Protein 2LB2 (pdb70)

Secondary structure (DSSP, 8-state):
---BTEEEEEETTTEEEEEETTTTEEESSPPGGG-/--PPPSS----

Nearest PDB structures (foldseek):
  2lb2-assembly1_A  TM=9.445E-01  e=1.454E-05  Homo sapiens
  2n4t-assembly1_A  TM=7.042E-01  e=1.356E-02  Homo sapiens
  2mwf-assembly1_A  TM=7.299E-01  e=1.552E-02  Homo sapiens
  2n4v-assembly1_A  TM=7.079E-01  e=1.778E-02  Homo sapiens
  2rly-assembly1_W  TM=6.063E-01  e=3.269E-02  Mus musculus

InterPro domains:
  IPR000008 C2 domain [PF00168] (21-119)
  IPR000008 C2 domain [PR00360] (37-49)
  IPR000008 C2 domain [PR00360] (68-81)
  IPR000008 C2 domain [PS50004] (4-126)
  IPR000008 C2 domain [SM00239] (21-124)
  IPR000569 HECT domain [PF00632] (670-972)
  IPR000569 HECT domain [PS50237] (640-974)
  IPR000569 HECT domain [SM00119] (638-974)
  IPR000569 HECT domain [cd00078] (618-972)
  IPR001202 WW domain [PF00397] (195-224)
  IPR001202 WW domain [PF00397] (387-416)
  IPR001202 WW domain [PF00397] (499-528)
  IPR001202 WW domain [PF00397] (550-579)
  IPR001202 WW domain [PS01159] (199-224)
  IPR001202 WW domain [PS01159] (391-416)
  IPR001202 WW domain [PS01159] (503-528)
  IPR001202 WW domain [PS01159] (554-579)
  IPR001202 WW domain [PS50020] (193-226)
  IPR001202 WW domain [PS50020] (385-418)
  IPR001202 WW domain [PS50020] (497-530)

Sequence (46 aa):
GLPSGWEERKDAKGRTYYVNHNNRTTTWTRPIMQLEPPPGYLSEDGGLPSGWEERKDAKGRTYYVNHNNRTTTWTRPIMQLEPPPGYLSEDGGLPSGWEERKDAKGRTYYVNHNNRTTTWTRPIMQLEPPPGYLSEDGGLPSGWEERKDAKGRTYYVNHNNRTTTWTRPIMQLEPPPGYLSEDGGLPSGWEERKDAKGRTYYVNHNNRTTTWTRPIMQLEPPPGYLSEDGGLPSGWEERKDAKGRTYYVNHNNRTTTWTRPIMQLEPPPGYLSEDGGLPSGWEERKDAKGRTYYVNHNNRTTTWTRPIMQLEPPPGYLSEDGGLPSGWEERKDAKGRTYYVNHNNRTTTWTRPIMQLEPPPGYLSEDGGLPSGWEERKDAKGRTYYVNHNNRTTTWTRPIMQLEPPPGYLSEDGGLPSGWEERKDAKGRTYYVNHNNRTTTWTRPIMQLEPPPGYLSEDGGLPSGWEERKDAKGRTYYVNHNNRTTTWTRPIMQLEPPPGYLSEDGGLPSGWEERKDAKGRTYYVNHNNRTTTWTRPIMQLEPPPGYLSEDGGLPSGWEERKDAKGRTYYVNHNNRTTTWTRPIMQLEPPPGYLSEDGGLPSGWEERKDAKGRTYYVNHNNRTTTWTRPIMQLEPPPGYLSEDGGLPSGWEERKDAKGRTYYVNHNNRTTTWTRPIMQLEPPPGYLSEDGGLPSGWEERKDAKGRTYYVNHNNRTTTWTRPIMQLEPPPGYLSEDGGLPSGWEERKDAKGRTYYVNHNNRTTTWTRPIMQLEPPPGYLSEDGGLPSGWEERKDAKGRTYYVNHNNRTTTWTRPIMQLEPPPGYLSEDGGLPSGWEERKDAKGRTYYVNHNNRTTTWTRPIMQLEPPPGYLSEDGGLPSGWEERKDAKGRTYYVNHNNRTTTWTRPIMQLEPPPGYLSEDGGLPSGWEERKDAKGRTYYVNHNNRTTTWTRPIMQLEPPPGYLSEDGGLPSGWEERKDAKGRTYYVNHNNRTTTWTRPIMQLEPPPGYLSEDGGLPSGWEERKDAKGRTYYVNHNNRTTTWTRPIMQLEPPPGYLSEDGGLPSGWEERKDAKGRTYYVNHNNRTTTWTRPIMQLEPPPGYLSEDGGLPSGWEERKDAKGRTYYVNHNNRTTTWTRPIMQLEPPPGYLSEDG

Radius of gyration: 9.92 Å; Cα contacts (8 Å, |Δi|>4): 73; chains: 2; bounding box: 24×21×25 Å

Foldseek 3Di:
DDDPQWDWDDDPVRATWTAHPPVRDTDSDDDPVVD/DDDDDPPDDDD

GO terms:
  GO:0005515 protein binding (F, IPI)
  GO:0061630 ubiquitin protein ligase activity (F, IDA)
  GO:0016324 apical plasma membrane (C, IDA)
  GO:1903783 negative regulation of sodium ion import across plasma membrane (P, IDA)
  GO:0006511 ubiquitin-dependent protein catabolic process (P, IDA)
  GO:0016567 protein ubiquitination (P, IDA)
  GO:0061630 ubiquitin protein ligase activity (F, EXP)
  GO:0005737 cytoplasm (C, EXP)
  GO:0016567 protein ubiquitination (P, IMP)
  GO:0031647 regulation of protein stability (P, IMP)
  GO:0004842 ubiquitin-protein transferase activity (F, TAS)
  GO:0034220 monoatomic ion transmembrane transport (P, TAS)
  GO:0005654 nucleoplasm (C, TAS)
  GO:0005829 cytosol (C, TAS)
  GO:0003254 regulation of membrane depolarization (P, IDA)
  GO:0005886 plasma membrane (C, IDA)
  GO:0042391 regulation of membrane potential (P, IDA)
  GO:0043161 proteasome-mediated ubiquitin-dependent protein catabolic process (P, IDA)
  GO:1903765 negative regulation of potassium ion export across plasma membrane (P, IDA)
  GO:2000009 negative regulation of protein localization to cell surface (P, IDA)

Structure (mmCIF, N/CA/C/O backbone):
data_2LB2
#
_entry.id   2LB2
#
loop_
_entity.id
_entity.type
_entity.pdbx_description
1 polymer 'E3 ubiquitin-protein ligase NEDD4-like'
2 polymer 'Mothers against decapentaplegic homolog 3'
#
loop_
_atom_site.group_PDB
_atom_site.id
_atom_site.type_symbol
_atom_site.label_atom_id
_atom_site.label_alt_id
_atom_site.label_comp_id
_atom_site.label_asym_id
_atom_site.label_entity_id
_atom_site.label_seq_id
_atom_site.pdbx_PDB_ins_code
_atom_site.Cartn_x
_atom_site.Cartn_y
_atom_site.Cartn_z
_atom_site.occupancy
_atom_site.B_iso_or_equiv
_atom_site.auth_seq_id
_atom_site.auth_comp_id
_atom_site.auth_asym_id
_atom_site.auth_atom_id
_atom_site.pdbx_PDB_model_num
ATOM 1 N N . GLY A 1 1 ? 11.024 -3.610 -3.079 1.00 15.00 366 GLY A N 1
ATOM 2 C CA . GLY A 1 1 ? 11.184 -3.042 -1.761 1.00 15.00 366 GLY A CA 1
ATOM 3 C C . GLY A 1 1 ? 9.861 -2.884 -1.046 1.00 15.00 366 GLY A C 1
ATOM 4 O O . GLY A 1 1 ? 9.099 -1.960 -1.327 1.00 15.00 366 GLY A O 1
ATOM 8 N N . LEU A 1 2 ? 9.578 -3.794 -0.134 1.00 15.00 367 LEU A N 1
ATOM 9 C CA . LEU A 1 2 ? 8.354 -3.732 0.640 1.00 15.00 367 LEU A CA 1
ATOM 10 C C . LEU A 1 2 ? 8.695 -3.680 2.124 1.00 15.00 367 LEU A C 1
ATOM 11 O O . LEU A 1 2 ? 9.536 -4.445 2.600 1.00 15.00 367 LEU A O 1
ATOM 27 N N . PRO A 1 3 ? 8.052 -2.783 2.876 1.00 15.00 368 PRO A N 1
ATOM 28 C CA . PRO A 1 3 ? 8.267 -2.664 4.296 1.00 15.00 368 PRO A CA 1
ATOM 29 C C . PRO A 1 3 ? 7.321 -3.572 5.071 1.00 15.00 368 PRO A C 1
ATOM 30 O O . PRO A 1 3 ? 6.101 -3.546 4.881 1.00 15.00 368 PRO A O 1
ATOM 41 N N . SER A 1 4 ? 7.890 -4.369 5.932 1.00 15.00 369 SER A N 1
ATOM 42 C CA . SER A 1 4 ? 7.127 -5.312 6.724 1.00 15.00 369 SER A CA 1
ATOM 43 C C . SER A 1 4 ? 6.278 -4.564 7.755 1.00 15.00 369 SER A C 1
ATOM 44 O O . SER A 1 4 ? 6.815 -3.885 8.632 1.00 15.00 369 SER A O 1
ATOM 52 N N . GLY A 1 5 ? 4.958 -4.659 7.634 1.00 15.00 370 GLY A N 1
ATOM 53 C CA . GLY A 1 5 ? 4.088 -3.914 8.507 1.00 15.00 370 GLY A CA 1
ATOM 54 C C . GLY A 1 5 ? 2.935 -3.352 7.725 1.00 15.00 370 GLY A C 1
ATOM 55 O O . GLY A 1 5 ? 1.942 -2.892 8.288 1.00 15.00 370 GLY A O 1
ATOM 59 N N . TRP A 1 6 ? 3.116 -3.294 6.412 1.00 15.00 371 TRP A N 1
ATOM 60 C CA . TRP A 1 6 ? 2.037 -3.043 5.505 1.00 15.00 371 TRP A CA 1
ATOM 61 C C . TRP A 1 6 ? 1.815 -4.260 4.623 1.00 15.00 371 TRP A C 1
ATOM 62 O O . TRP A 1 6 ? 2.748 -5.020 4.362 1.00 15.00 371 TRP A O 1
ATOM 83 N N . GLU A 1 7 ? 0.598 -4.426 4.138 1.00 15.00 372 GLU A N 1
ATOM 84 C CA . GLU A 1 7 ? 0.350 -5.411 3.097 1.00 15.00 372 GLU A CA 1
ATOM 85 C C . GLU A 1 7 ? 0.262 -4.672 1.771 1.00 15.00 372 GLU A C 1
ATOM 86 O O . GLU A 1 7 ? -0.120 -3.499 1.748 1.00 15.00 372 GLU A O 1
ATOM 98 N N . GLU A 1 8 ? 0.636 -5.316 0.678 1.00 15.00 373 GLU A N 1
ATOM 99 C CA . GLU A 1 8 ? 0.558 -4.655 -0.610 1.00 15.00 373 GLU A CA 1
ATOM 100 C C . GLU A 1 8 ? -0.206 -5.471 -1.616 1.00 15.00 373 GLU A C 1
ATOM 101 O O . GLU A 1 8 ? -0.202 -6.708 -1.594 1.00 15.00 373 GLU A O 1
ATOM 113 N N . ARG A 1 9 ? -0.817 -4.756 -2.518 1.00 15.00 374 ARG A N 1
ATOM 114 C CA . ARG A 1 9 ? -1.610 -5.356 -3.571 1.00 15.00 374 ARG A CA 1
ATOM 115 C C . ARG A 1 9 ? -1.407 -4.599 -4.869 1.00 15.00 374 ARG A C 1
ATOM 116 O O . ARG A 1 9 ? -1.766 -3.425 -4.984 1.00 15.00 374 ARG A O 1
ATOM 137 N N . LYS A 1 10 ? -0.803 -5.265 -5.834 1.00 15.00 375 LYS A N 1
ATOM 138 C CA . LYS A 1 10 ? -0.582 -4.681 -7.135 1.00 15.00 375 LYS A CA 1
ATOM 139 C C . LYS A 1 10 ? -1.733 -5.085 -8.048 1.00 15.00 375 LYS A C 1
ATOM 140 O O . LYS A 1 10 ? -1.775 -6.213 -8.543 1.00 15.00 375 LYS A O 1
ATOM 159 N N . ASP A 1 11 ? -2.704 -4.194 -8.210 1.00 15.00 376 ASP A N 1
ATOM 160 C CA . ASP A 1 11 ? -3.918 -4.534 -8.936 1.00 15.00 376 ASP A CA 1
ATOM 161 C C . ASP A 1 11 ? -3.772 -4.166 -10.409 1.00 15.00 376 ASP A C 1
ATOM 162 O O . ASP A 1 11 ? -3.238 -3.101 -10.739 1.00 15.00 376 ASP A O 1
ATOM 171 N N . ALA A 1 12 ? -4.292 -5.020 -11.289 1.00 15.00 377 ALA A N 1
ATOM 172 C CA . ALA A 1 12 ? -4.131 -4.849 -12.727 1.00 15.00 377 ALA A CA 1
ATOM 173 C C . ALA A 1 12 ? -4.970 -3.696 -13.274 1.00 15.00 377 ALA A C 1
ATOM 174 O O . ALA A 1 12 ? -5.023 -3.486 -14.486 1.00 15.00 377 ALA A O 1
ATOM 181 N N . LYS A 1 13 ? -5.616 -2.940 -12.391 1.00 15.00 378 LYS A N 1
ATOM 182 C CA . LYS A 1 13 ? -6.345 -1.751 -12.809 1.00 15.00 378 LYS A CA 1
ATOM 183 C C . LYS A 1 13 ? -5.369 -0.599 -13.060 1.00 15.00 378 LYS A C 1
ATOM 184 O O . LYS A 1 13 ? -5.775 0.524 -13.355 1.00 15.00 378 LYS A O 1
ATOM 203 N N . GLY A 1 14 ? -4.075 -0.913 -12.981 1.00 15.00 379 GLY A N 1
ATOM 204 C CA . GLY A 1 14 ? -3.036 0.046 -13.307 1.00 15.00 379 GLY A CA 1
ATOM 205 C C . GLY A 1 14 ? -2.579 0.865 -12.117 1.00 15.00 379 GLY A C 1
ATOM 206 O O . GLY A 1 14 ? -2.092 1.983 -12.281 1.00 15.00 379 GLY A O 1
ATOM 210 N N . ARG A 1 15 ? -2.709 0.302 -10.921 1.00 15.00 380 ARG A N 1
ATOM 211 C CA . ARG A 1 15 ? -2.314 0.995 -9.696 1.00 15.00 380 ARG A CA 1
ATOM 212 C C . ARG A 1 15 ? -2.012 0.005 -8.564 1.00 15.00 380 ARG A C 1
ATOM 213 O O . ARG A 1 15 ? -2.856 -0.819 -8.204 1.00 15.00 380 ARG A O 1
ATOM 234 N N . THR A 1 16 ? -0.802 0.085 -8.016 1.00 15.00 381 THR A N 1
ATOM 235 C CA . THR A 1 16 ? -0.425 -0.712 -6.857 1.00 15.00 381 THR A CA 1
ATOM 236 C C . THR A 1 16 ? -0.450 0.165 -5.607 1.00 15.00 381 THR A C 1
ATOM 237 O O . THR A 1 16 ? -0.116 1.346 -5.673 1.00 15.00 381 THR A O 1
ATOM 248 N N . TYR A 1 17 ? -0.853 -0.400 -4.475 1.00 15.00 382 TYR A N 1
ATOM 249 C CA . TYR A 1 17 ? -1.008 0.395 -3.264 1.00 15.00 382 TYR A CA 1
ATOM 250 C C . TYR A 1 17 ? -0.597 -0.392 -2.023 1.00 15.00 382 TYR A C 1
ATOM 251 O O . TYR A 1 17 ? -0.706 -1.620 -1.990 1.00 15.00 382 TYR A O 1
ATOM 269 N N . TYR A 1 18 ? -0.111 0.325 -1.015 1.00 15.00 383 TYR A N 1
ATOM 270 C CA . TYR A 1 18 ? 0.348 -0.293 0.224 1.00 15.00 383 TYR A CA 1
ATOM 271 C C . TYR A 1 18 ? -0.524 0.168 1.402 1.00 15.00 383 TYR A C 1
ATOM 272 O O . TYR A 1 18 ? -0.811 1.362 1.532 1.00 15.00 383 TYR A O 1
ATOM 290 N N . VAL A 1 19 ? -0.933 -0.766 2.264 1.00 15.00 384 VAL A N 1
ATOM 291 C CA . VAL A 1 19 ? -1.757 -0.426 3.431 1.00 15.00 384 VAL A CA 1
ATOM 292 C C . VAL A 1 19 ? -0.972 -0.515 4.736 1.00 15.00 384 VAL A C 1
ATOM 293 O O . VAL A 1 19 ? -0.562 -1.598 5.139 1.00 15.00 384 VAL A O 1
ATOM 306 N N . ASN A 1 20 ? -0.801 0.609 5.425 1.00 15.00 385 ASN A N 1
ATOM 307 C CA . ASN A 1 20 ? -0.017 0.631 6.656 1.00 15.00 385 ASN A CA 1
ATOM 308 C C . ASN A 1 20 ? -0.900 0.399 7.885 1.00 15.00 385 ASN A C 1
ATOM 309 O O . ASN A 1 20 ? -1.831 1.160 8.111 1.00 15.00 385 ASN A O 1
ATOM 320 N N . HIS A 1 21 ? -0.589 -0.611 8.707 1.00 15.00 386 HIS A N 1
ATOM 321 C CA . HIS A 1 21 ? -1.419 -0.924 9.879 1.00 15.00 386 HIS A CA 1
ATOM 322 C C . HIS A 1 21 ? -1.014 -0.038 11.033 1.00 15.00 386 HIS A C 1
ATOM 323 O O . HIS A 1 21 ? -1.709 0.090 12.038 1.00 15.00 386 HIS A O 1
ATOM 338 N N . ASN A 1 22 ? 0.137 0.560 10.854 1.00 15.00 387 ASN A N 1
ATOM 339 C CA . ASN A 1 22 ? 0.793 1.340 11.868 1.00 15.00 387 ASN A CA 1
ATOM 340 C C . ASN A 1 22 ? 0.197 2.750 11.920 1.00 15.00 387 ASN A C 1
ATOM 341 O O . ASN A 1 22 ? 0.175 3.394 12.967 1.00 15.00 387 ASN A O 1
ATOM 352 N N . ASN A 1 23 ? -0.290 3.221 10.783 1.00 15.00 388 ASN A N 1
ATOM 353 C CA . ASN A 1 23 ? -0.901 4.544 10.703 1.00 15.00 388 ASN A CA 1
ATOM 354 C C . ASN A 1 23 ? -2.353 4.455 10.249 1.00 15.00 388 ASN A C 1
ATOM 355 O O . ASN A 1 23 ? -3.094 5.433 10.344 1.00 15.00 388 ASN A O 1
ATOM 366 N N . ARG A 1 24 ? -2.737 3.290 9.718 1.00 15.00 389 ARG A N 1
ATOM 367 C CA . ARG A 1 24 ? -4.072 3.081 9.152 1.00 15.00 389 ARG A CA 1
ATOM 368 C C . ARG A 1 24 ? -4.234 3.877 7.871 1.00 15.00 389 ARG A C 1
ATOM 369 O O . ARG A 1 24 ? -4.928 4.891 7.836 1.00 15.00 389 ARG A O 1
ATOM 390 N N . THR A 1 25 ? -3.538 3.448 6.830 1.00 15.00 390 THR A N 1
ATOM 391 C CA . THR A 1 25 ? -3.481 4.223 5.606 1.00 15.00 390 THR A CA 1
ATOM 392 C C . THR A 1 25 ? -3.507 3.339 4.344 1.00 15.00 390 THR A C 1
ATOM 393 O O . THR A 1 25 ? -2.979 2.227 4.358 1.00 15.00 390 THR A O 1
ATOM 404 N N . THR A 1 26 ? -4.124 3.844 3.263 1.00 15.00 391 THR A N 1
ATOM 405 C CA . THR A 1 26 ? -4.103 3.200 1.963 1.00 15.00 391 THR A CA 1
ATOM 406 C C . THR A 1 26 ? -3.550 4.205 0.945 1.00 15.00 391 THR A C 1
ATOM 407 O O . THR A 1 26 ? -4.146 5.264 0.737 1.00 15.00 391 THR A O 1
ATOM 418 N N . THR A 1 27 ? -2.400 3.916 0.339 1.00 15.00 392 THR A N 1
ATOM 419 C CA . THR A 1 27 ? -1.667 4.961 -0.354 1.00 15.00 392 THR A CA 1
ATOM 420 C C . THR A 1 27 ? -0.845 4.452 -1.540 1.00 15.00 392 THR A C 1
ATOM 421 O O . THR A 1 27 ? -0.407 3.296 -1.561 1.00 15.00 392 THR A O 1
ATOM 432 N N . TRP A 1 28 ? -0.671 5.324 -2.539 1.00 15.00 393 TRP A N 1
ATOM 433 C CA . TRP A 1 28 ? 0.211 5.046 -3.671 1.00 15.00 393 TRP A CA 1
ATOM 434 C C . TRP A 1 28 ? 1.674 5.216 -3.265 1.00 15.00 393 TRP A C 1
ATOM 435 O O . TRP A 1 28 ? 2.579 4.714 -3.931 1.00 15.00 393 TRP A O 1
ATOM 456 N N . THR A 1 29 ? 1.896 5.962 -2.189 1.00 15.00 394 THR A N 1
ATOM 457 C CA . THR A 1 29 ? 3.232 6.422 -1.834 1.00 15.00 394 THR A CA 1
ATOM 458 C C . THR A 1 29 ? 4.131 5.290 -1.358 1.00 15.00 394 THR A C 1
ATOM 459 O O . THR A 1 29 ? 3.694 4.392 -0.632 1.00 15.00 394 THR A O 1
ATOM 470 N N . ARG A 1 30 ? 5.390 5.350 -1.769 1.00 15.00 395 ARG A N 1
ATOM 471 C CA . ARG A 1 30 ? 6.395 4.406 -1.316 1.00 15.00 395 ARG A CA 1
ATOM 472 C C . ARG A 1 30 ? 6.712 4.651 0.151 1.00 15.00 395 ARG A C 1
ATOM 473 O O . ARG A 1 30 ? 7.030 5.770 0.554 1.00 15.00 395 ARG A O 1
ATOM 494 N N . PRO A 1 31 ? 6.631 3.599 0.964 1.00 15.00 396 PRO A N 1
ATOM 495 C CA . PRO A 1 31 ? 6.781 3.698 2.413 1.00 15.00 396 PRO A CA 1
ATOM 496 C C . PRO A 1 31 ? 8.207 4.027 2.841 1.00 15.00 396 PRO A C 1
ATOM 497 O O . PRO A 1 31 ? 9.157 3.319 2.505 1.00 15.00 396 PRO A O 1
ATOM 508 N N . ILE A 1 32 ? 8.336 5.110 3.595 1.00 15.00 397 ILE A N 1
ATOM 509 C CA . ILE A 1 32 ? 9.624 5.561 4.113 1.00 15.00 397 ILE A CA 1
ATOM 510 C C . ILE A 1 32 ? 10.023 4.716 5.327 1.00 15.00 397 ILE A C 1
ATOM 511 O O . ILE A 1 32 ? 11.163 4.749 5.788 1.00 15.00 397 ILE A O 1
ATOM 527 N N . MET A 1 33 ? 9.076 3.902 5.801 1.00 15.00 398 MET A N 1
ATOM 528 C CA . MET A 1 33 ? 9.240 3.118 7.040 1.00 15.00 398 MET A CA 1
ATOM 529 C C . MET A 1 33 ? 10.199 2.000 6.915 1.00 15.00 398 MET A C 1
ATOM 530 O O . MET A 1 33 ? 10.606 1.282 7.826 1.00 15.00 398 MET A O 1
ATOM 544 N N . GLN A 1 34 ? 10.479 1.952 5.746 1.00 15.00 399 GLN A N 1
ATOM 545 C CA . GLN A 1 34 ? 11.232 0.899 5.077 1.00 15.00 399 GLN A CA 1
ATOM 546 C C . GLN A 1 34 ? 12.730 1.026 5.375 1.00 15.00 399 GLN A C 1
ATOM 547 O O . GLN A 1 34 ? 13.488 0.063 5.240 1.00 15.00 399 GLN A O 1
ATOM 561 N N . LEU A 1 35 ? 13.151 2.214 5.783 1.00 15.00 400 LEU A N 1
ATOM 562 C CA . LEU A 1 35 ? 14.554 2.467 6.071 1.00 15.00 400 LEU A CA 1
ATOM 563 C C . LEU A 1 35 ? 14.734 2.819 7.542 1.00 15.00 400 LEU A C 1
ATOM 564 O O . LEU A 1 35 ? 15.339 2.012 8.277 1.00 15.00 400 LEU A O 1
ATOM 581 N N . GLU B 2 1 ? -5.631 8.430 -12.926 1.00 15.00 178 GLU B N 1
ATOM 582 C CA . GLU B 2 1 ? -5.520 7.430 -11.842 1.00 15.00 178 GLU B CA 1
ATOM 583 C C . GLU B 2 1 ? -6.808 7.380 -11.035 1.00 15.00 178 GLU B C 1
ATOM 584 O O . GLU B 2 1 ? -7.214 8.390 -10.458 1.00 15.00 178 GLU B O 1
ATOM 615 N N . PRO B 2 3 ? -8.159 6.182 -7.638 1.00 15.00 180 PRO B N 1
ATOM 616 C CA . PRO B 2 3 ? -7.594 5.839 -6.335 1.00 15.00 180 PRO B CA 1
ATOM 617 C C . PRO B 2 3 ? -7.679 4.477 -5.703 1.00 15.00 180 PRO B C 1
ATOM 618 O O . PRO B 2 3 ? -8.339 3.533 -6.145 1.00 15.00 180 PRO B O 1
ATOM 629 N N . PRO B 2 4 ? -6.917 4.453 -4.591 1.00 15.00 181 PRO B N 1
ATOM 630 C CA . PRO B 2 4 ? -6.684 3.295 -3.730 1.00 15.00 181 PRO B CA 1
ATOM 631 C C . PRO B 2 4 ? -7.953 2.623 -3.215 1.00 15.00 181 PRO B C 1
ATOM 632 O O . PRO B 2 4 ? -8.947 3.279 -2.902 1.00 15.00 181 PRO B O 1
ATOM 643 N N . PRO B 2 5 ? -7.893 1.293 -3.095 1.00 15.00 182 PRO B N 1
ATOM 644 C CA . PRO B 2 5 ? -8.888 0.490 -2.378 1.00 15.00 182 PRO B CA 1
ATOM 645 C C . PRO B 2 5 ? -8.783 0.753 -0.877 1.00 15.00 182 PRO B C 1
ATOM 646 O O . PRO B 2 5 ? -7.709 1.113 -0.400 1.00 15.00 182 PRO B O 1
ATOM 657 N N . GLY B 2 6 ? -9.895 0.627 -0.151 1.00 15.00 183 GLY B N 1
ATOM 658 C CA . GLY B 2 6 ? -9.905 0.905 1.287 1.00 15.00 183 GLY B CA 1
ATOM 659 C C . GLY B 2 6 ? -8.772 0.225 2.053 1.00 15.00 183 GLY B C 1
ATOM 660 O O . GLY B 2 6 ? -8.112 -0.676 1.539 1.00 15.00 183 GLY B O 1
ATOM 664 N N . TYR B 2 7 ? -8.578 0.615 3.306 1.00 15.00 184 TYR B N 1
ATOM 665 C CA . TYR B 2 7 ? -7.381 0.223 4.040 1.00 15.00 184 TYR B CA 1
ATOM 666 C C . TYR B 2 7 ? -7.555 -1.108 4.796 1.00 15.00 184 TYR B C 1
ATOM 667 O O . TYR B 2 7 ? -8.581 -1.348 5.431 1.00 15.00 184 TYR B O 1
ATOM 685 N N . LEU B 2 8 ? -6.494 -1.935 4.742 1.00 15.00 185 LEU B N 1
ATOM 686 C CA . LEU B 2 8 ? -6.476 -3.293 5.280 1.00 15.00 185 LEU B CA 1
ATOM 687 C C . LEU B 2 8 ? -7.649 -4.136 4.865 1.00 15.00 185 LEU B C 1
ATOM 688 O O . LEU B 2 8 ? -8.552 -4.442 5.644 1.00 15.00 185 LEU B O 1
ATOM 704 N N . SER B 2 9 ? -7.624 -4.462 3.604 1.00 15.00 186 SER B N 1
ATOM 705 C CA . SER B 2 9 ? -8.403 -5.529 3.064 1.00 15.00 186 SER B CA 1
ATOM 706 C C . SER B 2 9 ? -7.579 -6.128 1.940 1.00 15.00 186 SER B C 1
ATOM 707 O O . SER B 2 9 ? -7.527 -5.588 0.838 1.00 15.00 186 SER B O 1
ATOM 715 N N . GLU B 2 10 ? -6.911 -7.228 2.241 1.00 15.00 187 GLU B N 1
ATOM 716 C CA . GLU B 2 10 ? -5.888 -7.754 1.358 1.00 15.00 187 GLU B CA 1
ATOM 717 C C . GLU B 2 10 ? -6.123 -9.235 1.115 1.00 15.00 187 GLU B C 1
ATOM 718 O O . GLU B 2 10 ? -5.943 -10.057 2.017 1.00 15.00 187 GLU B O 1
ATOM 730 N N . ASP B 2 11 ? -6.573 -9.569 -0.084 1.00 15.00 188 ASP B N 1
ATOM 731 C CA . ASP B 2 11 ? -6.838 -10.955 -0.435 1.00 15.00 188 ASP B CA 1
ATOM 732 C C . ASP B 2 11 ? -5.559 -11.638 -0.889 1.00 15.00 188 ASP B C 1
ATOM 733 O O . ASP B 2 11 ? -5.036 -11.351 -1.967 1.00 15.00 188 ASP B O 1
ATOM 742 N N . GLY B 2 12 ? -5.052 -12.527 -0.055 1.00 15.00 189 GLY B N 1
ATOM 743 C CA . GLY B 2 12 ? -3.837 -13.239 -0.376 1.00 15.00 189 GLY B CA 1
ATOM 744 C C . GLY B 2 12 ? -4.062 -14.731 -0.390 1.00 15.00 189 GLY B C 1
ATOM 745 O O . GLY B 2 12 ? -3.357 -15.440 -1.130 1.00 15.00 189 GLY B O 1
ATOM 750 N N . GLY A 1 1 ? 10.321 -2.302 -3.017 1.00 15.00 366 GLY A N 2
ATOM 751 C CA . GLY A 1 1 ? 10.683 -2.378 -1.616 1.00 15.00 366 GLY A CA 2
ATOM 752 C C . GLY A 1 1 ? 9.467 -2.443 -0.714 1.00 15.00 366 GLY A C 2
ATOM 753 O O . GLY A 1 1 ? 8.847 -1.419 -0.427 1.00 15.00 366 GLY A O 2
ATOM 757 N N . LEU A 1 2 ? 9.119 -3.643 -0.276 1.00 15.00 367 LEU A N 2
ATOM 758 C CA . LEU A 1 2 ? 7.963 -3.834 0.587 1.00 15.00 367 LEU A CA 2
ATOM 759 C C . LEU A 1 2 ? 8.421 -4.015 2.034 1.00 15.00 367 LEU A C 2
ATOM 760 O O . LEU A 1 2 ? 9.225 -4.902 2.321 1.00 15.00 367 LEU A O 2
ATOM 776 N N . PRO A 1 3 ? 7.922 -3.189 2.965 1.00 15.00 368 PRO A N 2
ATOM 777 C CA . PRO A 1 3 ? 8.307 -3.266 4.354 1.00 15.00 368 PRO A CA 2
ATOM 778 C C . PRO A 1 3 ? 7.420 -4.213 5.145 1.00 15.00 368 PRO A C 2
ATOM 779 O O . PRO A 1 3 ? 6.206 -4.295 4.936 1.00 15.00 368 PRO A O 2
ATOM 790 N N . SER A 1 4 ? 8.042 -4.895 6.067 1.00 15.00 369 SER A N 2
ATOM 791 C CA . SER A 1 4 ? 7.365 -5.860 6.910 1.00 15.00 369 SER A CA 2
ATOM 792 C C . SER A 1 4 ? 6.427 -5.139 7.883 1.00 15.00 369 SER A C 2
ATOM 793 O O . SER A 1 4 ? 6.887 -4.435 8.784 1.00 15.00 369 SER A O 2
ATOM 801 N N . GLY A 1 5 ? 5.119 -5.271 7.680 1.00 15.00 370 GLY A N 2
ATOM 802 C CA . GLY A 1 5 ? 4.176 -4.620 8.561 1.00 15.00 370 GLY A CA 2
ATOM 803 C C . GLY A 1 5 ? 2.964 -4.114 7.814 1.00 15.00 370 GLY A C 2
ATOM 804 O O . GLY A 1 5 ? 1.928 -3.826 8.412 1.00 15.00 370 GLY A O 2
ATOM 808 N N . TRP A 1 6 ? 3.114 -3.929 6.513 1.00 15.00 371 TRP A N 2
ATOM 809 C CA . TRP A 1 6 ? 2.001 -3.611 5.656 1.00 15.00 371 TRP A CA 2
ATOM 810 C C . TRP A 1 6 ? 1.619 -4.824 4.816 1.00 15.00 371 TRP A C 2
ATOM 811 O O . TRP A 1 6 ? 2.458 -5.681 4.540 1.00 15.00 371 TRP A O 2
ATOM 832 N N . GLU A 1 7 ? 0.366 -4.882 4.388 1.00 15.00 372 GLU A N 2
ATOM 833 C CA . GLU A 1 7 ? -0.027 -5.855 3.386 1.00 15.00 372 GLU A CA 2
ATOM 834 C C . GLU A 1 7 ? -0.044 -5.133 2.049 1.00 15.00 372 GLU A C 2
ATOM 835 O O . GLU A 1 7 ? -0.243 -3.920 2.019 1.00 15.00 372 GLU A O 2
ATOM 847 N N . GLU A 1 8 ? 0.219 -5.827 0.959 1.00 15.00 373 GLU A N 2
ATOM 848 C CA . GLU A 1 8 ? 0.183 -5.173 -0.336 1.00 15.00 373 GLU A CA 2
ATOM 849 C C . GLU A 1 8 ? -0.688 -5.912 -1.329 1.00 15.00 373 GLU A C 2
ATOM 850 O O . GLU A 1 8 ? -0.793 -7.141 -1.307 1.00 15.00 373 GLU A O 2
ATOM 862 N N . ARG A 1 9 ? -1.255 -5.143 -2.236 1.00 15.00 374 ARG A N 2
ATOM 863 C CA . ARG A 1 9 ? -2.088 -5.683 -3.297 1.00 15.00 374 ARG A CA 2
ATOM 864 C C . ARG A 1 9 ? -1.758 -4.997 -4.611 1.00 15.00 374 ARG A C 2
ATOM 865 O O . ARG A 1 9 ? -1.952 -3.788 -4.765 1.00 15.00 374 ARG A O 2
ATOM 886 N N . LYS A 1 10 ? -1.229 -5.765 -5.547 1.00 15.00 375 LYS A N 2
ATOM 887 C CA . LYS A 1 10 ? -0.902 -5.242 -6.857 1.00 15.00 375 LYS A CA 2
ATOM 888 C C . LYS A 1 10 ? -2.077 -5.472 -7.802 1.00 15.00 375 LYS A C 2
ATOM 889 O O . LYS A 1 10 ? -2.338 -6.607 -8.203 1.00 15.00 375 LYS A O 2
ATOM 908 N N . ASP A 1 11 ? -2.810 -4.411 -8.123 1.00 15.00 376 ASP A N 2
ATOM 909 C CA . ASP A 1 11 ? -4.011 -4.551 -8.930 1.00 15.00 376 ASP A CA 2
ATOM 910 C C . ASP A 1 11 ? -3.693 -4.308 -10.405 1.00 15.00 376 ASP A C 2
ATOM 911 O O . ASP A 1 11 ? -2.972 -3.359 -10.743 1.00 15.00 376 ASP A O 2
ATOM 920 N N . ALA A 1 12 ? -4.283 -5.128 -11.281 1.00 15.00 377 ALA A N 2
ATOM 921 C CA . ALA A 1 12 ? -3.961 -5.121 -12.705 1.00 15.00 377 ALA A CA 2
ATOM 922 C C . ALA A 1 12 ? -4.457 -3.861 -13.407 1.00 15.00 377 ALA A C 2
ATOM 923 O O . ALA A 1 12 ? -4.246 -3.686 -14.607 1.00 15.00 377 ALA A O 2
ATOM 930 N N . LYS A 1 13 ? -5.113 -2.981 -12.662 1.00 15.00 378 LYS A N 2
ATOM 931 C CA . LYS A 1 13 ? -5.566 -1.709 -13.210 1.00 15.00 378 LYS A CA 2
ATOM 932 C C . LYS A 1 13 ? -4.399 -0.733 -13.365 1.00 15.00 378 LYS A C 2
ATOM 933 O O . LYS A 1 13 ? -4.579 0.414 -13.781 1.00 15.00 378 LYS A O 2
ATOM 952 N N . GLY A 1 14 ? -3.199 -1.200 -13.039 1.00 15.00 379 GLY A N 2
ATOM 953 C CA . GLY A 1 14 ? -2.015 -0.381 -13.191 1.00 15.00 379 GLY A CA 2
ATOM 954 C C . GLY A 1 14 ? -1.735 0.439 -11.957 1.00 15.00 379 GLY A C 2
ATOM 955 O O . GLY A 1 14 ? -1.041 1.454 -12.016 1.00 15.00 379 GLY A O 2
ATOM 959 N N . ARG A 1 15 ? -2.271 -0.006 -10.831 1.00 15.00 380 ARG A N 2
ATOM 960 C CA . ARG A 1 15 ? -2.125 0.719 -9.580 1.00 15.00 380 ARG A CA 2
ATOM 961 C C . ARG A 1 15 ? -1.873 -0.258 -8.426 1.00 15.00 380 ARG A C 2
ATOM 962 O O . ARG A 1 15 ? -2.751 -1.037 -8.056 1.00 15.00 380 ARG A O 2
ATOM 983 N N . THR A 1 16 ? -0.655 -0.237 -7.891 1.00 15.00 381 THR A N 2
ATOM 984 C CA . THR A 1 16 ? -0.273 -1.115 -6.794 1.00 15.00 381 THR A CA 2
ATOM 985 C C . THR A 1 16 ? -0.049 -0.279 -5.534 1.00 15.00 381 THR A C 2
ATOM 986 O O . THR A 1 16 ? 0.583 0.776 -5.592 1.00 15.00 381 THR A O 2
ATOM 997 N N . TYR A 1 17 ? -0.576 -0.731 -4.401 1.00 15.00 382 TYR A N 2
ATOM 998 C CA . TYR A 1 17 ? -0.563 0.092 -3.198 1.00 15.00 382 TYR A CA 2
ATOM 999 C C . TYR A 1 17 ? -0.202 -0.717 -1.959 1.00 15.00 382 TYR A C 2
ATOM 1000 O O . TYR A 1 17 ? -0.469 -1.919 -1.884 1.00 15.00 382 TYR A O 2
ATOM 1018 N N . TYR A 1 18 ? 0.417 -0.039 -1.002 1.00 15.00 383 TYR A N 2
ATOM 1019 C CA . TYR A 1 18 ? 0.803 -0.652 0.258 1.00 15.00 383 TYR A CA 2
ATOM 1020 C C . TYR A 1 18 ? -0.097 -0.131 1.390 1.00 15.00 383 TYR A C 2
ATOM 1021 O O . TYR A 1 18 ? -0.355 1.073 1.475 1.00 15.00 383 TYR A O 2
ATOM 1039 N N . VAL A 1 19 ? -0.555 -1.026 2.267 1.00 15.00 384 VAL A N 2
ATOM 1040 C CA . VAL A 1 19 ? -1.467 -0.647 3.352 1.00 15.00 384 VAL A CA 2
ATOM 1041 C C . VAL A 1 19 ? -0.796 -0.770 4.710 1.00 15.00 384 VAL A C 2
ATOM 1042 O O . VAL A 1 19 ? -0.513 -1.876 5.164 1.00 15.00 384 VAL A O 2
ATOM 1055 N N . ASN A 1 20 ? -0.576 0.344 5.386 1.00 15.00 385 ASN A N 2
ATOM 1056 C CA . ASN A 1 20 ? 0.102 0.305 6.672 1.00 15.00 385 ASN A CA 2
ATOM 1057 C C . ASN A 1 20 ? -0.892 0.161 7.827 1.00 15.00 385 ASN A C 2
ATOM 1058 O O . ASN A 1 20 ? -1.777 0.994 7.966 1.00 15.00 385 ASN A O 2
ATOM 1069 N N . HIS A 1 21 ? -0.715 -0.848 8.692 1.00 15.00 386 HIS A N 2
ATOM 1070 C CA . HIS A 1 21 ? -1.652 -1.071 9.802 1.00 15.00 386 HIS A CA 2
ATOM 1071 C C . HIS A 1 21 ? -1.258 -0.215 10.976 1.00 15.00 386 HIS A C 2
ATOM 1072 O O . HIS A 1 21 ? -2.009 -0.016 11.927 1.00 15.00 386 HIS A O 2
ATOM 1087 N N . ASN A 1 22 ? -0.050 0.275 10.879 1.00 15.00 387 ASN A N 2
ATOM 1088 C CA . ASN A 1 22 ? 0.614 0.931 11.968 1.00 15.00 387 ASN A CA 2
ATOM 1089 C C . ASN A 1 22 ? 0.232 2.409 12.018 1.00 15.00 387 ASN A C 2
ATOM 1090 O O . ASN A 1 22 ? 0.333 3.055 13.057 1.00 15.00 387 ASN A O 2
ATOM 1101 N N . ASN A 1 23 ? -0.185 2.941 10.874 1.00 15.00 388 ASN A N 2
ATOM 1102 C CA . ASN A 1 23 ? -0.680 4.311 10.793 1.00 15.00 388 ASN A CA 2
ATOM 1103 C C . ASN A 1 23 ? -2.122 4.325 10.292 1.00 15.00 388 ASN A C 2
ATOM 1104 O O . ASN A 1 23 ? -2.815 5.337 10.390 1.00 15.00 388 ASN A O 2
ATOM 1115 N N . ARG A 1 24 ? -2.556 3.188 9.737 1.00 15.00 389 ARG A N 2
ATOM 1116 C CA . ARG A 1 24 ? -3.874 3.066 9.110 1.00 15.00 389 ARG A CA 2
ATOM 1117 C C . ARG A 1 24 ? -3.913 3.868 7.813 1.00 15.00 389 ARG A C 2
ATOM 1118 O O . ARG A 1 24 ? -4.519 4.937 7.744 1.00 15.00 389 ARG A O 2
ATOM 1139 N N . THR A 1 25 ? -3.195 3.383 6.805 1.00 15.00 390 THR A N 2
ATOM 1140 C CA . THR A 1 25 ? -2.993 4.153 5.588 1.00 15.00 390 THR A CA 2
ATOM 1141 C C . THR A 1 25 ? -3.055 3.282 4.316 1.00 15.00 390 THR A C 2
ATOM 1142 O O . THR A 1 25 ? -2.681 2.108 4.350 1.00 15.00 390 THR A O 2
ATOM 1153 N N . THR A 1 26 ? -3.527 3.873 3.204 1.00 15.00 391 THR A N 2
ATOM 1154 C CA . THR A 1 26 ? -3.565 3.217 1.906 1.00 15.00 391 THR A CA 2
ATOM 1155 C C . THR A 1 26 ? -3.007 4.186 0.842 1.00 15.00 391 THR A C 2
ATOM 1156 O O . THR A 1 26 ? -3.597 5.241 0.597 1.00 15.00 391 THR A O 2
ATOM 1167 N N . THR A 1 27 ? -1.861 3.871 0.235 1.00 15.00 392 THR A N 2
ATOM 1168 C CA . THR A 1 27 ? -1.175 4.858 -0.586 1.00 15.00 392 THR A CA 2
ATOM 1169 C C . THR A 1 27 ? -0.367 4.223 -1.726 1.00 15.00 392 THR A C 2
ATOM 1170 O O . THR A 1 27 ? 0.078 3.076 -1.617 1.00 15.00 392 THR A O 2
ATOM 1181 N N . TRP A 1 28 ? -0.226 4.962 -2.839 1.00 15.00 393 TRP A N 2
ATOM 1182 C CA . TRP A 1 28 ? 0.654 4.545 -3.934 1.00 15.00 393 TRP A CA 2
ATOM 1183 C C . TRP A 1 28 ? 2.109 4.809 -3.563 1.00 15.00 393 TRP A C 2
ATOM 1184 O O . TRP A 1 28 ? 3.032 4.236 -4.150 1.00 15.00 393 TRP A O 2
ATOM 1205 N N . THR A 1 29 ? 2.298 5.718 -2.616 1.00 15.00 394 THR A N 2
ATOM 1206 C CA . THR A 1 29 ? 3.622 6.187 -2.241 1.00 15.00 394 THR A CA 2
ATOM 1207 C C . THR A 1 29 ? 4.398 5.092 -1.514 1.00 15.00 394 THR A C 2
ATOM 1208 O O . THR A 1 29 ? 3.809 4.247 -0.838 1.00 15.00 394 THR A O 2
ATOM 1219 N N . ARG A 1 30 ? 5.716 5.107 -1.660 1.00 15.00 395 ARG A N 2
ATOM 1220 C CA . ARG A 1 30 ? 6.552 4.136 -0.981 1.00 15.00 395 ARG A CA 2
ATOM 1221 C C . ARG A 1 30 ? 6.569 4.399 0.515 1.00 15.00 395 ARG A C 2
ATOM 1222 O O . ARG A 1 30 ? 6.460 5.543 0.965 1.00 15.00 395 ARG A O 2
ATOM 1243 N N . PRO A 1 31 ? 6.732 3.334 1.302 1.00 15.00 396 PRO A N 2
ATOM 1244 C CA . PRO A 1 31 ? 6.688 3.405 2.761 1.00 15.00 396 PRO A CA 2
ATOM 1245 C C . PRO A 1 31 ? 7.888 4.134 3.351 1.00 15.00 396 PRO A C 2
ATOM 1246 O O . PRO A 1 31 ? 9.041 3.774 3.110 1.00 15.00 396 PRO A O 2
ATOM 1257 N N . ILE A 1 32 ? 7.596 5.166 4.131 1.00 15.00 397 ILE A N 2
ATOM 1258 C CA . ILE A 1 32 ? 8.618 5.929 4.843 1.00 15.00 397 ILE A CA 2
ATOM 1259 C C . ILE A 1 32 ? 9.208 5.078 5.968 1.00 15.00 397 ILE A C 2
ATOM 1260 O O . ILE A 1 32 ? 10.226 5.415 6.565 1.00 15.00 397 ILE A O 2
ATOM 1276 N N . MET A 1 33 ? 8.568 3.935 6.220 1.00 15.00 398 MET A N 2
ATOM 1277 C CA . MET A 1 33 ? 8.994 3.010 7.278 1.00 15.00 398 MET A CA 2
ATOM 1278 C C . MET A 1 33 ? 10.184 2.219 6.908 1.00 15.00 398 MET A C 2
ATOM 1279 O O . MET A 1 33 ? 10.826 1.479 7.649 1.00 15.00 398 MET A O 2
ATOM 1293 N N . GLN A 1 34 ? 10.376 2.467 5.744 1.00 15.00 399 GLN A N 2
ATOM 1294 C CA . GLN A 1 34 ? 11.309 1.786 4.860 1.00 15.00 399 GLN A CA 2
ATOM 1295 C C . GLN A 1 34 ? 12.338 2.780 4.322 1.00 15.00 399 GLN A C 2
ATOM 1296 O O . GLN A 1 34 ? 13.541 2.554 4.439 1.00 15.00 399 GLN A O 2
ATOM 1310 N N . LEU A 1 35 ? 11.843 3.877 3.746 1.00 15.00 400 LEU A N 2
ATOM 1311 C CA . LEU A 1 35 ? 12.683 4.973 3.249 1.00 15.00 400 LEU A CA 2
ATOM 1312 C C . LEU A 1 35 ? 13.543 4.509 2.072 1.00 15.00 400 LEU A C 2
ATOM 1313 O O . LEU A 1 35 ? 13.070 4.606 0.920 1.00 15.00 400 LEU A O 2
ATOM 1330 N N . GLU B 2 1 ? -5.607 8.394 -12.849 1.00 15.00 178 GLU B N 2
ATOM 1331 C CA . GLU B 2 1 ? -5.490 7.332 -11.828 1.00 15.00 178 GLU B CA 2
ATOM 1332 C C . GLU B 2 1 ? -6.670 7.402 -10.875 1.00 15.00 178 GLU B C 2
ATOM 1333 O O . GLU B 2 1 ? -6.894 8.440 -10.257 1.00 15.00 178 GLU B O 2
ATOM 1364 N N . PRO B 2 3 ? -7.660 6.417 -7.349 1.00 15.00 180 PRO B N 2
ATOM 1365 C CA . PRO B 2 3 ? -6.989 6.027 -6.119 1.00 15.00 180 PRO B CA 2
ATOM 1366 C C . PRO B 2 3 ? -7.174 4.697 -5.463 1.00 15.00 180 PRO B C 2
ATOM 1367 O O . PRO B 2 3 ? -8.034 3.871 -5.779 1.00 15.00 180 PRO B O 2
ATOM 1378 N N . PRO B 2 4 ? -6.280 4.565 -4.467 1.00 15.00 181 PRO B N 2
ATOM 1379 C CA . PRO B 2 4 ? -6.079 3.378 -3.643 1.00 15.00 181 PRO B CA 2
ATOM 1380 C C . PRO B 2 4 ? -7.358 2.838 -3.018 1.00 15.00 181 PRO B C 2
ATOM 1381 O O . PRO B 2 4 ? -8.224 3.594 -2.572 1.00 15.00 181 PRO B O 2
ATOM 1392 N N . PRO B 2 5 ? -7.458 1.509 -2.960 1.00 15.00 182 PRO B N 2
ATOM 1393 C CA . PRO B 2 5 ? -8.524 0.811 -2.242 1.00 15.00 182 PRO B CA 2
ATOM 1394 C C . PRO B 2 5 ? -8.347 0.994 -0.738 1.00 15.00 182 PRO B C 2
ATOM 1395 O O . PRO B 2 5 ? -7.225 1.164 -0.276 1.00 15.00 182 PRO B O 2
ATOM 1406 N N . GLY B 2 6 ? -9.455 0.982 0.003 1.00 15.00 183 GLY B N 2
ATOM 1407 C CA . GLY B 2 6 ? -9.430 1.275 1.436 1.00 15.00 183 GLY B CA 2
ATOM 1408 C C . GLY B 2 6 ? -8.368 0.508 2.221 1.00 15.00 183 GLY B C 2
ATOM 1409 O O . GLY B 2 6 ? -7.772 -0.447 1.727 1.00 15.00 183 GLY B O 2
ATOM 1413 N N . TYR B 2 7 ? -8.190 0.885 3.479 1.00 15.00 184 TYR B N 2
ATOM 1414 C CA . TYR B 2 7 ? -7.088 0.374 4.283 1.00 15.00 184 TYR B CA 2
ATOM 1415 C C . TYR B 2 7 ? -7.456 -0.916 5.037 1.00 15.00 184 TYR B C 2
ATOM 1416 O O . TYR B 2 7 ? -8.539 -1.032 5.608 1.00 15.00 184 TYR B O 2
ATOM 1434 N N . LEU B 2 8 ? -6.495 -1.862 5.050 1.00 15.00 185 LEU B N 2
ATOM 1435 C CA . LEU B 2 8 ? -6.671 -3.200 5.599 1.00 15.00 185 LEU B CA 2
ATOM 1436 C C . LEU B 2 8 ? -7.941 -3.877 5.170 1.00 15.00 185 LEU B C 2
ATOM 1437 O O . LEU B 2 8 ? -8.901 -4.029 5.926 1.00 15.00 185 LEU B O 2
ATOM 1453 N N . SER B 2 9 ? -7.924 -4.206 3.911 1.00 15.00 186 SER B N 2
ATOM 1454 C CA . SER B 2 9 ? -8.804 -5.169 3.337 1.00 15.00 186 SER B CA 2
ATOM 1455 C C . SER B 2 9 ? -8.013 -5.793 2.209 1.00 15.00 186 SER B C 2
ATOM 1456 O O . SER B 2 9 ? -7.882 -5.211 1.140 1.00 15.00 186 SER B O 2
ATOM 1464 N N . GLU B 2 10 ? -7.451 -6.959 2.473 1.00 15.00 187 GLU B N 2
ATOM 1465 C CA . GLU B 2 10 ? -6.433 -7.507 1.594 1.00 15.00 187 GLU B CA 2
ATOM 1466 C C . GLU B 2 10 ? -6.749 -8.948 1.230 1.00 15.00 187 GLU B C 2
ATOM 1467 O O . GLU B 2 10 ? -6.625 -9.855 2.057 1.00 15.00 187 GLU B O 2
ATOM 1479 N N . ASP B 2 11 ? -7.193 -9.144 -0.002 1.00 15.00 188 ASP B N 2
ATOM 1480 C CA . ASP B 2 11 ? -7.505 -10.472 -0.496 1.00 15.00 188 ASP B CA 2
ATOM 1481 C C . ASP B 2 11 ? -6.251 -11.125 -1.063 1.00 15.00 188 ASP B C 2
ATOM 1482 O O . ASP B 2 11 ? -5.535 -10.535 -1.876 1.00 15.00 188 ASP B O 2
ATOM 1491 N N . GLY B 2 12 ? -5.988 -12.337 -0.613 1.00 15.00 189 GLY B N 2
ATOM 1492 C CA . GLY B 2 12 ? -4.827 -13.064 -1.063 1.00 15.00 189 GLY B CA 2
ATOM 1493 C C . GLY B 2 12 ? -4.824 -14.469 -0.516 1.00 15.00 189 GLY B C 2
ATOM 1494 O O . GLY B 2 12 ? -5.926 -15.008 -0.277 1.00 15.00 189 GLY B O 2
ATOM 1499 N N . GLY A 1 1 ? 11.434 -3.344 -2.632 1.00 15.00 366 GLY A N 3
ATOM 1500 C CA . GLY A 1 1 ? 11.488 -3.827 -1.269 1.00 15.00 366 GLY A CA 3
ATOM 1501 C C . GLY A 1 1 ? 10.256 -3.434 -0.482 1.00 15.00 366 GLY A C 3
ATOM 1502 O O . GLY A 1 1 ? 9.715 -2.341 -0.669 1.00 15.00 366 GLY A O 3
ATOM 1506 N N . LEU A 1 2 ? 9.811 -4.322 0.391 1.00 15.00 367 LEU A N 3
ATOM 1507 C CA . LEU A 1 2 ? 8.614 -4.084 1.179 1.00 15.00 367 LEU A CA 3
ATOM 1508 C C . LEU A 1 2 ? 8.961 -4.062 2.665 1.00 15.00 367 LEU A C 3
ATOM 1509 O O . LEU A 1 2 ? 9.756 -4.879 3.128 1.00 15.00 367 LEU A O 3
ATOM 1525 N N . PRO A 1 3 ? 8.368 -3.138 3.439 1.00 15.00 368 PRO A N 3
ATOM 1526 C CA . PRO A 1 3 ? 8.511 -3.137 4.876 1.00 15.00 368 PRO A CA 3
ATOM 1527 C C . PRO A 1 3 ? 7.428 -3.985 5.529 1.00 15.00 368 PRO A C 3
ATOM 1528 O O . PRO A 1 3 ? 6.234 -3.845 5.240 1.00 15.00 368 PRO A O 3
ATOM 1539 N N . SER A 1 4 ? 7.854 -4.851 6.411 1.00 15.00 369 SER A N 3
ATOM 1540 C CA . SER A 1 4 ? 6.957 -5.776 7.075 1.00 15.00 369 SER A CA 3
ATOM 1541 C C . SER A 1 4 ? 6.053 -5.017 8.046 1.00 15.00 369 SER A C 3
ATOM 1542 O O . SER A 1 4 ? 6.537 -4.378 8.979 1.00 15.00 369 SER A O 3
ATOM 1550 N N . GLY A 1 5 ? 4.744 -5.070 7.820 1.00 15.00 370 GLY A N 3
ATOM 1551 C CA . GLY A 1 5 ? 3.829 -4.304 8.633 1.00 15.00 370 GLY A CA 3
ATOM 1552 C C . GLY A 1 5 ? 2.719 -3.738 7.791 1.00 15.00 370 GLY A C 3
ATOM 1553 O O . GLY A 1 5 ? 1.705 -3.274 8.304 1.00 15.00 370 GLY A O 3
ATOM 1557 N N . TRP A 1 6 ? 2.957 -3.682 6.490 1.00 15.00 371 TRP A N 3
ATOM 1558 C CA . TRP A 1 6 ? 1.922 -3.412 5.534 1.00 15.00 371 TRP A CA 3
ATOM 1559 C C . TRP A 1 6 ? 1.637 -4.665 4.729 1.00 15.00 371 TRP A C 3
ATOM 1560 O O . TRP A 1 6 ? 2.498 -5.540 4.624 1.00 15.00 371 TRP A O 3
ATOM 1581 N N . GLU A 1 7 ? 0.459 -4.745 4.134 1.00 15.00 372 GLU A N 3
ATOM 1582 C CA . GLU A 1 7 ? 0.201 -5.809 3.189 1.00 15.00 372 GLU A CA 3
ATOM 1583 C C . GLU A 1 7 ? 0.319 -5.237 1.783 1.00 15.00 372 GLU A C 3
ATOM 1584 O O . GLU A 1 7 ? -0.285 -4.208 1.481 1.00 15.00 372 GLU A O 3
ATOM 1596 N N . GLU A 1 8 ? 1.112 -5.871 0.929 1.00 15.00 373 GLU A N 3
ATOM 1597 C CA . GLU A 1 8 ? 1.360 -5.316 -0.393 1.00 15.00 373 GLU A CA 3
ATOM 1598 C C . GLU A 1 8 ? 0.351 -5.806 -1.402 1.00 15.00 373 GLU A C 3
ATOM 1599 O O . GLU A 1 8 ? -0.103 -6.950 -1.347 1.00 15.00 373 GLU A O 3
ATOM 1611 N N . ARG A 1 9 ? 0.050 -4.946 -2.353 1.00 15.00 374 ARG A N 3
ATOM 1612 C CA . ARG A 1 9 ? -0.926 -5.260 -3.385 1.00 15.00 374 ARG A CA 3
ATOM 1613 C C . ARG A 1 9 ? -0.609 -4.541 -4.684 1.00 15.00 374 ARG A C 3
ATOM 1614 O O . ARG A 1 9 ? -0.602 -3.310 -4.742 1.00 15.00 374 ARG A O 3
ATOM 1635 N N . LYS A 1 10 ? -0.339 -5.307 -5.719 1.00 15.00 375 LYS A N 3
ATOM 1636 C CA . LYS A 1 10 ? -0.275 -4.760 -7.058 1.00 15.00 375 LYS A CA 3
ATOM 1637 C C . LYS A 1 10 ? -1.582 -5.098 -7.766 1.00 15.00 375 LYS A C 3
ATOM 1638 O O . LYS A 1 10 ? -1.772 -6.225 -8.226 1.00 15.00 375 LYS A O 3
ATOM 1657 N N . ASP A 1 11 ? -2.501 -4.143 -7.809 1.00 15.00 376 ASP A N 3
ATOM 1658 C CA . ASP A 1 11 ? -3.858 -4.428 -8.245 1.00 15.00 376 ASP A CA 3
ATOM 1659 C C . ASP A 1 11 ? -3.988 -4.242 -9.753 1.00 15.00 376 ASP A C 3
ATOM 1660 O O . ASP A 1 11 ? -3.407 -3.312 -10.326 1.00 15.00 376 ASP A O 3
ATOM 1669 N N . ALA A 1 12 ? -4.797 -5.099 -10.381 1.00 15.00 377 ALA A N 3
ATOM 1670 C CA . ALA A 1 12 ? -4.929 -5.139 -11.835 1.00 15.00 377 ALA A CA 3
ATOM 1671 C C . ALA A 1 12 ? -5.673 -3.919 -12.377 1.00 15.00 377 ALA A C 3
ATOM 1672 O O . ALA A 1 12 ? -5.935 -3.820 -13.578 1.00 15.00 377 ALA A O 3
ATOM 1679 N N . LYS A 1 13 ? -6.017 -3.001 -11.486 1.00 15.00 378 LYS A N 3
ATOM 1680 C CA . LYS A 1 13 ? -6.588 -1.721 -11.879 1.00 15.00 378 LYS A CA 3
ATOM 1681 C C . LYS A 1 13 ? -5.509 -0.830 -12.498 1.00 15.00 378 LYS A C 3
ATOM 1682 O O . LYS A 1 13 ? -5.794 0.244 -13.022 1.00 15.00 378 LYS A O 3
ATOM 1701 N N . GLY A 1 14 ? -4.265 -1.301 -12.448 1.00 15.00 379 GLY A N 3
ATOM 1702 C CA . GLY A 1 14 ? -3.151 -0.535 -12.973 1.00 15.00 379 GLY A CA 3
ATOM 1703 C C . GLY A 1 14 ? -2.543 0.362 -11.919 1.00 15.00 379 GLY A C 3
ATOM 1704 O O . GLY A 1 14 ? -1.854 1.336 -12.226 1.00 15.00 379 GLY A O 3
ATOM 1708 N N . ARG A 1 15 ? -2.787 0.014 -10.666 1.00 15.00 380 ARG A N 3
ATOM 1709 C CA . ARG A 1 15 ? -2.328 0.809 -9.540 1.00 15.00 380 ARG A CA 3
ATOM 1710 C C . ARG A 1 15 ? -1.944 -0.089 -8.364 1.00 15.00 380 ARG A C 3
ATOM 1711 O O . ARG A 1 15 ? -2.789 -0.791 -7.805 1.00 15.00 380 ARG A O 3
ATOM 1732 N N . THR A 1 16 ? -0.663 -0.090 -8.014 1.00 15.00 381 THR A N 3
ATOM 1733 C CA . THR A 1 16 ? -0.183 -0.852 -6.870 1.00 15.00 381 THR A CA 3
ATOM 1734 C C . THR A 1 16 ? -0.169 0.037 -5.630 1.00 15.00 381 THR A C 3
ATOM 1735 O O . THR A 1 16 ? 0.157 1.223 -5.715 1.00 15.00 381 THR A O 3
ATOM 1746 N N . TYR A 1 17 ? -0.536 -0.523 -4.484 1.00 15.00 382 TYR A N 3
ATOM 1747 C CA . TYR A 1 17 ? -0.634 0.265 -3.270 1.00 15.00 382 TYR A CA 3
ATOM 1748 C C . TYR A 1 17 ? -0.208 -0.543 -2.056 1.00 15.00 382 TYR A C 3
ATOM 1749 O O . TYR A 1 17 ? -0.344 -1.771 -2.024 1.00 15.00 382 TYR A O 3
ATOM 1767 N N . TYR A 1 18 ? 0.324 0.155 -1.070 1.00 15.00 383 TYR A N 3
ATOM 1768 C CA . TYR A 1 18 ? 0.769 -0.467 0.162 1.00 15.00 383 TYR A CA 3
ATOM 1769 C C . TYR A 1 18 ? -0.111 0.005 1.321 1.00 15.00 383 TYR A C 3
ATOM 1770 O O . TYR A 1 18 ? -0.349 1.205 1.472 1.00 15.00 383 TYR A O 3
ATOM 1788 N N . VAL A 1 19 ? -0.589 -0.924 2.142 1.00 15.00 384 VAL A N 3
ATOM 1789 C CA . VAL A 1 19 ? -1.497 -0.577 3.231 1.00 15.00 384 VAL A CA 3
ATOM 1790 C C . VAL A 1 19 ? -0.804 -0.666 4.577 1.00 15.00 384 VAL A C 3
ATOM 1791 O O . VAL A 1 19 ? -0.496 -1.756 5.040 1.00 15.00 384 VAL A O 3
ATOM 1804 N N . ASN A 1 20 ? -0.591 0.462 5.228 1.00 15.00 385 ASN A N 3
ATOM 1805 C CA . ASN A 1 20 ? 0.134 0.460 6.485 1.00 15.00 385 ASN A CA 3
ATOM 1806 C C . ASN A 1 20 ? -0.814 0.304 7.673 1.00 15.00 385 ASN A C 3
ATOM 1807 O O . ASN A 1 20 ? -1.723 1.106 7.829 1.00 15.00 385 ASN A O 3
ATOM 1818 N N . HIS A 1 21 ? -0.591 -0.695 8.535 1.00 15.00 386 HIS A N 3
ATOM 1819 C CA . HIS A 1 21 ? -1.464 -0.892 9.695 1.00 15.00 386 HIS A CA 3
ATOM 1820 C C . HIS A 1 21 ? -0.964 -0.042 10.842 1.00 15.00 386 HIS A C 3
ATOM 1821 O O . HIS A 1 21 ? -1.657 0.189 11.827 1.00 15.00 386 HIS A O 3
ATOM 1836 N N . ASN A 1 22 ? 0.255 0.421 10.667 1.00 15.00 387 ASN A N 3
ATOM 1837 C CA . ASN A 1 22 ? 1.003 1.098 11.695 1.00 15.00 387 ASN A CA 3
ATOM 1838 C C . ASN A 1 22 ? 0.530 2.543 11.859 1.00 15.00 387 ASN A C 3
ATOM 1839 O O . ASN A 1 22 ? 0.501 3.075 12.968 1.00 15.00 387 ASN A O 3
ATOM 1850 N N . ASN A 1 23 ? 0.169 3.175 10.748 1.00 15.00 388 ASN A N 3
ATOM 1851 C CA . ASN A 1 23 ? -0.396 4.521 10.782 1.00 15.00 388 ASN A CA 3
ATOM 1852 C C . ASN A 1 23 ? -1.837 4.507 10.277 1.00 15.00 388 ASN A C 3
ATOM 1853 O O . ASN A 1 23 ? -2.566 5.485 10.448 1.00 15.00 388 ASN A O 3
ATOM 1864 N N . ARG A 1 24 ? -2.215 3.395 9.623 1.00 15.00 389 ARG A N 3
ATOM 1865 C CA . ARG A 1 24 ? -3.561 3.198 9.072 1.00 15.00 389 ARG A CA 3
ATOM 1866 C C . ARG A 1 24 ? -3.735 3.939 7.749 1.00 15.00 389 ARG A C 3
ATOM 1867 O O . ARG A 1 24 ? -4.411 4.965 7.685 1.00 15.00 389 ARG A O 3
ATOM 1888 N N . THR A 1 25 ? -3.071 3.459 6.703 1.00 15.00 390 THR A N 3
ATOM 1889 C CA . THR A 1 25 ? -3.061 4.177 5.438 1.00 15.00 390 THR A CA 3
ATOM 1890 C C . THR A 1 25 ? -3.143 3.250 4.206 1.00 15.00 390 THR A C 3
ATOM 1891 O O . THR A 1 25 ? -2.668 2.116 4.248 1.00 15.00 390 THR A O 3
ATOM 1902 N N . THR A 1 26 ? -3.756 3.753 3.120 1.00 15.00 391 THR A N 3
ATOM 1903 C CA . THR A 1 26 ? -3.760 3.102 1.824 1.00 15.00 391 THR A CA 3
ATOM 1904 C C . THR A 1 26 ? -3.199 4.091 0.792 1.00 15.00 391 THR A C 3
ATOM 1905 O O . THR A 1 26 ? -3.792 5.148 0.571 1.00 15.00 391 THR A O 3
ATOM 1916 N N . THR A 1 27 ? -2.047 3.800 0.191 1.00 15.00 392 THR A N 3
ATOM 1917 C CA . THR A 1 27 ? -1.372 4.820 -0.594 1.00 15.00 392 THR A CA 3
ATOM 1918 C C . THR A 1 27 ? -0.547 4.251 -1.750 1.00 15.00 392 THR A C 3
ATOM 1919 O O . THR A 1 27 ? -0.059 3.118 -1.685 1.00 15.00 392 THR A O 3
ATOM 1930 N N . TRP A 1 28 ? -0.425 5.044 -2.820 1.00 15.00 393 TRP A N 3
ATOM 1931 C CA . TRP A 1 28 ? 0.458 4.711 -3.936 1.00 15.00 393 TRP A CA 3
ATOM 1932 C C . TRP A 1 28 ? 1.918 4.907 -3.534 1.00 15.00 393 TRP A C 3
ATOM 1933 O O . TRP A 1 28 ? 2.824 4.306 -4.116 1.00 15.00 393 TRP A O 3
ATOM 1954 N N . THR A 1 29 ? 2.138 5.789 -2.564 1.00 15.00 394 THR A N 3
ATOM 1955 C CA . THR A 1 29 ? 3.480 6.237 -2.227 1.00 15.00 394 THR A CA 3
ATOM 1956 C C . THR A 1 29 ? 4.292 5.135 -1.564 1.00 15.00 394 THR A C 3
ATOM 1957 O O . THR A 1 29 ? 3.748 4.262 -0.885 1.00 15.00 394 THR A O 3
ATOM 1968 N N . ARG A 1 30 ? 5.599 5.184 -1.771 1.00 15.00 395 ARG A N 3
ATOM 1969 C CA . ARG A 1 30 ? 6.495 4.196 -1.203 1.00 15.00 395 ARG A CA 3
ATOM 1970 C C . ARG A 1 30 ? 6.587 4.364 0.305 1.00 15.00 395 ARG A C 3
ATOM 1971 O O . ARG A 1 30 ? 6.535 5.482 0.823 1.00 15.00 395 ARG A O 3
ATOM 1992 N N . PRO A 1 31 ? 6.749 3.252 1.023 1.00 15.00 396 PRO A N 3
ATOM 1993 C CA . PRO A 1 31 ? 6.744 3.238 2.484 1.00 15.00 396 PRO A CA 3
ATOM 1994 C C . PRO A 1 31 ? 7.969 3.909 3.097 1.00 15.00 396 PRO A C 3
ATOM 1995 O O . PRO A 1 31 ? 9.101 3.465 2.916 1.00 15.00 396 PRO A O 3
ATOM 2006 N N . ILE A 1 32 ? 7.714 4.989 3.825 1.00 15.00 397 ILE A N 3
ATOM 2007 C CA . ILE A 1 32 ? 8.755 5.743 4.516 1.00 15.00 397 ILE A CA 3
ATOM 2008 C C . ILE A 1 32 ? 9.249 4.975 5.748 1.00 15.00 397 ILE A C 3
ATOM 2009 O O . ILE A 1 32 ? 10.262 5.314 6.353 1.00 15.00 397 ILE A O 3
ATOM 2025 N N . MET A 1 33 ? 8.536 3.902 6.089 1.00 15.00 398 MET A N 3
ATOM 2026 C CA . MET A 1 33 ? 8.801 3.136 7.316 1.00 15.00 398 MET A CA 3
ATOM 2027 C C . MET A 1 33 ? 10.018 2.304 7.254 1.00 15.00 398 MET A C 3
ATOM 2028 O O . MET A 1 33 ? 10.519 1.681 8.189 1.00 15.00 398 MET A O 3
ATOM 2042 N N . GLN A 1 34 ? 10.399 2.371 6.115 1.00 15.00 399 GLN A N 3
ATOM 2043 C CA . GLN A 1 34 ? 11.441 1.550 5.510 1.00 15.00 399 GLN A CA 3
ATOM 2044 C C . GLN A 1 34 ? 12.694 2.384 5.237 1.00 15.00 399 GLN A C 3
ATOM 2045 O O . GLN A 1 34 ? 13.758 1.845 4.938 1.00 15.00 399 GLN A O 3
ATOM 2059 N N . LEU A 1 35 ? 12.568 3.698 5.354 1.00 15.00 400 LEU A N 3
ATOM 2060 C CA . LEU A 1 35 ? 13.667 4.597 5.027 1.00 15.00 400 LEU A CA 3
ATOM 2061 C C . LEU A 1 35 ? 14.293 5.162 6.293 1.00 15.00 400 LEU A C 3
ATOM 2062 O O . LEU A 1 35 ? 15.457 4.819 6.583 1.00 15.00 400 LEU A O 3
ATOM 2079 N N . GLU B 2 1 ? -6.094 8.299 -13.044 1.00 15.00 178 GLU B N 3
ATOM 2080 C CA . GLU B 2 1 ? -5.962 7.147 -12.127 1.00 15.00 178 GLU B CA 3
ATOM 2081 C C . GLU B 2 1 ? -7.176 7.066 -11.220 1.00 15.00 178 GLU B C 3
ATOM 2082 O O . GLU B 2 1 ? -7.537 8.060 -10.594 1.00 15.00 178 GLU B O 3
ATOM 2113 N N . PRO B 2 3 ? -8.279 6.030 -7.760 1.00 15.00 180 PRO B N 3
ATOM 2114 C CA . PRO B 2 3 ? -7.653 5.783 -6.468 1.00 15.00 180 PRO B CA 3
ATOM 2115 C C . PRO B 2 3 ? -7.680 4.461 -5.762 1.00 15.00 180 PRO B C 3
ATOM 2116 O O . PRO B 2 3 ? -8.362 3.493 -6.109 1.00 15.00 180 PRO B O 3
ATOM 2127 N N . PRO B 2 4 ? -6.863 4.512 -4.690 1.00 15.00 181 PRO B N 3
ATOM 2128 C CA . PRO B 2 4 ? -6.571 3.411 -3.782 1.00 15.00 181 PRO B CA 3
ATOM 2129 C C . PRO B 2 4 ? -7.806 2.696 -3.250 1.00 15.00 181 PRO B C 3
ATOM 2130 O O . PRO B 2 4 ? -8.819 3.320 -2.920 1.00 15.00 181 PRO B O 3
ATOM 2141 N N . PRO B 2 5 ? -7.706 1.368 -3.143 1.00 15.00 182 PRO B N 3
ATOM 2142 C CA . PRO B 2 5 ? -8.666 0.544 -2.412 1.00 15.00 182 PRO B CA 3
ATOM 2143 C C . PRO B 2 5 ? -8.521 0.815 -0.917 1.00 15.00 182 PRO B C 3
ATOM 2144 O O . PRO B 2 5 ? -7.438 1.187 -0.475 1.00 15.00 182 PRO B O 3
ATOM 2155 N N . GLY B 2 6 ? -9.608 0.674 -0.161 1.00 15.00 183 GLY B N 3
ATOM 2156 C CA . GLY B 2 6 ? -9.604 1.020 1.260 1.00 15.00 183 GLY B CA 3
ATOM 2157 C C . GLY B 2 6 ? -8.445 0.413 2.048 1.00 15.00 183 GLY B C 3
ATOM 2158 O O . GLY B 2 6 ? -7.729 -0.458 1.557 1.00 15.00 183 GLY B O 3
ATOM 2162 N N . TYR B 2 7 ? -8.307 0.820 3.302 1.00 15.00 184 TYR B N 3
ATOM 2163 C CA . TYR B 2 7 ? -7.157 0.426 4.104 1.00 15.00 184 TYR B CA 3
ATOM 2164 C C . TYR B 2 7 ? -7.405 -0.895 4.864 1.00 15.00 184 TYR B C 3
ATOM 2165 O O . TYR B 2 7 ? -8.367 -1.013 5.625 1.00 15.00 184 TYR B O 3
ATOM 2183 N N . LEU B 2 8 ? -6.512 -1.883 4.633 1.00 15.00 185 LEU B N 3
ATOM 2184 C CA . LEU B 2 8 ? -6.587 -3.205 5.236 1.00 15.00 185 LEU B CA 3
ATOM 2185 C C . LEU B 2 8 ? -7.773 -4.010 4.779 1.00 15.00 185 LEU B C 3
ATOM 2186 O O . LEU B 2 8 ? -8.756 -4.210 5.496 1.00 15.00 185 LEU B O 3
ATOM 2202 N N . SER B 2 9 ? -7.680 -4.398 3.531 1.00 15.00 186 SER B N 3
ATOM 2203 C CA . SER B 2 9 ? -8.508 -5.424 2.976 1.00 15.00 186 SER B CA 3
ATOM 2204 C C . SER B 2 9 ? -7.695 -6.119 1.899 1.00 15.00 186 SER B C 3
ATOM 2205 O O . SER B 2 9 ? -7.570 -5.632 0.774 1.00 15.00 186 SER B O 3
ATOM 2213 N N . GLU B 2 10 ? -7.133 -7.257 2.264 1.00 15.00 187 GLU B N 3
ATOM 2214 C CA . GLU B 2 10 ? -6.217 -7.972 1.400 1.00 15.00 187 GLU B CA 3
ATOM 2215 C C . GLU B 2 10 ? -6.708 -9.387 1.154 1.00 15.00 187 GLU B C 3
ATOM 2216 O O . GLU B 2 10 ? -6.645 -10.251 2.032 1.00 15.00 187 GLU B O 3
ATOM 2228 N N . ASP B 2 11 ? -7.239 -9.591 -0.040 1.00 15.00 188 ASP B N 3
ATOM 2229 C CA . ASP B 2 11 ? -7.786 -10.878 -0.443 1.00 15.00 188 ASP B CA 3
ATOM 2230 C C . ASP B 2 11 ? -6.996 -11.442 -1.619 1.00 15.00 188 ASP B C 3
ATOM 2231 O O . ASP B 2 11 ? -7.059 -12.634 -1.920 1.00 15.00 188 ASP B O 3
ATOM 2240 N N . GLY B 2 12 ? -6.247 -10.574 -2.279 1.00 15.00 189 GLY B N 3
ATOM 2241 C CA . GLY B 2 12 ? -5.460 -10.984 -3.417 1.00 15.00 189 GLY B CA 3
ATOM 2242 C C . GLY B 2 12 ? -5.231 -9.836 -4.372 1.00 15.00 189 GLY B C 3
ATOM 2243 O O . GLY B 2 12 ? -5.112 -10.088 -5.589 1.00 15.00 189 GLY B O 3
ATOM 2248 N N . GLY A 1 1 ? 11.945 -3.756 -2.545 1.00 15.00 366 GLY A N 4
ATOM 2249 C CA . GLY A 1 1 ? 11.854 -3.899 -1.108 1.00 15.00 366 GLY A CA 4
ATOM 2250 C C . GLY A 1 1 ? 10.457 -3.612 -0.605 1.00 15.00 366 GLY A C 4
ATOM 2251 O O . GLY A 1 1 ? 9.735 -2.821 -1.204 1.00 15.00 366 GLY A O 4
ATOM 2255 N N . LEU A 1 2 ? 10.062 -4.276 0.466 1.00 15.00 367 LEU A N 4
ATOM 2256 C CA . LEU A 1 2 ? 8.779 -4.011 1.101 1.00 15.00 367 LEU A CA 4
ATOM 2257 C C . LEU A 1 2 ? 9.006 -3.822 2.595 1.00 15.00 367 LEU A C 4
ATOM 2258 O O . LEU A 1 2 ? 9.758 -4.584 3.203 1.00 15.00 367 LEU A O 4
ATOM 2274 N N . PRO A 1 3 ? 8.359 -2.834 3.225 1.00 15.00 368 PRO A N 4
ATOM 2275 C CA . PRO A 1 3 ? 8.493 -2.629 4.649 1.00 15.00 368 PRO A CA 4
ATOM 2276 C C . PRO A 1 3 ? 7.459 -3.439 5.422 1.00 15.00 368 PRO A C 4
ATOM 2277 O O . PRO A 1 3 ? 6.257 -3.390 5.142 1.00 15.00 368 PRO A O 4
ATOM 2288 N N . SER A 1 4 ? 7.945 -4.180 6.388 1.00 15.00 369 SER A N 4
ATOM 2289 C CA . SER A 1 4 ? 7.124 -5.099 7.151 1.00 15.00 369 SER A CA 4
ATOM 2290 C C . SER A 1 4 ? 6.153 -4.332 8.049 1.00 15.00 369 SER A C 4
ATOM 2291 O O . SER A 1 4 ? 6.580 -3.571 8.916 1.00 15.00 369 SER A O 4
ATOM 2299 N N . GLY A 1 5 ? 4.854 -4.509 7.831 1.00 15.00 370 GLY A N 4
ATOM 2300 C CA . GLY A 1 5 ? 3.875 -3.794 8.611 1.00 15.00 370 GLY A CA 4
ATOM 2301 C C . GLY A 1 5 ? 2.754 -3.299 7.737 1.00 15.00 370 GLY A C 4
ATOM 2302 O O . GLY A 1 5 ? 1.717 -2.849 8.223 1.00 15.00 370 GLY A O 4
ATOM 2306 N N . TRP A 1 6 ? 3.009 -3.282 6.438 1.00 15.00 371 TRP A N 4
ATOM 2307 C CA . TRP A 1 6 ? 1.985 -3.067 5.458 1.00 15.00 371 TRP A CA 4
ATOM 2308 C C . TRP A 1 6 ? 1.784 -4.322 4.625 1.00 15.00 371 TRP A C 4
ATOM 2309 O O . TRP A 1 6 ? 2.735 -5.068 4.397 1.00 15.00 371 TRP A O 4
ATOM 2330 N N . GLU A 1 7 ? 0.571 -4.548 4.141 1.00 15.00 372 GLU A N 4
ATOM 2331 C CA . GLU A 1 7 ? 0.368 -5.605 3.171 1.00 15.00 372 GLU A CA 4
ATOM 2332 C C . GLU A 1 7 ? 0.397 -4.970 1.792 1.00 15.00 372 GLU A C 4
ATOM 2333 O O . GLU A 1 7 ? -0.158 -3.886 1.605 1.00 15.00 372 GLU A O 4
ATOM 2345 N N . GLU A 1 8 ? 1.044 -5.604 0.831 1.00 15.00 373 GLU A N 4
ATOM 2346 C CA . GLU A 1 8 ? 1.087 -5.029 -0.497 1.00 15.00 373 GLU A CA 4
ATOM 2347 C C . GLU A 1 8 ? 0.094 -5.700 -1.416 1.00 15.00 373 GLU A C 4
ATOM 2348 O O . GLU A 1 8 ? -0.204 -6.890 -1.290 1.00 15.00 373 GLU A O 4
ATOM 2360 N N . ARG A 1 9 ? -0.378 -4.925 -2.363 1.00 15.00 374 ARG A N 4
ATOM 2361 C CA . ARG A 1 9 ? -1.350 -5.396 -3.335 1.00 15.00 374 ARG A CA 4
ATOM 2362 C C . ARG A 1 9 ? -1.141 -4.703 -4.669 1.00 15.00 374 ARG A C 4
ATOM 2363 O O . ARG A 1 9 ? -1.358 -3.494 -4.802 1.00 15.00 374 ARG A O 4
ATOM 2384 N N . LYS A 1 10 ? -0.687 -5.468 -5.645 1.00 15.00 375 LYS A N 4
ATOM 2385 C CA . LYS A 1 10 ? -0.560 -4.974 -6.995 1.00 15.00 375 LYS A CA 4
ATOM 2386 C C . LYS A 1 10 ? -1.861 -5.240 -7.737 1.00 15.00 375 LYS A C 4
ATOM 2387 O O . LYS A 1 10 ? -2.161 -6.384 -8.075 1.00 15.00 375 LYS A O 4
ATOM 2406 N N . ASP A 1 11 ? -2.662 -4.200 -7.941 1.00 15.00 376 ASP A N 4
ATOM 2407 C CA . ASP A 1 11 ? -3.977 -4.387 -8.531 1.00 15.00 376 ASP A CA 4
ATOM 2408 C C . ASP A 1 11 ? -3.902 -4.235 -10.049 1.00 15.00 376 ASP A C 4
ATOM 2409 O O . ASP A 1 11 ? -3.267 -3.302 -10.554 1.00 15.00 376 ASP A O 4
ATOM 2418 N N . ALA A 1 12 ? -4.585 -5.120 -10.774 1.00 15.00 377 ALA A N 4
ATOM 2419 C CA . ALA A 1 12 ? -4.513 -5.136 -12.226 1.00 15.00 377 ALA A CA 4
ATOM 2420 C C . ALA A 1 12 ? -5.314 -3.995 -12.846 1.00 15.00 377 ALA A C 4
ATOM 2421 O O . ALA A 1 12 ? -5.343 -3.849 -14.068 1.00 15.00 377 ALA A O 4
ATOM 2428 N N . LYS A 1 13 ? -5.963 -3.181 -12.014 1.00 15.00 378 LYS A N 4
ATOM 2429 C CA . LYS A 1 13 ? -6.680 -2.011 -12.514 1.00 15.00 378 LYS A CA 4
ATOM 2430 C C . LYS A 1 13 ? -5.695 -0.882 -12.830 1.00 15.00 378 LYS A C 4
ATOM 2431 O O . LYS A 1 13 ? -6.088 0.233 -13.173 1.00 15.00 378 LYS A O 4
ATOM 2450 N N . GLY A 1 14 ? -4.406 -1.207 -12.751 1.00 15.00 379 GLY A N 4
ATOM 2451 C CA . GLY A 1 14 ? -3.366 -0.287 -13.169 1.00 15.00 379 GLY A CA 4
ATOM 2452 C C . GLY A 1 14 ? -2.882 0.609 -12.052 1.00 15.00 379 GLY A C 4
ATOM 2453 O O . GLY A 1 14 ? -2.433 1.726 -12.303 1.00 15.00 379 GLY A O 4
ATOM 2457 N N . ARG A 1 15 ? -2.944 0.115 -10.823 1.00 15.00 380 ARG A N 4
ATOM 2458 C CA . ARG A 1 15 ? -2.529 0.897 -9.666 1.00 15.00 380 ARG A CA 4
ATOM 2459 C C . ARG A 1 15 ? -2.062 -0.002 -8.514 1.00 15.00 380 ARG A C 4
ATOM 2460 O O . ARG A 1 15 ? -2.812 -0.854 -8.032 1.00 15.00 380 ARG A O 4
ATOM 2481 N N . THR A 1 16 ? -0.813 0.185 -8.084 1.00 15.00 381 THR A N 4
ATOM 2482 C CA . THR A 1 16 ? -0.233 -0.598 -6.997 1.00 15.00 381 THR A CA 4
ATOM 2483 C C . THR A 1 16 ? -0.225 0.220 -5.703 1.00 15.00 381 THR A C 4
ATOM 2484 O O . THR A 1 16 ? 0.220 1.370 -5.707 1.00 15.00 381 THR A O 4
ATOM 2495 N N . TYR A 1 17 ? -0.704 -0.351 -4.598 1.00 15.00 382 TYR A N 4
ATOM 2496 C CA . TYR A 1 17 ? -0.810 0.415 -3.360 1.00 15.00 382 TYR A CA 4
ATOM 2497 C C . TYR A 1 17 ? -0.348 -0.399 -2.154 1.00 15.00 382 TYR A C 4
ATOM 2498 O O . TYR A 1 17 ? -0.451 -1.629 -2.143 1.00 15.00 382 TYR A O 4
ATOM 2516 N N . TYR A 1 18 ? 0.173 0.297 -1.150 1.00 15.00 383 TYR A N 4
ATOM 2517 C CA . TYR A 1 18 ? 0.635 -0.340 0.076 1.00 15.00 383 TYR A CA 4
ATOM 2518 C C . TYR A 1 18 ? -0.201 0.155 1.267 1.00 15.00 383 TYR A C 4
ATOM 2519 O O . TYR A 1 18 ? -0.428 1.358 1.412 1.00 15.00 383 TYR A O 4
ATOM 2537 N N . VAL A 1 19 ? -0.650 -0.770 2.116 1.00 15.00 384 VAL A N 4
ATOM 2538 C CA . VAL A 1 19 ? -1.569 -0.436 3.210 1.00 15.00 384 VAL A CA 4
ATOM 2539 C C . VAL A 1 19 ? -0.889 -0.525 4.559 1.00 15.00 384 VAL A C 4
ATOM 2540 O O . VAL A 1 19 ? -0.486 -1.605 4.974 1.00 15.00 384 VAL A O 4
ATOM 2553 N N . ASN A 1 20 ? -0.810 0.576 5.277 1.00 15.00 385 ASN A N 4
ATOM 2554 C CA . AS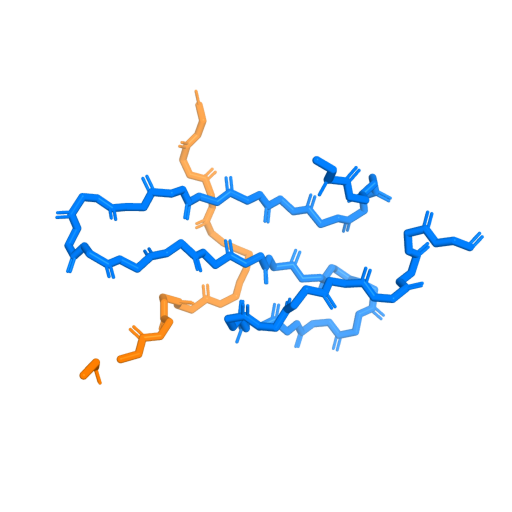N A 1 20 ? -0.126 0.566 6.556 1.00 15.00 385 ASN A CA 4
ATOM 2555 C C . ASN A 1 20 ? -1.091 0.303 7.713 1.00 15.00 385 ASN A C 4
ATOM 2556 O O . ASN A 1 20 ? -2.068 1.029 7.867 1.00 15.00 385 ASN A O 4
ATOM 2567 N N . HIS A 1 21 ? -0.797 -0.692 8.563 1.00 15.00 386 HIS A N 4
ATOM 2568 C CA . HIS A 1 21 ? -1.679 -1.008 9.691 1.00 15.00 386 HIS A CA 4
ATOM 2569 C C . HIS A 1 21 ? -1.300 -0.158 10.878 1.00 15.00 386 HIS A C 4
ATOM 2570 O O . HIS A 1 21 ? -2.042 -0.033 11.839 1.00 15.00 386 HIS A O 4
ATOM 2585 N N . ASN A 1 22 ? -0.128 0.421 10.768 1.00 15.00 387 ASN A N 4
ATOM 2586 C CA . ASN A 1 22 ? 0.526 1.102 11.855 1.00 15.00 387 ASN A CA 4
ATOM 2587 C C . ASN A 1 22 ? -0.000 2.531 12.001 1.00 15.00 387 ASN A C 4
ATOM 2588 O O . ASN A 1 22 ? 0.019 3.112 13.084 1.00 15.00 387 ASN A O 4
ATOM 2599 N N . ASN A 1 23 ? -0.445 3.093 10.886 1.00 15.00 388 ASN A N 4
ATOM 2600 C CA . ASN A 1 23 ? -1.022 4.433 10.860 1.00 15.00 388 ASN A CA 4
ATOM 2601 C C . ASN A 1 23 ? -2.459 4.400 10.352 1.00 15.00 388 ASN A C 4
ATOM 2602 O O . ASN A 1 23 ? -3.190 5.383 10.473 1.00 15.00 388 ASN A O 4
ATOM 2613 N N . ARG A 1 24 ? -2.841 3.267 9.748 1.00 15.00 389 ARG A N 4
ATOM 2614 C CA . ARG A 1 24 ? -4.171 3.093 9.154 1.00 15.00 389 ARG A CA 4
ATOM 2615 C C . ARG A 1 24 ? -4.278 3.900 7.867 1.00 15.00 389 ARG A C 4
ATOM 2616 O O . ARG A 1 24 ? -4.946 4.932 7.819 1.00 15.00 389 ARG A O 4
ATOM 2637 N N . THR A 1 25 ? -3.566 3.458 6.838 1.00 15.00 390 THR A N 4
ATOM 2638 C CA . THR A 1 25 ? -3.439 4.251 5.624 1.00 15.00 390 THR A CA 4
ATOM 2639 C C . THR A 1 25 ? -3.387 3.385 4.349 1.00 15.00 390 THR A C 4
ATOM 2640 O O . THR A 1 25 ? -2.902 2.254 4.388 1.00 15.00 390 THR A O 4
ATOM 2651 N N . THR A 1 26 ? -3.893 3.930 3.231 1.00 15.00 391 THR A N 4
ATOM 2652 C CA . THR A 1 26 ? -3.805 3.299 1.925 1.00 15.00 391 THR A CA 4
ATOM 2653 C C . THR A 1 26 ? -3.211 4.313 0.932 1.00 15.00 391 THR A C 4
ATOM 2654 O O . THR A 1 26 ? -3.733 5.421 0.798 1.00 15.00 391 THR A O 4
ATOM 2665 N N . THR A 1 27 ? -2.112 3.970 0.261 1.00 15.00 392 THR A N 4
ATOM 2666 C CA . THR A 1 27 ? -1.382 4.980 -0.494 1.00 15.00 392 THR A CA 4
ATOM 2667 C C . THR A 1 27 ? -0.658 4.412 -1.720 1.00 15.00 392 THR A C 4
ATOM 2668 O O . THR A 1 27 ? -0.270 3.239 -1.742 1.00 15.00 392 THR A O 4
ATOM 2679 N N . TRP A 1 28 ? -0.510 5.253 -2.751 1.00 15.00 393 TRP A N 4
ATOM 2680 C CA . TRP A 1 28 ? 0.293 4.906 -3.924 1.00 15.00 393 TRP A CA 4
ATOM 2681 C C . TRP A 1 28 ? 1.783 5.051 -3.614 1.00 15.00 393 TRP A C 4
ATOM 2682 O O . TRP A 1 28 ? 2.628 4.440 -4.271 1.00 15.00 393 TRP A O 4
ATOM 2703 N N . THR A 1 29 ? 2.093 5.896 -2.636 1.00 15.00 394 THR A N 4
ATOM 2704 C CA . THR A 1 29 ? 3.467 6.324 -2.398 1.00 15.00 394 THR A CA 4
ATOM 2705 C C . THR A 1 29 ? 4.288 5.271 -1.661 1.00 15.00 394 THR A C 4
ATOM 2706 O O . THR A 1 29 ? 3.753 4.473 -0.888 1.00 15.00 394 THR A O 4
ATOM 2717 N N . ARG A 1 30 ? 5.590 5.267 -1.927 1.00 15.00 395 ARG A N 4
ATOM 2718 C CA . ARG A 1 30 ? 6.508 4.339 -1.283 1.00 15.00 395 ARG A CA 4
ATOM 2719 C C . ARG A 1 30 ? 6.685 4.682 0.193 1.00 15.00 395 ARG A C 4
ATOM 2720 O O . ARG A 1 30 ? 6.971 5.826 0.550 1.00 15.00 395 ARG A O 4
ATOM 2741 N N . PRO A 1 31 ? 6.547 3.673 1.064 1.00 15.00 396 PRO A N 4
ATOM 2742 C CA . PRO A 1 31 ? 6.602 3.855 2.515 1.00 15.00 396 PRO A CA 4
ATOM 2743 C C . PRO A 1 31 ? 7.999 4.204 3.009 1.00 15.00 396 PRO A C 4
ATOM 2744 O O . PRO A 1 31 ? 8.982 3.568 2.637 1.00 15.00 396 PRO A O 4
ATOM 2755 N N . ILE A 1 32 ? 8.066 5.213 3.867 1.00 15.00 397 ILE A N 4
ATOM 2756 C CA . ILE A 1 32 ? 9.318 5.630 4.488 1.00 15.00 397 ILE A CA 4
ATOM 2757 C C . ILE A 1 32 ? 9.764 4.606 5.543 1.00 15.00 397 ILE A C 4
ATOM 2758 O O . ILE A 1 32 ? 10.891 4.640 6.032 1.00 15.00 397 ILE A O 4
ATOM 2774 N N . MET A 1 33 ? 8.874 3.658 5.853 1.00 15.00 398 MET A N 4
ATOM 2775 C CA . MET A 1 33 ? 9.105 2.669 6.920 1.00 15.00 398 MET A CA 4
ATOM 2776 C C . MET A 1 33 ? 10.108 1.645 6.577 1.00 15.00 398 MET A C 4
ATOM 2777 O O . MET A 1 33 ? 10.581 0.805 7.340 1.00 15.00 398 MET A O 4
ATOM 2791 N N . GLN A 1 34 ? 10.361 1.821 5.413 1.00 15.00 399 GLN A N 4
ATOM 2792 C CA . GLN A 1 34 ? 11.167 0.952 4.570 1.00 15.00 399 GLN A CA 4
ATOM 2793 C C . GLN A 1 34 ? 12.649 1.235 4.809 1.00 15.00 399 GLN A C 4
ATOM 2794 O O . GLN A 1 34 ? 13.519 0.478 4.380 1.00 15.00 399 GLN A O 4
ATOM 2808 N N . LEU A 1 35 ? 12.920 2.345 5.487 1.00 15.00 400 LEU A N 4
ATOM 2809 C CA . LEU A 1 35 ? 14.279 2.716 5.849 1.00 15.00 400 LEU A CA 4
ATOM 2810 C C . LEU A 1 35 ? 14.604 2.180 7.238 1.00 15.00 400 LEU A C 4
ATOM 2811 O O . LEU A 1 35 ? 15.156 1.064 7.329 1.00 15.00 400 LEU A O 4
ATOM 2828 N N . GLU B 2 1 ? -6.405 8.199 -13.145 1.00 15.00 178 GLU B N 4
ATOM 2829 C CA . GLU B 2 1 ? -6.268 7.152 -12.106 1.00 15.00 178 GLU B CA 4
ATOM 2830 C C . GLU B 2 1 ? -7.527 7.084 -11.255 1.00 15.00 178 GLU B C 4
ATOM 2831 O O . GLU B 2 1 ? -7.985 8.110 -10.753 1.00 15.00 178 GLU B O 4
ATOM 2862 N N . PRO B 2 3 ? -8.507 6.011 -7.691 1.00 15.00 180 PRO B N 4
ATOM 2863 C CA . PRO B 2 3 ? -7.809 5.765 -6.431 1.00 15.00 180 PRO B CA 4
ATOM 2864 C C . PRO B 2 3 ? -7.767 4.432 -5.732 1.00 15.00 180 PRO B C 4
ATOM 2865 O O . PRO B 2 3 ? -8.380 3.425 -6.099 1.00 15.00 180 PRO B O 4
ATOM 2876 N N . PRO B 2 4 ? -6.931 4.507 -4.675 1.00 15.00 181 PRO B N 4
ATOM 2877 C CA . PRO B 2 4 ? -6.597 3.414 -3.761 1.00 15.00 181 PRO B CA 4
ATOM 2878 C C . PRO B 2 4 ? -7.808 2.740 -3.127 1.00 15.00 181 PRO B C 4
ATOM 2879 O O . PRO B 2 4 ? -8.782 3.397 -2.751 1.00 15.00 181 PRO B O 4
ATOM 2890 N N . PRO B 2 5 ? -7.734 1.411 -2.990 1.00 15.00 182 PRO B N 4
ATOM 2891 C CA . PRO B 2 5 ? -8.679 0.626 -2.194 1.00 15.00 182 PRO B CA 4
ATOM 2892 C C . PRO B 2 5 ? -8.481 0.919 -0.712 1.00 15.00 182 PRO B C 4
ATOM 2893 O O . PRO B 2 5 ? -7.375 1.257 -0.302 1.00 15.00 182 PRO B O 4
ATOM 2904 N N . GLY B 2 6 ? -9.547 0.815 0.074 1.00 15.00 183 GLY B N 4
ATOM 2905 C CA . GLY B 2 6 ? -9.486 1.152 1.493 1.00 15.00 183 GLY B CA 4
ATOM 2906 C C . GLY B 2 6 ? -8.383 0.439 2.271 1.00 15.00 183 GLY B C 4
ATOM 2907 O O . GLY B 2 6 ? -7.665 -0.408 1.741 1.00 15.00 183 GLY B O 4
ATOM 2911 N N . TYR B 2 7 ? -8.298 0.742 3.558 1.00 15.00 184 TYR B N 4
ATOM 2912 C CA . TYR B 2 7 ? -7.202 0.270 4.393 1.00 15.00 184 TYR B CA 4
ATOM 2913 C C . TYR B 2 7 ? -7.493 -1.097 5.057 1.00 15.00 184 TYR B C 4
ATOM 2914 O O . TYR B 2 7 ? -8.530 -1.281 5.695 1.00 15.00 184 TYR B O 4
ATOM 2932 N N . LEU B 2 8 ? -6.547 -2.045 4.893 1.00 15.00 185 LEU B N 4
ATOM 2933 C CA . LEU B 2 8 ? -6.625 -3.384 5.466 1.00 15.00 185 LEU B CA 4
ATOM 2934 C C . LEU B 2 8 ? -7.836 -4.170 5.059 1.00 15.00 185 LEU B C 4
ATOM 2935 O O . LEU B 2 8 ? -8.784 -4.370 5.820 1.00 15.00 185 LEU B O 4
ATOM 2951 N N . SER B 2 9 ? -7.803 -4.532 3.812 1.00 15.00 186 SER B N 4
ATOM 2952 C CA . SER B 2 9 ? -8.564 -5.624 3.301 1.00 15.00 186 SER B CA 4
ATOM 2953 C C . SER B 2 9 ? -7.761 -6.182 2.144 1.00 15.00 186 SER B C 4
ATOM 2954 O O . SER B 2 9 ? -7.778 -5.639 1.042 1.00 15.00 186 SER B O 4
ATOM 2962 N N . GLU B 2 10 ? -7.036 -7.256 2.403 1.00 15.00 187 GLU B N 4
ATOM 2963 C CA . GLU B 2 10 ? -6.036 -7.719 1.460 1.00 15.00 187 GLU B CA 4
ATOM 2964 C C . GLU B 2 10 ? -6.248 -9.200 1.188 1.00 15.00 187 GLU B C 4
ATOM 2965 O O . GLU B 2 10 ? -5.886 -10.052 2.001 1.00 15.00 187 GLU B O 4
ATOM 2977 N N . ASP B 2 11 ? -6.885 -9.494 0.066 1.00 15.00 188 ASP B N 4
ATOM 2978 C CA . ASP B 2 11 ? -7.243 -10.865 -0.276 1.00 15.00 188 ASP B CA 4
ATOM 2979 C C . ASP B 2 11 ? -6.312 -11.419 -1.350 1.00 15.00 188 ASP B C 4
ATOM 2980 O O . ASP B 2 11 ? -6.191 -12.632 -1.523 1.00 15.00 188 ASP B O 4
ATOM 2989 N N . GLY B 2 12 ? -5.661 -10.524 -2.076 1.00 15.00 189 GLY B N 4
ATOM 2990 C CA . GLY B 2 12 ? -4.745 -10.938 -3.117 1.00 15.00 189 GLY B CA 4
ATOM 2991 C C . GLY B 2 12 ? -4.825 -10.035 -4.325 1.00 15.00 189 GLY B C 4
ATOM 2992 O O . GLY B 2 12 ? -5.131 -8.838 -4.150 1.00 15.00 189 GLY B O 4
ATOM 2997 N N . GLY A 1 1 ? 10.864 -1.344 -2.803 1.00 15.00 366 GLY A N 5
ATOM 2998 C CA . GLY A 1 1 ? 11.071 -2.307 -1.743 1.00 15.00 366 GLY A CA 5
ATOM 2999 C C . GLY A 1 1 ? 9.849 -2.429 -0.858 1.00 15.00 366 GLY A C 5
ATOM 3000 O O . GLY A 1 1 ? 9.182 -1.432 -0.577 1.00 15.00 366 GLY A O 5
ATOM 3004 N N . LEU A 1 2 ? 9.544 -3.645 -0.427 1.00 15.00 367 LEU A N 5
ATOM 3005 C CA . LEU A 1 2 ? 8.382 -3.876 0.417 1.00 15.00 367 LEU A CA 5
ATOM 3006 C C . LEU A 1 2 ? 8.798 -3.867 1.884 1.00 15.00 367 LEU A C 5
ATOM 3007 O O . LEU A 1 2 ? 9.680 -4.628 2.282 1.00 15.00 367 LEU A O 5
ATOM 3023 N N . PRO A 1 3 ? 8.174 -3.018 2.713 1.00 15.00 368 PRO A N 5
ATOM 3024 C CA . PRO A 1 3 ? 8.512 -2.908 4.112 1.00 15.00 368 PRO A CA 5
ATOM 3025 C C . PRO A 1 3 ? 7.703 -3.867 4.968 1.00 15.00 368 PRO A C 5
ATOM 3026 O O . PRO A 1 3 ? 6.519 -4.119 4.720 1.00 15.00 368 PRO A O 5
ATOM 3037 N N . SER A 1 4 ? 8.348 -4.365 5.986 1.00 15.00 369 SER A N 5
ATOM 3038 C CA . SER A 1 4 ? 7.727 -5.280 6.921 1.00 15.00 369 SER A CA 5
ATOM 3039 C C . SER A 1 4 ? 6.691 -4.544 7.769 1.00 15.00 369 SER A C 5
ATOM 3040 O O . SER A 1 4 ? 7.049 -3.713 8.606 1.00 15.00 369 SER A O 5
ATOM 3048 N N . GLY A 1 5 ? 5.414 -4.802 7.526 1.00 15.00 370 GLY A N 5
ATOM 3049 C CA . GLY A 1 5 ? 4.389 -4.205 8.353 1.00 15.00 370 GLY A CA 5
ATOM 3050 C C . GLY A 1 5 ? 3.143 -3.849 7.578 1.00 15.00 370 GLY A C 5
ATOM 3051 O O . GLY A 1 5 ? 2.087 -3.638 8.161 1.00 15.00 370 GLY A O 5
ATOM 3055 N N . TRP A 1 6 ? 3.270 -3.703 6.272 1.00 15.00 371 TRP A N 5
ATOM 3056 C CA . TRP A 1 6 ? 2.132 -3.462 5.427 1.00 15.00 371 TRP A CA 5
ATOM 3057 C C . TRP A 1 6 ? 1.770 -4.714 4.645 1.00 15.00 371 TRP A C 5
ATOM 3058 O O . TRP A 1 6 ? 2.627 -5.563 4.400 1.00 15.00 371 TRP A O 5
ATOM 3079 N N . GLU A 1 7 ? 0.516 -4.817 4.221 1.00 15.00 372 GLU A N 5
ATOM 3080 C CA . GLU A 1 7 ? 0.150 -5.866 3.290 1.00 15.00 372 GLU A CA 5
ATOM 3081 C C . GLU A 1 7 ? 0.219 -5.294 1.883 1.00 15.00 372 GLU A C 5
ATOM 3082 O O . GLU A 1 7 ? -0.231 -4.170 1.655 1.00 15.00 372 GLU A O 5
ATOM 3094 N N . GLU A 1 8 ? 0.792 -6.030 0.947 1.00 15.00 373 GLU A N 5
ATOM 3095 C CA . GLU A 1 8 ? 0.876 -5.538 -0.414 1.00 15.00 373 GLU A CA 5
ATOM 3096 C C . GLU A 1 8 ? -0.262 -6.065 -1.267 1.00 15.00 373 GLU A C 5
ATOM 3097 O O . GLU A 1 8 ? -0.742 -7.182 -1.070 1.00 15.00 373 GLU A O 5
ATOM 3109 N N . ARG A 1 9 ? -0.681 -5.249 -2.213 1.00 15.00 374 ARG A N 5
ATOM 3110 C CA . ARG A 1 9 ? -1.697 -5.636 -3.180 1.00 15.00 374 ARG A CA 5
ATOM 3111 C C . ARG A 1 9 ? -1.483 -4.907 -4.496 1.00 15.00 374 ARG A C 5
ATOM 3112 O O . ARG A 1 9 ? -1.383 -3.677 -4.535 1.00 15.00 374 ARG A O 5
ATOM 3133 N N . LYS A 1 10 ? -1.411 -5.666 -5.570 1.00 15.00 375 LYS A N 5
ATOM 3134 C CA . LYS A 1 10 ? -1.284 -5.097 -6.895 1.00 15.00 375 LYS A CA 5
ATOM 3135 C C . LYS A 1 10 ? -2.543 -5.397 -7.702 1.00 15.00 375 LYS A C 5
ATOM 3136 O O . LYS A 1 10 ? -2.859 -6.562 -7.944 1.00 15.00 375 LYS A O 5
ATOM 3155 N N . ASP A 1 11 ? -3.272 -4.363 -8.106 1.00 15.00 376 ASP A N 5
ATOM 3156 C CA . ASP A 1 11 ? -4.519 -4.565 -8.825 1.00 15.00 376 ASP A CA 5
ATOM 3157 C C . ASP A 1 11 ? -4.299 -4.405 -10.324 1.00 15.00 376 ASP A C 5
ATOM 3158 O O . ASP A 1 11 ? -3.471 -3.585 -10.754 1.00 15.00 376 ASP A O 5
ATOM 3167 N N . ALA A 1 12 ? -5.073 -5.158 -11.111 1.00 15.00 377 ALA A N 5
ATOM 3168 C CA . ALA A 1 12 ? -4.956 -5.162 -12.571 1.00 15.00 377 ALA A CA 5
ATOM 3169 C C . ALA A 1 12 ? -5.278 -3.796 -13.176 1.00 15.00 377 ALA A C 5
ATOM 3170 O O . ALA A 1 12 ? -5.167 -3.602 -14.387 1.00 15.00 377 ALA A O 5
ATOM 3177 N N . LYS A 1 13 ? -5.682 -2.858 -12.331 1.00 15.00 378 LYS A N 5
ATOM 3178 C CA . LYS A 1 13 ? -5.888 -1.475 -12.744 1.00 15.00 378 LYS A CA 5
ATOM 3179 C C . LYS A 1 13 ? -4.577 -0.827 -13.199 1.00 15.00 378 LYS A C 5
ATOM 3180 O O . LYS A 1 13 ? -4.582 0.258 -13.776 1.00 15.00 378 LYS A O 5
ATOM 3199 N N . GLY A 1 14 ? -3.459 -1.492 -12.938 1.00 15.00 379 GLY A N 5
ATOM 3200 C CA . GLY A 1 14 ? -2.167 -0.913 -13.245 1.00 15.00 379 GLY A CA 5
ATOM 3201 C C . GLY A 1 14 ? -1.691 -0.041 -12.107 1.00 15.00 379 GLY A C 5
ATOM 3202 O O . GLY A 1 14 ? -0.930 0.910 -12.302 1.00 15.00 379 GLY A O 5
ATOM 3206 N N . ARG A 1 15 ? -2.152 -0.383 -10.913 1.00 15.00 380 ARG A N 5
ATOM 3207 C CA . ARG A 1 15 ? -1.853 0.382 -9.713 1.00 15.00 380 ARG A CA 5
ATOM 3208 C C . ARG A 1 15 ? -1.667 -0.563 -8.528 1.00 15.00 380 ARG A C 5
ATOM 3209 O O . ARG A 1 15 ? -2.554 -1.359 -8.216 1.00 15.00 380 ARG A O 5
ATOM 3230 N N . THR A 1 16 ? -0.514 -0.489 -7.883 1.00 15.00 381 THR A N 5
ATOM 3231 C CA . THR A 1 16 ? -0.246 -1.310 -6.711 1.00 15.00 381 THR A CA 5
ATOM 3232 C C . THR A 1 16 ? -0.133 -0.422 -5.475 1.00 15.00 381 THR A C 5
ATOM 3233 O O . THR A 1 16 ? 0.510 0.630 -5.513 1.00 15.00 381 THR A O 5
ATOM 3244 N N . TYR A 1 17 ? -0.782 -0.824 -4.389 1.00 15.00 382 TYR A N 5
ATOM 3245 C CA . TYR A 1 17 ? -0.821 0.000 -3.195 1.00 15.00 382 TYR A CA 5
ATOM 3246 C C . TYR A 1 17 ? -0.396 -0.802 -1.976 1.00 15.00 382 TYR A C 5
ATOM 3247 O O . TYR A 1 17 ? -0.588 -2.019 -1.918 1.00 15.00 382 TYR A O 5
ATOM 3265 N N . TYR A 1 18 ? 0.190 -0.116 -1.012 1.00 15.00 383 TYR A N 5
ATOM 3266 C CA . TYR A 1 18 ? 0.644 -0.755 0.205 1.00 15.00 383 TYR A CA 5
ATOM 3267 C C . TYR A 1 18 ? -0.143 -0.196 1.394 1.00 15.00 383 TYR A C 5
ATOM 3268 O O . TYR A 1 18 ? -0.338 1.019 1.499 1.00 15.00 383 TYR A O 5
ATOM 3286 N N . VAL A 1 19 ? -0.584 -1.074 2.287 1.00 15.00 384 VAL A N 5
ATOM 3287 C CA . VAL A 1 19 ? -1.453 -0.679 3.393 1.00 15.00 384 VAL A CA 5
ATOM 3288 C C . VAL A 1 19 ? -0.733 -0.771 4.720 1.00 15.00 384 VAL A C 5
ATOM 3289 O O . VAL A 1 19 ? -0.370 -1.860 5.149 1.00 15.00 384 VAL A O 5
ATOM 3302 N N . ASN A 1 20 ? -0.560 0.345 5.401 1.00 15.00 385 ASN A N 5
ATOM 3303 C CA . ASN A 1 20 ? 0.197 0.333 6.636 1.00 15.00 385 ASN A CA 5
ATOM 3304 C C . ASN A 1 20 ? -0.714 0.191 7.856 1.00 15.00 385 ASN A C 5
ATOM 3305 O O . ASN A 1 20 ? -1.588 1.026 8.062 1.00 15.00 385 ASN A O 5
ATOM 3316 N N . HIS A 1 21 ? -0.487 -0.826 8.695 1.00 15.00 386 HIS A N 5
ATOM 3317 C CA . HIS A 1 21 ? -1.331 -1.049 9.875 1.00 15.00 386 HIS A CA 5
ATOM 3318 C C . HIS A 1 21 ? -0.820 -0.201 11.016 1.00 15.00 386 HIS A C 5
ATOM 3319 O O . HIS A 1 21 ? -1.486 0.003 12.023 1.00 15.00 386 HIS A O 5
ATOM 3334 N N . ASN A 1 22 ? 0.385 0.281 10.820 1.00 15.00 387 ASN A N 5
ATOM 3335 C CA . ASN A 1 22 ? 1.143 0.952 11.844 1.00 15.00 387 ASN A CA 5
ATOM 3336 C C . ASN A 1 22 ? 0.790 2.439 11.907 1.00 15.00 387 ASN A C 5
ATOM 3337 O O . ASN A 1 22 ? 0.932 3.080 12.947 1.00 15.00 387 ASN A O 5
ATOM 3348 N N . ASN A 1 23 ? 0.344 2.985 10.778 1.00 15.00 388 ASN A N 5
ATOM 3349 C CA . ASN A 1 23 ? -0.070 4.386 10.710 1.00 15.00 388 ASN A CA 5
ATOM 3350 C C . ASN A 1 23 ? -1.534 4.504 10.287 1.00 15.00 388 ASN A C 5
ATOM 3351 O O . ASN A 1 23 ? -2.137 5.569 10.415 1.00 15.00 388 ASN A O 5
ATOM 3362 N N . ARG A 1 24 ? -2.091 3.401 9.763 1.00 15.00 389 ARG A N 5
ATOM 3363 C CA . ARG A 1 24 ? -3.469 3.374 9.257 1.00 15.00 389 ARG A CA 5
ATOM 3364 C C . ARG A 1 24 ? -3.566 4.099 7.919 1.00 15.00 389 ARG A C 5
ATOM 3365 O O . ARG A 1 24 ? -4.087 5.208 7.843 1.00 15.00 389 ARG A O 5
ATOM 3386 N N . THR A 1 25 ? -2.999 3.507 6.866 1.00 15.00 390 THR A N 5
ATOM 3387 C CA . THR A 1 25 ? -2.918 4.203 5.587 1.00 15.00 390 THR A CA 5
ATOM 3388 C C . THR A 1 25 ? -3.036 3.261 4.364 1.00 15.00 390 THR A C 5
ATOM 3389 O O . THR A 1 25 ? -2.595 2.112 4.419 1.00 15.00 390 THR A O 5
ATOM 3400 N N . THR A 1 26 ? -3.638 3.768 3.266 1.00 15.00 391 THR A N 5
ATOM 3401 C CA . THR A 1 26 ? -3.707 3.073 1.987 1.00 15.00 391 THR A CA 5
ATOM 3402 C C . THR A 1 26 ? -3.205 4.020 0.883 1.00 15.00 391 THR A C 5
ATOM 3403 O O . THR A 1 26 ? -3.835 5.045 0.618 1.00 15.00 391 THR A O 5
ATOM 3414 N N . THR A 1 27 ? -2.062 3.729 0.264 1.00 15.00 392 THR A N 5
ATOM 3415 C CA . THR A 1 27 ? -1.463 4.709 -0.635 1.00 15.00 392 THR A CA 5
ATOM 3416 C C . THR A 1 27 ? -0.649 4.081 -1.772 1.00 15.00 392 THR A C 5
ATOM 3417 O O . THR A 1 27 ? -0.114 2.978 -1.633 1.00 15.00 392 THR A O 5
ATOM 3428 N N . TRP A 1 28 ? -0.599 4.784 -2.915 1.00 15.00 393 TRP A N 5
ATOM 3429 C CA . TRP A 1 28 ? 0.326 4.434 -3.997 1.00 15.00 393 TRP A CA 5
ATOM 3430 C C . TRP A 1 28 ? 1.747 4.823 -3.606 1.00 15.00 393 TRP A C 5
ATOM 3431 O O . TRP A 1 28 ? 2.722 4.327 -4.175 1.00 15.00 393 TRP A O 5
ATOM 3452 N N . THR A 1 29 ? 1.850 5.741 -2.653 1.00 15.00 394 THR A N 5
ATOM 3453 C CA . THR A 1 29 ? 3.122 6.350 -2.309 1.00 15.00 394 THR A CA 5
ATOM 3454 C C . THR A 1 29 ? 4.032 5.341 -1.618 1.00 15.00 394 THR A C 5
ATOM 3455 O O . THR A 1 29 ? 3.570 4.482 -0.866 1.00 15.00 394 THR A O 5
ATOM 3466 N N . ARG A 1 30 ? 5.325 5.439 -1.891 1.00 15.00 395 ARG A N 5
ATOM 3467 C CA . ARG A 1 30 ? 6.278 4.463 -1.393 1.00 15.00 395 ARG A CA 5
ATOM 3468 C C . ARG A 1 30 ? 6.457 4.581 0.113 1.00 15.00 395 ARG A C 5
ATOM 3469 O O . ARG A 1 30 ? 6.556 5.682 0.663 1.00 15.00 395 ARG A O 5
ATOM 3490 N N . PRO A 1 31 ? 6.529 3.426 0.784 1.00 15.00 396 PRO A N 5
ATOM 3491 C CA . PRO A 1 31 ? 6.563 3.339 2.247 1.00 15.00 396 PRO A CA 5
ATOM 3492 C C . PRO A 1 31 ? 7.862 3.856 2.854 1.00 15.00 396 PRO A C 5
ATOM 3493 O O . PRO A 1 31 ? 8.953 3.398 2.520 1.00 15.00 396 PRO A O 5
ATOM 3504 N N . ILE A 1 32 ? 7.718 4.812 3.759 1.00 15.00 397 ILE A N 5
ATOM 3505 C CA . ILE A 1 32 ? 8.848 5.395 4.471 1.00 15.00 397 ILE A CA 5
ATOM 3506 C C . ILE A 1 32 ? 9.229 4.516 5.670 1.00 15.00 397 ILE A C 5
ATOM 3507 O O . ILE A 1 32 ? 10.279 4.693 6.283 1.00 15.00 397 ILE A O 5
ATOM 3523 N N . MET A 1 33 ? 8.373 3.533 5.967 1.00 15.00 398 MET A N 5
ATOM 3524 C CA . MET A 1 33 ? 8.492 2.708 7.184 1.00 15.00 398 MET A CA 5
ATOM 3525 C C . MET A 1 33 ? 9.644 1.788 7.191 1.00 15.00 398 MET A C 5
ATOM 3526 O O . MET A 1 33 ? 10.022 1.106 8.140 1.00 15.00 398 MET A O 5
ATOM 3540 N N . GLN A 1 34 ? 10.121 1.850 6.091 1.00 15.00 399 GLN A N 5
ATOM 3541 C CA . GLN A 1 34 ? 11.187 1.001 5.577 1.00 15.00 399 GLN A CA 5
ATOM 3542 C C . GLN A 1 34 ? 12.549 1.571 5.980 1.00 15.00 399 GLN A C 5
ATOM 3543 O O . GLN A 1 34 ? 13.585 0.918 5.834 1.00 15.00 399 GLN A O 5
ATOM 3557 N N . LEU A 1 35 ? 12.540 2.797 6.483 1.00 15.00 400 LEU A N 5
ATOM 3558 C CA . LEU A 1 35 ? 13.758 3.450 6.929 1.00 15.00 400 LEU A CA 5
ATOM 3559 C C . LEU A 1 35 ? 13.894 3.322 8.440 1.00 15.00 400 LEU A C 5
ATOM 3560 O O . LEU A 1 35 ? 14.728 2.513 8.89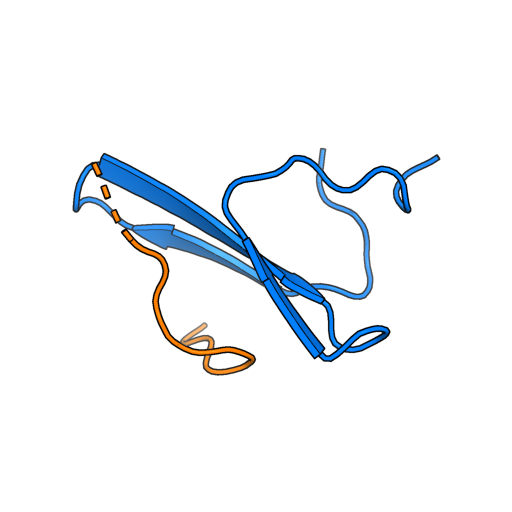9 1.00 15.00 400 LEU A O 5
ATOM 3577 N N . GLU B 2 1 ? -5.348 7.742 -13.258 1.00 15.00 178 GLU B N 5
ATOM 3578 C CA . GLU B 2 1 ? -5.268 6.717 -12.189 1.00 15.00 178 GLU B CA 5
ATOM 3579 C C . GLU B 2 1 ? -6.495 6.795 -11.290 1.00 15.00 178 GLU B C 5
ATOM 3580 O O . GLU B 2 1 ? -6.746 7.839 -10.685 1.00 15.00 178 GLU B O 5
ATOM 3611 N N . PRO B 2 3 ? -7.781 5.831 -7.818 1.00 15.00 180 PRO B N 5
ATOM 3612 C CA . PRO B 2 3 ? -7.217 5.450 -6.530 1.00 15.00 180 PRO B CA 5
ATOM 3613 C C . PRO B 2 3 ? -7.452 4.124 -5.863 1.00 15.00 180 PRO B C 5
ATOM 3614 O O . PRO B 2 3 ? -8.292 3.296 -6.220 1.00 15.00 180 PRO B O 5
ATOM 3625 N N . PRO B 2 4 ? -6.622 4.011 -4.804 1.00 15.00 181 PRO B N 5
ATOM 3626 C CA . PRO B 2 4 ? -6.454 2.838 -3.946 1.00 15.00 181 PRO B CA 5
ATOM 3627 C C . PRO B 2 4 ? -7.736 2.309 -3.319 1.00 15.00 181 PRO B C 5
ATOM 3628 O O . PRO B 2 4 ? -8.664 3.059 -3.005 1.00 15.00 181 PRO B O 5
ATOM 3639 N N . PRO B 2 5 ? -7.751 0.993 -3.090 1.00 15.00 182 PRO B N 5
ATOM 3640 C CA . PRO B 2 5 ? -8.739 0.326 -2.239 1.00 15.00 182 PRO B CA 5
ATOM 3641 C C . PRO B 2 5 ? -8.500 0.706 -0.777 1.00 15.00 182 PRO B C 5
ATOM 3642 O O . PRO B 2 5 ? -7.367 1.005 -0.410 1.00 15.00 182 PRO B O 5
ATOM 3653 N N . GLY B 2 6 ? -9.562 0.724 0.029 1.00 15.00 183 GLY B N 5
ATOM 3654 C CA . GLY B 2 6 ? -9.473 1.193 1.416 1.00 15.00 183 GLY B CA 5
ATOM 3655 C C . GLY B 2 6 ? -8.362 0.540 2.243 1.00 15.00 183 GLY B C 5
ATOM 3656 O O . GLY B 2 6 ? -7.681 -0.376 1.789 1.00 15.00 183 GLY B O 5
ATOM 3660 N N . TYR B 2 7 ? -8.222 0.977 3.492 1.00 15.00 184 TYR B N 5
ATOM 3661 C CA . TYR B 2 7 ? -7.099 0.560 4.324 1.00 15.00 184 TYR B CA 5
ATOM 3662 C C . TYR B 2 7 ? -7.400 -0.727 5.130 1.00 15.00 184 TYR B C 5
ATOM 3663 O O . TYR B 2 7 ? -8.360 -0.777 5.901 1.00 15.00 184 TYR B O 5
ATOM 3681 N N . LEU B 2 8 ? -6.557 -1.761 4.926 1.00 15.00 185 LEU B N 5
ATOM 3682 C CA . LEU B 2 8 ? -6.649 -3.042 5.614 1.00 15.00 185 LEU B CA 5
ATOM 3683 C C . LEU B 2 8 ? -7.906 -3.809 5.326 1.00 15.00 185 LEU B C 5
ATOM 3684 O O . LEU B 2 8 ? -8.811 -3.943 6.152 1.00 15.00 185 LEU B O 5
ATOM 3700 N N . SER B 2 9 ? -7.957 -4.237 4.100 1.00 15.00 186 SER B N 5
ATOM 3701 C CA . SER B 2 9 ? -8.762 -5.337 3.689 1.00 15.00 186 SER B CA 5
ATOM 3702 C C . SER B 2 9 ? -8.029 -5.956 2.514 1.00 15.00 186 SER B C 5
ATOM 3703 O O . SER B 2 9 ? -8.100 -5.454 1.394 1.00 15.00 186 SER B O 5
ATOM 3711 N N . GLU B 2 10 ? -7.299 -7.025 2.774 1.00 15.00 187 GLU B N 5
ATOM 3712 C CA . GLU B 2 10 ? -6.359 -7.531 1.791 1.00 15.00 187 GLU B CA 5
ATOM 3713 C C . GLU B 2 10 ? -6.635 -8.999 1.529 1.00 15.00 187 GLU B C 5
ATOM 3714 O O . GLU B 2 10 ? -6.266 -9.865 2.321 1.00 15.00 187 GLU B O 5
ATOM 3726 N N . ASP B 2 11 ? -7.330 -9.267 0.434 1.00 15.00 188 ASP B N 5
ATOM 3727 C CA . ASP B 2 11 ? -7.700 -10.629 0.076 1.00 15.00 188 ASP B CA 5
ATOM 3728 C C . ASP B 2 11 ? -7.087 -11.009 -1.269 1.00 15.00 188 ASP B C 5
ATOM 3729 O O . ASP B 2 11 ? -7.085 -12.175 -1.662 1.00 15.00 188 ASP B O 5
ATOM 3738 N N . GLY B 2 12 ? -6.581 -10.008 -1.971 1.00 15.00 189 GLY B N 5
ATOM 3739 C CA . GLY B 2 12 ? -5.966 -10.234 -3.261 1.00 15.00 189 GLY B CA 5
ATOM 3740 C C . GLY B 2 12 ? -6.467 -9.248 -4.294 1.00 15.00 189 GLY B C 5
ATOM 3741 O O . GLY B 2 12 ? -6.479 -9.589 -5.494 1.00 15.00 189 GLY B O 5
ATOM 3746 N N . GLY A 1 1 ? 10.576 -3.941 -2.984 1.00 15.00 366 GLY A N 6
ATOM 3747 C CA . GLY A 1 1 ? 10.981 -3.969 -1.594 1.00 15.00 366 GLY A CA 6
ATOM 3748 C C . GLY A 1 1 ? 9.873 -3.508 -0.674 1.00 15.00 366 GLY A C 6
ATOM 3749 O O . GLY A 1 1 ? 9.408 -2.372 -0.771 1.00 15.00 366 GLY A O 6
ATOM 3753 N N . LEU A 1 2 ? 9.446 -4.396 0.210 1.00 15.00 367 LEU A N 6
ATOM 3754 C CA . LEU A 1 2 ? 8.340 -4.112 1.107 1.00 15.00 367 LEU A CA 6
ATOM 3755 C C . LEU A 1 2 ? 8.847 -3.904 2.531 1.00 15.00 367 LEU A C 6
ATOM 3756 O O . LEU A 1 2 ? 9.740 -4.624 2.981 1.00 15.00 367 LEU A O 6
ATOM 3772 N N . PRO A 1 3 ? 8.281 -2.934 3.269 1.00 15.00 368 PRO A N 6
ATOM 3773 C CA . PRO A 1 3 ? 8.589 -2.754 4.673 1.00 15.00 368 PRO A CA 6
ATOM 3774 C C . PRO A 1 3 ? 7.659 -3.577 5.547 1.00 15.00 368 PRO A C 6
ATOM 3775 O O . PRO A 1 3 ? 6.470 -3.737 5.260 1.00 15.00 368 PRO A O 6
ATOM 3786 N N . SER A 1 4 ? 8.214 -4.066 6.621 1.00 15.00 369 SER A N 6
ATOM 3787 C CA . SER A 1 4 ? 7.511 -4.966 7.520 1.00 15.00 369 SER A CA 6
ATOM 3788 C C . SER A 1 4 ? 6.403 -4.227 8.278 1.00 15.00 369 SER A C 6
ATOM 3789 O O . SER A 1 4 ? 6.685 -3.329 9.077 1.00 15.00 369 SER A O 6
ATOM 3797 N N . GLY A 1 5 ? 5.146 -4.568 8.003 1.00 15.00 370 GLY A N 6
ATOM 3798 C CA . GLY A 1 5 ? 4.054 -3.980 8.745 1.00 15.00 370 GLY A CA 6
ATOM 3799 C C . GLY A 1 5 ? 2.892 -3.611 7.855 1.00 15.00 370 GLY A C 6
ATOM 3800 O O . GLY A 1 5 ? 1.796 -3.336 8.338 1.00 15.00 370 GLY A O 6
ATOM 3804 N N . TRP A 1 6 ? 3.144 -3.523 6.559 1.00 15.00 371 TRP A N 6
ATOM 3805 C CA . TRP A 1 6 ? 2.101 -3.308 5.595 1.00 15.00 371 TRP A CA 6
ATOM 3806 C C . TRP A 1 6 ? 1.848 -4.570 4.793 1.00 15.00 371 TRP A C 6
ATOM 3807 O O . TRP A 1 6 ? 2.687 -5.472 4.763 1.00 15.00 371 TRP A O 6
ATOM 3828 N N . GLU A 1 7 ? 0.709 -4.628 4.118 1.00 15.00 372 GLU A N 6
ATOM 3829 C CA . GLU A 1 7 ? 0.509 -5.661 3.124 1.00 15.00 372 GLU A CA 6
ATOM 3830 C C . GLU A 1 7 ? 0.587 -5.012 1.748 1.00 15.00 372 GLU A C 6
ATOM 3831 O O . GLU A 1 7 ? 0.260 -3.831 1.603 1.00 15.00 372 GLU A O 6
ATOM 3843 N N . GLU A 1 8 ? 1.045 -5.755 0.751 1.00 15.00 373 GLU A N 6
ATOM 3844 C CA . GLU A 1 8 ? 1.209 -5.191 -0.580 1.00 15.00 373 GLU A CA 6
ATOM 3845 C C . GLU A 1 8 ? 0.232 -5.782 -1.576 1.00 15.00 373 GLU A C 6
ATOM 3846 O O . GLU A 1 8 ? -0.132 -6.959 -1.498 1.00 15.00 373 GLU A O 6
ATOM 3858 N N . ARG A 1 9 ? -0.130 -4.968 -2.555 1.00 15.00 374 ARG A N 6
ATOM 3859 C CA . ARG A 1 9 ? -1.017 -5.398 -3.622 1.00 15.00 374 ARG A CA 6
ATOM 3860 C C . ARG A 1 9 ? -0.699 -4.690 -4.930 1.00 15.00 374 ARG A C 6
ATOM 3861 O O . ARG A 1 9 ? -0.714 -3.459 -5.013 1.00 15.00 374 ARG A O 6
ATOM 3882 N N . LYS A 1 10 ? -0.399 -5.476 -5.946 1.00 15.00 375 LYS A N 6
ATOM 3883 C CA . LYS A 1 10 ? -0.319 -4.983 -7.302 1.00 15.00 375 LYS A CA 6
ATOM 3884 C C . LYS A 1 10 ? -1.619 -5.377 -8.003 1.00 15.00 375 LYS A C 6
ATOM 3885 O O . LYS A 1 10 ? -1.805 -6.534 -8.379 1.00 15.00 375 LYS A O 6
ATOM 3904 N N . ASP A 1 11 ? -2.551 -4.435 -8.102 1.00 15.00 376 ASP A N 6
ATOM 3905 C CA . ASP A 1 11 ? -3.906 -4.761 -8.523 1.00 15.00 376 ASP A CA 6
ATOM 3906 C C . ASP A 1 11 ? -4.104 -4.468 -10.008 1.00 15.00 376 ASP A C 6
ATOM 3907 O O . ASP A 1 11 ? -3.555 -3.493 -10.542 1.00 15.00 376 ASP A O 6
ATOM 3916 N N . ALA A 1 12 ? -4.943 -5.284 -10.648 1.00 15.00 377 ALA A N 6
ATOM 3917 C CA . ALA A 1 12 ? -5.157 -5.225 -12.090 1.00 15.00 377 ALA A CA 6
ATOM 3918 C C . ALA A 1 12 ? -5.931 -3.976 -12.507 1.00 15.00 377 ALA A C 6
ATOM 3919 O O . ALA A 1 12 ? -6.200 -3.772 -13.690 1.00 15.00 377 ALA A O 6
ATOM 3926 N N . LYS A 1 13 ? -6.290 -3.144 -11.535 1.00 15.00 378 LYS A N 6
ATOM 3927 C CA . LYS A 1 13 ? -6.903 -1.854 -11.825 1.00 15.00 378 LYS A CA 6
ATOM 3928 C C . LYS A 1 13 ? -5.867 -0.888 -12.405 1.00 15.00 378 LYS A C 6
ATOM 3929 O O . LYS A 1 13 ? -6.195 0.229 -12.797 1.00 15.00 378 LYS A O 6
ATOM 3948 N N . GLY A 1 14 ? -4.616 -1.340 -12.466 1.00 15.00 379 GLY A N 6
ATOM 3949 C CA . GLY A 1 14 ? -3.555 -0.537 -13.043 1.00 15.00 379 GLY A CA 6
ATOM 3950 C C . GLY A 1 14 ? -2.875 0.336 -12.015 1.00 15.00 379 GLY A C 6
ATOM 3951 O O . GLY A 1 14 ? -2.327 1.389 -12.345 1.00 15.00 379 GLY A O 6
ATOM 3955 N N . ARG A 1 15 ? -2.900 -0.113 -10.766 1.00 15.00 380 ARG A N 6
ATOM 3956 C CA . ARG A 1 15 ? -2.349 0.652 -9.656 1.00 15.00 380 ARG A CA 6
ATOM 3957 C C . ARG A 1 15 ? -1.939 -0.267 -8.503 1.00 15.00 380 ARG A C 6
ATOM 3958 O O . ARG A 1 15 ? -2.751 -1.045 -8.000 1.00 15.00 380 ARG A O 6
ATOM 3979 N N . THR A 1 16 ? -0.674 -0.184 -8.101 1.00 15.00 381 THR A N 6
ATOM 3980 C CA . THR A 1 16 ? -0.176 -0.943 -6.964 1.00 15.00 381 THR A CA 6
ATOM 3981 C C . THR A 1 16 ? -0.122 -0.044 -5.728 1.00 15.00 381 THR A C 6
ATOM 3982 O O . THR A 1 16 ? 0.241 1.129 -5.825 1.00 15.00 381 THR A O 6
ATOM 3993 N N . TYR A 1 17 ? -0.500 -0.582 -4.575 1.00 15.00 382 TYR A N 6
ATOM 3994 C CA . TYR A 1 17 ? -0.612 0.224 -3.368 1.00 15.00 382 TYR A CA 6
ATOM 3995 C C . TYR A 1 17 ? -0.203 -0.576 -2.139 1.00 15.00 382 TYR A C 6
ATOM 3996 O O . TYR A 1 17 ? -0.334 -1.802 -2.112 1.00 15.00 382 TYR A O 6
ATOM 4014 N N . TYR A 1 18 ? 0.316 0.119 -1.141 1.00 15.00 383 TYR A N 6
ATOM 4015 C CA . TYR A 1 18 ? 0.709 -0.516 0.104 1.00 15.00 383 TYR A CA 6
ATOM 4016 C C . TYR A 1 18 ? -0.185 -0.039 1.252 1.00 15.00 383 TYR A C 6
ATOM 4017 O O . TYR A 1 18 ? -0.501 1.151 1.349 1.00 15.00 383 TYR A O 6
ATOM 4035 N N . VAL A 1 19 ? -0.571 -0.964 2.129 1.00 15.00 384 VAL A N 6
ATOM 4036 C CA . VAL A 1 19 ? -1.501 -0.667 3.217 1.00 15.00 384 VAL A CA 6
ATOM 4037 C C . VAL A 1 19 ? -0.800 -0.697 4.561 1.00 15.00 384 VAL A C 6
ATOM 4038 O O . VAL A 1 19 ? -0.393 -1.758 5.019 1.00 15.00 384 VAL A O 6
ATOM 4051 N N . ASN A 1 20 ? -0.697 0.441 5.220 1.00 15.00 385 ASN A N 6
ATOM 4052 C CA . ASN A 1 20 ? -0.015 0.502 6.500 1.00 15.00 385 ASN A CA 6
ATOM 4053 C C . ASN A 1 20 ? -0.990 0.302 7.657 1.00 15.00 385 ASN A C 6
ATOM 4054 O O . ASN A 1 20 ? -1.947 1.052 7.770 1.00 15.00 385 ASN A O 6
ATOM 4065 N N . HIS A 1 21 ? -0.739 -0.672 8.538 1.00 15.00 386 HIS A N 6
ATOM 4066 C CA . HIS A 1 21 ? -1.626 -0.916 9.688 1.00 15.00 386 HIS A CA 6
ATOM 4067 C C . HIS A 1 21 ? -1.193 -0.049 10.844 1.00 15.00 386 HIS A C 6
ATOM 4068 O O . HIS A 1 21 ? -1.907 0.132 11.825 1.00 15.00 386 HIS A O 6
ATOM 4083 N N . ASN A 1 22 ? 0.003 0.467 10.700 1.00 15.00 387 ASN A N 6
ATOM 4084 C CA . ASN A 1 22 ? 0.689 1.162 11.752 1.00 15.00 387 ASN A CA 6
ATOM 4085 C C . ASN A 1 22 ? 0.129 2.575 11.922 1.00 15.00 387 ASN A C 6
ATOM 4086 O O . ASN A 1 22 ? -0.143 3.013 13.040 1.00 15.00 387 ASN A O 6
ATOM 4097 N N . ASN A 1 23 ? -0.043 3.283 10.810 1.00 15.00 388 ASN A N 6
ATOM 4098 C CA . ASN A 1 23 ? -0.671 4.601 10.835 1.00 15.00 388 ASN A CA 6
ATOM 4099 C C . ASN A 1 23 ? -2.088 4.530 10.258 1.00 15.00 388 ASN A C 6
ATOM 4100 O O . ASN A 1 23 ? -2.871 5.469 10.414 1.00 15.00 388 ASN A O 6
ATOM 4111 N N . ARG A 1 24 ? -2.386 3.412 9.571 1.00 15.00 389 ARG A N 6
ATOM 4112 C CA . ARG A 1 24 ? -3.715 3.143 8.995 1.00 15.00 389 ARG A CA 6
ATOM 4113 C C . ARG A 1 24 ? -3.906 3.877 7.669 1.00 15.00 389 ARG A C 6
ATOM 4114 O O . ARG A 1 24 ? -4.636 4.865 7.593 1.00 15.00 389 ARG A O 6
ATOM 4135 N N . THR A 1 25 ? -3.198 3.432 6.635 1.00 15.00 390 THR A N 6
ATOM 4136 C CA . THR A 1 25 ? -3.174 4.162 5.373 1.00 15.00 390 THR A CA 6
ATOM 4137 C C . THR A 1 25 ? -3.165 3.244 4.133 1.00 15.00 390 THR A C 6
ATOM 4138 O O . THR A 1 25 ? -2.674 2.120 4.194 1.00 15.00 390 THR A O 6
ATOM 4149 N N . THR A 1 26 ? -3.742 3.731 3.023 1.00 15.00 391 THR A N 6
ATOM 4150 C CA . THR A 1 26 ? -3.696 3.052 1.740 1.00 15.00 391 THR A CA 6
ATOM 4151 C C . THR A 1 26 ? -3.203 4.045 0.671 1.00 15.00 391 THR A C 6
ATOM 4152 O O . THR A 1 26 ? -3.892 5.024 0.373 1.00 15.00 391 THR A O 6
ATOM 4163 N N . THR A 1 27 ? -2.005 3.840 0.114 1.00 15.00 392 THR A N 6
ATOM 4164 C CA . THR A 1 27 ? -1.406 4.874 -0.719 1.00 15.00 392 THR A CA 6
ATOM 4165 C C . THR A 1 27 ? -0.496 4.307 -1.812 1.00 15.00 392 THR A C 6
ATOM 4166 O O . THR A 1 27 ? 0.078 3.226 -1.660 1.00 15.00 392 THR A O 6
ATOM 4177 N N . TRP A 1 28 ? -0.410 5.034 -2.935 1.00 15.00 393 TRP A N 6
ATOM 4178 C CA . TRP A 1 28 ? 0.546 4.706 -3.996 1.00 15.00 393 TRP A CA 6
ATOM 4179 C C . TRP A 1 28 ? 1.968 5.023 -3.533 1.00 15.00 393 TRP A C 6
ATOM 4180 O O . TRP A 1 28 ? 2.947 4.553 -4.116 1.00 15.00 393 TRP A O 6
ATOM 4201 N N . THR A 1 29 ? 2.062 5.857 -2.504 1.00 15.00 394 THR A N 6
ATOM 4202 C CA . THR A 1 29 ? 3.329 6.428 -2.066 1.00 15.00 394 THR A CA 6
ATOM 4203 C C . THR A 1 29 ? 4.244 5.384 -1.425 1.00 15.00 394 THR A C 6
ATOM 4204 O O . THR A 1 29 ? 3.780 4.422 -0.811 1.00 15.00 394 THR A O 6
ATOM 4215 N N . ARG A 1 30 ? 5.549 5.586 -1.582 1.00 15.00 395 ARG A N 6
ATOM 4216 C CA . ARG A 1 30 ? 6.543 4.712 -0.979 1.00 15.00 395 ARG A CA 6
ATOM 4217 C C . ARG A 1 30 ? 6.578 4.889 0.530 1.00 15.00 395 ARG A C 6
ATOM 4218 O O . ARG A 1 30 ? 6.563 6.012 1.035 1.00 15.00 395 ARG A O 6
ATOM 4239 N N . PRO A 1 31 ? 6.648 3.772 1.261 1.00 15.00 396 PRO A N 6
ATOM 4240 C CA . PRO A 1 31 ? 6.643 3.776 2.723 1.00 15.00 396 PRO A CA 6
ATOM 4241 C C . PRO A 1 31 ? 7.928 4.347 3.310 1.00 15.00 396 PRO A C 6
ATOM 4242 O O . PRO A 1 31 ? 9.028 3.947 2.936 1.00 15.00 396 PRO A O 6
ATOM 4253 N N . ILE A 1 32 ? 7.777 5.275 4.243 1.00 15.00 397 ILE A N 6
ATOM 4254 C CA . ILE A 1 32 ? 8.917 5.857 4.940 1.00 15.00 397 ILE A CA 6
ATOM 4255 C C . ILE A 1 32 ? 9.415 4.895 6.024 1.00 15.00 397 ILE A C 6
ATOM 4256 O O . ILE A 1 32 ? 10.501 5.056 6.576 1.00 15.00 397 ILE A O 6
ATOM 4272 N N . MET A 1 33 ? 8.630 3.845 6.274 1.00 15.00 398 MET A N 6
ATOM 4273 C CA . MET A 1 33 ? 8.915 2.890 7.356 1.00 15.00 398 MET A CA 6
ATOM 4274 C C . MET A 1 33 ? 10.015 1.957 7.041 1.00 15.00 398 MET A C 6
ATOM 4275 O O . MET A 1 33 ? 10.555 1.178 7.822 1.00 15.00 398 MET A O 6
ATOM 4289 N N . GLN A 1 34 ? 10.278 2.155 5.882 1.00 15.00 399 GLN A N 6
ATOM 4290 C CA . GLN A 1 34 ? 11.158 1.344 5.049 1.00 15.00 399 GLN A CA 6
ATOM 4291 C C . GLN A 1 34 ? 12.607 1.808 5.208 1.00 15.00 399 GLN A C 6
ATOM 4292 O O . GLN A 1 34 ? 13.539 1.152 4.744 1.00 15.00 399 GLN A O 6
ATOM 4306 N N . LEU A 1 35 ? 12.785 2.942 5.873 1.00 15.00 400 LEU A N 6
ATOM 4307 C CA . LEU A 1 35 ? 14.108 3.487 6.123 1.00 15.00 400 LEU A CA 6
ATOM 4308 C C . LEU A 1 35 ? 14.317 3.620 7.629 1.00 15.00 400 LEU A C 6
ATOM 4309 O O . LEU A 1 35 ? 15.166 2.894 8.181 1.00 15.00 400 LEU A O 6
ATOM 4326 N N . GLU B 2 1 ? -6.130 7.952 -13.131 1.00 15.00 178 GLU B N 6
ATOM 4327 C CA . GLU B 2 1 ? -5.887 6.976 -12.042 1.00 15.00 178 GLU B CA 6
ATOM 4328 C C . GLU B 2 1 ? -7.119 6.869 -11.157 1.00 15.00 178 GLU B C 6
ATOM 4329 O O . GLU B 2 1 ? -7.569 7.877 -10.612 1.00 15.00 178 GLU B O 6
ATOM 4360 N N . PRO B 2 3 ? -8.148 5.817 -7.629 1.00 15.00 180 PRO B N 6
ATOM 4361 C CA . PRO B 2 3 ? -7.523 5.568 -6.340 1.00 15.00 180 PRO B CA 6
ATOM 4362 C C . PRO B 2 3 ? -7.556 4.245 -5.640 1.00 15.00 180 PRO B C 6
ATOM 4363 O O . PRO B 2 3 ? -8.262 3.290 -5.980 1.00 15.00 180 PRO B O 6
ATOM 4374 N N . PRO B 2 4 ? -6.734 4.282 -4.575 1.00 15.00 181 PRO B N 6
ATOM 4375 C CA . PRO B 2 4 ? -6.451 3.172 -3.670 1.00 15.00 181 PRO B CA 6
ATOM 4376 C C . PRO B 2 4 ? -7.696 2.490 -3.107 1.00 15.00 181 PRO B C 6
ATOM 4377 O O . PRO B 2 4 ? -8.679 3.143 -2.749 1.00 15.00 181 PRO B O 6
ATOM 4388 N N . PRO B 2 5 ? -7.644 1.156 -3.017 1.00 15.00 182 PRO B N 6
ATOM 4389 C CA . PRO B 2 5 ? -8.618 0.360 -2.270 1.00 15.00 182 PRO B CA 6
ATOM 4390 C C . PRO B 2 5 ? -8.439 0.599 -0.774 1.00 15.00 182 PRO B C 6
ATOM 4391 O O . PRO B 2 5 ? -7.333 0.899 -0.336 1.00 15.00 182 PRO B O 6
ATOM 4402 N N . GLY B 2 6 ? -9.522 0.483 -0.008 1.00 15.00 183 GLY B N 6
ATOM 4403 C CA . GLY B 2 6 ? -9.504 0.826 1.413 1.00 15.00 183 GLY B CA 6
ATOM 4404 C C . GLY B 2 6 ? -8.372 0.181 2.214 1.00 15.00 183 GLY B C 6
ATOM 4405 O O . GLY B 2 6 ? -7.661 -0.696 1.731 1.00 15.00 183 GLY B O 6
ATOM 4409 N N . TYR B 2 7 ? -8.263 0.571 3.476 1.00 15.00 184 TYR B N 6
ATOM 4410 C CA . TYR B 2 7 ? -7.143 0.169 4.319 1.00 15.00 184 TYR B CA 6
ATOM 4411 C C . TYR B 2 7 ? -7.401 -1.149 5.074 1.00 15.00 184 TYR B C 6
ATOM 4412 O O . TYR B 2 7 ? -8.474 -1.362 5.637 1.00 15.00 184 TYR B O 6
ATOM 4430 N N . LEU B 2 8 ? -6.356 -2.002 5.103 1.00 15.00 185 LEU B N 6
ATOM 4431 C CA . LEU B 2 8 ? -6.433 -3.371 5.606 1.00 15.00 185 LEU B CA 6
ATOM 4432 C C . LEU B 2 8 ? -7.588 -4.149 5.029 1.00 15.00 185 LEU B C 6
ATOM 4433 O O . LEU B 2 8 ? -8.512 -4.577 5.723 1.00 15.00 185 LEU B O 6
ATOM 4449 N N . SER B 2 9 ? -7.520 -4.277 3.728 1.00 15.00 186 SER B N 6
ATOM 4450 C CA . SER B 2 9 ? -8.287 -5.237 2.994 1.00 15.00 186 SER B CA 6
ATOM 4451 C C . SER B 2 9 ? -7.391 -5.755 1.889 1.00 15.00 186 SER B C 6
ATOM 4452 O O . SER B 2 9 ? -7.197 -5.088 0.878 1.00 15.00 186 SER B O 6
ATOM 4460 N N . GLU B 2 10 ? -6.803 -6.921 2.100 1.00 15.00 187 GLU B N 6
ATOM 4461 C CA . GLU B 2 10 ? -5.822 -7.434 1.165 1.00 15.00 187 GLU B CA 6
ATOM 4462 C C . GLU B 2 10 ? -6.261 -8.781 0.624 1.00 15.00 187 GLU B C 6
ATOM 4463 O O . GLU B 2 10 ? -6.133 -9.813 1.283 1.00 15.00 187 GLU B O 6
ATOM 4475 N N . ASP B 2 11 ? -6.818 -8.738 -0.578 1.00 15.00 188 ASP B N 6
ATOM 4476 C CA . ASP B 2 11 ? -7.336 -9.927 -1.247 1.00 15.00 188 ASP B CA 6
ATOM 4477 C C . ASP B 2 11 ? -6.388 -10.378 -2.345 1.00 15.00 188 ASP B C 6
ATOM 4478 O O . ASP B 2 11 ? -6.622 -11.389 -3.008 1.00 15.00 188 ASP B O 6
ATOM 4487 N N . GLY B 2 12 ? -5.315 -9.627 -2.522 1.00 15.00 189 GLY B N 6
ATOM 4488 C CA . GLY B 2 12 ? -4.333 -9.956 -3.530 1.00 15.00 189 GLY B CA 6
ATOM 4489 C C . GLY B 2 12 ? -3.333 -10.962 -3.019 1.00 15.00 189 GLY B C 6
ATOM 4490 O O . GLY B 2 12 ? -2.781 -11.726 -3.832 1.00 15.00 189 GLY B O 6
ATOM 4495 N N . GLY A 1 1 ? 11.765 -2.873 -2.772 1.00 15.00 366 GLY A N 7
ATOM 4496 C CA . GLY A 1 1 ? 11.655 -3.331 -1.404 1.00 15.00 366 GLY A CA 7
ATOM 4497 C C . GLY A 1 1 ? 10.279 -3.105 -0.811 1.00 15.00 366 GLY A C 7
ATOM 4498 O O . GLY A 1 1 ? 9.662 -2.056 -1.016 1.00 15.00 366 GLY A O 7
ATOM 4502 N N . LEU A 1 2 ? 9.798 -4.099 -0.084 1.00 15.00 367 LEU A N 7
ATOM 4503 C CA . LEU A 1 2 ? 8.540 -3.998 0.636 1.00 15.00 367 LEU A CA 7
ATOM 4504 C C . LEU A 1 2 ? 8.838 -3.974 2.131 1.00 15.00 367 LEU A C 7
ATOM 4505 O O . LEU A 1 2 ? 9.616 -4.799 2.619 1.00 15.00 367 LEU A O 7
ATOM 4521 N N . PRO A 1 3 ? 8.227 -3.055 2.887 1.00 15.00 368 PRO A N 7
ATOM 4522 C CA . PRO A 1 3 ? 8.444 -2.958 4.315 1.00 15.00 368 PRO A CA 7
ATOM 4523 C C . PRO A 1 3 ? 7.461 -3.833 5.087 1.00 15.00 368 PRO A C 7
ATOM 4524 O O . PRO A 1 3 ? 6.248 -3.799 4.861 1.00 15.00 368 PRO A O 7
ATOM 4535 N N . SER A 1 4 ? 8.002 -4.612 5.989 1.00 15.00 369 SER A N 7
ATOM 4536 C CA . SER A 1 4 ? 7.226 -5.563 6.764 1.00 15.00 369 SER A CA 7
ATOM 4537 C C . SER A 1 4 ? 6.313 -4.831 7.750 1.00 15.00 369 SER A C 7
ATOM 4538 O O . SER A 1 4 ? 6.793 -4.173 8.678 1.00 15.00 369 SER A O 7
ATOM 4546 N N . GLY A 1 5 ? 5.004 -4.910 7.538 1.00 15.00 370 GLY A N 7
ATOM 4547 C CA . GLY A 1 5 ? 4.084 -4.261 8.445 1.00 15.00 370 GLY A CA 7
ATOM 4548 C C . GLY A 1 5 ? 2.861 -3.748 7.733 1.00 15.00 370 GLY A C 7
ATOM 4549 O O . GLY A 1 5 ? 1.843 -3.470 8.356 1.00 15.00 370 GLY A O 7
ATOM 4553 N N . TRP A 1 6 ? 2.988 -3.538 6.436 1.00 15.00 371 TRP A N 7
ATOM 4554 C CA . TRP A 1 6 ? 1.854 -3.262 5.594 1.00 15.00 371 TRP A CA 7
ATOM 4555 C C . TRP A 1 6 ? 1.546 -4.484 4.749 1.00 15.00 371 TRP A C 7
ATOM 4556 O O . TRP A 1 6 ? 2.425 -5.315 4.524 1.00 15.00 371 TRP A O 7
ATOM 4577 N N . GLU A 1 7 ? 0.322 -4.588 4.260 1.00 15.00 372 GLU A N 7
ATOM 4578 C CA . GLU A 1 7 ? 0.027 -5.595 3.263 1.00 15.00 372 GLU A CA 7
ATOM 4579 C C . GLU A 1 7 ? 0.097 -4.926 1.898 1.00 15.00 372 GLU A C 7
ATOM 4580 O O . GLU A 1 7 ? -0.256 -3.753 1.770 1.00 15.00 372 GLU A O 7
ATOM 4592 N N . GLU A 1 8 ? 0.569 -5.629 0.888 1.00 15.00 373 GLU A N 7
ATOM 4593 C CA . GLU A 1 8 ? 0.607 -5.048 -0.442 1.00 15.00 373 GLU A CA 7
ATOM 4594 C C . GLU A 1 8 ? -0.367 -5.725 -1.381 1.00 15.00 373 GLU A C 7
ATOM 4595 O O . GLU A 1 8 ? -0.643 -6.922 -1.264 1.00 15.00 373 GLU A O 7
ATOM 4607 N N . ARG A 1 9 ? -0.846 -4.951 -2.332 1.00 15.00 374 ARG A N 7
ATOM 4608 C CA . ARG A 1 9 ? -1.746 -5.450 -3.361 1.00 15.00 374 ARG A CA 7
ATOM 4609 C C . ARG A 1 9 ? -1.480 -4.733 -4.677 1.00 15.00 374 ARG A C 7
ATOM 4610 O O . ARG A 1 9 ? -1.759 -3.540 -4.821 1.00 15.00 374 ARG A O 7
ATOM 4631 N N . LYS A 1 10 ? -0.892 -5.455 -5.612 1.00 15.00 375 LYS A N 7
ATOM 4632 C CA . LYS A 1 10 ? -0.610 -4.934 -6.933 1.00 15.00 375 LYS A CA 7
ATOM 4633 C C . LYS A 1 10 ? -1.740 -5.317 -7.885 1.00 15.00 375 LYS A C 7
ATOM 4634 O O . LYS A 1 10 ? -1.839 -6.470 -8.308 1.00 15.00 375 LYS A O 7
ATOM 4653 N N . ASP A 1 11 ? -2.619 -4.365 -8.184 1.00 15.00 376 ASP A N 7
ATOM 4654 C CA . ASP A 1 11 ? -3.810 -4.665 -8.960 1.00 15.00 376 ASP A CA 7
ATOM 4655 C C . ASP A 1 11 ? -3.640 -4.230 -10.413 1.00 15.00 376 ASP A C 7
ATOM 4656 O O . ASP A 1 11 ? -3.026 -3.187 -10.697 1.00 15.00 376 ASP A O 7
ATOM 4665 N N . ALA A 1 12 ? -4.240 -5.003 -11.320 1.00 15.00 377 ALA A N 7
ATOM 4666 C CA . ALA A 1 12 ? -4.092 -4.798 -12.758 1.00 15.00 377 ALA A CA 7
ATOM 4667 C C . ALA A 1 12 ? -4.808 -3.537 -13.236 1.00 15.00 377 ALA A C 7
ATOM 4668 O O . ALA A 1 12 ? -4.880 -3.271 -14.436 1.00 15.00 377 ALA A O 7
ATOM 4675 N N . LYS A 1 13 ? -5.341 -2.765 -12.297 1.00 15.00 378 LYS A N 7
ATOM 4676 C CA . LYS A 1 13 ? -5.910 -1.461 -12.608 1.00 15.00 378 LYS A CA 7
ATOM 4677 C C . LYS A 1 13 ? -4.804 -0.486 -13.002 1.00 15.00 378 LYS A C 7
ATOM 4678 O O . LYS A 1 13 ? -5.069 0.634 -13.425 1.00 15.00 378 LYS A O 7
ATOM 4697 N N . GLY A 1 14 ? -3.561 -0.931 -12.864 1.00 15.00 379 GLY A N 7
ATOM 4698 C CA . GLY A 1 14 ? -2.428 -0.091 -13.187 1.00 15.00 379 GLY A CA 7
ATOM 4699 C C . GLY A 1 14 ? -1.995 0.727 -11.997 1.00 15.00 379 GLY A C 7
ATOM 4700 O O . GLY A 1 14 ? -1.411 1.802 -12.144 1.00 15.00 379 GLY A O 7
ATOM 4704 N N . ARG A 1 15 ? -2.282 0.208 -10.812 1.00 15.00 380 ARG A N 7
ATOM 4705 C CA . ARG A 1 15 ? -1.999 0.922 -9.577 1.00 15.00 380 ARG A CA 7
ATOM 4706 C C . ARG A 1 15 ? -1.678 -0.050 -8.437 1.00 15.00 380 ARG A C 7
ATOM 4707 O O . ARG A 1 15 ? -2.461 -0.952 -8.135 1.00 15.00 380 ARG A O 7
ATOM 4728 N N . THR A 1 16 ? -0.514 0.135 -7.821 1.00 15.00 381 THR A N 7
ATOM 4729 C CA . THR A 1 16 ? -0.096 -0.669 -6.684 1.00 15.00 381 THR A CA 7
ATOM 4730 C C . THR A 1 16 ? -0.140 0.178 -5.421 1.00 15.00 381 THR A C 7
ATOM 4731 O O . THR A 1 16 ? 0.340 1.312 -5.417 1.00 15.00 381 THR A O 7
ATOM 4742 N N . TYR A 1 17 ? -0.730 -0.350 -4.359 1.00 15.00 382 TYR A N 7
ATOM 4743 C CA . TYR A 1 17 ? -0.861 0.410 -3.132 1.00 15.00 382 TYR A CA 7
ATOM 4744 C C . TYR A 1 17 ? -0.414 -0.414 -1.935 1.00 15.00 382 TYR A C 7
ATOM 4745 O O . TYR A 1 17 ? -0.522 -1.645 -1.932 1.00 15.00 382 TYR A O 7
ATOM 4763 N N . TYR A 1 18 ? 0.090 0.272 -0.928 1.00 15.00 383 TYR A N 7
ATOM 4764 C CA . TYR A 1 18 ? 0.549 -0.376 0.284 1.00 15.00 383 TYR A CA 7
ATOM 4765 C C . TYR A 1 18 ? -0.321 0.086 1.462 1.00 15.00 383 TYR A C 7
ATOM 4766 O O . TYR A 1 18 ? -0.554 1.288 1.631 1.00 15.00 383 TYR A O 7
ATOM 4784 N N . VAL A 1 19 ? -0.801 -0.857 2.267 1.00 15.00 384 VAL A N 7
ATOM 4785 C CA . VAL A 1 19 ? -1.731 -0.540 3.349 1.00 15.00 384 VAL A CA 7
ATOM 4786 C C . VAL A 1 19 ? -1.040 -0.584 4.695 1.00 15.00 384 VAL A C 7
ATOM 4787 O O . VAL A 1 19 ? -0.721 -1.659 5.190 1.00 15.00 384 VAL A O 7
ATOM 4800 N N . ASN A 1 20 ? -0.840 0.560 5.312 1.00 15.00 385 ASN A N 7
ATOM 4801 C CA . ASN A 1 20 ? -0.086 0.602 6.549 1.00 15.00 385 ASN A CA 7
ATOM 4802 C C . ASN A 1 20 ? -0.992 0.439 7.773 1.00 15.00 385 ASN A C 7
ATOM 4803 O O . ASN A 1 20 ? -1.937 1.201 7.936 1.00 15.00 385 ASN A O 7
ATOM 4814 N N . HIS A 1 21 ? -0.683 -0.513 8.663 1.00 15.00 386 HIS A N 7
ATOM 4815 C CA . HIS A 1 21 ? -1.511 -0.733 9.854 1.00 15.00 386 HIS A CA 7
ATOM 4816 C C . HIS A 1 21 ? -1.039 0.169 10.973 1.00 15.00 386 HIS A C 7
ATOM 4817 O O . HIS A 1 21 ? -1.732 0.390 11.962 1.00 15.00 386 HIS A O 7
ATOM 4832 N N . ASN A 1 22 ? 0.147 0.694 10.770 1.00 15.00 387 ASN A N 7
ATOM 4833 C CA . ASN A 1 22 ? 0.878 1.421 11.778 1.00 15.00 387 ASN A CA 7
ATOM 4834 C C . ASN A 1 22 ? 0.425 2.882 11.803 1.00 15.00 387 ASN A C 7
ATOM 4835 O O . ASN A 1 22 ? 0.531 3.570 12.814 1.00 15.00 387 ASN A O 7
ATOM 4846 N N . ASN A 1 23 ? -0.096 3.341 10.676 1.00 15.00 388 ASN A N 7
ATOM 4847 C CA . ASN A 1 23 ? -0.647 4.689 10.576 1.00 15.00 388 ASN A CA 7
ATOM 4848 C C . ASN A 1 23 ? -2.124 4.643 10.197 1.00 15.00 388 ASN A C 7
ATOM 4849 O O . ASN A 1 23 ? -2.819 5.649 10.296 1.00 15.00 388 ASN A O 7
ATOM 4860 N N . ARG A 1 24 ? -2.580 3.470 9.732 1.00 15.00 389 ARG A N 7
ATOM 4861 C CA . ARG A 1 24 ? -3.953 3.293 9.238 1.00 15.00 389 ARG A CA 7
ATOM 4862 C C . ARG A 1 24 ? -4.133 4.009 7.907 1.00 15.00 389 ARG A C 7
ATOM 4863 O O . ARG A 1 24 ? -4.786 5.048 7.831 1.00 15.00 389 ARG A O 7
ATOM 4884 N N . THR A 1 25 ? -3.510 3.481 6.862 1.00 15.00 390 THR A N 7
ATOM 4885 C CA . THR A 1 25 ? -3.453 4.200 5.602 1.00 15.00 390 THR A CA 7
ATOM 4886 C C . THR A 1 25 ? -3.504 3.272 4.370 1.00 15.00 390 THR A C 7
ATOM 4887 O O . THR A 1 25 ? -3.010 2.145 4.421 1.00 15.00 390 THR A O 7
ATOM 4898 N N . THR A 1 26 ? -4.110 3.760 3.276 1.00 15.00 391 THR A N 7
ATOM 4899 C CA . THR A 1 26 ? -4.090 3.097 1.987 1.00 15.00 391 THR A CA 7
ATOM 4900 C C . THR A 1 26 ? -3.561 4.098 0.953 1.00 15.00 391 THR A C 7
ATOM 4901 O O . THR A 1 26 ? -4.183 5.139 0.729 1.00 15.00 391 THR A O 7
ATOM 4912 N N . THR A 1 27 ? -2.403 3.835 0.355 1.00 15.00 392 THR A N 7
ATOM 4913 C CA . THR A 1 27 ? -1.741 4.872 -0.416 1.00 15.00 392 THR A CA 7
ATOM 4914 C C . THR A 1 27 ? -0.906 4.321 -1.571 1.00 15.00 392 THR A C 7
ATOM 4915 O O . THR A 1 27 ? -0.406 3.194 -1.512 1.00 15.00 392 THR A O 7
ATOM 4926 N N . TRP A 1 28 ? -0.791 5.123 -2.634 1.00 15.00 393 TRP A N 7
ATOM 4927 C CA . TRP A 1 28 ? 0.087 4.804 -3.754 1.00 15.00 393 TRP A CA 7
ATOM 4928 C C . TRP A 1 28 ? 1.544 5.042 -3.378 1.00 15.00 393 TRP A C 7
ATOM 4929 O O . TRP A 1 28 ? 2.452 4.497 -4.004 1.00 15.00 393 TRP A O 7
ATOM 4950 N N . THR A 1 29 ? 1.758 5.904 -2.390 1.00 15.00 394 THR A N 7
ATOM 4951 C CA . THR A 1 29 ? 3.091 6.391 -2.090 1.00 15.00 394 THR A CA 7
ATOM 4952 C C . THR A 1 29 ? 3.954 5.293 -1.478 1.00 15.00 394 THR A C 7
ATOM 4953 O O . THR A 1 29 ? 3.468 4.437 -0.733 1.00 15.00 394 THR A O 7
ATOM 4964 N N . ARG A 1 30 ? 5.235 5.309 -1.820 1.00 15.00 395 ARG A N 7
ATOM 4965 C CA . ARG A 1 30 ? 6.162 4.315 -1.316 1.00 15.00 395 ARG A CA 7
ATOM 4966 C C . ARG A 1 30 ? 6.444 4.524 0.161 1.00 15.00 395 ARG A C 7
ATOM 4967 O O . ARG A 1 30 ? 6.637 5.650 0.622 1.00 15.00 395 ARG A O 7
ATOM 4988 N N . PRO A 1 31 ? 6.503 3.424 0.912 1.00 15.00 396 PRO A N 7
ATOM 4989 C CA . PRO A 1 31 ? 6.743 3.453 2.352 1.00 15.00 396 PRO A CA 7
ATOM 4990 C C . PRO A 1 31 ? 8.164 3.874 2.705 1.00 15.00 396 PRO A C 7
ATOM 4991 O O . PRO A 1 31 ? 9.136 3.222 2.325 1.00 15.00 396 PRO A O 7
ATOM 5002 N N . ILE A 1 32 ? 8.267 4.978 3.428 1.00 15.00 397 ILE A N 7
ATOM 5003 C CA . ILE A 1 32 ? 9.549 5.472 3.913 1.00 15.00 397 ILE A CA 7
ATOM 5004 C C . ILE A 1 32 ? 9.975 4.671 5.148 1.00 15.00 397 ILE A C 7
ATOM 5005 O O . ILE A 1 32 ? 11.115 4.743 5.599 1.00 15.00 397 ILE A O 7
ATOM 5021 N N . MET A 1 33 ? 9.045 3.854 5.657 1.00 15.00 398 MET A N 7
ATOM 5022 C CA . MET A 1 33 ? 9.245 3.102 6.910 1.00 15.00 398 MET A CA 7
ATOM 5023 C C . MET A 1 33 ? 10.236 2.012 6.803 1.00 15.00 398 MET A C 7
ATOM 5024 O O . MET A 1 33 ? 10.678 1.341 7.730 1.00 15.00 398 MET A O 7
ATOM 5038 N N . GLN A 1 34 ? 10.509 1.942 5.635 1.00 15.00 399 GLN A N 7
ATOM 5039 C CA . GLN A 1 34 ? 11.305 0.903 4.990 1.00 15.00 399 GLN A CA 7
ATOM 5040 C C . GLN A 1 34 ? 12.796 1.136 5.238 1.00 15.00 399 GLN A C 7
ATOM 5041 O O . GLN A 1 34 ? 13.609 0.220 5.123 1.00 15.00 399 GLN A O 7
ATOM 5055 N N . LEU A 1 35 ? 13.146 2.371 5.566 1.00 15.00 400 LEU A N 7
ATOM 5056 C CA . LEU A 1 35 ? 14.538 2.747 5.740 1.00 15.00 400 LEU A CA 7
ATOM 5057 C C . LEU A 1 35 ? 14.925 2.716 7.214 1.00 15.00 400 LEU A C 7
ATOM 5058 O O . LEU A 1 35 ? 14.696 3.721 7.911 1.00 15.00 400 LEU A O 7
ATOM 5075 N N . GLU B 2 1 ? -5.918 7.827 -13.070 1.00 15.00 178 GLU B N 7
ATOM 5076 C CA . GLU B 2 1 ? -5.750 6.981 -11.869 1.00 15.00 178 GLU B CA 7
ATOM 5077 C C . GLU B 2 1 ? -7.078 6.814 -11.142 1.00 15.00 178 GLU B C 7
ATOM 5078 O O . GLU B 2 1 ? -7.665 7.808 -10.717 1.00 15.00 178 GLU B O 7
ATOM 5109 N N . PRO B 2 3 ? -8.253 5.747 -7.665 1.00 15.00 180 PRO B N 7
ATOM 5110 C CA . PRO B 2 3 ? -7.680 5.524 -6.351 1.00 15.00 180 PRO B CA 7
ATOM 5111 C C . PRO B 2 3 ? -7.706 4.206 -5.650 1.00 15.00 180 PRO B C 7
ATOM 5112 O O . PRO B 2 3 ? -8.394 3.243 -5.996 1.00 15.00 180 PRO B O 7
ATOM 5123 N N . PRO B 2 4 ? -6.904 4.262 -4.573 1.00 15.00 181 PRO B N 7
ATOM 5124 C CA . PRO B 2 4 ? -6.619 3.158 -3.671 1.00 15.00 181 PRO B CA 7
ATOM 5125 C C . PRO B 2 4 ? -7.867 2.460 -3.149 1.00 15.00 181 PRO B C 7
ATOM 5126 O O . PRO B 2 4 ? -8.870 3.099 -2.819 1.00 15.00 181 PRO B O 7
ATOM 5137 N N . PRO B 2 5 ? -7.800 1.130 -3.069 1.00 15.00 182 PRO B N 7
ATOM 5138 C CA . PRO B 2 5 ? -8.796 0.317 -2.375 1.00 15.00 182 PRO B CA 7
ATOM 5139 C C . PRO B 2 5 ? -8.685 0.543 -0.869 1.00 15.00 182 PRO B C 7
ATOM 5140 O O . PRO B 2 5 ? -7.600 0.848 -0.379 1.00 15.00 182 PRO B O 7
ATOM 5151 N N . GLY B 2 6 ? -9.803 0.411 -0.151 1.00 15.00 183 GLY B N 7
ATOM 5152 C CA . GLY B 2 6 ? -9.843 0.726 1.279 1.00 15.00 183 GLY B CA 7
ATOM 5153 C C . GLY B 2 6 ? -8.716 0.099 2.096 1.00 15.00 183 GLY B C 7
ATOM 5154 O O . GLY B 2 6 ? -8.056 -0.841 1.654 1.00 15.00 183 GLY B O 7
ATOM 5158 N N . TYR B 2 7 ? -8.550 0.574 3.328 1.00 15.00 184 TYR B N 7
ATOM 5159 C CA . TYR B 2 7 ? -7.399 0.207 4.147 1.00 15.00 184 TYR B CA 7
ATOM 5160 C C . TYR B 2 7 ? -7.653 -1.058 4.999 1.00 15.00 184 TYR B C 7
ATOM 5161 O O . TYR B 2 7 ? -8.665 -1.159 5.695 1.00 15.00 184 TYR B O 7
ATOM 5179 N N . LEU B 2 8 ? -6.698 -2.008 4.934 1.00 15.00 185 LEU B N 7
ATOM 5180 C CA . LEU B 2 8 ? -6.751 -3.280 5.645 1.00 15.00 185 LEU B CA 7
ATOM 5181 C C . LEU B 2 8 ? -7.994 -4.082 5.373 1.00 15.00 185 LEU B C 7
ATOM 5182 O O . LEU B 2 8 ? -8.873 -4.254 6.220 1.00 15.00 185 LEU B O 7
ATOM 5198 N N . SER B 2 9 ? -8.071 -4.487 4.138 1.00 15.00 186 SER B N 7
ATOM 5199 C CA . SER B 2 9 ? -8.845 -5.616 3.733 1.00 15.00 186 SER B CA 7
ATOM 5200 C C . SER B 2 9 ? -8.132 -6.177 2.527 1.00 15.00 186 SER B C 7
ATOM 5201 O O . SER B 2 9 ? -8.284 -5.673 1.417 1.00 15.00 186 SER B O 7
ATOM 5209 N N . GLU B 2 10 ? -7.348 -7.214 2.741 1.00 15.00 187 GLU B N 7
ATOM 5210 C CA . GLU B 2 10 ? -6.419 -7.649 1.719 1.00 15.00 187 GLU B CA 7
ATOM 5211 C C . GLU B 2 10 ? -6.637 -9.121 1.426 1.00 15.00 187 GLU B C 7
ATOM 5212 O O . GLU B 2 10 ? -6.214 -9.992 2.186 1.00 15.00 187 GLU B O 7
ATOM 5224 N N . ASP B 2 11 ? -7.350 -9.380 0.344 1.00 15.00 188 ASP B N 7
ATOM 5225 C CA . ASP B 2 11 ? -7.721 -10.738 -0.026 1.00 15.00 188 ASP B CA 7
ATOM 5226 C C . ASP B 2 11 ? -6.613 -11.393 -0.828 1.00 15.00 188 ASP B C 7
ATOM 5227 O O . ASP B 2 11 ? -6.561 -12.616 -0.961 1.00 15.00 188 ASP B O 7
ATOM 5236 N N . GLY B 2 12 ? -5.738 -10.568 -1.37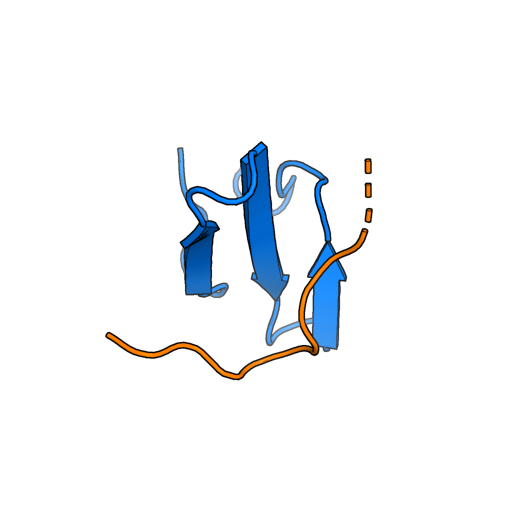0 1.00 15.00 189 GLY B N 7
ATOM 5237 C CA . GLY B 2 12 ? -4.670 -11.055 -2.210 1.00 15.00 189 GLY B CA 7
ATOM 5238 C C . GLY B 2 12 ? -4.720 -10.407 -3.573 1.00 15.00 189 GLY B C 7
ATOM 5239 O O . GLY B 2 12 ? -5.197 -9.259 -3.662 1.00 15.00 189 GLY B O 7
ATOM 5244 N N . GLY A 1 1 ? 11.773 -4.233 -2.353 1.00 15.00 366 GLY A N 8
ATOM 5245 C CA . GLY A 1 1 ? 11.595 -4.655 -0.981 1.00 15.00 366 GLY A CA 8
ATOM 5246 C C . GLY A 1 1 ? 10.332 -4.097 -0.357 1.00 15.00 366 GLY A C 8
ATOM 5247 O O . GLY A 1 1 ? 10.083 -2.891 -0.412 1.00 15.00 366 GLY A O 8
ATOM 5251 N N . LEU A 1 2 ? 9.532 -4.979 0.216 1.00 15.00 367 LEU A N 8
ATOM 5252 C CA . LEU A 1 2 ? 8.320 -4.588 0.921 1.00 15.00 367 LEU A CA 8
ATOM 5253 C C . LEU A 1 2 ? 8.629 -4.448 2.409 1.00 15.00 367 LEU A C 8
ATOM 5254 O O . LEU A 1 2 ? 9.327 -5.289 2.977 1.00 15.00 367 LEU A O 8
ATOM 5270 N N . PRO A 1 3 ? 8.110 -3.406 3.077 1.00 15.00 368 PRO A N 8
ATOM 5271 C CA . PRO A 1 3 ? 8.350 -3.217 4.492 1.00 15.00 368 PRO A CA 8
ATOM 5272 C C . PRO A 1 3 ? 7.303 -3.923 5.347 1.00 15.00 368 PRO A C 8
ATOM 5273 O O . PRO A 1 3 ? 6.102 -3.902 5.059 1.00 15.00 368 PRO A O 8
ATOM 5284 N N . SER A 1 4 ? 7.781 -4.519 6.412 1.00 15.00 369 SER A N 8
ATOM 5285 C CA . SER A 1 4 ? 6.959 -5.313 7.306 1.00 15.00 369 SER A CA 8
ATOM 5286 C C . SER A 1 4 ? 5.988 -4.431 8.091 1.00 15.00 369 SER A C 8
ATOM 5287 O O . SER A 1 4 ? 6.418 -3.540 8.827 1.00 15.00 369 SER A O 8
ATOM 5295 N N . GLY A 1 5 ? 4.689 -4.664 7.938 1.00 15.00 370 GLY A N 8
ATOM 5296 C CA . GLY A 1 5 ? 3.720 -3.891 8.672 1.00 15.00 370 GLY A CA 8
ATOM 5297 C C . GLY A 1 5 ? 2.652 -3.367 7.754 1.00 15.00 370 GLY A C 8
ATOM 5298 O O . GLY A 1 5 ? 1.657 -2.790 8.197 1.00 15.00 370 GLY A O 8
ATOM 5302 N N . TRP A 1 6 ? 2.913 -3.467 6.459 1.00 15.00 371 TRP A N 8
ATOM 5303 C CA . TRP A 1 6 ? 1.925 -3.209 5.464 1.00 15.00 371 TRP A CA 8
ATOM 5304 C C . TRP A 1 6 ? 1.688 -4.451 4.623 1.00 15.00 371 TRP A C 8
ATOM 5305 O O . TRP A 1 6 ? 2.617 -5.216 4.368 1.00 15.00 371 TRP A O 8
ATOM 5326 N N . GLU A 1 7 ? 0.462 -4.640 4.174 1.00 15.00 372 GLU A N 8
ATOM 5327 C CA . GLU A 1 7 ? 0.186 -5.672 3.196 1.00 15.00 372 GLU A CA 8
ATOM 5328 C C . GLU A 1 7 ? 0.163 -5.004 1.831 1.00 15.00 372 GLU A C 8
ATOM 5329 O O . GLU A 1 7 ? -0.142 -3.814 1.742 1.00 15.00 372 GLU A O 8
ATOM 5341 N N . GLU A 1 8 ? 0.526 -5.720 0.779 1.00 15.00 373 GLU A N 8
ATOM 5342 C CA . GLU A 1 8 ? 0.553 -5.106 -0.536 1.00 15.00 373 GLU A CA 8
ATOM 5343 C C . GLU A 1 8 ? -0.399 -5.777 -1.499 1.00 15.00 373 GLU A C 8
ATOM 5344 O O . GLU A 1 8 ? -0.653 -6.982 -1.419 1.00 15.00 373 GLU A O 8
ATOM 5356 N N . ARG A 1 9 ? -0.887 -4.983 -2.428 1.00 15.00 374 ARG A N 8
ATOM 5357 C CA . ARG A 1 9 ? -1.781 -5.469 -3.465 1.00 15.00 374 ARG A CA 8
ATOM 5358 C C . ARG A 1 9 ? -1.554 -4.702 -4.756 1.00 15.00 374 ARG A C 8
ATOM 5359 O O . ARG A 1 9 ? -1.800 -3.496 -4.834 1.00 15.00 374 ARG A O 8
ATOM 5380 N N . LYS A 1 10 ? -1.042 -5.396 -5.757 1.00 15.00 375 LYS A N 8
ATOM 5381 C CA . LYS A 1 10 ? -0.857 -4.818 -7.069 1.00 15.00 375 LYS A CA 8
ATOM 5382 C C . LYS A 1 10 ? -2.116 -5.044 -7.910 1.00 15.00 375 LYS A C 8
ATOM 5383 O O . LYS A 1 10 ? -2.436 -6.181 -8.256 1.00 15.00 375 LYS A O 8
ATOM 5402 N N . ASP A 1 11 ? -2.852 -3.974 -8.198 1.00 15.00 376 ASP A N 8
ATOM 5403 C CA . ASP A 1 11 ? -4.061 -4.082 -8.998 1.00 15.00 376 ASP A CA 8
ATOM 5404 C C . ASP A 1 11 ? -3.708 -3.869 -10.471 1.00 15.00 376 ASP A C 8
ATOM 5405 O O . ASP A 1 11 ? -2.960 -2.937 -10.802 1.00 15.00 376 ASP A O 8
ATOM 5414 N N . ALA A 1 12 ? -4.272 -4.702 -11.351 1.00 15.00 377 ALA A N 8
ATOM 5415 C CA . ALA A 1 12 ? -3.908 -4.718 -12.770 1.00 15.00 377 ALA A CA 8
ATOM 5416 C C . ALA A 1 12 ? -4.237 -3.402 -13.467 1.00 15.00 377 ALA A C 8
ATOM 5417 O O . ALA A 1 12 ? -3.825 -3.175 -14.607 1.00 15.00 377 ALA A O 8
ATOM 5424 N N . LYS A 1 13 ? -4.967 -2.533 -12.777 1.00 15.00 378 LYS A N 8
ATOM 5425 C CA . LYS A 1 13 ? -5.299 -1.218 -13.305 1.00 15.00 378 LYS A CA 8
ATOM 5426 C C . LYS A 1 13 ? -4.058 -0.326 -13.410 1.00 15.00 378 LYS A C 8
ATOM 5427 O O . LYS A 1 13 ? -4.132 0.804 -13.888 1.00 15.00 378 LYS A O 8
ATOM 5446 N N . GLY A 1 14 ? -2.919 -0.844 -12.965 1.00 15.00 379 GLY A N 8
ATOM 5447 C CA . GLY A 1 14 ? -1.686 -0.088 -13.031 1.00 15.00 379 GLY A CA 8
ATOM 5448 C C . GLY A 1 14 ? -1.469 0.731 -11.781 1.00 15.00 379 GLY A C 8
ATOM 5449 O O . GLY A 1 14 ? -0.680 1.676 -11.768 1.00 15.00 379 GLY A O 8
ATOM 5453 N N . ARG A 1 15 ? -2.168 0.357 -10.723 1.00 15.00 380 ARG A N 8
ATOM 5454 C CA . ARG A 1 15 ? -2.073 1.059 -9.455 1.00 15.00 380 ARG A CA 8
ATOM 5455 C C . ARG A 1 15 ? -1.878 0.075 -8.312 1.00 15.00 380 ARG A C 8
ATOM 5456 O O . ARG A 1 15 ? -2.816 -0.600 -7.888 1.00 15.00 380 ARG A O 8
ATOM 5477 N N . THR A 1 16 ? -0.638 -0.047 -7.864 1.00 15.00 381 THR A N 8
ATOM 5478 C CA . THR A 1 16 ? -0.312 -0.867 -6.715 1.00 15.00 381 THR A CA 8
ATOM 5479 C C . THR A 1 16 ? -0.179 0.028 -5.492 1.00 15.00 381 THR A C 8
ATOM 5480 O O . THR A 1 16 ? 0.311 1.154 -5.596 1.00 15.00 381 THR A O 8
ATOM 5491 N N . TYR A 1 17 ? -0.638 -0.443 -4.347 1.00 15.00 382 TYR A N 8
ATOM 5492 C CA . TYR A 1 17 ? -0.642 0.385 -3.157 1.00 15.00 382 TYR A CA 8
ATOM 5493 C C . TYR A 1 17 ? -0.209 -0.404 -1.936 1.00 15.00 382 TYR A C 8
ATOM 5494 O O . TYR A 1 17 ? -0.419 -1.617 -1.854 1.00 15.00 382 TYR A O 8
ATOM 5512 N N . TYR A 1 18 ? 0.401 0.296 -0.998 1.00 15.00 383 TYR A N 8
ATOM 5513 C CA . TYR A 1 18 ? 0.857 -0.313 0.232 1.00 15.00 383 TYR A CA 8
ATOM 5514 C C . TYR A 1 18 ? -0.051 0.135 1.386 1.00 15.00 383 TYR A C 8
ATOM 5515 O O . TYR A 1 18 ? -0.313 1.332 1.540 1.00 15.00 383 TYR A O 8
ATOM 5533 N N . VAL A 1 19 ? -0.533 -0.816 2.185 1.00 15.00 384 VAL A N 8
ATOM 5534 C CA . VAL A 1 19 ? -1.495 -0.516 3.247 1.00 15.00 384 VAL A CA 8
ATOM 5535 C C . VAL A 1 19 ? -0.846 -0.613 4.608 1.00 15.00 384 VAL A C 8
ATOM 5536 O O . VAL A 1 19 ? -0.522 -1.703 5.059 1.00 15.00 384 VAL A O 8
ATOM 5549 N N . ASN A 1 20 ? -0.695 0.502 5.290 1.00 15.00 385 ASN A N 8
ATOM 5550 C CA . ASN A 1 20 ? -0.005 0.487 6.564 1.00 15.00 385 ASN A CA 8
ATOM 5551 C C . ASN A 1 20 ? -0.973 0.240 7.722 1.00 15.00 385 ASN A C 8
ATOM 5552 O O . ASN A 1 20 ? -1.931 0.985 7.877 1.00 15.00 385 ASN A O 8
ATOM 5563 N N . HIS A 1 21 ? -0.706 -0.768 8.569 1.00 15.00 386 HIS A N 8
ATOM 5564 C CA . HIS A 1 21 ? -1.605 -1.076 9.689 1.00 15.00 386 HIS A CA 8
ATOM 5565 C C . HIS A 1 21 ? -1.260 -0.199 10.863 1.00 15.00 386 HIS A C 8
ATOM 5566 O O . HIS A 1 21 ? -2.021 -0.053 11.815 1.00 15.00 386 HIS A O 8
ATOM 5581 N N . ASN A 1 22 ? -0.096 0.387 10.754 1.00 15.00 387 ASN A N 8
ATOM 5582 C CA . ASN A 1 22 ? 0.535 1.092 11.831 1.00 15.00 387 ASN A CA 8
ATOM 5583 C C . ASN A 1 22 ? 0.047 2.540 11.892 1.00 15.00 387 ASN A C 8
ATOM 5584 O O . ASN A 1 22 ? -0.140 3.104 12.968 1.00 15.00 387 ASN A O 8
ATOM 5595 N N . ASN A 1 23 ? -0.151 3.135 10.725 1.00 15.00 388 ASN A N 8
ATOM 5596 C CA . ASN A 1 23 ? -0.727 4.471 10.627 1.00 15.00 388 ASN A CA 8
ATOM 5597 C C . ASN A 1 23 ? -2.183 4.392 10.189 1.00 15.00 388 ASN A C 8
ATOM 5598 O O . ASN A 1 23 ? -2.913 5.380 10.270 1.00 15.00 388 ASN A O 8
ATOM 5609 N N . ARG A 1 24 ? -2.580 3.216 9.687 1.00 15.00 389 ARG A N 8
ATOM 5610 C CA . ARG A 1 24 ? -3.921 3.006 9.137 1.00 15.00 389 ARG A CA 8
ATOM 5611 C C . ARG A 1 24 ? -4.082 3.780 7.841 1.00 15.00 389 ARG A C 8
ATOM 5612 O O . ARG A 1 24 ? -4.756 4.810 7.800 1.00 15.00 389 ARG A O 8
ATOM 5633 N N . THR A 1 25 ? -3.398 3.332 6.800 1.00 15.00 390 THR A N 8
ATOM 5634 C CA . THR A 1 25 ? -3.332 4.108 5.580 1.00 15.00 390 THR A CA 8
ATOM 5635 C C . THR A 1 25 ? -3.328 3.231 4.312 1.00 15.00 390 THR A C 8
ATOM 5636 O O . THR A 1 25 ? -2.836 2.104 4.339 1.00 15.00 390 THR A O 8
ATOM 5647 N N . THR A 1 26 ? -3.893 3.762 3.217 1.00 15.00 391 THR A N 8
ATOM 5648 C CA . THR A 1 26 ? -3.854 3.130 1.914 1.00 15.00 391 THR A CA 8
ATOM 5649 C C . THR A 1 26 ? -3.336 4.155 0.895 1.00 15.00 391 THR A C 8
ATOM 5650 O O . THR A 1 26 ? -3.980 5.183 0.674 1.00 15.00 391 THR A O 8
ATOM 5661 N N . THR A 1 27 ? -2.164 3.929 0.304 1.00 15.00 392 THR A N 8
ATOM 5662 C CA . THR A 1 27 ? -1.544 4.988 -0.476 1.00 15.00 392 THR A CA 8
ATOM 5663 C C . THR A 1 27 ? -0.676 4.470 -1.627 1.00 15.00 392 THR A C 8
ATOM 5664 O O . THR A 1 27 ? -0.124 3.369 -1.558 1.00 15.00 392 THR A O 8
ATOM 5675 N N . TRP A 1 28 ? -0.593 5.271 -2.699 1.00 15.00 393 TRP A N 8
ATOM 5676 C CA . TRP A 1 28 ? 0.351 5.015 -3.790 1.00 15.00 393 TRP A CA 8
ATOM 5677 C C . TRP A 1 28 ? 1.762 5.401 -3.347 1.00 15.00 393 TRP A C 8
ATOM 5678 O O . TRP A 1 28 ? 2.745 5.114 -4.032 1.00 15.00 393 TRP A O 8
ATOM 5699 N N . THR A 1 29 ? 1.844 6.102 -2.221 1.00 15.00 394 THR A N 8
ATOM 5700 C CA . THR A 1 29 ? 3.101 6.654 -1.746 1.00 15.00 394 THR A CA 8
ATOM 5701 C C . THR A 1 29 ? 4.033 5.560 -1.226 1.00 15.00 394 THR A C 8
ATOM 5702 O O . THR A 1 29 ? 3.586 4.534 -0.711 1.00 15.00 394 THR A O 8
ATOM 5713 N N . ARG A 1 30 ? 5.329 5.791 -1.377 1.00 15.00 395 ARG A N 8
ATOM 5714 C CA . ARG A 1 30 ? 6.342 4.870 -0.888 1.00 15.00 395 ARG A CA 8
ATOM 5715 C C . ARG A 1 30 ? 6.385 4.877 0.637 1.00 15.00 395 ARG A C 8
ATOM 5716 O O . ARG A 1 30 ? 6.372 5.941 1.259 1.00 15.00 395 ARG A O 8
ATOM 5737 N N . PRO A 1 31 ? 6.474 3.690 1.249 1.00 15.00 396 PRO A N 8
ATOM 5738 C CA . PRO A 1 31 ? 6.462 3.542 2.706 1.00 15.00 396 PRO A CA 8
ATOM 5739 C C . PRO A 1 31 ? 7.733 4.079 3.355 1.00 15.00 396 PRO A C 8
ATOM 5740 O O . PRO A 1 31 ? 8.845 3.718 2.967 1.00 15.00 396 PRO A O 8
ATOM 5751 N N . ILE A 1 32 ? 7.552 4.927 4.358 1.00 15.00 397 ILE A N 8
ATOM 5752 C CA . ILE A 1 32 ? 8.661 5.536 5.089 1.00 15.00 397 ILE A CA 8
ATOM 5753 C C . ILE A 1 32 ? 9.455 4.478 5.865 1.00 15.00 397 ILE A C 8
ATOM 5754 O O . ILE A 1 32 ? 10.576 4.718 6.302 1.00 15.00 397 ILE A O 8
ATOM 5770 N N . MET A 1 33 ? 8.892 3.274 5.981 1.00 15.00 398 MET A N 8
ATOM 5771 C CA . MET A 1 33 ? 9.517 2.213 6.779 1.00 15.00 398 MET A CA 8
ATOM 5772 C C . MET A 1 33 ? 10.617 1.522 6.079 1.00 15.00 398 MET A C 8
ATOM 5773 O O . MET A 1 33 ? 11.389 0.701 6.572 1.00 15.00 398 MET A O 8
ATOM 5787 N N . GLN A 1 34 ? 10.590 1.938 4.950 1.00 15.00 399 GLN A N 8
ATOM 5788 C CA . GLN A 1 34 ? 11.413 1.459 3.843 1.00 15.00 399 GLN A CA 8
ATOM 5789 C C . GLN A 1 34 ? 12.265 2.589 3.280 1.00 15.00 399 GLN A C 8
ATOM 5790 O O . GLN A 1 34 ? 13.484 2.470 3.211 1.00 15.00 399 GLN A O 8
ATOM 5804 N N . LEU A 1 35 ? 11.578 3.666 2.872 1.00 15.00 400 LEU A N 8
ATOM 5805 C CA . LEU A 1 35 ? 12.176 4.854 2.242 1.00 15.00 400 LEU A CA 8
ATOM 5806 C C . LEU A 1 35 ? 12.738 4.523 0.855 1.00 15.00 400 LEU A C 8
ATOM 5807 O O . LEU A 1 35 ? 12.233 5.095 -0.137 1.00 15.00 400 LEU A O 8
ATOM 5824 N N . GLU B 2 1 ? -6.263 7.737 -13.028 1.00 15.00 178 GLU B N 8
ATOM 5825 C CA . GLU B 2 1 ? -6.141 6.966 -11.773 1.00 15.00 178 GLU B CA 8
ATOM 5826 C C . GLU B 2 1 ? -7.415 7.082 -10.950 1.00 15.00 178 GLU B C 8
ATOM 5827 O O . GLU B 2 1 ? -7.813 8.190 -10.575 1.00 15.00 178 GLU B O 8
ATOM 5858 N N . PRO B 2 3 ? -8.189 6.257 -7.301 1.00 15.00 180 PRO B N 8
ATOM 5859 C CA . PRO B 2 3 ? -7.453 5.970 -6.080 1.00 15.00 180 PRO B CA 8
ATOM 5860 C C . PRO B 2 3 ? -7.557 4.667 -5.347 1.00 15.00 180 PRO B C 8
ATOM 5861 O O . PRO B 2 3 ? -8.345 3.762 -5.635 1.00 15.00 180 PRO B O 8
ATOM 5872 N N . PRO B 2 4 ? -6.651 4.639 -4.355 1.00 15.00 181 PRO B N 8
ATOM 5873 C CA . PRO B 2 4 ? -6.356 3.502 -3.496 1.00 15.00 181 PRO B CA 8
ATOM 5874 C C . PRO B 2 4 ? -7.590 2.841 -2.889 1.00 15.00 181 PRO B C 8
ATOM 5875 O O . PRO B 2 4 ? -8.494 3.510 -2.378 1.00 15.00 181 PRO B O 8
ATOM 5886 N N . PRO B 2 5 ? -7.613 1.503 -2.938 1.00 15.00 182 PRO B N 8
ATOM 5887 C CA . PRO B 2 5 ? -8.624 0.687 -2.262 1.00 15.00 182 PRO B CA 8
ATOM 5888 C C . PRO B 2 5 ? -8.425 0.749 -0.749 1.00 15.00 182 PRO B C 8
ATOM 5889 O O . PRO B 2 5 ? -7.304 0.925 -0.292 1.00 15.00 182 PRO B O 8
ATOM 5900 N N . GLY B 2 6 ? -9.512 0.613 0.008 1.00 15.00 183 GLY B N 8
ATOM 5901 C CA . GLY B 2 6 ? -9.494 0.849 1.454 1.00 15.00 183 GLY B CA 8
ATOM 5902 C C . GLY B 2 6 ? -8.369 0.155 2.222 1.00 15.00 183 GLY B C 8
ATOM 5903 O O . GLY B 2 6 ? -7.679 -0.724 1.708 1.00 15.00 183 GLY B O 8
ATOM 5907 N N . TYR B 2 7 ? -8.254 0.506 3.496 1.00 15.00 184 TYR B N 8
ATOM 5908 C CA . TYR B 2 7 ? -7.128 0.092 4.325 1.00 15.00 184 TYR B CA 8
ATOM 5909 C C . TYR B 2 7 ? -7.369 -1.255 5.046 1.00 15.00 184 TYR B C 8
ATOM 5910 O O . TYR B 2 7 ? -8.377 -1.429 5.733 1.00 15.00 184 TYR B O 8
ATOM 5928 N N . LEU B 2 8 ? -6.411 -2.198 4.874 1.00 15.00 185 LEU B N 8
ATOM 5929 C CA . LEU B 2 8 ? -6.457 -3.533 5.471 1.00 15.00 185 LEU B CA 8
ATOM 5930 C C . LEU B 2 8 ? -7.640 -4.339 5.027 1.00 15.00 185 LEU B C 8
ATOM 5931 O O . LEU B 2 8 ? -8.155 -5.186 5.755 1.00 15.00 185 LEU B O 8
ATOM 5947 N N . SER B 2 9 ? -8.027 -4.101 3.809 1.00 15.00 186 SER B N 8
ATOM 5948 C CA . SER B 2 9 ? -8.778 -5.068 3.079 1.00 15.00 186 SER B CA 8
ATOM 5949 C C . SER B 2 9 ? -7.822 -5.654 2.059 1.00 15.00 186 SER B C 8
ATOM 5950 O O . SER B 2 9 ? -7.543 -5.037 1.037 1.00 15.00 186 SER B O 8
ATOM 5958 N N . GLU B 2 10 ? -7.280 -6.817 2.368 1.00 15.00 187 GLU B N 8
ATOM 5959 C CA . GLU B 2 10 ? -6.233 -7.401 1.551 1.00 15.00 187 GLU B CA 8
ATOM 5960 C C . GLU B 2 10 ? -6.568 -8.844 1.223 1.00 15.00 187 GLU B C 8
ATOM 5961 O O . GLU B 2 10 ? -6.594 -9.704 2.107 1.00 15.00 187 GLU B O 8
ATOM 5973 N N . ASP B 2 11 ? -6.854 -9.092 -0.044 1.00 15.00 188 ASP B N 8
ATOM 5974 C CA . ASP B 2 11 ? -7.229 -10.421 -0.495 1.00 15.00 188 ASP B CA 8
ATOM 5975 C C . ASP B 2 11 ? -5.983 -11.250 -0.789 1.00 15.00 188 ASP B C 8
ATOM 5976 O O . ASP B 2 11 ? -5.112 -10.842 -1.559 1.00 15.00 188 ASP B O 8
ATOM 5985 N N . GLY B 2 12 ? -5.902 -12.408 -0.153 1.00 15.00 189 GLY B N 8
ATOM 5986 C CA . GLY B 2 12 ? -4.750 -13.270 -0.299 1.00 15.00 189 GLY B CA 8
ATOM 5987 C C . GLY B 2 12 ? -4.581 -14.160 0.910 1.00 15.00 189 GLY B C 8
ATOM 5988 O O . GLY B 2 12 ? -5.603 -14.508 1.534 1.00 15.00 189 GLY B O 8
ATOM 5993 N N . GLY A 1 1 ? 10.517 -2.973 -2.947 1.00 15.00 366 GLY A N 9
ATOM 5994 C CA . GLY A 1 1 ? 10.893 -2.587 -1.603 1.00 15.00 366 GLY A CA 9
ATOM 5995 C C . GLY A 1 1 ? 9.689 -2.543 -0.690 1.00 15.00 366 GLY A C 9
ATOM 5996 O O . GLY A 1 1 ? 8.898 -1.599 -0.744 1.00 15.00 366 GLY A O 9
ATOM 6000 N N . LEU A 1 2 ? 9.538 -3.565 0.138 1.00 15.00 367 LEU A N 9
ATOM 6001 C CA . LEU A 1 2 ? 8.367 -3.680 0.989 1.00 15.00 367 LEU A CA 9
ATOM 6002 C C . LEU A 1 2 ? 8.763 -3.570 2.458 1.00 15.00 367 LEU A C 9
ATOM 6003 O O . LEU A 1 2 ? 9.630 -4.309 2.927 1.00 15.00 367 LEU A O 9
ATOM 6019 N N . PRO A 1 3 ? 8.131 -2.660 3.214 1.00 15.00 368 PRO A N 9
ATOM 6020 C CA . PRO A 1 3 ? 8.421 -2.480 4.616 1.00 15.00 368 PRO A CA 9
ATOM 6021 C C . PRO A 1 3 ? 7.554 -3.372 5.487 1.00 15.00 368 PRO A C 9
ATOM 6022 O O . PRO A 1 3 ? 6.381 -3.623 5.195 1.00 15.00 368 PRO A O 9
ATOM 6033 N N . SER A 1 4 ? 8.138 -3.809 6.564 1.00 15.00 369 SER A N 9
ATOM 6034 C CA . SER A 1 4 ? 7.477 -4.699 7.502 1.00 15.00 369 SER A CA 9
ATOM 6035 C C . SER A 1 4 ? 6.363 -3.961 8.251 1.00 15.00 369 SER A C 9
ATOM 6036 O O . SER A 1 4 ? 6.638 -3.020 9.000 1.00 15.00 369 SER A O 9
ATOM 6044 N N . GLY A 1 5 ? 5.113 -4.359 8.033 1.00 15.00 370 GLY A N 9
ATOM 6045 C CA . GLY A 1 5 ? 4.017 -3.743 8.746 1.00 15.00 370 GLY A CA 9
ATOM 6046 C C . GLY A 1 5 ? 2.884 -3.339 7.829 1.00 15.00 370 GLY A C 9
ATOM 6047 O O . GLY A 1 5 ? 1.842 -2.874 8.291 1.00 15.00 370 GLY A O 9
ATOM 6051 N N . TRP A 1 6 ? 3.113 -3.416 6.524 1.00 15.00 371 TRP A N 9
ATOM 6052 C CA . TRP A 1 6 ? 2.079 -3.195 5.560 1.00 15.00 371 TRP A CA 9
ATOM 6053 C C . TRP A 1 6 ? 1.814 -4.462 4.754 1.00 15.00 371 TRP A C 9
ATOM 6054 O O . TRP A 1 6 ? 2.701 -5.302 4.608 1.00 15.00 371 TRP A O 9
ATOM 6075 N N . GLU A 1 7 ? 0.610 -4.590 4.205 1.00 15.00 372 GLU A N 9
ATOM 6076 C CA . GLU A 1 7 ? 0.350 -5.642 3.232 1.00 15.00 372 GLU A CA 9
ATOM 6077 C C . GLU A 1 7 ? 0.423 -5.028 1.841 1.00 15.00 372 GLU A C 9
ATOM 6078 O O . GLU A 1 7 ? 0.158 -3.833 1.682 1.00 15.00 372 GLU A O 9
ATOM 6090 N N . GLU A 1 8 ? 0.816 -5.807 0.847 1.00 15.00 373 GLU A N 9
ATOM 6091 C CA . GLU A 1 8 ? 0.952 -5.272 -0.498 1.00 15.00 373 GLU A CA 9
ATOM 6092 C C . GLU A 1 8 ? -0.081 -5.844 -1.454 1.00 15.00 373 GLU A C 9
ATOM 6093 O O . GLU A 1 8 ? -0.435 -7.026 -1.386 1.00 15.00 373 GLU A O 9
ATOM 6105 N N . ARG A 1 9 ? -0.492 -5.015 -2.396 1.00 15.00 374 ARG A N 9
ATOM 6106 C CA . ARG A 1 9 ? -1.435 -5.416 -3.426 1.00 15.00 374 ARG A CA 9
ATOM 6107 C C . ARG A 1 9 ? -1.200 -4.645 -4.707 1.00 15.00 374 ARG A C 9
ATOM 6108 O O . ARG A 1 9 ? -0.979 -3.431 -4.697 1.00 15.00 374 ARG A O 9
ATOM 6129 N N . LYS A 1 10 ? -1.261 -5.361 -5.809 1.00 15.00 375 LYS A N 9
ATOM 6130 C CA . LYS A 1 10 ? -1.174 -4.758 -7.117 1.00 15.00 375 LYS A CA 9
ATOM 6131 C C . LYS A 1 10 ? -2.440 -5.110 -7.898 1.00 15.00 375 LYS A C 9
ATOM 6132 O O . LYS A 1 10 ? -2.653 -6.276 -8.234 1.00 15.00 375 LYS A O 9
ATOM 6151 N N . ASP A 1 11 ? -3.281 -4.117 -8.172 1.00 15.00 376 ASP A N 9
ATOM 6152 C CA . ASP A 1 11 ? -4.518 -4.361 -8.897 1.00 15.00 376 ASP A CA 9
ATOM 6153 C C . ASP A 1 11 ? -4.266 -4.221 -10.390 1.00 15.00 376 ASP A C 9
ATOM 6154 O O . ASP A 1 11 ? -3.565 -3.299 -10.823 1.00 15.00 376 ASP A O 9
ATOM 6163 N N . ALA A 1 12 ? -4.873 -5.105 -11.181 1.00 15.00 377 ALA A N 9
ATOM 6164 C CA . ALA A 1 12 ? -4.620 -5.162 -12.615 1.00 15.00 377 ALA A CA 9
ATOM 6165 C C . ALA A 1 12 ? -5.172 -3.936 -13.330 1.00 15.00 377 ALA A C 9
ATOM 6166 O O . ALA A 1 12 ? -5.023 -3.789 -14.541 1.00 15.00 377 ALA A O 9
ATOM 6173 N N . LYS A 1 13 ? -5.802 -3.050 -12.569 1.00 15.00 378 LYS A N 9
ATOM 6174 C CA . LYS A 1 13 ? -6.292 -1.790 -13.103 1.00 15.00 378 LYS A CA 9
ATOM 6175 C C . LYS A 1 13 ? -5.140 -0.803 -13.307 1.00 15.00 378 LYS A C 9
ATOM 6176 O O . LYS A 1 13 ? -5.343 0.319 -13.767 1.00 15.00 378 LYS A O 9
ATOM 6195 N N . GLY A 1 14 ? -3.929 -1.238 -12.973 1.00 15.00 379 GLY A N 9
ATOM 6196 C CA . GLY A 1 14 ? -2.755 -0.419 -13.200 1.00 15.00 379 GLY A CA 9
ATOM 6197 C C . GLY A 1 14 ? -2.429 0.473 -12.024 1.00 15.00 379 GLY A C 9
ATOM 6198 O O . GLY A 1 14 ? -1.817 1.526 -12.184 1.00 15.00 379 GLY A O 9
ATOM 6202 N N . ARG A 1 15 ? -2.829 0.043 -10.840 1.00 15.00 380 ARG A N 9
ATOM 6203 C CA . ARG A 1 15 ? -2.573 0.799 -9.624 1.00 15.00 380 ARG A CA 9
ATOM 6204 C C . ARG A 1 15 ? -2.219 -0.147 -8.474 1.00 15.00 380 ARG A C 9
ATOM 6205 O O . ARG A 1 15 ? -3.056 -0.925 -8.019 1.00 15.00 380 ARG A O 9
ATOM 6226 N N . THR A 1 16 ? -0.960 -0.104 -8.040 1.00 15.00 381 THR A N 9
ATOM 6227 C CA . THR A 1 16 ? -0.501 -0.911 -6.915 1.00 15.00 381 THR A CA 9
ATOM 6228 C C . THR A 1 16 ? -0.339 -0.026 -5.687 1.00 15.00 381 THR A C 9
ATOM 6229 O O . THR A 1 16 ? 0.039 1.141 -5.807 1.00 15.00 381 THR A O 9
ATOM 6240 N N . TYR A 1 17 ? -0.624 -0.568 -4.512 1.00 15.00 382 TYR A N 9
ATOM 6241 C CA . TYR A 1 17 ? -0.685 0.251 -3.317 1.00 15.00 382 TYR A CA 9
ATOM 6242 C C . TYR A 1 17 ? -0.275 -0.533 -2.076 1.00 15.00 382 TYR A C 9
ATOM 6243 O O . TYR A 1 17 ? -0.444 -1.752 -2.011 1.00 15.00 382 TYR A O 9
ATOM 6261 N N . TYR A 1 18 ? 0.285 0.177 -1.108 1.00 15.00 383 TYR A N 9
ATOM 6262 C CA . TYR A 1 18 ? 0.724 -0.426 0.139 1.00 15.00 383 TYR A CA 9
ATOM 6263 C C . TYR A 1 18 ? -0.153 0.058 1.304 1.00 15.00 383 TYR A C 9
ATOM 6264 O O . TYR A 1 18 ? -0.467 1.247 1.397 1.00 15.00 383 TYR A O 9
ATOM 6282 N N . VAL A 1 19 ? -0.524 -0.858 2.200 1.00 15.00 384 VAL A N 9
ATOM 6283 C CA . VAL A 1 19 ? -1.436 -0.540 3.307 1.00 15.00 384 VAL A CA 9
ATOM 6284 C C . VAL A 1 19 ? -0.749 -0.636 4.663 1.00 15.00 384 VAL A C 9
ATOM 6285 O O . VAL A 1 19 ? -0.376 -1.722 5.088 1.00 15.00 384 VAL A O 9
ATOM 6298 N N . ASN A 1 20 ? -0.632 0.479 5.372 1.00 15.00 385 ASN A N 9
ATOM 6299 C CA . ASN A 1 20 ? 0.068 0.489 6.654 1.00 15.00 385 ASN A CA 9
ATOM 6300 C C . ASN A 1 20 ? -0.896 0.282 7.823 1.00 15.00 385 ASN A C 9
ATOM 6301 O O . ASN A 1 20 ? -1.833 1.056 7.973 1.00 15.00 385 ASN A O 9
ATOM 6312 N N . HIS A 1 21 ? -0.646 -0.716 8.682 1.00 15.00 386 HIS A N 9
ATOM 6313 C CA . HIS A 1 21 ? -1.547 -0.996 9.812 1.00 15.00 386 HIS A CA 9
ATOM 6314 C C . HIS A 1 21 ? -1.169 -0.129 10.987 1.00 15.00 386 HIS A C 9
ATOM 6315 O O . HIS A 1 21 ? -1.910 0.022 11.956 1.00 15.00 386 HIS A O 9
ATOM 6330 N N . ASN A 1 22 ? 0.011 0.426 10.871 1.00 15.00 387 ASN A N 9
ATOM 6331 C CA . ASN A 1 22 ? 0.653 1.146 11.933 1.00 15.00 387 ASN A CA 9
ATOM 6332 C C . ASN A 1 22 ? 0.194 2.606 11.945 1.00 15.00 387 ASN A C 9
ATOM 6333 O O . ASN A 1 22 ? 0.258 3.287 12.967 1.00 15.00 387 ASN A O 9
ATOM 6344 N N . ASN A 1 23 ? -0.251 3.079 10.787 1.00 15.00 388 ASN A N 9
ATOM 6345 C CA . ASN A 1 23 ? -0.770 4.436 10.647 1.00 15.00 388 ASN A CA 9
ATOM 6346 C C . ASN A 1 23 ? -2.220 4.395 10.169 1.00 15.00 388 ASN A C 9
ATOM 6347 O O . ASN A 1 23 ? -2.930 5.400 10.222 1.00 15.00 388 ASN A O 9
ATOM 6358 N N . ARG A 1 24 ? -2.640 3.219 9.682 1.00 15.00 389 ARG A N 9
ATOM 6359 C CA . ARG A 1 24 ? -3.982 3.024 9.120 1.00 15.00 389 ARG A CA 9
ATOM 6360 C C . ARG A 1 24 ? -4.106 3.786 7.806 1.00 15.00 389 ARG A C 9
ATOM 6361 O O . ARG A 1 24 ? -4.759 4.828 7.739 1.00 15.00 389 ARG A O 9
ATOM 6382 N N . THR A 1 25 ? -3.411 3.308 6.777 1.00 15.00 390 THR A N 9
ATOM 6383 C CA . THR A 1 25 ? -3.267 4.087 5.558 1.00 15.00 390 THR A CA 9
ATOM 6384 C C . THR A 1 25 ? -3.208 3.220 4.281 1.00 15.00 390 THR A C 9
ATOM 6385 O O . THR A 1 25 ? -2.743 2.082 4.325 1.00 15.00 390 THR A O 9
ATOM 6396 N N . THR A 1 26 ? -3.691 3.779 3.156 1.00 15.00 391 THR A N 9
ATOM 6397 C CA . THR A 1 26 ? -3.637 3.139 1.851 1.00 15.00 391 THR A CA 9
ATOM 6398 C C . THR A 1 26 ? -3.049 4.133 0.833 1.00 15.00 391 THR A C 9
ATOM 6399 O O . THR A 1 26 ? -3.564 5.245 0.694 1.00 15.00 391 THR A O 9
ATOM 6410 N N . THR A 1 27 ? -1.947 3.778 0.159 1.00 15.00 392 THR A N 9
ATOM 6411 C CA . THR A 1 27 ? -1.236 4.766 -0.647 1.00 15.00 392 THR A CA 9
ATOM 6412 C C . THR A 1 27 ? -0.506 4.168 -1.860 1.00 15.00 392 THR A C 9
ATOM 6413 O O . THR A 1 27 ? -0.090 3.008 -1.837 1.00 15.00 392 THR A O 9
ATOM 6424 N N . TRP A 1 28 ? -0.377 4.974 -2.930 1.00 15.00 393 TRP A N 9
ATOM 6425 C CA . TRP A 1 28 ? 0.432 4.597 -4.097 1.00 15.00 393 TRP A CA 9
ATOM 6426 C C . TRP A 1 28 ? 1.919 4.745 -3.782 1.00 15.00 393 TRP A C 9
ATOM 6427 O O . TRP A 1 28 ? 2.768 4.089 -4.389 1.00 15.00 393 TRP A O 9
ATOM 6448 N N . THR A 1 29 ? 2.219 5.643 -2.857 1.00 15.00 394 THR A N 9
ATOM 6449 C CA . THR A 1 29 ? 3.585 6.075 -2.603 1.00 15.00 394 THR A CA 9
ATOM 6450 C C . THR A 1 29 ? 4.376 5.027 -1.821 1.00 15.00 394 THR A C 9
ATOM 6451 O O . THR A 1 29 ? 3.817 4.288 -1.010 1.00 15.00 394 THR A O 9
ATOM 6462 N N . ARG A 1 30 ? 5.680 4.961 -2.082 1.00 15.00 395 ARG A N 9
ATOM 6463 C CA . ARG A 1 30 ? 6.549 4.039 -1.373 1.00 15.00 395 ARG A CA 9
ATOM 6464 C C . ARG A 1 30 ? 6.723 4.462 0.078 1.00 15.00 395 ARG A C 9
ATOM 6465 O O . ARG A 1 30 ? 6.982 5.631 0.376 1.00 15.00 395 ARG A O 9
ATOM 6486 N N . PRO A 1 31 ? 6.616 3.490 0.987 1.00 15.00 396 PRO A N 9
ATOM 6487 C CA . PRO A 1 31 ? 6.625 3.724 2.434 1.00 15.00 396 PRO A CA 9
ATOM 6488 C C . PRO A 1 31 ? 7.981 4.164 2.977 1.00 15.00 396 PRO A C 9
ATOM 6489 O O . PRO A 1 31 ? 9.020 3.596 2.638 1.00 15.00 396 PRO A O 9
ATOM 6500 N N . ILE A 1 32 ? 7.949 5.159 3.852 1.00 15.00 397 ILE A N 9
ATOM 6501 C CA . ILE A 1 32 ? 9.139 5.617 4.561 1.00 15.00 397 ILE A CA 9
ATOM 6502 C C . ILE A 1 32 ? 9.503 4.665 5.701 1.00 15.00 397 ILE A C 9
ATOM 6503 O O . ILE A 1 32 ? 10.575 4.767 6.293 1.00 15.00 397 ILE A O 9
ATOM 6519 N N . MET A 1 33 ? 8.600 3.719 5.991 1.00 15.00 398 MET A N 9
ATOM 6520 C CA . MET A 1 33 ? 8.771 2.762 7.105 1.00 15.00 398 MET A CA 9
ATOM 6521 C C . MET A 1 33 ? 9.835 1.765 6.873 1.00 15.00 398 MET A C 9
ATOM 6522 O O . MET A 1 33 ? 10.272 0.966 7.694 1.00 15.00 398 MET A O 9
ATOM 6536 N N . GLN A 1 34 ? 10.176 1.924 5.732 1.00 15.00 399 GLN A N 9
ATOM 6537 C CA . GLN A 1 34 ? 11.064 1.062 4.971 1.00 15.00 399 GLN A CA 9
ATOM 6538 C C . GLN A 1 34 ? 12.521 1.384 5.303 1.00 15.00 399 GLN A C 9
ATOM 6539 O O . GLN A 1 34 ? 13.425 0.588 5.043 1.00 15.00 399 GLN A O 9
ATOM 6553 N N . LEU A 1 35 ? 12.737 2.566 5.861 1.00 15.00 400 LEU A N 9
ATOM 6554 C CA . LEU A 1 35 ? 14.072 3.016 6.212 1.00 15.00 400 LEU A CA 9
ATOM 6555 C C . LEU A 1 35 ? 14.271 2.917 7.716 1.00 15.00 400 LEU A C 9
ATOM 6556 O O . LEU A 1 35 ? 13.874 3.862 8.429 1.00 15.00 400 LEU A O 9
ATOM 6573 N N . GLU B 2 1 ? -6.076 8.250 -12.968 1.00 15.00 178 GLU B N 9
ATOM 6574 C CA . GLU B 2 1 ? -5.986 7.216 -11.911 1.00 15.00 178 GLU B CA 9
ATOM 6575 C C . GLU B 2 1 ? -7.144 7.342 -10.935 1.00 15.00 178 GLU B C 9
ATOM 6576 O O . GLU B 2 1 ? -7.351 8.409 -10.358 1.00 15.00 178 GLU B O 9
ATOM 6607 N N . PRO B 2 3 ? -8.129 6.421 -7.336 1.00 15.00 180 PRO B N 9
ATOM 6608 C CA . PRO B 2 3 ? -7.440 6.057 -6.101 1.00 15.00 180 PRO B CA 9
ATOM 6609 C C . PRO B 2 3 ? -7.591 4.728 -5.415 1.00 15.00 180 PRO B C 9
ATOM 6610 O O . PRO B 2 3 ? -8.416 3.868 -5.729 1.00 15.00 180 PRO B O 9
ATOM 6621 N N . PRO B 2 4 ? -6.701 4.643 -4.405 1.00 15.00 181 PRO B N 9
ATOM 6622 C CA . PRO B 2 4 ? -6.425 3.469 -3.578 1.00 15.00 181 PRO B CA 9
ATOM 6623 C C . PRO B 2 4 ? -7.659 2.774 -3.001 1.00 15.00 181 PRO B C 9
ATOM 6624 O O . PRO B 2 4 ? -8.628 3.413 -2.580 1.00 15.00 181 PRO B O 9
ATOM 6635 N N . PRO B 2 5 ? -7.594 1.435 -2.971 1.00 15.00 182 PRO B N 9
ATOM 6636 C CA . PRO B 2 5 ? -8.535 0.578 -2.241 1.00 15.00 182 PRO B CA 9
ATOM 6637 C C . PRO B 2 5 ? -8.337 0.725 -0.732 1.00 15.00 182 PRO B C 9
ATOM 6638 O O . PRO B 2 5 ? -7.237 1.035 -0.285 1.00 15.00 182 PRO B O 9
ATOM 6649 N N . GLY B 2 6 ? -9.412 0.533 0.035 1.00 15.00 183 GLY B N 9
ATOM 6650 C CA . GLY B 2 6 ? -9.384 0.754 1.480 1.00 15.00 183 GLY B CA 9
ATOM 6651 C C . GLY B 2 6 ? -8.235 0.062 2.213 1.00 15.00 183 GLY B C 9
ATOM 6652 O O . GLY B 2 6 ? -7.534 -0.782 1.661 1.00 15.00 183 GLY B O 9
ATOM 6656 N N . TYR B 2 7 ? -8.098 0.379 3.493 1.00 15.00 184 TYR B N 9
ATOM 6657 C CA . TYR B 2 7 ? -6.947 -0.039 4.279 1.00 15.00 184 TYR B CA 9
ATOM 6658 C C . TYR B 2 7 ? -7.147 -1.411 4.970 1.00 15.00 184 TYR B C 9
ATOM 6659 O O . TYR B 2 7 ? -8.154 -1.641 5.641 1.00 15.00 184 TYR B O 9
ATOM 6677 N N . LEU B 2 8 ? -6.150 -2.315 4.789 1.00 15.00 185 LEU B N 9
ATOM 6678 C CA . LEU B 2 8 ? -6.168 -3.684 5.321 1.00 15.00 185 LEU B CA 9
ATOM 6679 C C . LEU B 2 8 ? -7.208 -4.557 4.672 1.00 15.00 185 LEU B C 9
ATOM 6680 O O . LEU B 2 8 ? -7.470 -5.672 5.123 1.00 15.00 185 LEU B O 9
ATOM 6696 N N . SER B 2 9 ? -7.755 -4.083 3.585 1.00 15.00 186 SER B N 9
ATOM 6697 C CA . SER B 2 9 ? -8.488 -4.948 2.713 1.00 15.00 186 SER B CA 9
ATOM 6698 C C . SER B 2 9 ? -7.503 -5.487 1.687 1.00 15.00 186 SER B C 9
ATOM 6699 O O . SER B 2 9 ? -7.160 -4.800 0.731 1.00 15.00 186 SER B O 9
ATOM 6707 N N . GLU B 2 10 ? -7.028 -6.705 1.912 1.00 15.00 187 GLU B N 9
ATOM 6708 C CA . GLU B 2 10 ? -5.963 -7.263 1.092 1.00 15.00 187 GLU B CA 9
ATOM 6709 C C . GLU B 2 10 ? -6.316 -8.662 0.599 1.00 15.00 187 GLU B C 9
ATOM 6710 O O . GLU B 2 10 ? -6.387 -9.609 1.383 1.00 15.00 187 GLU B O 9
ATOM 6722 N N . ASP B 2 11 ? -6.572 -8.774 -0.699 1.00 15.00 188 ASP B N 9
ATOM 6723 C CA . ASP B 2 11 ? -6.850 -10.067 -1.320 1.00 15.00 188 ASP B CA 9
ATOM 6724 C C . ASP B 2 11 ? -5.570 -10.875 -1.467 1.00 15.00 188 ASP B C 9
ATOM 6725 O O . ASP B 2 11 ? -4.625 -10.438 -2.128 1.00 15.00 188 ASP B O 9
ATOM 6734 N N . GLY B 2 12 ? -5.543 -12.047 -0.858 1.00 15.00 189 GLY B N 9
ATOM 6735 C CA . GLY B 2 12 ? -4.387 -12.907 -0.961 1.00 15.00 189 GLY B CA 9
ATOM 6736 C C . GLY B 2 12 ? -4.779 -14.364 -1.028 1.00 15.00 189 GLY B C 9
ATOM 6737 O O . GLY B 2 12 ? -4.070 -15.148 -1.692 1.00 15.00 189 GLY B O 9
ATOM 6742 N N . GLY A 1 1 ? 12.606 -2.566 -1.859 1.00 15.00 366 GLY A N 10
ATOM 6743 C CA . GLY A 1 1 ? 12.196 -3.445 -0.779 1.00 15.00 366 GLY A CA 10
ATOM 6744 C C . GLY A 1 1 ? 10.804 -3.156 -0.258 1.00 15.00 366 GLY A C 10
ATOM 6745 O O . GLY A 1 1 ? 10.330 -2.025 -0.317 1.00 15.00 366 GLY A O 10
ATOM 6749 N N . LEU A 1 2 ? 10.146 -4.191 0.227 1.00 15.00 367 LEU A N 10
ATOM 6750 C CA . LEU A 1 2 ? 8.834 -4.057 0.839 1.00 15.00 367 LEU A CA 10
ATOM 6751 C C . LEU A 1 2 ? 9.000 -4.020 2.357 1.00 15.00 367 LEU A C 10
ATOM 6752 O O . LEU A 1 2 ? 9.718 -4.848 2.918 1.00 15.00 367 LEU A O 10
ATOM 6768 N N . PRO A 1 3 ? 8.343 -3.077 3.048 1.00 15.00 368 PRO A N 10
ATOM 6769 C CA . PRO A 1 3 ? 8.446 -2.967 4.486 1.00 15.00 368 PRO A CA 10
ATOM 6770 C C . PRO A 1 3 ? 7.388 -3.814 5.189 1.00 15.00 368 PRO A C 10
ATOM 6771 O O . PRO A 1 3 ? 6.188 -3.711 4.916 1.00 15.00 368 PRO A O 10
ATOM 6782 N N . SER A 1 4 ? 7.848 -4.641 6.096 1.00 15.00 369 SER A N 10
ATOM 6783 C CA . SER A 1 4 ? 6.984 -5.556 6.819 1.00 15.00 369 SER A CA 10
ATOM 6784 C C . SER A 1 4 ? 6.082 -4.784 7.783 1.00 15.00 369 SER A C 10
ATOM 6785 O O . SER A 1 4 ? 6.576 -4.064 8.655 1.00 15.00 369 SER A O 10
ATOM 6793 N N . GLY A 1 5 ? 4.770 -4.915 7.623 1.00 15.00 370 GLY A N 10
ATOM 6794 C CA . GLY A 1 5 ? 3.853 -4.203 8.476 1.00 15.00 370 GLY A CA 10
ATOM 6795 C C . GLY A 1 5 ? 2.694 -3.681 7.676 1.00 15.00 370 GLY A C 10
ATOM 6796 O O . GLY A 1 5 ? 1.655 -3.313 8.217 1.00 15.00 370 GLY A O 10
ATOM 6800 N N . TRP A 1 6 ? 2.916 -3.567 6.380 1.00 15.00 371 TRP A N 10
ATOM 6801 C CA . TRP A 1 6 ? 1.867 -3.304 5.443 1.00 15.00 371 TRP A CA 10
ATOM 6802 C C . TRP A 1 6 ? 1.609 -4.544 4.613 1.00 15.00 371 TRP A C 10
ATOM 6803 O O . TRP A 1 6 ? 2.524 -5.334 4.384 1.00 15.00 371 TRP A O 10
ATOM 6824 N N . GLU A 1 7 ? 0.392 -4.703 4.126 1.00 15.00 372 GLU A N 10
ATOM 6825 C CA . GLU A 1 7 ? 0.150 -5.743 3.155 1.00 15.00 372 GLU A CA 10
ATOM 6826 C C . GLU A 1 7 ? 0.166 -5.109 1.776 1.00 15.00 372 GLU A C 10
ATOM 6827 O O . GLU A 1 7 ? -0.404 -4.036 1.587 1.00 15.00 372 GLU A O 10
ATOM 6839 N N . GLU A 1 8 ? 0.830 -5.732 0.821 1.00 15.00 373 GLU A N 10
ATOM 6840 C CA . GLU A 1 8 ? 0.904 -5.151 -0.505 1.00 15.00 373 GLU A CA 10
ATOM 6841 C C . GLU A 1 8 ? -0.123 -5.761 -1.430 1.00 15.00 373 GLU A C 10
ATOM 6842 O O . GLU A 1 8 ? -0.488 -6.930 -1.298 1.00 15.00 373 GLU A O 10
ATOM 6854 N N . ARG A 1 9 ? -0.564 -4.963 -2.376 1.00 15.00 374 ARG A N 10
ATOM 6855 C CA . ARG A 1 9 ? -1.534 -5.405 -3.365 1.00 15.00 374 ARG A CA 10
ATOM 6856 C C . ARG A 1 9 ? -1.299 -4.708 -4.696 1.00 15.00 374 ARG A C 10
ATOM 6857 O O . ARG A 1 9 ? -1.469 -3.493 -4.820 1.00 15.00 374 ARG A O 10
ATOM 6878 N N . LYS A 1 10 ? -0.867 -5.480 -5.677 1.00 15.00 375 LYS A N 10
ATOM 6879 C CA . LYS A 1 10 ? -0.730 -4.996 -7.033 1.00 15.00 375 LYS A CA 10
ATOM 6880 C C . LYS A 1 10 ? -2.019 -5.295 -7.795 1.00 15.00 375 LYS A C 10
ATOM 6881 O O . LYS A 1 10 ? -2.288 -6.448 -8.141 1.00 15.00 375 LYS A O 10
ATOM 6900 N N . ASP A 1 11 ? -2.837 -4.272 -8.016 1.00 15.00 376 ASP A N 10
ATOM 6901 C CA . ASP A 1 11 ? -4.165 -4.479 -8.574 1.00 15.00 376 ASP A CA 10
ATOM 6902 C C . ASP A 1 11 ? -4.113 -4.414 -10.098 1.00 15.00 376 ASP A C 10
ATOM 6903 O O . ASP A 1 11 ? -3.458 -3.532 -10.665 1.00 15.00 376 ASP A O 10
ATOM 6912 N N . ALA A 1 12 ? -4.851 -5.311 -10.755 1.00 15.00 377 ALA A N 10
ATOM 6913 C CA . ALA A 1 12 ? -4.808 -5.445 -12.206 1.00 15.00 377 ALA A CA 10
ATOM 6914 C C . ALA A 1 12 ? -5.469 -4.258 -12.906 1.00 15.00 377 ALA A C 10
ATOM 6915 O O . ALA A 1 12 ? -5.481 -4.179 -14.135 1.00 15.00 377 ALA A O 10
ATOM 6922 N N . LYS A 1 13 ? -6.021 -3.337 -12.124 1.00 15.00 378 LYS A N 10
ATOM 6923 C CA . LYS A 1 13 ? -6.589 -2.116 -12.678 1.00 15.00 378 LYS A CA 10
ATOM 6924 C C . LYS A 1 13 ? -5.486 -1.099 -12.990 1.00 15.00 378 LYS A C 10
ATOM 6925 O O . LYS A 1 13 ? -5.761 0.020 -13.419 1.00 15.00 378 LYS A O 10
ATOM 6944 N N . GLY A 1 14 ? -4.235 -1.512 -12.795 1.00 15.00 379 GLY A N 10
ATOM 6945 C CA . GLY A 1 14 ? -3.103 -0.683 -13.171 1.00 15.00 379 GLY A CA 10
ATOM 6946 C C . GLY A 1 14 ? -2.650 0.233 -12.057 1.00 15.00 379 GLY A C 10
ATOM 6947 O O . GLY A 1 14 ? -2.033 1.268 -12.308 1.00 15.00 379 GLY A O 10
ATOM 6951 N N . ARG A 1 15 ? -2.937 -0.157 -10.826 1.00 15.00 380 ARG A N 10
ATOM 6952 C CA . ARG A 1 15 ? -2.596 0.656 -9.668 1.00 15.00 380 ARG A CA 10
ATOM 6953 C C . ARG A 1 15 ? -2.274 -0.231 -8.463 1.00 15.00 380 ARG A C 10
ATOM 6954 O O . ARG A 1 15 ? -3.145 -0.929 -7.944 1.00 15.00 380 ARG A O 10
ATOM 6975 N N . THR A 1 16 ? -1.016 -0.224 -8.041 1.00 15.00 381 THR A N 10
ATOM 6976 C CA . THR A 1 16 ? -0.594 -0.994 -6.881 1.00 15.00 381 THR A CA 10
ATOM 6977 C C . THR A 1 16 ? -0.492 -0.081 -5.661 1.00 15.00 381 THR A C 10
ATOM 6978 O O . THR A 1 16 ? -0.096 1.077 -5.781 1.00 15.00 381 THR A O 10
ATOM 6989 N N . TYR A 1 17 ? -0.858 -0.593 -4.492 1.00 15.00 382 TYR A N 10
ATOM 6990 C CA . TYR A 1 17 ? -0.890 0.233 -3.294 1.00 15.00 382 TYR A CA 10
ATOM 6991 C C . TYR A 1 17 ? -0.447 -0.557 -2.067 1.00 15.00 382 TYR A C 10
ATOM 6992 O O . TYR A 1 17 ? -0.621 -1.779 -2.001 1.00 15.00 382 TYR A O 10
ATOM 7010 N N . TYR A 1 18 ? 0.142 0.145 -1.111 1.00 15.00 383 TYR A N 10
ATOM 7011 C CA . TYR A 1 18 ? 0.607 -0.474 0.123 1.00 15.00 383 TYR A CA 10
ATOM 7012 C C . TYR A 1 18 ? -0.217 0.049 1.307 1.00 15.00 383 TYR A C 10
ATOM 7013 O O . TYR A 1 18 ? -0.421 1.258 1.440 1.00 15.00 383 TYR A O 10
ATOM 7031 N N . VAL A 1 19 ? -0.670 -0.857 2.173 1.00 15.00 384 VAL A N 10
ATOM 7032 C CA . VAL A 1 19 ? -1.582 -0.499 3.264 1.00 15.00 384 VAL A CA 10
ATOM 7033 C C . VAL A 1 19 ? -0.901 -0.608 4.610 1.00 15.00 384 VAL A C 10
ATOM 7034 O O . VAL A 1 19 ? -0.552 -1.702 5.036 1.00 15.00 384 VAL A O 10
ATOM 7047 N N . ASN A 1 20 ? -0.753 0.497 5.311 1.00 15.00 385 ASN A N 10
ATOM 7048 C CA . ASN A 1 20 ? -0.028 0.470 6.569 1.00 15.00 385 ASN A CA 10
ATOM 7049 C C . ASN A 1 20 ? -0.968 0.272 7.762 1.00 15.00 385 ASN A C 10
ATOM 7050 O O . ASN A 1 20 ? -1.866 1.078 7.959 1.00 15.00 385 ASN A O 10
ATOM 7061 N N . HIS A 1 21 ? -0.737 -0.760 8.585 1.00 15.00 386 HIS A N 10
ATOM 7062 C CA . HIS A 1 21 ? -1.601 -1.016 9.751 1.00 15.00 386 HIS A CA 10
ATOM 7063 C C . HIS A 1 21 ? -1.107 -0.208 10.929 1.00 15.00 386 HIS A C 10
ATOM 7064 O O . HIS A 1 21 ? -1.787 -0.032 11.937 1.00 15.00 386 HIS A O 10
ATOM 7079 N N . ASN A 1 22 ? 0.103 0.271 10.768 1.00 15.00 387 ASN A N 10
ATOM 7080 C CA . ASN A 1 22 ? 0.832 0.932 11.814 1.00 15.00 387 ASN A CA 10
ATOM 7081 C C . ASN A 1 22 ? 0.417 2.395 11.916 1.00 15.00 387 ASN A C 10
ATOM 7082 O O . ASN A 1 22 ? 0.516 3.012 12.973 1.00 15.00 387 ASN A O 10
ATOM 7093 N N . ASN A 1 23 ? -0.037 2.942 10.798 1.00 15.00 388 ASN A N 10
ATOM 7094 C CA . ASN A 1 23 ? -0.522 4.317 10.744 1.00 15.00 388 ASN A CA 10
ATOM 7095 C C . ASN A 1 23 ? -1.978 4.372 10.302 1.00 15.00 388 ASN A C 10
ATOM 7096 O O . ASN A 1 23 ? -2.621 5.413 10.421 1.00 15.00 388 ASN A O 10
ATOM 7107 N N . ARG A 1 24 ? -2.473 3.257 9.755 1.00 15.00 389 ARG A N 10
ATOM 7108 C CA . ARG A 1 24 ? -3.835 3.180 9.213 1.00 15.00 389 ARG A CA 10
ATOM 7109 C C . ARG A 1 24 ? -3.935 3.983 7.920 1.00 15.00 389 ARG A C 10
ATOM 7110 O O . ARG A 1 24 ? -4.532 5.058 7.887 1.00 15.00 389 ARG A O 10
ATOM 7131 N N . THR A 1 25 ? -3.300 3.484 6.861 1.00 15.00 390 THR A N 10
ATOM 7132 C CA . THR A 1 25 ? -3.194 4.255 5.632 1.00 15.00 390 THR A CA 10
ATOM 7133 C C . THR A 1 25 ? -3.209 3.374 4.364 1.00 15.00 390 THR A C 10
ATOM 7134 O O . THR A 1 25 ? -2.752 2.231 4.397 1.00 15.00 390 THR A O 10
ATOM 7145 N N . THR A 1 26 ? -3.747 3.919 3.259 1.00 15.00 391 THR A N 10
ATOM 7146 C CA . THR A 1 26 ? -3.732 3.272 1.959 1.00 15.00 391 THR A CA 10
ATOM 7147 C C . THR A 1 26 ? -3.154 4.250 0.920 1.00 15.00 391 THR A C 10
ATOM 7148 O O . THR A 1 26 ? -3.688 5.351 0.746 1.00 15.00 391 THR A O 10
ATOM 7159 N N . THR A 1 27 ? -2.051 3.895 0.257 1.00 15.00 392 THR A N 10
ATOM 7160 C CA . THR A 1 27 ? -1.366 4.863 -0.590 1.00 15.00 392 THR A CA 10
ATOM 7161 C C . THR A 1 27 ? -0.636 4.223 -1.777 1.00 15.00 392 THR A C 10
ATOM 7162 O O . THR A 1 27 ? -0.205 3.070 -1.703 1.00 15.00 392 THR A O 10
ATOM 7173 N N . TRP A 1 28 ? -0.528 4.983 -2.879 1.00 15.00 393 TRP A N 10
ATOM 7174 C CA . TRP A 1 28 ? 0.308 4.587 -4.020 1.00 15.00 393 TRP A CA 10
ATOM 7175 C C . TRP A 1 28 ? 1.781 4.759 -3.664 1.00 15.00 393 TRP A C 10
ATOM 7176 O O . TRP A 1 28 ? 2.662 4.146 -4.266 1.00 15.00 393 TRP A O 10
ATOM 7197 N N . THR A 1 29 ? 2.033 5.639 -2.701 1.00 15.00 394 THR A N 10
ATOM 7198 C CA . THR A 1 29 ? 3.378 6.114 -2.414 1.00 15.00 394 THR A CA 10
ATOM 7199 C C . THR A 1 29 ? 4.227 5.049 -1.723 1.00 15.00 394 THR A C 10
ATOM 7200 O O . THR A 1 29 ? 3.716 4.227 -0.957 1.00 15.00 394 THR A O 10
ATOM 7211 N N . ARG A 1 30 ? 5.528 5.085 -1.983 1.00 15.00 395 ARG A N 10
ATOM 7212 C CA . ARG A 1 30 ? 6.463 4.183 -1.340 1.00 15.00 395 ARG A CA 10
ATOM 7213 C C . ARG A 1 30 ? 6.594 4.540 0.131 1.00 15.00 395 ARG A C 10
ATOM 7214 O O . ARG A 1 30 ? 6.713 5.712 0.489 1.00 15.00 395 ARG A O 10
ATOM 7235 N N . PRO A 1 31 ? 6.586 3.524 0.997 1.00 15.00 396 PRO A N 10
ATOM 7236 C CA . PRO A 1 31 ? 6.571 3.709 2.449 1.00 15.00 396 PRO A CA 10
ATOM 7237 C C . PRO A 1 31 ? 7.884 4.268 2.980 1.00 15.00 396 PRO A C 10
ATOM 7238 O O . PRO A 1 31 ? 8.965 3.878 2.546 1.00 15.00 396 PRO A O 10
ATOM 7249 N N . ILE A 1 32 ? 7.778 5.192 3.924 1.00 15.00 397 ILE A N 10
ATOM 7250 C CA . ILE A 1 32 ? 8.945 5.717 4.624 1.00 15.00 397 ILE A CA 10
ATOM 7251 C C . ILE A 1 32 ? 9.418 4.699 5.665 1.00 15.00 397 ILE A C 10
ATOM 7252 O O . ILE A 1 32 ? 10.511 4.800 6.218 1.00 15.00 397 ILE A O 10
ATOM 7268 N N . MET A 1 33 ? 8.585 3.678 5.870 1.00 15.00 398 MET A N 10
ATOM 7269 C CA . MET A 1 33 ? 8.816 2.644 6.888 1.00 15.00 398 MET A CA 10
ATOM 7270 C C . MET A 1 33 ? 9.834 1.654 6.493 1.00 15.00 398 MET A C 10
ATOM 7271 O O . MET A 1 33 ? 10.296 0.767 7.204 1.00 15.00 398 MET A O 10
ATOM 7285 N N . GLN A 1 34 ? 10.090 1.900 5.345 1.00 15.00 399 GLN A N 10
ATOM 7286 C CA . GLN A 1 34 ? 10.860 1.057 4.432 1.00 15.00 399 GLN A CA 10
ATOM 7287 C C . GLN A 1 34 ? 12.356 1.199 4.700 1.00 15.00 399 GLN A C 10
ATOM 7288 O O . GLN A 1 34 ? 13.136 0.283 4.442 1.00 15.00 399 GLN A O 10
ATOM 7302 N N . LEU A 1 35 ? 12.749 2.357 5.211 1.00 15.00 400 LEU A N 10
ATOM 7303 C CA . LEU A 1 35 ? 14.150 2.636 5.493 1.00 15.00 400 LEU A CA 10
ATOM 7304 C C . LEU A 1 35 ? 14.292 3.287 6.861 1.00 15.00 400 LEU A C 10
ATOM 7305 O O . LEU A 1 35 ? 14.551 2.560 7.840 1.00 15.00 400 LEU A O 10
ATOM 7322 N N . GLU B 2 1 ? -5.835 8.167 -13.120 1.00 15.00 178 GLU B N 10
ATOM 7323 C CA . GLU B 2 1 ? -5.763 7.116 -12.077 1.00 15.00 178 GLU B CA 10
ATOM 7324 C C . GLU B 2 1 ? -6.967 7.197 -11.154 1.00 15.00 178 GLU B C 10
ATOM 7325 O O . GLU B 2 1 ? -7.205 8.241 -10.553 1.00 15.00 178 GLU B O 10
ATOM 7356 N N . PRO B 2 3 ? -8.101 6.295 -7.628 1.00 15.00 180 PRO B N 10
ATOM 7357 C CA . PRO B 2 3 ? -7.456 5.979 -6.359 1.00 15.00 180 PRO B CA 10
ATOM 7358 C C . PRO B 2 3 ? -7.598 4.662 -5.645 1.00 15.00 180 PRO B C 10
ATOM 7359 O O . PRO B 2 3 ? -8.353 3.748 -5.989 1.00 15.00 180 PRO B O 10
ATOM 7370 N N . PRO B 2 4 ? -6.750 4.632 -4.593 1.00 15.00 181 PRO B N 10
ATOM 7371 C CA . PRO B 2 4 ? -6.526 3.501 -3.695 1.00 15.00 181 PRO B CA 10
ATOM 7372 C C . PRO B 2 4 ? -7.797 2.908 -3.105 1.00 15.00 181 PRO B C 10
ATOM 7373 O O . PRO B 2 4 ? -8.745 3.622 -2.775 1.00 15.00 181 PRO B O 10
ATOM 7384 N N . PRO B 2 5 ? -7.807 1.578 -2.960 1.00 15.00 182 PRO B N 10
ATOM 7385 C CA . PRO B 2 5 ? -8.814 0.863 -2.178 1.00 15.00 182 PRO B CA 10
ATOM 7386 C C . PRO B 2 5 ? -8.610 1.147 -0.695 1.00 15.00 182 PRO B C 10
ATOM 7387 O O . PRO B 2 5 ? -7.483 1.407 -0.279 1.00 15.00 182 PRO B O 10
ATOM 7398 N N . GLY B 2 6 ? -9.688 1.119 0.083 1.00 15.00 183 GLY B N 10
ATOM 7399 C CA . GLY B 2 6 ? -9.616 1.426 1.507 1.00 15.00 183 GLY B CA 10
ATOM 7400 C C . GLY B 2 6 ? -8.539 0.650 2.259 1.00 15.00 183 GLY B C 10
ATOM 7401 O O . GLY B 2 6 ? -7.924 -0.271 1.726 1.00 15.00 183 GLY B O 10
ATOM 7405 N N . TYR B 2 7 ? -8.370 0.978 3.529 1.00 15.00 184 TYR B N 10
ATOM 7406 C CA . TYR B 2 7 ? -7.241 0.481 4.300 1.00 15.00 184 TYR B CA 10
ATOM 7407 C C . TYR B 2 7 ? -7.548 -0.863 5.002 1.00 15.00 184 TYR B C 10
ATOM 7408 O O . TYR B 2 7 ? -8.546 -0.987 5.715 1.00 15.00 184 TYR B O 10
ATOM 7426 N N . LEU B 2 8 ? -6.659 -1.857 4.791 1.00 15.00 185 LEU B N 10
ATOM 7427 C CA . LEU B 2 8 ? -6.775 -3.192 5.371 1.00 15.00 185 LEU B CA 10
ATOM 7428 C C . LEU B 2 8 ? -7.993 -3.957 4.920 1.00 15.00 185 LEU B C 10
ATOM 7429 O O . LEU B 2 8 ? -8.963 -4.154 5.653 1.00 15.00 185 LEU B O 10
ATOM 7445 N N . SER B 2 9 ? -7.923 -4.323 3.668 1.00 15.00 186 SER B N 10
ATOM 7446 C CA . SER B 2 9 ? -8.713 -5.374 3.106 1.00 15.00 186 SER B CA 10
ATOM 7447 C C . SER B 2 9 ? -7.875 -5.973 1.997 1.00 15.00 186 SER B C 10
ATOM 7448 O O . SER B 2 9 ? -7.812 -5.432 0.892 1.00 15.00 186 SER B O 10
ATOM 7456 N N . GLU B 2 10 ? -7.224 -7.083 2.294 1.00 15.00 187 GLU B N 10
ATOM 7457 C CA . GLU B 2 10 ? -6.196 -7.604 1.412 1.00 15.00 187 GLU B CA 10
ATOM 7458 C C . GLU B 2 10 ? -6.492 -9.061 1.101 1.00 15.00 187 GLU B C 10
ATOM 7459 O O . GLU B 2 10 ? -6.268 -9.950 1.926 1.00 15.00 187 GLU B O 10
ATOM 7471 N N . ASP B 2 11 ? -7.048 -9.284 -0.078 1.00 15.00 188 ASP B N 10
ATOM 7472 C CA . ASP B 2 11 ? -7.533 -10.598 -0.477 1.00 15.00 188 ASP B CA 10
ATOM 7473 C C . ASP B 2 11 ? -6.482 -11.363 -1.263 1.00 15.00 188 ASP B C 10
ATOM 7474 O O . ASP B 2 11 ? -6.728 -12.473 -1.729 1.00 15.00 188 ASP B O 10
ATOM 7483 N N . GLY B 2 12 ? -5.309 -10.774 -1.399 1.00 15.00 189 GLY B N 10
ATOM 7484 C CA . GLY B 2 12 ? -4.247 -11.414 -2.139 1.00 15.00 189 GLY B CA 10
ATOM 7485 C C . GLY B 2 12 ? -2.931 -11.311 -1.411 1.00 15.00 189 GLY B C 10
ATOM 7486 O O . GLY B 2 12 ? -2.086 -12.215 -1.566 1.00 15.00 189 GLY B O 10
ATOM 7491 N N . GLY A 1 1 ? 11.978 -1.831 -2.571 1.00 15.00 366 GLY A N 11
ATOM 7492 C CA . GLY A 1 1 ? 11.802 -2.599 -1.359 1.00 15.00 366 GLY A CA 11
ATOM 7493 C C . GLY A 1 1 ? 10.381 -2.564 -0.836 1.00 15.00 366 GLY A C 11
ATOM 7494 O O . GLY A 1 1 ? 9.656 -1.582 -1.033 1.00 15.00 366 GLY A O 11
ATOM 7498 N N . LEU A 1 2 ? 9.980 -3.647 -0.192 1.00 15.00 367 LEU A N 11
ATOM 7499 C CA . LEU A 1 2 ? 8.690 -3.725 0.472 1.00 15.00 367 LEU A CA 11
ATOM 7500 C C . LEU A 1 2 ? 8.917 -3.849 1.977 1.00 15.00 367 LEU A C 11
ATOM 7501 O O . LEU A 1 2 ? 9.733 -4.662 2.415 1.00 15.00 367 LEU A O 11
ATOM 7517 N N . PRO A 1 3 ? 8.193 -3.074 2.792 1.00 15.00 368 PRO A N 11
ATOM 7518 C CA . PRO A 1 3 ? 8.357 -3.093 4.228 1.00 15.00 368 PRO A CA 11
ATOM 7519 C C . PRO A 1 3 ? 7.455 -4.129 4.887 1.00 15.00 368 PRO A C 11
ATOM 7520 O O . PRO A 1 3 ? 6.252 -4.207 4.617 1.00 15.00 368 PRO A O 11
ATOM 7531 N N . SER A 1 4 ? 8.050 -4.926 5.737 1.00 15.00 369 SER A N 11
ATOM 7532 C CA . SER A 1 4 ? 7.327 -5.939 6.476 1.00 15.00 369 SER A CA 11
ATOM 7533 C C . SER A 1 4 ? 6.415 -5.281 7.507 1.00 15.00 369 SER A C 11
ATOM 7534 O O . SER A 1 4 ? 6.897 -4.681 8.470 1.00 15.00 369 SER A O 11
ATOM 7542 N N . GLY A 1 5 ? 5.110 -5.358 7.297 1.00 15.00 370 GLY A N 11
ATOM 7543 C CA . GLY A 1 5 ? 4.189 -4.773 8.238 1.00 15.00 370 GLY A CA 11
ATOM 7544 C C . GLY A 1 5 ? 2.909 -4.342 7.574 1.00 15.00 370 GLY A C 11
ATOM 7545 O O . GLY A 1 5 ? 1.868 -4.276 8.213 1.00 15.00 370 GLY A O 11
ATOM 7549 N N . TRP A 1 6 ? 2.992 -3.991 6.302 1.00 15.00 371 TRP A N 11
ATOM 7550 C CA . TRP A 1 6 ? 1.819 -3.665 5.527 1.00 15.00 371 TRP A CA 11
ATOM 7551 C C . TRP A 1 6 ? 1.434 -4.850 4.655 1.00 15.00 371 TRP A C 11
ATOM 7552 O O . TRP A 1 6 ? 2.239 -5.757 4.443 1.00 15.00 371 TRP A O 11
ATOM 7573 N N . GLU A 1 7 ? 0.216 -4.831 4.135 1.00 15.00 372 GLU A N 11
ATOM 7574 C CA . GLU A 1 7 ? -0.165 -5.790 3.111 1.00 15.00 372 GLU A CA 11
ATOM 7575 C C . GLU A 1 7 ? -0.131 -5.087 1.760 1.00 15.00 372 GLU A C 11
ATOM 7576 O O . GLU A 1 7 ? -0.821 -4.084 1.570 1.00 15.00 372 GLU A O 11
ATOM 7588 N N . GLU A 1 8 ? 0.690 -5.572 0.839 1.00 15.00 373 GLU A N 11
ATOM 7589 C CA . GLU A 1 8 ? 0.739 -4.988 -0.489 1.00 15.00 373 GLU A CA 11
ATOM 7590 C C . GLU A 1 8 ? -0.195 -5.698 -1.444 1.00 15.00 373 GLU A C 11
ATOM 7591 O O . GLU A 1 8 ? -0.451 -6.897 -1.316 1.00 15.00 373 GLU A O 11
ATOM 7603 N N . ARG A 1 9 ? -0.684 -4.947 -2.408 1.00 15.00 374 ARG A N 11
ATOM 7604 C CA . ARG A 1 9 ? -1.556 -5.492 -3.435 1.00 15.00 374 ARG A CA 11
ATOM 7605 C C . ARG A 1 9 ? -1.339 -4.800 -4.771 1.00 15.00 374 ARG A C 11
ATOM 7606 O O . ARG A 1 9 ? -1.532 -3.586 -4.898 1.00 15.00 374 ARG A O 11
ATOM 7627 N N . LYS A 1 10 ? -0.922 -5.576 -5.756 1.00 15.00 375 LYS A N 11
ATOM 7628 C CA . LYS A 1 10 ? -0.838 -5.105 -7.121 1.00 15.00 375 LYS A CA 11
ATOM 7629 C C . LYS A 1 10 ? -2.136 -5.440 -7.848 1.00 15.00 375 LYS A C 11
ATOM 7630 O O . LYS A 1 10 ? -2.354 -6.585 -8.242 1.00 15.00 375 LYS A O 11
ATOM 7649 N N . ASP A 1 11 ? -3.015 -4.455 -7.989 1.00 15.00 376 ASP A N 11
ATOM 7650 C CA . ASP A 1 11 ? -4.305 -4.688 -8.615 1.00 15.00 376 ASP A CA 11
ATOM 7651 C C . ASP A 1 11 ? -4.211 -4.453 -10.115 1.00 15.00 376 ASP A C 11
ATOM 7652 O O . ASP A 1 11 ? -3.473 -3.564 -10.570 1.00 15.00 376 ASP A O 11
ATOM 7661 N N . ALA A 1 12 ? -5.003 -5.219 -10.872 1.00 15.00 377 ALA A N 11
ATOM 7662 C CA . ALA A 1 12 ? -4.990 -5.176 -12.333 1.00 15.00 377 ALA A CA 11
ATOM 7663 C C . ALA A 1 12 ? -5.444 -3.817 -12.867 1.00 15.00 377 ALA A C 11
ATOM 7664 O O . ALA A 1 12 ? -5.443 -3.582 -14.074 1.00 15.00 377 ALA A O 11
ATOM 7671 N N . LYS A 1 13 ? -5.851 -2.933 -11.961 1.00 15.00 378 LYS A N 11
ATOM 7672 C CA . LYS A 1 13 ? -6.114 -1.541 -12.302 1.00 15.00 378 LYS A CA 11
ATOM 7673 C C . LYS A 1 13 ? -4.837 -0.858 -12.788 1.00 15.00 378 LYS A C 11
ATOM 7674 O O . LYS A 1 13 ? -4.882 0.226 -13.364 1.00 15.00 378 LYS A O 11
ATOM 7693 N N . GLY A 1 14 ? -3.701 -1.498 -12.532 1.00 15.00 379 GLY A N 11
ATOM 7694 C CA . GLY A 1 14 ? -2.427 -0.925 -12.899 1.00 15.00 379 GLY A CA 11
ATOM 7695 C C . GLY A 1 14 ? -1.872 -0.062 -11.790 1.00 15.00 379 GLY A C 11
ATOM 7696 O O . GLY A 1 14 ? -1.037 0.811 -12.024 1.00 15.00 379 GLY A O 11
ATOM 7700 N N . ARG A 1 15 ? -2.326 -0.326 -10.573 1.00 15.00 380 ARG A N 11
ATOM 7701 C CA . ARG A 1 15 ? -1.973 0.499 -9.427 1.00 15.00 380 ARG A CA 11
ATOM 7702 C C . ARG A 1 15 ? -1.650 -0.375 -8.211 1.00 15.00 380 ARG A C 11
ATOM 7703 O O . ARG A 1 15 ? -2.490 -1.149 -7.749 1.00 15.00 380 ARG A O 11
ATOM 7724 N N . THR A 1 16 ? -0.421 -0.260 -7.711 1.00 15.00 381 THR A N 11
ATOM 7725 C CA . THR A 1 16 ? 0.012 -1.010 -6.538 1.00 15.00 381 THR A CA 11
ATOM 7726 C C . THR A 1 16 ? -0.170 -0.158 -5.285 1.00 15.00 381 THR A C 11
ATOM 7727 O O . THR A 1 16 ? 0.327 0.969 -5.236 1.00 15.00 381 THR A O 11
ATOM 7738 N N . TYR A 1 17 ? -0.872 -0.665 -4.273 1.00 15.00 382 TYR A N 11
ATOM 7739 C CA . TYR A 1 17 ? -1.053 0.125 -3.062 1.00 15.00 382 TYR A CA 11
ATOM 7740 C C . TYR A 1 17 ? -0.730 -0.712 -1.832 1.00 15.00 382 TYR A C 11
ATOM 7741 O O . TYR A 1 17 ? -0.880 -1.936 -1.841 1.00 15.00 382 TYR A O 11
ATOM 7759 N N . TYR A 1 18 ? -0.264 -0.050 -0.790 1.00 15.00 383 TYR A N 11
ATOM 7760 C CA . TYR A 1 18 ? 0.161 -0.731 0.420 1.00 15.00 383 TYR A CA 11
ATOM 7761 C C . TYR A 1 18 ? -0.600 -0.175 1.630 1.00 15.00 383 TYR A C 11
ATOM 7762 O O . TYR A 1 18 ? -0.643 1.043 1.828 1.00 15.00 383 TYR A O 11
ATOM 7780 N N . VAL A 1 19 ? -1.212 -1.053 2.431 1.00 15.00 384 VAL A N 11
ATOM 7781 C CA . VAL A 1 19 ? -1.935 -0.610 3.620 1.00 15.00 384 VAL A CA 11
ATOM 7782 C C . VAL A 1 19 ? -1.110 -0.803 4.887 1.00 15.00 384 VAL A C 11
ATOM 7783 O O . VAL A 1 19 ? -0.788 -1.928 5.261 1.00 15.00 384 VAL A O 11
ATOM 7796 N N . ASN A 1 20 ? -0.783 0.286 5.566 1.00 15.00 385 ASN A N 11
ATOM 7797 C CA . ASN A 1 20 ? 0.007 0.205 6.782 1.00 15.00 385 ASN A CA 11
ATOM 7798 C C . ASN A 1 20 ? -0.899 0.079 8.007 1.00 15.00 385 ASN A C 11
ATOM 7799 O O . ASN A 1 20 ? -1.720 0.959 8.248 1.00 15.00 385 ASN A O 11
ATOM 7810 N N . HIS A 1 21 ? -0.740 -0.981 8.805 1.00 15.00 386 HIS A N 11
ATOM 7811 C CA . HIS A 1 21 ? -1.632 -1.214 9.949 1.00 15.00 386 HIS A CA 11
ATOM 7812 C C . HIS A 1 21 ? -1.190 -0.358 11.099 1.00 15.00 386 HIS A C 11
ATOM 7813 O O . HIS A 1 21 ? -1.900 -0.163 12.073 1.00 15.00 386 HIS A O 11
ATOM 7828 N N . ASN A 1 22 ? 0.010 0.132 10.950 1.00 15.00 387 ASN A N 11
ATOM 7829 C CA . ASN A 1 22 ? 0.681 0.895 11.955 1.00 15.00 387 ASN A CA 11
ATOM 7830 C C . ASN A 1 22 ? 0.182 2.344 11.954 1.00 15.00 387 ASN A C 11
ATOM 7831 O O . ASN A 1 22 ? -0.255 2.860 12.982 1.00 15.00 387 ASN A O 11
ATOM 7842 N N . ASN A 1 23 ? 0.214 2.984 10.791 1.00 15.00 388 ASN A N 11
ATOM 7843 C CA . ASN A 1 23 ? -0.246 4.365 10.651 1.00 15.00 388 ASN A CA 11
ATOM 7844 C C . ASN A 1 23 ? -1.716 4.437 10.246 1.00 15.00 388 ASN A C 11
ATOM 7845 O O . ASN A 1 23 ? -2.321 5.504 10.318 1.00 15.00 388 ASN A O 11
ATOM 7856 N N . ARG A 1 24 ? -2.272 3.312 9.788 1.00 15.00 389 ARG A N 11
ATOM 7857 C CA . ARG A 1 24 ? -3.653 3.271 9.290 1.00 15.00 389 ARG A CA 11
ATOM 7858 C C . ARG A 1 24 ? -3.753 4.021 7.968 1.00 15.00 389 ARG A C 11
ATOM 7859 O O . ARG A 1 24 ? -4.297 5.123 7.908 1.00 15.00 389 ARG A O 11
ATOM 7880 N N . THR A 1 25 ? -3.173 3.452 6.919 1.00 15.00 390 THR A N 11
ATOM 7881 C CA . THR A 1 25 ? -3.027 4.182 5.673 1.00 15.00 390 THR A CA 11
ATOM 7882 C C . THR A 1 25 ? -3.209 3.289 4.425 1.00 15.00 390 THR A C 11
ATOM 7883 O O . THR A 1 25 ? -2.888 2.102 4.460 1.00 15.00 390 THR A O 11
ATOM 7894 N N . THR A 1 26 ? -3.735 3.877 3.335 1.00 15.00 391 THR A N 11
ATOM 7895 C CA . THR A 1 26 ? -3.888 3.205 2.053 1.00 15.00 391 THR A CA 11
ATOM 7896 C C . THR A 1 26 ? -3.299 4.097 0.949 1.00 15.00 391 THR A C 11
ATOM 7897 O O . THR A 1 26 ? -3.836 5.173 0.676 1.00 15.00 391 THR A O 11
ATOM 7908 N N . THR A 1 27 ? -2.179 3.710 0.340 1.00 15.00 392 THR A N 11
ATOM 7909 C CA . THR A 1 27 ? -1.505 4.639 -0.556 1.00 15.00 392 THR A CA 11
ATOM 7910 C C . THR A 1 27 ? -0.730 3.963 -1.691 1.00 15.00 392 THR A C 11
ATOM 7911 O O . THR A 1 27 ? -0.265 2.829 -1.552 1.00 15.00 392 THR A O 11
ATOM 7922 N N . TRP A 1 28 ? -0.633 4.673 -2.827 1.00 15.00 393 TRP A N 11
ATOM 7923 C CA . TRP A 1 28 ? 0.234 4.265 -3.939 1.00 15.00 393 TRP A CA 11
ATOM 7924 C C . TRP A 1 28 ? 1.699 4.424 -3.549 1.00 15.00 393 TRP A C 11
ATOM 7925 O O . TRP A 1 28 ? 2.589 3.823 -4.154 1.00 15.00 393 TRP A O 11
ATOM 7946 N N . THR A 1 29 ? 1.933 5.271 -2.558 1.00 15.00 394 THR A N 11
ATOM 7947 C CA . THR A 1 29 ? 3.273 5.714 -2.220 1.00 15.00 394 THR A CA 11
ATOM 7948 C C . THR A 1 29 ? 4.106 4.595 -1.604 1.00 15.00 394 THR A C 11
ATOM 7949 O O . THR A 1 29 ? 3.605 3.789 -0.819 1.00 15.00 394 THR A O 11
ATOM 7960 N N . ARG A 1 30 ? 5.377 4.548 -1.978 1.00 15.00 395 ARG A N 11
ATOM 7961 C CA . ARG A 1 30 ? 6.313 3.622 -1.365 1.00 15.00 395 ARG A CA 11
ATOM 7962 C C . ARG A 1 30 ? 6.594 4.045 0.069 1.00 15.00 395 ARG A C 11
ATOM 7963 O O . ARG A 1 30 ? 6.800 5.226 0.352 1.00 15.00 395 ARG A O 11
ATOM 7984 N N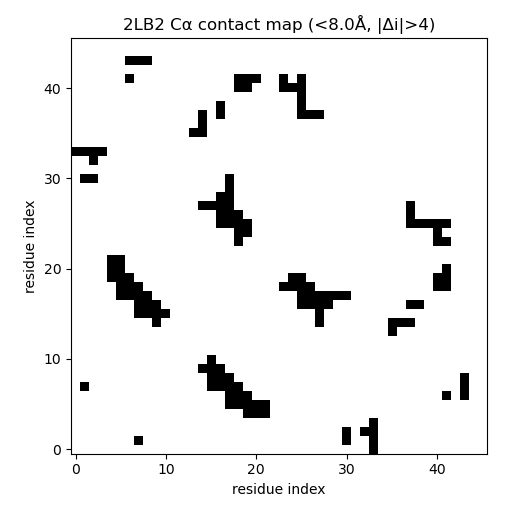 . PRO A 1 31 ? 6.638 3.077 0.978 1.00 15.00 396 PRO A N 11
ATOM 7985 C CA . PRO A 1 31 ? 6.769 3.333 2.412 1.00 15.00 396 PRO A CA 11
ATOM 7986 C C . PRO A 1 31 ? 8.139 3.879 2.795 1.00 15.00 396 PRO A C 11
ATOM 7987 O O . PRO A 1 31 ? 9.165 3.216 2.628 1.00 15.00 396 PRO A O 11
ATOM 7998 N N . ILE A 1 32 ? 8.131 5.103 3.302 1.00 15.00 397 ILE A N 11
ATOM 7999 C CA . ILE A 1 32 ? 9.344 5.780 3.750 1.00 15.00 397 ILE A CA 11
ATOM 8000 C C . ILE A 1 32 ? 9.787 5.217 5.100 1.00 15.00 397 ILE A C 11
ATOM 8001 O O . ILE A 1 32 ? 10.899 5.460 5.564 1.00 15.00 397 ILE A O 11
ATOM 8017 N N . MET A 1 33 ? 8.918 4.404 5.703 1.00 15.00 398 MET A N 11
ATOM 8018 C CA . MET A 1 33 ? 9.124 3.909 7.074 1.00 15.00 398 MET A CA 11
ATOM 8019 C C . MET A 1 33 ? 10.187 2.893 7.181 1.00 15.00 398 MET A C 11
ATOM 8020 O O . MET A 1 33 ? 10.666 2.456 8.223 1.00 15.00 398 MET A O 11
ATOM 8034 N N . GLN A 1 34 ? 10.500 2.633 6.050 1.00 15.00 399 GLN A N 11
ATOM 8035 C CA . GLN A 1 34 ? 11.354 1.531 5.624 1.00 15.00 399 GLN A CA 11
ATOM 8036 C C . GLN A 1 34 ? 12.828 1.922 5.732 1.00 15.00 399 GLN A C 11
ATOM 8037 O O . GLN A 1 34 ? 13.711 1.063 5.781 1.00 15.00 399 GLN A O 11
ATOM 8051 N N . LEU A 1 35 ? 13.090 3.219 5.757 1.00 15.00 400 LEU A N 11
ATOM 8052 C CA . LEU A 1 35 ? 14.449 3.712 5.893 1.00 15.00 400 LEU A CA 11
ATOM 8053 C C . LEU A 1 35 ? 14.521 4.749 7.009 1.00 15.00 400 LEU A C 11
ATOM 8054 O O . LEU A 1 35 ? 14.505 4.338 8.185 1.00 15.00 400 LEU A O 11
ATOM 8071 N N . GLU B 2 1 ? -5.744 7.686 -13.277 1.00 15.00 178 GLU B N 11
ATOM 8072 C CA . GLU B 2 1 ? -5.652 6.717 -12.165 1.00 15.00 178 GLU B CA 11
ATOM 8073 C C . GLU B 2 1 ? -6.902 6.796 -11.301 1.00 15.00 178 GLU B C 11
ATOM 8074 O O . GLU B 2 1 ? -7.239 7.872 -10.803 1.00 15.00 178 GLU B O 11
ATOM 8105 N N . PRO B 2 3 ? -8.032 6.000 -7.749 1.00 15.00 180 PRO B N 11
ATOM 8106 C CA . PRO B 2 3 ? -7.446 5.720 -6.447 1.00 15.00 180 PRO B CA 11
ATOM 8107 C C . PRO B 2 3 ? -7.650 4.438 -5.700 1.00 15.00 180 PRO B C 11
ATOM 8108 O O . PRO B 2 3 ? -8.486 3.581 -5.991 1.00 15.00 180 PRO B O 11
ATOM 8119 N N . PRO B 2 4 ? -6.808 4.399 -4.651 1.00 15.00 181 PRO B N 11
ATOM 8120 C CA . PRO B 2 4 ? -6.627 3.279 -3.737 1.00 15.00 181 PRO B CA 11
ATOM 8121 C C . PRO B 2 4 ? -7.916 2.710 -3.156 1.00 15.00 181 PRO B C 11
ATOM 8122 O O . PRO B 2 4 ? -8.864 3.437 -2.840 1.00 15.00 181 PRO B O 11
ATOM 8133 N N . PRO B 2 5 ? -7.925 1.388 -2.980 1.00 15.00 182 PRO B N 11
ATOM 8134 C CA . PRO B 2 5 ? -8.930 0.689 -2.184 1.00 15.00 182 PRO B CA 11
ATOM 8135 C C . PRO B 2 5 ? -8.728 1.029 -0.714 1.00 15.00 182 PRO B C 11
ATOM 8136 O O . PRO B 2 5 ? -7.614 1.353 -0.317 1.00 15.00 182 PRO B O 11
ATOM 8147 N N . GLY B 2 6 ? -9.800 1.019 0.071 1.00 15.00 183 GLY B N 11
ATOM 8148 C CA . GLY B 2 6 ? -9.714 1.396 1.480 1.00 15.00 183 GLY B CA 11
ATOM 8149 C C . GLY B 2 6 ? -8.586 0.704 2.243 1.00 15.00 183 GLY B C 11
ATOM 8150 O O . GLY B 2 6 ? -7.954 -0.224 1.744 1.00 15.00 183 GLY B O 11
ATOM 8154 N N . TYR B 2 7 ? -8.382 1.098 3.489 1.00 15.00 184 TYR B N 11
ATOM 8155 C CA . TYR B 2 7 ? -7.233 0.627 4.250 1.00 15.00 184 TYR B CA 11
ATOM 8156 C C . TYR B 2 7 ? -7.541 -0.673 5.015 1.00 15.00 184 TYR B C 11
ATOM 8157 O O . TYR B 2 7 ? -8.583 -0.796 5.664 1.00 15.00 184 TYR B O 11
ATOM 8175 N N . LEU B 2 8 ? -6.593 -1.627 4.930 1.00 15.00 185 LEU B N 11
ATOM 8176 C CA . LEU B 2 8 ? -6.743 -2.976 5.460 1.00 15.00 185 LEU B CA 11
ATOM 8177 C C . LEU B 2 8 ? -8.012 -3.658 5.020 1.00 15.00 185 LEU B C 11
ATOM 8178 O O . LEU B 2 8 ? -8.956 -3.848 5.788 1.00 15.00 185 LEU B O 11
ATOM 8194 N N . SER B 2 9 ? -8.029 -3.943 3.744 1.00 15.00 186 SER B N 11
ATOM 8195 C CA . SER B 2 9 ? -8.912 -4.918 3.167 1.00 15.00 186 SER B CA 11
ATOM 8196 C C . SER B 2 9 ? -8.181 -5.481 1.969 1.00 15.00 186 SER B C 11
ATOM 8197 O O . SER B 2 9 ? -8.169 -4.877 0.896 1.00 15.00 186 SER B O 11
ATOM 8205 N N . GLU B 2 10 ? -7.573 -6.640 2.145 1.00 15.00 187 GLU B N 11
ATOM 8206 C CA . GLU B 2 10 ? -6.588 -7.094 1.185 1.00 15.00 187 GLU B CA 11
ATOM 8207 C C . GLU B 2 10 ? -6.976 -8.431 0.583 1.00 15.00 187 GLU B C 11
ATOM 8208 O O . GLU B 2 10 ? -6.968 -9.469 1.247 1.00 15.00 187 GLU B O 11
ATOM 8220 N N . ASP B 2 11 ? -7.360 -8.370 -0.681 1.00 15.00 188 ASP B N 11
ATOM 8221 C CA . ASP B 2 11 ? -7.762 -9.545 -1.439 1.00 15.00 188 ASP B CA 11
ATOM 8222 C C . ASP B 2 11 ? -6.539 -10.333 -1.892 1.00 15.00 188 ASP B C 11
ATOM 8223 O O . ASP B 2 11 ? -5.680 -9.810 -2.603 1.00 15.00 188 ASP B O 11
ATOM 8232 N N . GLY B 2 12 ? -6.466 -11.584 -1.468 1.00 15.00 189 GLY B N 11
ATOM 8233 C CA . GLY B 2 12 ? -5.339 -12.423 -1.806 1.00 15.00 189 GLY B CA 11
ATOM 8234 C C . GLY B 2 12 ? -5.731 -13.880 -1.864 1.00 15.00 189 GLY B C 11
ATOM 8235 O O . GLY B 2 12 ? -5.702 -14.547 -0.809 1.00 15.00 189 GLY B O 11
ATOM 8240 N N . GLY A 1 1 ? 11.619 -2.539 -2.462 1.00 15.00 366 GLY A N 12
ATOM 8241 C CA . GLY A 1 1 ? 11.629 -2.743 -1.030 1.00 15.00 366 GLY A CA 12
ATOM 8242 C C . GLY A 1 1 ? 10.241 -2.673 -0.433 1.00 15.00 366 GLY A C 12
ATOM 8243 O O . GLY A 1 1 ? 9.524 -1.686 -0.621 1.00 15.00 366 GLY A O 12
ATOM 8247 N N . LEU A 1 2 ? 9.852 -3.726 0.268 1.00 15.00 367 LEU A N 12
ATOM 8248 C CA . LEU A 1 2 ? 8.570 -3.752 0.950 1.00 15.00 367 LEU A CA 12
ATOM 8249 C C . LEU A 1 2 ? 8.795 -3.816 2.457 1.00 15.00 367 LEU A C 12
ATOM 8250 O O . LEU A 1 2 ? 9.554 -4.658 2.938 1.00 15.00 367 LEU A O 12
ATOM 8266 N N . PRO A 1 3 ? 8.134 -2.940 3.222 1.00 15.00 368 PRO A N 12
ATOM 8267 C CA . PRO A 1 3 ? 8.258 -2.911 4.660 1.00 15.00 368 PRO A CA 12
ATOM 8268 C C . PRO A 1 3 ? 7.230 -3.818 5.325 1.00 15.00 368 PRO A C 12
ATOM 8269 O O . PRO A 1 3 ? 6.031 -3.762 5.035 1.00 15.00 368 PRO A O 12
ATOM 8280 N N . SER A 1 4 ? 7.710 -4.651 6.207 1.00 15.00 369 SER A N 12
ATOM 8281 C CA . SER A 1 4 ? 6.861 -5.566 6.941 1.00 15.00 369 SER A CA 12
ATOM 8282 C C . SER A 1 4 ? 5.988 -4.790 7.931 1.00 15.00 369 SER A C 12
ATOM 8283 O O . SER A 1 4 ? 6.507 -4.060 8.776 1.00 15.00 369 SER A O 12
ATOM 8291 N N . GLY A 1 5 ? 4.674 -4.934 7.823 1.00 15.00 370 GLY A N 12
ATOM 8292 C CA . GLY A 1 5 ? 3.783 -4.195 8.681 1.00 15.00 370 GLY A CA 12
ATOM 8293 C C . GLY A 1 5 ? 2.638 -3.639 7.883 1.00 15.00 370 GLY A C 12
ATOM 8294 O O . GLY A 1 5 ? 1.636 -3.183 8.430 1.00 15.00 370 GLY A O 12
ATOM 8298 N N . TRP A 1 6 ? 2.835 -3.591 6.577 1.00 15.00 371 TRP A N 12
ATOM 8299 C CA . TRP A 1 6 ? 1.777 -3.316 5.652 1.00 15.00 371 TRP A CA 12
ATOM 8300 C C . TRP A 1 6 ? 1.486 -4.553 4.824 1.00 15.00 371 TRP A C 12
ATOM 8301 O O . TRP A 1 6 ? 2.303 -5.470 4.765 1.00 15.00 371 TRP A O 12
ATOM 8322 N N . GLU A 1 7 ? 0.342 -4.571 4.164 1.00 15.00 372 GLU A N 12
ATOM 8323 C CA . GLU A 1 7 ? 0.104 -5.573 3.142 1.00 15.00 372 GLU A CA 12
ATOM 8324 C C . GLU A 1 7 ? 0.208 -4.887 1.789 1.00 15.00 372 GLU A C 12
ATOM 8325 O O . GLU A 1 7 ? -0.174 -3.724 1.657 1.00 15.00 372 GLU A O 12
ATOM 8337 N N . GLU A 1 8 ? 0.743 -5.569 0.793 1.00 15.00 373 GLU A N 12
ATOM 8338 C CA . GLU A 1 8 ? 0.858 -4.967 -0.525 1.00 15.00 373 GLU A CA 12
ATOM 8339 C C . GLU A 1 8 ? -0.071 -5.625 -1.513 1.00 15.00 373 GLU A C 12
ATOM 8340 O O . GLU A 1 8 ? -0.360 -6.820 -1.427 1.00 15.00 373 GLU A O 12
ATOM 8352 N N . ARG A 1 9 ? -0.494 -4.839 -2.475 1.00 15.00 374 ARG A N 12
ATOM 8353 C CA . ARG A 1 9 ? -1.381 -5.316 -3.523 1.00 15.00 374 ARG A CA 12
ATOM 8354 C C . ARG A 1 9 ? -1.139 -4.571 -4.825 1.00 15.00 374 ARG A C 12
ATOM 8355 O O . ARG A 1 9 ? -1.395 -3.369 -4.931 1.00 15.00 374 ARG A O 12
ATOM 8376 N N . LYS A 1 10 ? -0.609 -5.288 -5.801 1.00 15.00 375 LYS A N 12
ATOM 8377 C CA . LYS A 1 10 ? -0.501 -4.776 -7.150 1.00 15.00 375 LYS A CA 12
ATOM 8378 C C . LYS A 1 10 ? -1.775 -5.155 -7.888 1.00 15.00 375 LYS A C 12
ATOM 8379 O O . LYS A 1 10 ? -1.938 -6.304 -8.300 1.00 15.00 375 LYS A O 12
ATOM 8398 N N . ASP A 1 11 ? -2.699 -4.214 -8.014 1.00 15.00 376 ASP A N 12
ATOM 8399 C CA . ASP A 1 11 ? -4.007 -4.535 -8.561 1.00 15.00 376 ASP A CA 12
ATOM 8400 C C . ASP A 1 11 ? -4.012 -4.359 -10.075 1.00 15.00 376 ASP A C 12
ATOM 8401 O O . ASP A 1 11 ? -3.414 -3.408 -10.602 1.00 15.00 376 ASP A O 12
ATOM 8410 N N . ALA A 1 12 ? -4.740 -5.246 -10.759 1.00 15.00 377 ALA A N 12
ATOM 8411 C CA . ALA A 1 12 ? -4.740 -5.318 -12.214 1.00 15.00 377 ALA A CA 12
ATOM 8412 C C . ALA A 1 12 ? -5.321 -4.066 -12.862 1.00 15.00 377 ALA A C 12
ATOM 8413 O O . ALA A 1 12 ? -5.183 -3.872 -14.070 1.00 15.00 377 ALA A O 12
ATOM 8420 N N . LYS A 1 13 ? -5.967 -3.210 -12.071 1.00 15.00 378 LYS A N 12
ATOM 8421 C CA . LYS A 1 13 ? -6.465 -1.941 -12.591 1.00 15.00 378 LYS A CA 12
ATOM 8422 C C . LYS A 1 13 ? -5.313 -0.972 -12.880 1.00 15.00 378 LYS A C 12
ATOM 8423 O O . LYS A 1 13 ? -5.529 0.142 -13.340 1.00 15.00 378 LYS A O 12
ATOM 8442 N N . GLY A 1 14 ? -4.089 -1.420 -12.619 1.00 15.00 379 GLY A N 12
ATOM 8443 C CA . GLY A 1 14 ? -2.917 -0.660 -13.012 1.00 15.00 379 GLY A CA 12
ATOM 8444 C C . GLY A 1 14 ? -2.458 0.313 -11.951 1.00 15.00 379 GLY A C 12
ATOM 8445 O O . GLY A 1 14 ? -1.907 1.370 -12.265 1.00 15.00 379 GLY A O 12
ATOM 8449 N N . ARG A 1 15 ? -2.662 -0.044 -10.696 1.00 15.00 380 ARG A N 12
ATOM 8450 C CA . ARG A 1 15 ? -2.272 0.812 -9.583 1.00 15.00 380 ARG A CA 12
ATOM 8451 C C . ARG A 1 15 ? -1.850 -0.031 -8.378 1.00 15.00 380 ARG A C 12
ATOM 8452 O O . ARG A 1 15 ? -2.609 -0.884 -7.912 1.00 15.00 380 ARG A O 12
ATOM 8473 N N . THR A 1 16 ? -0.636 0.208 -7.886 1.00 15.00 381 THR A N 12
ATOM 8474 C CA . THR A 1 16 ? -0.066 -0.563 -6.785 1.00 15.00 381 THR A CA 12
ATOM 8475 C C . THR A 1 16 ? -0.138 0.242 -5.494 1.00 15.00 381 THR A C 12
ATOM 8476 O O . THR A 1 16 ? 0.301 1.391 -5.461 1.00 15.00 381 THR A O 12
ATOM 8487 N N . TYR A 1 17 ? -0.681 -0.342 -4.434 1.00 15.00 382 TYR A N 12
ATOM 8488 C CA . TYR A 1 17 ? -0.845 0.402 -3.195 1.00 15.00 382 TYR A CA 12
ATOM 8489 C C . TYR A 1 17 ? -0.464 -0.450 -1.990 1.00 15.00 382 TYR A C 12
ATOM 8490 O O . TYR A 1 17 ? -0.592 -1.677 -2.014 1.00 15.00 382 TYR A O 12
ATOM 8508 N N . TYR A 1 18 ? 0.014 0.211 -0.945 1.00 15.00 383 TYR A N 12
ATOM 8509 C CA . TYR A 1 18 ? 0.441 -0.468 0.269 1.00 15.00 383 TYR A CA 12
ATOM 8510 C C . TYR A 1 18 ? -0.377 0.027 1.464 1.00 15.00 383 TYR A C 12
ATOM 8511 O O . TYR A 1 18 ? -0.583 1.231 1.624 1.00 15.00 383 TYR A O 12
ATOM 8529 N N . VAL A 1 19 ? -0.830 -0.900 2.306 1.00 15.00 384 VAL A N 12
ATOM 8530 C CA . VAL A 1 19 ? -1.731 -0.571 3.412 1.00 15.00 384 VAL A CA 12
ATOM 8531 C C . VAL A 1 19 ? -1.028 -0.663 4.757 1.00 15.00 384 VAL A C 12
ATOM 8532 O O . VAL A 1 19 ? -0.675 -1.750 5.195 1.00 15.00 384 VAL A O 12
ATOM 8545 N N . ASN A 1 20 ? -0.864 0.462 5.438 1.00 15.00 385 ASN A N 12
ATOM 8546 C CA . ASN A 1 20 ? -0.137 0.476 6.703 1.00 15.00 385 ASN A CA 12
ATOM 8547 C C . ASN A 1 20 ? -1.080 0.297 7.897 1.00 15.00 385 ASN A C 12
ATOM 8548 O O . ASN A 1 20 ? -1.984 1.102 8.080 1.00 15.00 385 ASN A O 12
ATOM 8559 N N . HIS A 1 21 ? -0.846 -0.720 8.740 1.00 15.00 386 HIS A N 12
ATOM 8560 C CA . HIS A 1 21 ? -1.729 -0.981 9.889 1.00 15.00 386 HIS A CA 12
ATOM 8561 C C . HIS A 1 21 ? -1.308 -0.120 11.054 1.00 15.00 386 HIS A C 12
ATOM 8562 O O . HIS A 1 21 ? -2.019 0.040 12.038 1.00 15.00 386 HIS A O 12
ATOM 8577 N N . ASN A 1 22 ? -0.121 0.411 10.911 1.00 15.00 387 ASN A N 12
ATOM 8578 C CA . ASN A 1 22 ? 0.550 1.140 11.953 1.00 15.00 387 ASN A CA 12
ATOM 8579 C C . ASN A 1 22 ? 0.007 2.571 12.035 1.00 15.00 387 ASN A C 12
ATOM 8580 O O . ASN A 1 22 ? -0.008 3.181 13.102 1.00 15.00 387 ASN A O 12
ATOM 8591 N N . ASN A 1 23 ? -0.443 3.098 10.903 1.00 15.00 388 ASN A N 12
ATOM 8592 C CA . ASN A 1 23 ? -0.981 4.455 10.853 1.00 15.00 388 ASN A CA 12
ATOM 8593 C C . ASN A 1 23 ? -2.440 4.451 10.398 1.00 15.00 388 ASN A C 12
ATOM 8594 O O . ASN A 1 23 ? -3.143 5.450 10.544 1.00 15.00 388 ASN A O 12
ATOM 8605 N N . ARG A 1 24 ? -2.880 3.314 9.843 1.00 15.00 389 ARG A N 12
ATOM 8606 C CA . ARG A 1 24 ? -4.212 3.189 9.238 1.00 15.00 389 ARG A CA 12
ATOM 8607 C C . ARG A 1 24 ? -4.263 3.953 7.919 1.00 15.00 389 ARG A C 12
ATOM 8608 O O . ARG A 1 24 ? -4.895 5.005 7.821 1.00 15.00 389 ARG A O 12
ATOM 8629 N N . THR A 1 25 ? -3.565 3.445 6.908 1.00 15.00 390 THR A N 12
ATOM 8630 C CA . THR A 1 25 ? -3.386 4.198 5.675 1.00 15.00 390 THR A CA 12
ATOM 8631 C C . THR A 1 25 ? -3.392 3.303 4.416 1.00 15.00 390 THR A C 12
ATOM 8632 O O . THR A 1 25 ? -2.984 2.142 4.476 1.00 15.00 390 THR A O 12
ATOM 8643 N N . THR A 1 26 ? -3.862 3.860 3.285 1.00 15.00 391 THR A N 12
ATOM 8644 C CA . THR A 1 26 ? -3.830 3.196 1.992 1.00 15.00 391 THR A CA 12
ATOM 8645 C C . THR A 1 26 ? -3.227 4.162 0.955 1.00 15.00 391 THR A C 12
ATOM 8646 O O . THR A 1 26 ? -3.757 5.259 0.754 1.00 15.00 391 THR A O 12
ATOM 8657 N N . THR A 1 27 ? -2.109 3.795 0.320 1.00 15.00 392 THR A N 12
ATOM 8658 C CA . THR A 1 27 ? -1.373 4.767 -0.484 1.00 15.00 392 THR A CA 12
ATOM 8659 C C . THR A 1 27 ? -0.616 4.143 -1.664 1.00 15.00 392 THR A C 12
ATOM 8660 O O . THR A 1 27 ? -0.205 2.982 -1.609 1.00 15.00 392 THR A O 12
ATOM 8671 N N . TRP A 1 28 ? -0.458 4.930 -2.740 1.00 15.00 393 TRP A N 12
ATOM 8672 C CA . TRP A 1 28 ? 0.327 4.518 -3.911 1.00 15.00 393 TRP A CA 12
ATOM 8673 C C . TRP A 1 28 ? 1.824 4.555 -3.608 1.00 15.00 393 TRP A C 12
ATOM 8674 O O . TRP A 1 28 ? 2.626 3.922 -4.297 1.00 15.00 393 TRP A O 12
ATOM 8695 N N . THR A 1 29 ? 2.192 5.341 -2.611 1.00 15.00 394 THR A N 12
ATOM 8696 C CA . THR A 1 29 ? 3.587 5.676 -2.372 1.00 15.00 394 THR A CA 12
ATOM 8697 C C . THR A 1 29 ? 4.357 4.527 -1.714 1.00 15.00 394 THR A C 12
ATOM 8698 O O . THR A 1 29 ? 3.795 3.747 -0.944 1.00 15.00 394 THR A O 12
ATOM 8709 N N . ARG A 1 30 ? 5.647 4.433 -2.032 1.00 15.00 395 ARG A N 12
ATOM 8710 C CA . ARG A 1 30 ? 6.536 3.494 -1.363 1.00 15.00 395 ARG A CA 12
ATOM 8711 C C . ARG A 1 30 ? 6.757 3.953 0.070 1.00 15.00 395 ARG A C 12
ATOM 8712 O O . ARG A 1 30 ? 7.041 5.125 0.318 1.00 15.00 395 ARG A O 12
ATOM 8733 N N . PRO A 1 31 ? 6.641 3.033 1.025 1.00 15.00 396 PRO A N 12
ATOM 8734 C CA . PRO A 1 31 ? 6.703 3.354 2.450 1.00 15.00 396 PRO A CA 12
ATOM 8735 C C . PRO A 1 31 ? 8.097 3.773 2.902 1.00 15.00 396 PRO A C 12
ATOM 8736 O O . PRO A 1 31 ? 9.077 3.052 2.711 1.00 15.00 396 PRO A O 12
ATOM 8747 N N . ILE A 1 32 ? 8.163 4.945 3.523 1.00 15.00 397 ILE A N 12
ATOM 8748 C CA . ILE A 1 32 ? 9.412 5.511 4.019 1.00 15.00 397 ILE A CA 12
ATOM 8749 C C . ILE A 1 32 ? 9.923 4.712 5.226 1.00 15.00 397 ILE A C 12
ATOM 8750 O O . ILE A 1 32 ? 11.062 4.865 5.658 1.00 15.00 397 ILE A O 12
ATOM 8766 N N . MET A 1 33 ? 9.080 3.810 5.733 1.00 15.00 398 MET A N 12
ATOM 8767 C CA . MET A 1 33 ? 9.361 3.090 6.985 1.00 15.00 398 MET A CA 12
ATOM 8768 C C . MET A 1 33 ? 10.408 2.059 6.871 1.00 15.00 398 MET A C 12
ATOM 8769 O O . MET A 1 33 ? 10.922 1.442 7.803 1.00 15.00 398 MET A O 12
ATOM 8783 N N . GLN A 1 34 ? 10.661 1.978 5.700 1.00 15.00 399 GLN A N 12
ATOM 8784 C CA . GLN A 1 34 ? 11.505 0.967 5.079 1.00 15.00 399 GLN A CA 12
ATOM 8785 C C . GLN A 1 34 ? 12.915 1.516 4.881 1.00 15.00 399 GLN A C 12
ATOM 8786 O O . GLN A 1 34 ? 13.899 0.792 5.024 1.00 15.00 399 GLN A O 12
ATOM 8800 N N . LEU A 1 35 ? 12.999 2.803 4.565 1.00 15.00 400 LEU A N 12
ATOM 8801 C CA . LEU A 1 35 ? 14.277 3.445 4.288 1.00 15.00 400 LEU A CA 12
ATOM 8802 C C . LEU A 1 35 ? 14.833 4.088 5.553 1.00 15.00 400 LEU A C 12
ATOM 8803 O O . LEU A 1 35 ? 15.580 3.412 6.288 1.00 15.00 400 LEU A O 12
ATOM 8820 N N . GLU B 2 1 ? -5.884 8.477 -12.642 1.00 15.00 178 GLU B N 12
ATOM 8821 C CA . GLU B 2 1 ? -5.765 7.225 -11.858 1.00 15.00 178 GLU B CA 12
ATOM 8822 C C . GLU B 2 1 ? -6.938 7.121 -10.900 1.00 15.00 178 GLU B C 12
ATOM 8823 O O . GLU B 2 1 ? -7.177 8.058 -10.139 1.00 15.00 178 GLU B O 12
ATOM 8854 N N . PRO B 2 3 ? -8.084 6.090 -7.523 1.00 15.00 180 PRO B N 12
ATOM 8855 C CA . PRO B 2 3 ? -7.437 5.801 -6.251 1.00 15.00 180 PRO B CA 12
ATOM 8856 C C . PRO B 2 3 ? -7.496 4.472 -5.565 1.00 15.00 180 PRO B C 12
ATOM 8857 O O . PRO B 2 3 ? -8.194 3.522 -5.927 1.00 15.00 180 PRO B O 12
ATOM 8868 N N . PRO B 2 4 ? -6.662 4.481 -4.509 1.00 15.00 181 PRO B N 12
ATOM 8869 C CA . PRO B 2 4 ? -6.419 3.364 -3.613 1.00 15.00 181 PRO B CA 12
ATOM 8870 C C . PRO B 2 4 ? -7.691 2.772 -3.025 1.00 15.00 181 PRO B C 12
ATOM 8871 O O . PRO B 2 4 ? -8.624 3.491 -2.661 1.00 15.00 181 PRO B O 12
ATOM 8882 N N . PRO B 2 5 ? -7.709 1.446 -2.901 1.00 15.00 182 PRO B N 12
ATOM 8883 C CA . PRO B 2 5 ? -8.748 0.717 -2.179 1.00 15.00 182 PRO B CA 12
ATOM 8884 C C . PRO B 2 5 ? -8.616 0.986 -0.687 1.00 15.00 182 PRO B C 12
ATOM 8885 O O . PRO B 2 5 ? -7.517 1.272 -0.220 1.00 15.00 182 PRO B O 12
ATOM 8896 N N . GLY B 2 6 ? -9.732 0.942 0.039 1.00 15.00 183 GLY B N 12
ATOM 8897 C CA . GLY B 2 6 ? -9.729 1.248 1.468 1.00 15.00 183 GLY B CA 12
ATOM 8898 C C . GLY B 2 6 ? -8.644 0.520 2.253 1.00 15.00 183 GLY B C 12
ATOM 8899 O O . GLY B 2 6 ? -7.992 -0.390 1.745 1.00 15.00 183 GLY B O 12
ATOM 8903 N N . TYR B 2 7 ? -8.498 0.867 3.521 1.00 15.00 184 TYR B N 12
ATOM 8904 C CA . TYR B 2 7 ? -7.360 0.406 4.297 1.00 15.00 184 TYR B CA 12
ATOM 8905 C C . TYR B 2 7 ? -7.641 -0.944 4.999 1.00 15.00 184 TYR B C 12
ATOM 8906 O O . TYR B 2 7 ? -8.603 -1.070 5.761 1.00 15.00 184 TYR B O 12
ATOM 8924 N N . LEU B 2 8 ? -6.782 -1.947 4.715 1.00 15.00 185 LEU B N 12
ATOM 8925 C CA . LEU B 2 8 ? -6.862 -3.288 5.281 1.00 15.00 185 LEU B CA 12
ATOM 8926 C C . LEU B 2 8 ? -8.077 -4.066 4.843 1.00 15.00 185 LEU B C 12
ATOM 8927 O O . LEU B 2 8 ? -9.034 -4.283 5.589 1.00 15.00 185 LEU B O 12
ATOM 8943 N N . SER B 2 9 ? -8.023 -4.413 3.586 1.00 15.00 186 SER B N 12
ATOM 8944 C CA . SER B 2 9 ? -8.792 -5.486 3.034 1.00 15.00 186 SER B CA 12
ATOM 8945 C C . SER B 2 9 ? -7.964 -6.032 1.888 1.00 15.00 186 SER B C 12
ATOM 8946 O O . SER B 2 9 ? -7.946 -5.470 0.793 1.00 15.00 186 SER B O 12
ATOM 8954 N N . GLU B 2 10 ? -7.258 -7.118 2.149 1.00 15.00 187 GLU B N 12
ATOM 8955 C CA . GLU B 2 10 ? -6.231 -7.575 1.233 1.00 15.00 187 GLU B CA 12
ATOM 8956 C C . GLU B 2 10 ? -6.432 -9.050 0.944 1.00 15.00 187 GLU B C 12
ATOM 8957 O O . GLU B 2 10 ? -6.146 -9.903 1.782 1.00 15.00 187 GLU B O 12
ATOM 8969 N N . ASP B 2 11 ? -6.973 -9.342 -0.226 1.00 15.00 188 ASP B N 12
ATOM 8970 C CA . ASP B 2 11 ? -7.308 -10.710 -0.592 1.00 15.00 188 ASP B CA 12
ATOM 8971 C C . ASP B 2 11 ? -6.162 -11.352 -1.365 1.00 15.00 188 ASP B C 12
ATOM 8972 O O . ASP B 2 11 ? -6.187 -12.541 -1.678 1.00 15.00 188 ASP B O 12
ATOM 8981 N N . GLY B 2 12 ? -5.155 -10.548 -1.667 1.00 15.00 189 GLY B N 12
ATOM 8982 C CA . GLY B 2 12 ? -3.997 -11.033 -2.383 1.00 15.00 189 GLY B CA 12
ATOM 8983 C C . GLY B 2 12 ? -3.957 -10.505 -3.797 1.00 15.00 189 GLY B C 12
ATOM 8984 O O . GLY B 2 12 ? -4.504 -9.409 -4.036 1.00 15.00 189 GLY B O 12
ATOM 8989 N N . GLY A 1 1 ? 11.898 -2.684 -1.893 1.00 15.00 366 GLY A N 13
ATOM 8990 C CA . GLY A 1 1 ? 11.763 -3.258 -0.572 1.00 15.00 366 GLY A CA 13
ATOM 8991 C C . GLY A 1 1 ? 10.364 -3.114 -0.013 1.00 15.00 366 GLY A C 13
ATOM 8992 O O . GLY A 1 1 ? 9.791 -2.021 -0.019 1.00 15.00 366 GLY A O 13
ATOM 8996 N N . LEU A 1 2 ? 9.807 -4.222 0.451 1.00 15.00 367 LEU A N 13
ATOM 8997 C CA . LEU A 1 2 ? 8.501 -4.220 1.094 1.00 15.00 367 LEU A CA 13
ATOM 8998 C C . LEU A 1 2 ? 8.702 -4.140 2.604 1.00 15.00 367 LEU A C 13
ATOM 8999 O O . LEU A 1 2 ? 9.528 -4.869 3.156 1.00 15.00 367 LEU A O 13
ATOM 9015 N N . PRO A 1 3 ? 7.963 -3.268 3.301 1.00 15.00 368 PRO A N 13
ATOM 9016 C CA . PRO A 1 3 ? 8.108 -3.109 4.728 1.00 15.00 368 PRO A CA 13
ATOM 9017 C C . PRO A 1 3 ? 7.197 -4.056 5.495 1.00 15.00 368 PRO A C 13
ATOM 9018 O O . PRO A 1 3 ? 6.000 -4.175 5.210 1.00 15.00 368 PRO A O 13
ATOM 9029 N N . SER A 1 4 ? 7.772 -4.720 6.462 1.00 15.00 369 SER A N 13
ATOM 9030 C CA . SER A 1 4 ? 7.040 -5.644 7.296 1.00 15.00 369 SER A CA 13
ATOM 9031 C C . SER A 1 4 ? 6.075 -4.875 8.198 1.00 15.00 369 SER A C 13
ATOM 9032 O O . SER A 1 4 ? 6.504 -4.168 9.111 1.00 15.00 369 SER A O 13
ATOM 9040 N N . GLY A 1 5 ? 4.780 -4.976 7.922 1.00 15.00 370 GLY A N 13
ATOM 9041 C CA . GLY A 1 5 ? 3.812 -4.228 8.685 1.00 15.00 370 GLY A CA 13
ATOM 9042 C C . GLY A 1 5 ? 2.719 -3.683 7.799 1.00 15.00 370 GLY A C 13
ATOM 9043 O O . GLY A 1 5 ? 1.685 -3.226 8.280 1.00 15.00 370 GLY A O 13
ATOM 9047 N N . TRP A 1 6 ? 2.985 -3.645 6.500 1.00 15.00 371 TRP A N 13
ATOM 9048 C CA . TRP A 1 6 ? 1.973 -3.349 5.524 1.00 15.00 371 TRP A CA 13
ATOM 9049 C C . TRP A 1 6 ? 1.601 -4.591 4.733 1.00 15.00 371 TRP A C 13
ATOM 9050 O O . TRP A 1 6 ? 2.369 -5.549 4.682 1.00 15.00 371 TRP A O 13
ATOM 9071 N N . GLU A 1 7 ? 0.446 -4.568 4.084 1.00 15.00 372 GLU A N 13
ATOM 9072 C CA . GLU A 1 7 ? 0.133 -5.605 3.120 1.00 15.00 372 GLU A CA 13
ATOM 9073 C C . GLU A 1 7 ? 0.323 -5.038 1.720 1.00 15.00 372 GLU A C 13
ATOM 9074 O O . GLU A 1 7 ? 0.065 -3.856 1.493 1.00 15.00 372 GLU A O 13
ATOM 9086 N N . GLU A 1 8 ? 0.782 -5.854 0.783 1.00 15.00 373 GLU A N 13
ATOM 9087 C CA . GLU A 1 8 ? 0.953 -5.383 -0.585 1.00 15.00 373 GLU A CA 13
ATOM 9088 C C . GLU A 1 8 ? -0.130 -5.915 -1.510 1.00 15.00 373 GLU A C 13
ATOM 9089 O O . GLU A 1 8 ? -0.582 -7.055 -1.377 1.00 15.00 373 GLU A O 13
ATOM 9101 N N . ARG A 1 9 ? -0.500 -5.090 -2.474 1.00 15.00 374 ARG A N 13
ATOM 9102 C CA . ARG A 1 9 ? -1.503 -5.451 -3.468 1.00 15.00 374 ARG A CA 13
ATOM 9103 C C . ARG A 1 9 ? -1.238 -4.740 -4.785 1.00 15.00 374 ARG A C 13
ATOM 9104 O O . ARG A 1 9 ? -1.108 -3.514 -4.821 1.00 15.00 374 ARG A O 13
ATOM 9125 N N . LYS A 1 10 ? -1.169 -5.501 -5.864 1.00 15.00 375 LYS A N 13
ATOM 9126 C CA . LYS A 1 10 ? -1.026 -4.928 -7.192 1.00 15.00 375 LYS A CA 13
ATOM 9127 C C . LYS A 1 10 ? -2.274 -5.258 -8.009 1.00 15.00 375 LYS A C 13
ATOM 9128 O O . LYS A 1 10 ? -2.465 -6.406 -8.414 1.00 15.00 375 LYS A O 13
ATOM 9147 N N . ASP A 1 11 ? -3.145 -4.274 -8.210 1.00 15.00 376 ASP A N 13
ATOM 9148 C CA . ASP A 1 11 ? -4.378 -4.506 -8.947 1.00 15.00 376 ASP A CA 13
ATOM 9149 C C . ASP A 1 11 ? -4.163 -4.201 -10.425 1.00 15.00 376 ASP A C 13
ATOM 9150 O O . ASP A 1 11 ? -3.493 -3.220 -10.771 1.00 15.00 376 ASP A O 13
ATOM 9159 N N . ALA A 1 12 ? -4.779 -5.013 -11.287 1.00 15.00 377 ALA A N 13
ATOM 9160 C CA . ALA A 1 12 ? -4.541 -4.960 -12.728 1.00 15.00 377 ALA A CA 13
ATOM 9161 C C . ALA A 1 12 ? -5.005 -3.651 -13.359 1.00 15.00 377 ALA A C 13
ATOM 9162 O O . ALA A 1 12 ? -4.754 -3.409 -14.540 1.00 15.00 377 ALA A O 13
ATOM 9169 N N . LYS A 1 13 ? -5.672 -2.807 -12.583 1.00 15.00 378 LYS A N 13
ATOM 9170 C CA . LYS A 1 13 ? -6.138 -1.526 -13.087 1.00 15.00 378 LYS A CA 13
ATOM 9171 C C . LYS A 1 13 ? -4.980 -0.540 -13.245 1.00 15.00 378 LYS A C 13
ATOM 9172 O O . LYS A 1 13 ? -5.177 0.604 -13.648 1.00 15.00 378 LYS A O 13
ATOM 9191 N N . GLY A 1 14 ? -3.770 -0.999 -12.946 1.00 15.00 379 GLY A N 13
ATOM 9192 C CA . GLY A 1 14 ? -2.591 -0.176 -13.139 1.00 15.00 379 GLY A CA 13
ATOM 9193 C C . GLY A 1 14 ? -2.246 0.648 -11.919 1.00 15.00 379 GLY A C 13
ATOM 9194 O O . GLY A 1 14 ? -1.673 1.728 -12.031 1.00 15.00 379 GLY A O 13
ATOM 9198 N N . ARG A 1 15 ? -2.584 0.126 -10.751 1.00 15.00 380 ARG A N 13
ATOM 9199 C CA . ARG A 1 15 ? -2.306 0.812 -9.498 1.00 15.00 380 ARG A CA 13
ATOM 9200 C C . ARG A 1 15 ? -2.041 -0.180 -8.365 1.00 15.00 380 ARG A C 13
ATOM 9201 O O . ARG A 1 15 ? -2.939 -0.910 -7.939 1.00 15.00 380 ARG A O 13
ATOM 9222 N N . THR A 1 16 ? -0.795 -0.224 -7.902 1.00 15.00 381 THR A N 13
ATOM 9223 C CA . THR A 1 16 ? -0.419 -1.051 -6.771 1.00 15.00 381 THR A CA 13
ATOM 9224 C C . THR A 1 16 ? -0.266 -0.173 -5.535 1.00 15.00 381 THR A C 13
ATOM 9225 O O . THR A 1 16 ? 0.254 0.939 -5.623 1.00 15.00 381 THR A O 13
ATOM 9236 N N . TYR A 1 17 ? -0.733 -0.654 -4.393 1.00 15.00 382 TYR A N 13
ATOM 9237 C CA . TYR A 1 17 ? -0.727 0.155 -3.189 1.00 15.00 382 TYR A CA 13
ATOM 9238 C C . TYR A 1 17 ? -0.271 -0.654 -1.990 1.00 15.00 382 TYR A C 13
ATOM 9239 O O . TYR A 1 17 ? -0.478 -1.870 -1.924 1.00 15.00 382 TYR A O 13
ATOM 9257 N N . TYR A 1 18 ? 0.346 0.030 -1.048 1.00 15.00 383 TYR A N 13
ATOM 9258 C CA . TYR A 1 18 ? 0.806 -0.598 0.172 1.00 15.00 383 TYR A CA 13
ATOM 9259 C C . TYR A 1 18 ? -0.005 -0.065 1.359 1.00 15.00 383 TYR A C 13
ATOM 9260 O O . TYR A 1 18 ? -0.224 1.143 1.476 1.00 15.00 383 TYR A O 13
ATOM 9278 N N . VAL A 1 19 ? -0.441 -0.966 2.234 1.00 15.00 384 VAL A N 13
ATOM 9279 C CA . VAL A 1 19 ? -1.373 -0.618 3.306 1.00 15.00 384 VAL A CA 13
ATOM 9280 C C . VAL A 1 19 ? -0.697 -0.661 4.653 1.00 15.00 384 VAL A C 13
ATOM 9281 O O . VAL A 1 19 ? -0.303 -1.724 5.104 1.00 15.00 384 VAL A O 13
ATOM 9294 N N . ASN A 1 20 ? -0.599 0.465 5.325 1.00 15.00 385 ASN A N 13
ATOM 9295 C CA . ASN A 1 20 ? 0.101 0.491 6.594 1.00 15.00 385 ASN A CA 13
ATOM 9296 C C . ASN A 1 20 ? -0.862 0.350 7.775 1.00 15.00 385 ASN A C 13
ATOM 9297 O O . ASN A 1 20 ? -1.747 1.179 7.929 1.00 15.00 385 ASN A O 13
ATOM 9308 N N . HIS A 1 21 ? -0.666 -0.662 8.634 1.00 15.00 386 HIS A N 13
ATOM 9309 C CA . HIS A 1 21 ? -1.572 -0.894 9.772 1.00 15.00 386 HIS A CA 13
ATOM 9310 C C . HIS A 1 21 ? -1.149 -0.037 10.935 1.00 15.00 386 HIS A C 13
ATOM 9311 O O . HIS A 1 21 ? -1.868 0.149 11.911 1.00 15.00 386 HIS A O 13
ATOM 9326 N N . ASN A 1 22 ? 0.050 0.462 10.798 1.00 15.00 387 ASN A N 13
ATOM 9327 C CA . ASN A 1 22 ? 0.741 1.135 11.854 1.00 15.00 387 ASN A CA 13
ATOM 9328 C C . ASN A 1 22 ? 0.357 2.614 11.901 1.00 15.00 387 ASN A C 13
ATOM 9329 O O . ASN A 1 22 ? 0.453 3.263 12.944 1.00 15.00 387 ASN A O 13
ATOM 9340 N N . ASN A 1 23 ? -0.073 3.136 10.756 1.00 15.00 388 ASN A N 13
ATOM 9341 C CA . ASN A 1 23 ? -0.565 4.509 10.668 1.00 15.00 388 ASN A CA 13
ATOM 9342 C C . ASN A 1 23 ? -2.017 4.527 10.183 1.00 15.00 388 ASN A C 13
ATOM 9343 O O . ASN A 1 23 ? -2.698 5.547 10.285 1.00 15.00 388 ASN A O 13
ATOM 9354 N N . ARG A 1 24 ? -2.471 3.387 9.645 1.00 15.00 389 ARG A N 13
ATOM 9355 C CA . ARG A 1 24 ? -3.809 3.262 9.051 1.00 15.00 389 ARG A CA 13
ATOM 9356 C C . ARG A 1 24 ? -3.866 3.991 7.714 1.00 15.00 389 ARG A C 13
ATOM 9357 O O . ARG A 1 24 ? -4.467 5.058 7.598 1.00 15.00 389 ARG A O 13
ATOM 9378 N N . THR A 1 25 ? -3.182 3.442 6.714 1.00 15.00 390 THR A N 13
ATOM 9379 C CA . THR A 1 25 ? -3.010 4.148 5.455 1.00 15.00 390 THR A CA 13
ATOM 9380 C C . THR A 1 25 ? -3.083 3.212 4.233 1.00 15.00 390 THR A C 13
ATOM 9381 O O . THR A 1 25 ? -2.711 2.043 4.323 1.00 15.00 390 THR A O 13
ATOM 9392 N N . THR A 1 26 ? -3.565 3.743 3.097 1.00 15.00 391 THR A N 13
ATOM 9393 C CA . THR A 1 26 ? -3.604 3.028 1.832 1.00 15.00 391 THR A CA 13
ATOM 9394 C C . THR A 1 26 ? -3.099 3.969 0.721 1.00 15.00 391 THR A C 13
ATOM 9395 O O . THR A 1 26 ? -3.724 4.996 0.450 1.00 15.00 391 THR A O 13
ATOM 9406 N N . THR A 1 27 ? -1.948 3.671 0.113 1.00 15.00 392 THR A N 13
ATOM 9407 C CA . THR A 1 27 ? -1.298 4.663 -0.733 1.00 15.00 392 THR A CA 13
ATOM 9408 C C . THR A 1 27 ? -0.473 4.054 -1.878 1.00 15.00 392 THR A C 13
ATOM 9409 O O . THR A 1 27 ? 0.034 2.935 -1.762 1.00 15.00 392 THR A O 13
ATOM 9420 N N . TRP A 1 28 ? -0.371 4.798 -2.995 1.00 15.00 393 TRP A N 13
ATOM 9421 C CA . TRP A 1 28 ? 0.461 4.388 -4.136 1.00 15.00 393 TRP A CA 13
ATOM 9422 C C . TRP A 1 28 ? 1.946 4.594 -3.836 1.00 15.00 393 TRP A C 13
ATOM 9423 O O . TRP A 1 28 ? 2.808 3.978 -4.466 1.00 15.00 393 TRP A O 13
ATOM 9444 N N . THR A 1 29 ? 2.240 5.502 -2.914 1.00 15.00 394 THR A N 13
ATOM 9445 C CA . THR A 1 29 ? 3.616 5.895 -2.637 1.00 15.00 394 THR A CA 13
ATOM 9446 C C . THR A 1 29 ? 4.368 4.795 -1.893 1.00 15.00 394 THR A C 13
ATOM 9447 O O . THR A 1 29 ? 3.775 4.006 -1.151 1.00 15.00 394 THR A O 13
ATOM 9458 N N . ARG A 1 30 ? 5.677 4.740 -2.109 1.00 15.00 395 ARG A N 13
ATOM 9459 C CA . ARG A 1 30 ? 6.508 3.747 -1.457 1.00 15.00 395 ARG A CA 13
ATOM 9460 C C . ARG A 1 30 ? 6.599 4.062 0.030 1.00 15.00 395 ARG A C 13
ATOM 9461 O O . ARG A 1 30 ? 6.668 5.227 0.425 1.00 15.00 395 ARG A O 13
ATOM 9482 N N . PRO A 1 31 ? 6.629 3.023 0.869 1.00 15.00 396 PRO A N 13
ATOM 9483 C CA . PRO A 1 31 ? 6.549 3.174 2.322 1.00 15.00 396 PRO A CA 13
ATOM 9484 C C . PRO A 1 31 ? 7.793 3.811 2.921 1.00 15.00 396 PRO A C 13
ATOM 9485 O O . PRO A 1 31 ? 8.912 3.325 2.749 1.00 15.00 396 PRO A O 13
ATOM 9496 N N . ILE A 1 32 ? 7.575 4.911 3.630 1.00 15.00 397 ILE A N 13
ATOM 9497 C CA . ILE A 1 32 ? 8.641 5.626 4.321 1.00 15.00 397 ILE A CA 13
ATOM 9498 C C . ILE A 1 32 ? 9.121 4.848 5.544 1.00 15.00 397 ILE A C 13
ATOM 9499 O O . ILE A 1 32 ? 10.139 5.178 6.143 1.00 15.00 397 ILE A O 13
ATOM 9515 N N . MET A 1 33 ? 8.385 3.792 5.896 1.00 15.00 398 MET A N 13
ATOM 9516 C CA . MET A 1 33 ? 8.700 2.973 7.078 1.00 15.00 398 MET A CA 13
ATOM 9517 C C . MET A 1 33 ? 9.824 2.044 6.852 1.00 15.00 398 MET A C 13
ATOM 9518 O O . MET A 1 33 ? 10.368 1.340 7.699 1.00 15.00 398 MET A O 13
ATOM 9532 N N . GLN A 1 34 ? 10.068 2.126 5.675 1.00 15.00 399 GLN A N 13
ATOM 9533 C CA . GLN A 1 34 ? 10.943 1.247 4.911 1.00 15.00 399 GLN A CA 13
ATOM 9534 C C . GLN A 1 34 ? 12.193 2.003 4.459 1.00 15.00 399 GLN A C 13
ATOM 9535 O O . GLN A 1 34 ? 13.205 1.403 4.099 1.00 15.00 399 GLN A O 13
ATOM 9549 N N . LEU A 1 35 ? 12.122 3.327 4.494 1.00 15.00 400 LEU A N 13
ATOM 9550 C CA . LEU A 1 35 ? 13.229 4.157 4.055 1.00 15.00 400 LEU A CA 13
ATOM 9551 C C . LEU A 1 35 ? 13.657 5.090 5.181 1.00 15.00 400 LEU A C 13
ATOM 9552 O O . LEU A 1 35 ? 13.253 6.270 5.176 1.00 15.00 400 LEU A O 13
ATOM 9569 N N . GLU B 2 1 ? -6.373 8.553 -12.508 1.00 15.00 178 GLU B N 13
ATOM 9570 C CA . GLU B 2 1 ? -6.237 7.273 -11.773 1.00 15.00 178 GLU B CA 13
ATOM 9571 C C . GLU B 2 1 ? -7.275 7.209 -10.664 1.00 15.00 178 GLU B C 13
ATOM 9572 O O . GLU B 2 1 ? -7.376 8.145 -9.875 1.00 15.00 178 GLU B O 13
ATOM 9603 N N . PRO B 2 3 ? -8.061 6.194 -7.168 1.00 15.00 180 PRO B N 13
ATOM 9604 C CA . PRO B 2 3 ? -7.350 5.849 -5.952 1.00 15.00 180 PRO B CA 13
ATOM 9605 C C . PRO B 2 3 ? -7.453 4.505 -5.301 1.00 15.00 180 PRO B C 13
ATOM 9606 O O . PRO B 2 3 ? -8.248 3.621 -5.641 1.00 15.00 180 PRO B O 13
ATOM 9617 N N . PRO B 2 4 ? -6.551 4.418 -4.310 1.00 15.00 181 PRO B N 13
ATOM 9618 C CA . PRO B 2 4 ? -6.293 3.246 -3.485 1.00 15.00 181 PRO B CA 13
ATOM 9619 C C . PRO B 2 4 ? -7.549 2.609 -2.897 1.00 15.00 181 PRO B C 13
ATOM 9620 O O . PRO B 2 4 ? -8.454 3.296 -2.414 1.00 15.00 181 PRO B O 13
ATOM 9631 N N . PRO B 2 5 ? -7.597 1.273 -2.930 1.00 15.00 182 PRO B N 13
ATOM 9632 C CA . PRO B 2 5 ? -8.609 0.491 -2.221 1.00 15.00 182 PRO B CA 13
ATOM 9633 C C . PRO B 2 5 ? -8.372 0.573 -0.714 1.00 15.00 182 PRO B C 13
ATOM 9634 O O . PRO B 2 5 ? -7.235 0.734 -0.283 1.00 15.00 182 PRO B O 13
ATOM 9645 N N . GLY B 2 6 ? -9.445 0.472 0.065 1.00 15.00 183 GLY B N 13
ATOM 9646 C CA . GLY B 2 6 ? -9.389 0.722 1.503 1.00 15.00 183 GLY B CA 13
ATOM 9647 C C . GLY B 2 6 ? -8.264 0.014 2.257 1.00 15.00 183 GLY B C 13
ATOM 9648 O O . GLY B 2 6 ? -7.646 -0.931 1.764 1.00 15.00 183 GLY B O 13
ATOM 9652 N N . TYR B 2 7 ? -8.049 0.468 3.487 1.00 15.00 184 TYR B N 13
ATOM 9653 C CA . TYR B 2 7 ? -6.949 0.005 4.329 1.00 15.00 184 TYR B CA 13
ATOM 9654 C C . TYR B 2 7 ? -7.324 -1.215 5.201 1.00 15.00 184 TYR B C 13
ATOM 9655 O O . TYR B 2 7 ? -8.384 -1.239 5.830 1.00 15.00 184 TYR B O 13
ATOM 9673 N N . LEU B 2 8 ? -6.415 -2.216 5.238 1.00 15.00 185 LEU B N 13
ATOM 9674 C CA . LEU B 2 8 ? -6.606 -3.466 5.982 1.00 15.00 185 LEU B CA 13
ATOM 9675 C C . LEU B 2 8 ? -7.812 -4.232 5.522 1.00 15.00 185 LEU B C 13
ATOM 9676 O O . LEU B 2 8 ? -8.567 -4.810 6.307 1.00 15.00 185 LEU B O 13
ATOM 9692 N N . SER B 2 9 ? -7.944 -4.253 4.232 1.00 15.00 186 SER B N 13
ATOM 9693 C CA . SER B 2 9 ? -8.804 -5.170 3.564 1.00 15.00 186 SER B CA 13
ATOM 9694 C C . SER B 2 9 ? -8.122 -5.489 2.253 1.00 15.00 186 SER B C 13
ATOM 9695 O O . SER B 2 9 ? -8.181 -4.714 1.296 1.00 15.00 186 SER B O 13
ATOM 9703 N N . GLU B 2 10 ? -7.450 -6.621 2.228 1.00 15.00 187 GLU B N 13
ATOM 9704 C CA . GLU B 2 10 ? -6.514 -6.916 1.168 1.00 15.00 187 GLU B CA 13
ATOM 9705 C C . GLU B 2 10 ? -6.783 -8.282 0.570 1.00 15.00 187 GLU B C 13
ATOM 9706 O O . GLU B 2 10 ? -6.562 -9.312 1.208 1.00 15.00 187 GLU B O 13
ATOM 9718 N N . ASP B 2 11 ? -7.301 -8.273 -0.648 1.00 15.00 188 ASP B N 13
ATOM 9719 C CA . ASP B 2 11 ? -7.547 -9.497 -1.392 1.00 15.00 188 ASP B CA 13
ATOM 9720 C C . ASP B 2 11 ? -6.224 -10.121 -1.806 1.00 15.00 188 ASP B C 13
ATOM 9721 O O . ASP B 2 11 ? -5.524 -9.600 -2.678 1.00 15.00 188 ASP B O 13
ATOM 9730 N N . GLY B 2 12 ? -5.871 -11.209 -1.148 1.00 15.00 189 GLY B N 13
ATOM 9731 C CA . GLY B 2 12 ? -4.618 -11.873 -1.417 1.00 15.00 189 GLY B CA 13
ATOM 9732 C C . GLY B 2 12 ? -4.834 -13.325 -1.753 1.00 15.00 189 GLY B C 13
ATOM 9733 O O . GLY B 2 12 ? -3.982 -13.917 -2.449 1.00 15.00 189 GLY B O 13
ATOM 9738 N N . GLY A 1 1 ? 11.677 -2.783 -2.271 1.00 15.00 366 GLY A N 14
ATOM 9739 C CA . GLY A 1 1 ? 11.596 -3.359 -0.946 1.00 15.00 366 GLY A CA 14
ATOM 9740 C C . GLY A 1 1 ? 10.246 -3.139 -0.296 1.00 15.00 366 GLY A C 14
ATOM 9741 O O . GLY A 1 1 ? 9.726 -2.022 -0.288 1.00 15.00 366 GLY A O 14
ATOM 9745 N N . LEU A 1 2 ? 9.676 -4.207 0.239 1.00 15.00 367 LEU A N 14
ATOM 9746 C CA . LEU A 1 2 ? 8.418 -4.123 0.963 1.00 15.00 367 LEU A CA 14
ATOM 9747 C C . LEU A 1 2 ? 8.722 -3.935 2.444 1.00 15.00 367 LEU A C 14
ATOM 9748 O O . LEU A 1 2 ? 9.570 -4.639 2.993 1.00 15.00 367 LEU A O 14
ATOM 9764 N N . PRO A 1 3 ? 8.052 -2.995 3.119 1.00 15.00 368 PRO A N 14
ATOM 9765 C CA . PRO A 1 3 ? 8.295 -2.732 4.521 1.00 15.00 368 PRO A CA 14
ATOM 9766 C C . PRO A 1 3 ? 7.423 -3.586 5.425 1.00 15.00 368 PRO A C 14
ATOM 9767 O O . PRO A 1 3 ? 6.261 -3.877 5.125 1.00 15.00 368 PRO A O 14
ATOM 9778 N N . SER A 1 4 ? 7.991 -3.947 6.543 1.00 15.00 369 SER A N 14
ATOM 9779 C CA . SER A 1 4 ? 7.328 -4.804 7.503 1.00 15.00 369 SER A CA 14
ATOM 9780 C C . SER A 1 4 ? 6.215 -4.040 8.225 1.00 15.00 369 SER A C 14
ATOM 9781 O O . SER A 1 4 ? 6.490 -3.074 8.941 1.00 15.00 369 SER A O 14
ATOM 9789 N N . GLY A 1 5 ? 4.963 -4.441 8.020 1.00 15.00 370 GLY A N 14
ATOM 9790 C CA . GLY A 1 5 ? 3.874 -3.798 8.720 1.00 15.00 370 GLY A CA 14
ATOM 9791 C C . GLY A 1 5 ? 2.767 -3.358 7.789 1.00 15.00 370 GLY A C 14
ATOM 9792 O O . GLY A 1 5 ? 1.753 -2.815 8.233 1.00 15.00 370 GLY A O 14
ATOM 9796 N N . TRP A 1 6 ? 2.998 -3.487 6.487 1.00 15.00 371 TRP A N 14
ATOM 9797 C CA . TRP A 1 6 ? 1.977 -3.266 5.510 1.00 15.00 371 TRP A CA 14
ATOM 9798 C C . TRP A 1 6 ? 1.699 -4.541 4.725 1.00 15.00 371 TRP A C 14
ATOM 9799 O O . TRP A 1 6 ? 2.593 -5.371 4.553 1.00 15.00 371 TRP A O 14
ATOM 9820 N N . GLU A 1 7 ? 0.478 -4.683 4.226 1.00 15.00 372 GLU A N 14
ATOM 9821 C CA . GLU A 1 7 ? 0.198 -5.723 3.250 1.00 15.00 372 GLU A CA 14
ATOM 9822 C C . GLU A 1 7 ? 0.243 -5.077 1.871 1.00 15.00 372 GLU A C 14
ATOM 9823 O O . GLU A 1 7 ? -0.040 -3.883 1.741 1.00 15.00 372 GLU A O 14
ATOM 9835 N N . GLU A 1 8 ? 0.620 -5.832 0.852 1.00 15.00 373 GLU A N 14
ATOM 9836 C CA . GLU A 1 8 ? 0.718 -5.264 -0.481 1.00 15.00 373 GLU A CA 14
ATOM 9837 C C . GLU A 1 8 ? -0.285 -5.877 -1.430 1.00 15.00 373 GLU A C 14
ATOM 9838 O O . GLU A 1 8 ? -0.603 -7.065 -1.347 1.00 15.00 373 GLU A O 14
ATOM 9850 N N . ARG A 1 9 ? -0.695 -5.075 -2.390 1.00 15.00 374 ARG A N 14
ATOM 9851 C CA . ARG A 1 9 ? -1.627 -5.526 -3.412 1.00 15.00 374 ARG A CA 14
ATOM 9852 C C . ARG A 1 9 ? -1.385 -4.803 -4.728 1.00 15.00 374 ARG A C 14
ATOM 9853 O O . ARG A 1 9 ? -1.514 -3.580 -4.817 1.00 15.00 374 ARG A O 14
ATOM 9874 N N . LYS A 1 10 ? -1.014 -5.567 -5.741 1.00 15.00 375 LYS A N 14
ATOM 9875 C CA . LYS A 1 10 ? -0.897 -5.044 -7.084 1.00 15.00 375 LYS A CA 14
ATOM 9876 C C . LYS A 1 10 ? -2.219 -5.273 -7.811 1.00 15.00 375 LYS A C 14
ATOM 9877 O O . LYS A 1 10 ? -2.643 -6.419 -7.977 1.00 15.00 375 LYS A O 14
ATOM 9896 N N . ASP A 1 11 ? -2.892 -4.200 -8.212 1.00 15.00 376 ASP A N 14
ATOM 9897 C CA . ASP A 1 11 ? -4.163 -4.337 -8.903 1.00 15.00 376 ASP A CA 14
ATOM 9898 C C . ASP A 1 11 ? -3.954 -4.225 -10.414 1.00 15.00 376 ASP A C 14
ATOM 9899 O O . ASP A 1 11 ? -3.198 -3.360 -10.879 1.00 15.00 376 ASP A O 14
ATOM 9908 N N . ALA A 1 12 ? -4.668 -5.061 -11.175 1.00 15.00 377 ALA A N 14
ATOM 9909 C CA . ALA A 1 12 ? -4.497 -5.154 -12.621 1.00 15.00 377 ALA A CA 14
ATOM 9910 C C . ALA A 1 12 ? -4.922 -3.872 -13.332 1.00 15.00 377 ALA A C 14
ATOM 9911 O O . ALA A 1 12 ? -4.678 -3.706 -14.529 1.00 15.00 377 ALA A O 14
ATOM 9918 N N . LYS A 1 13 ? -5.560 -2.968 -12.598 1.00 15.00 378 LYS A N 14
ATOM 9919 C CA . LYS A 1 13 ? -5.943 -1.677 -13.153 1.00 15.00 378 LYS A CA 14
ATOM 9920 C C . LYS A 1 13 ? -4.725 -0.764 -13.297 1.00 15.00 378 LYS A C 14
ATOM 9921 O O . LYS A 1 13 ? -4.836 0.372 -13.755 1.00 15.00 378 LYS A O 14
ATOM 9940 N N . GLY A 1 14 ? -3.563 -1.276 -12.910 1.00 15.00 379 GLY A N 14
ATOM 9941 C CA . GLY A 1 14 ? -2.327 -0.542 -13.086 1.00 15.00 379 GLY A CA 14
ATOM 9942 C C . GLY A 1 14 ? -2.067 0.419 -11.953 1.00 15.00 379 GLY A C 14
ATOM 9943 O O . GLY A 1 14 ? -1.554 1.516 -12.164 1.00 15.00 379 GLY A O 14
ATOM 9947 N N . ARG A 1 15 ? -2.422 0.008 -10.747 1.00 15.00 380 ARG A N 14
ATOM 9948 C CA . ARG A 1 15 ? -2.227 0.846 -9.575 1.00 15.00 380 ARG A CA 14
ATOM 9949 C C . ARG A 1 15 ? -1.781 0.000 -8.376 1.00 15.00 380 ARG A C 14
ATOM 9950 O O . ARG A 1 15 ? -2.537 -0.835 -7.877 1.00 15.00 380 ARG A O 14
ATOM 9971 N N . THR A 1 16 ? -0.535 0.195 -7.947 1.00 15.00 381 THR A N 14
ATOM 9972 C CA . THR A 1 16 ? 0.040 -0.558 -6.839 1.00 15.00 381 THR A CA 14
ATOM 9973 C C . THR A 1 16 ? -0.023 0.250 -5.546 1.00 15.00 381 THR A C 14
ATOM 9974 O O . THR A 1 16 ? 0.495 1.370 -5.483 1.00 15.00 381 THR A O 14
ATOM 9985 N N . TYR A 1 17 ? -0.647 -0.307 -4.512 1.00 15.00 382 TYR A N 14
ATOM 9986 C CA . TYR A 1 17 ? -0.806 0.423 -3.264 1.00 15.00 382 TYR A CA 14
ATOM 9987 C C . TYR A 1 17 ? -0.435 -0.453 -2.076 1.00 15.00 382 TYR A C 14
ATOM 9988 O O . TYR A 1 17 ? -0.564 -1.682 -2.125 1.00 15.00 382 TYR A O 14
ATOM 10006 N N . TYR A 1 18 ? 0.047 0.190 -1.025 1.00 15.00 383 TYR A N 14
ATOM 10007 C CA . TYR A 1 18 ? 0.458 -0.504 0.181 1.00 15.00 383 TYR A CA 14
ATOM 10008 C C . TYR A 1 18 ? -0.346 0.005 1.384 1.00 15.00 383 TYR A C 14
ATOM 10009 O O . TYR A 1 18 ? -0.575 1.212 1.517 1.00 15.00 383 TYR A O 14
ATOM 10027 N N . VAL A 1 19 ? -0.753 -0.910 2.263 1.00 15.00 384 VAL A N 14
ATOM 10028 C CA . VAL A 1 19 ? -1.598 -0.567 3.408 1.00 15.00 384 VAL A CA 14
ATOM 10029 C C . VAL A 1 19 ? -0.846 -0.686 4.727 1.00 15.00 384 VAL A C 14
ATOM 10030 O O . VAL A 1 19 ? -0.474 -1.782 5.126 1.00 15.00 384 VAL A O 14
ATOM 10043 N N . ASN A 1 20 ? -0.655 0.424 5.426 1.00 15.00 385 ASN A N 14
ATOM 10044 C CA . ASN A 1 20 ? 0.086 0.406 6.687 1.00 15.00 385 ASN A CA 14
ATOM 10045 C C . ASN A 1 20 ? -0.853 0.213 7.880 1.00 15.00 385 ASN A C 14
ATOM 10046 O O . ASN A 1 20 ? -1.763 1.006 8.059 1.00 15.00 385 ASN A O 14
ATOM 10057 N N . HIS A 1 21 ? -0.610 -0.802 8.721 1.00 15.00 386 HIS A N 14
ATOM 10058 C CA . HIS A 1 21 ? -1.487 -1.068 9.875 1.00 15.00 386 HIS A CA 14
ATOM 10059 C C . HIS A 1 21 ? -1.051 -0.218 11.043 1.00 15.00 386 HIS A C 14
ATOM 10060 O O . HIS A 1 21 ? -1.754 -0.059 12.037 1.00 15.00 386 HIS A O 14
ATOM 10075 N N . ASN A 1 22 ? 0.140 0.309 10.893 1.00 15.00 387 ASN A N 14
ATOM 10076 C CA . ASN A 1 22 ? 0.833 1.002 11.944 1.00 15.00 387 ASN A CA 14
ATOM 10077 C C . ASN A 1 22 ? 0.406 2.469 12.002 1.00 15.00 387 ASN A C 14
ATOM 10078 O O . ASN A 1 22 ? 0.491 3.120 13.042 1.00 15.00 387 ASN A O 14
ATOM 10089 N N . ASN A 1 23 ? -0.014 2.984 10.857 1.00 15.00 388 ASN A N 14
ATOM 10090 C CA . ASN A 1 23 ? -0.533 4.342 10.748 1.00 15.00 388 ASN A CA 14
ATOM 10091 C C . ASN A 1 23 ? -1.970 4.332 10.239 1.00 15.00 388 ASN A C 14
ATOM 10092 O O . ASN A 1 23 ? -2.661 5.348 10.292 1.00 15.00 388 ASN A O 14
ATOM 10103 N N . ARG A 1 24 ? -2.391 3.180 9.700 1.00 15.00 389 ARG A N 14
ATOM 10104 C CA . ARG A 1 24 ? -3.728 3.015 9.132 1.00 15.00 389 ARG A CA 14
ATOM 10105 C C . ARG A 1 24 ? -3.877 3.825 7.851 1.00 15.00 389 ARG A C 14
ATOM 10106 O O . ARG A 1 24 ? -4.536 4.864 7.830 1.00 15.00 389 ARG A O 14
ATOM 10127 N N . THR A 1 25 ? -3.197 3.385 6.801 1.00 15.00 390 THR A N 14
ATOM 10128 C CA . THR A 1 25 ? -3.137 4.153 5.572 1.00 15.00 390 THR A CA 14
ATOM 10129 C C . THR A 1 25 ? -3.231 3.271 4.311 1.00 15.00 390 THR A C 14
ATOM 10130 O O . THR A 1 25 ? -2.818 2.113 4.333 1.00 15.00 390 THR A O 14
ATOM 10141 N N . THR A 1 26 ? -3.792 3.834 3.229 1.00 15.00 391 THR A N 14
ATOM 10142 C CA . THR A 1 26 ? -3.847 3.190 1.929 1.00 15.00 391 THR A CA 14
ATOM 10143 C C . THR A 1 26 ? -3.354 4.190 0.870 1.00 15.00 391 THR A C 14
ATOM 10144 O O . THR A 1 26 ? -3.989 5.222 0.652 1.00 15.00 391 THR A O 14
ATOM 10155 N N . THR A 1 27 ? -2.206 3.934 0.246 1.00 15.00 392 THR A N 14
ATOM 10156 C CA . THR A 1 27 ? -1.579 4.964 -0.564 1.00 15.00 392 THR A CA 14
ATOM 10157 C C . THR A 1 27 ? -0.765 4.392 -1.726 1.00 15.00 392 THR A C 14
ATOM 10158 O O . THR A 1 27 ? -0.256 3.269 -1.645 1.00 15.00 392 THR A O 14
ATOM 10169 N N . TRP A 1 28 ? -0.673 5.157 -2.821 1.00 15.00 393 TRP A N 14
ATOM 10170 C CA . TRP A 1 28 ? 0.241 4.811 -3.912 1.00 15.00 393 TRP A CA 14
ATOM 10171 C C . TRP A 1 28 ? 1.665 5.159 -3.501 1.00 15.00 393 TRP A C 14
ATOM 10172 O O . TRP A 1 28 ? 2.632 4.737 -4.139 1.00 15.00 393 TRP A O 14
ATOM 10193 N N . THR A 1 29 ? 1.779 5.959 -2.451 1.00 15.00 394 THR A N 14
ATOM 10194 C CA . THR A 1 29 ? 3.062 6.485 -2.027 1.00 15.00 394 THR A CA 14
ATOM 10195 C C . THR A 1 29 ? 3.925 5.374 -1.449 1.00 15.00 394 THR A C 14
ATOM 10196 O O . THR A 1 29 ? 3.441 4.518 -0.706 1.00 15.00 394 THR A O 14
ATOM 10207 N N . ARG A 1 30 ? 5.196 5.374 -1.815 1.00 15.00 395 ARG A N 14
ATOM 10208 C CA . ARG A 1 30 ? 6.109 4.354 -1.347 1.00 15.00 395 ARG A CA 14
ATOM 10209 C C . ARG A 1 30 ? 6.412 4.547 0.131 1.00 15.00 395 ARG A C 14
ATOM 10210 O O . ARG A 1 30 ? 6.608 5.669 0.599 1.00 15.00 395 ARG A O 14
ATOM 10231 N N . PRO A 1 31 ? 6.468 3.437 0.874 1.00 15.00 396 PRO A N 14
ATOM 10232 C CA . PRO A 1 31 ? 6.560 3.447 2.336 1.00 15.00 396 PRO A CA 14
ATOM 10233 C C . PRO A 1 31 ? 7.901 3.951 2.858 1.00 15.00 396 PRO A C 14
ATOM 10234 O O . PRO A 1 31 ? 8.966 3.499 2.434 1.00 15.00 396 PRO A O 14
ATOM 10245 N N . ILE A 1 32 ? 7.826 4.879 3.804 1.00 15.00 397 ILE A N 14
ATOM 10246 C CA . ILE A 1 32 ? 9.011 5.458 4.426 1.00 15.00 397 ILE A CA 14
ATOM 10247 C C . ILE A 1 32 ? 9.556 4.520 5.506 1.00 15.00 397 ILE A C 14
ATOM 10248 O O . ILE A 1 32 ? 10.666 4.691 6.001 1.00 15.00 397 ILE A O 14
ATOM 10264 N N . MET A 1 33 ? 8.777 3.487 5.831 1.00 15.00 398 MET A N 14
ATOM 10265 C CA . MET A 1 33 ? 9.107 2.565 6.931 1.00 15.00 398 MET A CA 14
ATOM 10266 C C . MET A 1 33 ? 10.169 1.600 6.588 1.00 15.00 398 MET A C 14
ATOM 10267 O O . MET A 1 33 ? 10.723 0.820 7.362 1.00 15.00 398 MET A O 14
ATOM 10281 N N . GLN A 1 34 ? 10.367 1.752 5.413 1.00 15.00 399 GLN A N 14
ATOM 10282 C CA . GLN A 1 34 ? 11.192 0.903 4.571 1.00 15.00 399 GLN A CA 14
ATOM 10283 C C . GLN A 1 34 ? 12.577 1.529 4.426 1.00 15.00 399 GLN A C 14
ATOM 10284 O O . GLN A 1 34 ? 13.578 0.825 4.326 1.00 15.00 399 GLN A O 14
ATOM 10298 N N . LEU A 1 35 ? 12.618 2.862 4.454 1.00 15.00 400 LEU A N 14
ATOM 10299 C CA . LEU A 1 35 ? 13.854 3.620 4.251 1.00 15.00 400 LEU A CA 14
ATOM 10300 C C . LEU A 1 35 ? 14.476 3.272 2.903 1.00 15.00 400 LEU A C 14
ATOM 10301 O O . LEU A 1 35 ? 15.464 2.509 2.873 1.00 15.00 400 LEU A O 14
ATOM 10318 N N . GLU B 2 1 ? -5.622 8.271 -12.964 1.00 15.00 178 GLU B N 14
ATOM 10319 C CA . GLU B 2 1 ? -5.601 7.190 -11.953 1.00 15.00 178 GLU B CA 14
ATOM 10320 C C . GLU B 2 1 ? -6.797 7.309 -11.021 1.00 15.00 178 GLU B C 14
ATOM 10321 O O . GLU B 2 1 ? -7.018 8.369 -10.438 1.00 15.00 178 GLU B O 14
ATOM 10352 N N . PRO B 2 3 ? -7.966 6.380 -7.469 1.00 15.00 180 PRO B N 14
ATOM 10353 C CA . PRO B 2 3 ? -7.368 5.994 -6.196 1.00 15.00 180 PRO B CA 14
ATOM 10354 C C . PRO B 2 3 ? -7.610 4.677 -5.514 1.00 15.00 180 PRO B C 14
ATOM 10355 O O . PRO B 2 3 ? -8.505 3.884 -5.818 1.00 15.00 180 PRO B O 14
ATOM 10366 N N . PRO B 2 4 ? -6.739 4.544 -4.491 1.00 15.00 181 PRO B N 14
ATOM 10367 C CA . PRO B 2 4 ? -6.536 3.356 -3.658 1.00 15.00 181 PRO B CA 14
ATOM 10368 C C . PRO B 2 4 ? -7.804 2.739 -3.069 1.00 15.00 181 PRO B C 14
ATOM 10369 O O . PRO B 2 4 ? -8.749 3.433 -2.691 1.00 15.00 181 PRO B O 14
ATOM 10380 N N . PRO B 2 5 ? -7.794 1.400 -2.980 1.00 15.00 182 PRO B N 14
ATOM 10381 C CA . PRO B 2 5 ? -8.783 0.619 -2.229 1.00 15.00 182 PRO B CA 14
ATOM 10382 C C . PRO B 2 5 ? -8.593 0.829 -0.730 1.00 15.00 182 PRO B C 14
ATOM 10383 O O . PRO B 2 5 ? -7.480 1.096 -0.293 1.00 15.00 182 PRO B O 14
ATOM 10394 N N . GLY B 2 6 ? -9.676 0.727 0.042 1.00 15.00 183 GLY B N 14
ATOM 10395 C CA . GLY B 2 6 ? -9.630 0.989 1.480 1.00 15.00 183 GLY B CA 14
ATOM 10396 C C . GLY B 2 6 ? -8.494 0.281 2.219 1.00 15.00 183 GLY B C 14
ATOM 10397 O O . GLY B 2 6 ? -7.852 -0.629 1.692 1.00 15.00 183 GLY B O 14
ATOM 10401 N N . TYR B 2 7 ? -8.297 0.654 3.477 1.00 15.00 184 TYR B N 14
ATOM 10402 C CA . TYR B 2 7 ? -7.146 0.201 4.242 1.00 15.00 184 TYR B CA 14
ATOM 10403 C C . TYR B 2 7 ? -7.417 -1.118 4.999 1.00 15.00 184 TYR B C 14
ATOM 10404 O O . TYR B 2 7 ? -8.456 -1.276 5.642 1.00 15.00 184 TYR B O 14
ATOM 10422 N N . LEU B 2 8 ? -6.431 -2.039 4.925 1.00 15.00 185 LEU B N 14
ATOM 10423 C CA . LEU B 2 8 ? -6.527 -3.390 5.473 1.00 15.00 185 LEU B CA 14
ATOM 10424 C C . LEU B 2 8 ? -7.715 -4.156 4.956 1.00 15.00 185 LEU B C 14
ATOM 10425 O O . LEU B 2 8 ? -8.535 -4.687 5.707 1.00 15.00 185 LEU B O 14
ATOM 10441 N N . SER B 2 9 ? -7.780 -4.187 3.652 1.00 15.00 186 SER B N 14
ATOM 10442 C CA . SER B 2 9 ? -8.583 -5.133 2.938 1.00 15.00 186 SER B CA 14
ATOM 10443 C C . SER B 2 9 ? -7.691 -5.717 1.862 1.00 15.00 186 SER B C 14
ATOM 10444 O O . SER B 2 9 ? -7.456 -5.090 0.837 1.00 15.00 186 SER B O 14
ATOM 10452 N N . GLU B 2 10 ? -7.158 -6.896 2.128 1.00 15.00 187 GLU B N 14
ATOM 10453 C CA . GLU B 2 10 ? -6.129 -7.472 1.280 1.00 15.00 187 GLU B CA 14
ATOM 10454 C C . GLU B 2 10 ? -6.501 -8.902 0.922 1.00 15.00 187 GLU B C 14
ATOM 10455 O O . GLU B 2 10 ? -6.475 -9.794 1.774 1.00 15.00 187 GLU B O 14
ATOM 10467 N N . ASP B 2 11 ? -6.888 -9.103 -0.330 1.00 15.00 188 ASP B N 14
ATOM 10468 C CA . ASP B 2 11 ? -7.388 -10.396 -0.779 1.00 15.00 188 ASP B CA 14
ATOM 10469 C C . ASP B 2 11 ? -6.248 -11.322 -1.180 1.00 15.00 188 ASP B C 14
ATOM 10470 O O . ASP B 2 11 ? -5.318 -10.929 -1.889 1.00 15.00 188 ASP B O 14
ATOM 10479 N N . GLY B 2 12 ? -6.343 -12.557 -0.720 1.00 15.00 189 GLY B N 14
ATOM 10480 C CA . GLY B 2 12 ? -5.349 -13.560 -1.019 1.00 15.00 189 GLY B CA 14
ATOM 10481 C C . GLY B 2 12 ? -5.705 -14.869 -0.356 1.00 15.00 189 GLY B C 14
ATOM 10482 O O . GLY B 2 12 ? -6.911 -15.094 -0.111 1.00 15.00 189 GLY B O 14
ATOM 10487 N N . GLY A 1 1 ? 12.479 -3.400 -2.147 1.00 15.00 366 GLY A N 15
ATOM 10488 C CA . GLY A 1 1 ? 12.240 -3.722 -0.758 1.00 15.00 366 GLY A CA 15
ATOM 10489 C C . GLY A 1 1 ? 10.846 -3.351 -0.299 1.00 15.00 366 GLY A C 15
ATOM 10490 O O . GLY A 1 1 ? 10.322 -2.289 -0.648 1.00 15.00 366 GLY A O 15
ATOM 10494 N N . LEU A 1 2 ? 10.246 -4.237 0.474 1.00 15.00 367 LEU A N 15
ATOM 10495 C CA . LEU A 1 2 ? 8.935 -4.000 1.051 1.00 15.00 367 LEU A CA 15
ATOM 10496 C C . LEU A 1 2 ? 9.112 -3.731 2.541 1.00 15.00 367 LEU A C 15
ATOM 10497 O O . LEU A 1 2 ? 9.885 -4.425 3.205 1.00 15.00 367 LEU A O 15
ATOM 10513 N N . PRO A 1 3 ? 8.411 -2.739 3.100 1.00 15.00 368 PRO A N 15
ATOM 10514 C CA . PRO A 1 3 ? 8.481 -2.470 4.518 1.00 15.00 368 PRO A CA 15
ATOM 10515 C C . PRO A 1 3 ? 7.430 -3.278 5.272 1.00 15.00 368 PRO A C 15
ATOM 10516 O O . PRO A 1 3 ? 6.224 -3.141 5.044 1.00 15.00 368 PRO A O 15
ATOM 10527 N N . SER A 1 4 ? 7.905 -4.127 6.157 1.00 15.00 369 SER A N 15
ATOM 10528 C CA . SER A 1 4 ? 7.055 -5.067 6.858 1.00 15.00 369 SER A CA 15
ATOM 10529 C C . SER A 1 4 ? 6.145 -4.333 7.844 1.00 15.00 369 SER A C 15
ATOM 10530 O O . SER A 1 4 ? 6.625 -3.610 8.717 1.00 15.00 369 SER A O 15
ATOM 10538 N N . GLY A 1 5 ? 4.835 -4.510 7.698 1.00 15.00 370 GLY A N 15
ATOM 10539 C CA . GLY A 1 5 ? 3.899 -3.784 8.517 1.00 15.00 370 GLY A CA 15
ATOM 10540 C C . GLY A 1 5 ? 2.752 -3.292 7.678 1.00 15.00 370 GLY A C 15
ATOM 10541 O O . GLY A 1 5 ? 1.729 -2.847 8.194 1.00 15.00 370 GLY A O 15
ATOM 10545 N N . TRP A 1 6 ? 2.971 -3.283 6.369 1.00 15.00 371 TRP A N 15
ATOM 10546 C CA . TRP A 1 6 ? 1.921 -3.089 5.411 1.00 15.00 371 TRP A CA 15
ATOM 10547 C C . TRP A 1 6 ? 1.686 -4.377 4.624 1.00 15.00 371 TRP A C 15
ATOM 10548 O O . TRP A 1 6 ? 2.595 -5.197 4.505 1.00 15.00 371 TRP A O 15
ATOM 10569 N N . GLU A 1 7 ? 0.484 -4.551 4.075 1.00 15.00 372 GLU A N 15
ATOM 10570 C CA . GLU A 1 7 ? 0.270 -5.619 3.108 1.00 15.00 372 GLU A CA 15
ATOM 10571 C C . GLU A 1 7 ? 0.356 -4.994 1.725 1.00 15.00 372 GLU A C 15
ATOM 10572 O O . GLU A 1 7 ? -0.159 -3.895 1.518 1.00 15.00 372 GLU A O 15
ATOM 10584 N N . GLU A 1 8 ? 1.010 -5.651 0.784 1.00 15.00 373 GLU A N 15
ATOM 10585 C CA . GLU A 1 8 ? 1.129 -5.071 -0.543 1.00 15.00 373 GLU A CA 15
ATOM 10586 C C . GLU A 1 8 ? 0.120 -5.669 -1.494 1.00 15.00 373 GLU A C 15
ATOM 10587 O O . GLU A 1 8 ? -0.234 -6.846 -1.400 1.00 15.00 373 GLU A O 15
ATOM 10599 N N . ARG A 1 9 ? -0.282 -4.863 -2.449 1.00 15.00 374 ARG A N 15
ATOM 10600 C CA . ARG A 1 9 ? -1.241 -5.286 -3.455 1.00 15.00 374 ARG A CA 15
ATOM 10601 C C . ARG A 1 9 ? -1.016 -4.557 -4.769 1.00 15.00 374 ARG A C 15
ATOM 10602 O O . ARG A 1 9 ? -1.231 -3.348 -4.871 1.00 15.00 374 ARG A O 15
ATOM 10623 N N . LYS A 1 10 ? -0.553 -5.296 -5.760 1.00 15.00 375 LYS A N 15
ATOM 10624 C CA . LYS A 1 10 ? -0.459 -4.783 -7.110 1.00 15.00 375 LYS A CA 15
ATOM 10625 C C . LYS A 1 10 ? -1.698 -5.207 -7.885 1.00 15.00 375 LYS A C 15
ATOM 10626 O O . LYS A 1 10 ? -1.833 -6.373 -8.255 1.00 15.00 375 LYS A O 15
ATOM 10645 N N . ASP A 1 11 ? -2.622 -4.283 -8.102 1.00 15.00 376 ASP A N 15
ATOM 10646 C CA . ASP A 1 11 ? -3.855 -4.632 -8.777 1.00 15.00 376 ASP A CA 15
ATOM 10647 C C . ASP A 1 11 ? -3.675 -4.448 -10.284 1.00 15.00 376 ASP A C 15
ATOM 10648 O O . ASP A 1 11 ? -3.119 -3.432 -10.727 1.00 15.00 376 ASP A O 15
ATOM 10657 N N . ALA A 1 12 ? -4.177 -5.408 -11.070 1.00 15.00 377 ALA A N 15
ATOM 10658 C CA . ALA A 1 12 ? -3.979 -5.421 -12.517 1.00 15.00 377 ALA A CA 15
ATOM 10659 C C . ALA A 1 12 ? -4.667 -4.241 -13.194 1.00 15.00 377 ALA A C 15
ATOM 10660 O O . ALA A 1 12 ? -4.504 -4.029 -14.396 1.00 15.00 377 ALA A O 15
ATOM 10667 N N . LYS A 1 13 ? -5.433 -3.478 -12.423 1.00 15.00 378 LYS A N 15
ATOM 10668 C CA . LYS A 1 13 ? -6.042 -2.255 -12.921 1.00 15.00 378 LYS A CA 15
ATOM 10669 C C . LYS A 1 13 ? -4.977 -1.180 -13.158 1.00 15.00 378 LYS A C 15
ATOM 10670 O O . LYS A 1 13 ? -5.271 -0.082 -13.633 1.00 15.00 378 LYS A O 15
ATOM 10689 N N . GLY A 1 14 ? -3.731 -1.519 -12.838 1.00 15.00 379 GLY A N 15
ATOM 10690 C CA . GLY A 1 14 ? -2.616 -0.629 -13.101 1.00 15.00 379 GLY A CA 15
ATOM 10691 C C . GLY A 1 14 ? -2.337 0.302 -11.945 1.00 15.00 379 GLY A C 15
ATOM 10692 O O . GLY A 1 14 ? -1.686 1.331 -12.109 1.00 15.00 379 GLY A O 15
ATOM 10696 N N . ARG A 1 15 ? -2.808 -0.066 -10.767 1.00 15.00 380 ARG A N 15
ATOM 10697 C CA . ARG A 1 15 ? -2.630 0.767 -9.593 1.00 15.00 380 ARG A CA 15
ATOM 10698 C C . ARG A 1 15 ? -2.155 -0.070 -8.398 1.00 15.00 380 ARG A C 15
ATOM 10699 O O . ARG A 1 15 ? -2.903 -0.887 -7.856 1.00 15.00 380 ARG A O 15
ATOM 10720 N N . THR A 1 16 ? -0.882 0.105 -8.034 1.00 15.00 381 THR A N 15
ATOM 10721 C CA . THR A 1 16 ? -0.273 -0.618 -6.921 1.00 15.00 381 THR A CA 15
ATOM 10722 C C . THR A 1 16 ? -0.261 0.254 -5.669 1.00 15.00 381 THR A C 15
ATOM 10723 O O . THR A 1 16 ? 0.142 1.417 -5.727 1.00 15.00 381 THR A O 15
ATOM 10734 N N . TYR A 1 17 ? -0.699 -0.296 -4.543 1.00 15.00 382 TYR A N 15
ATOM 10735 C CA . TYR A 1 17 ? -0.789 0.483 -3.319 1.00 15.00 382 TYR A CA 15
ATOM 10736 C C . TYR A 1 17 ? -0.341 -0.335 -2.117 1.00 15.00 382 TYR A C 15
ATOM 10737 O O . TYR A 1 17 ? -0.464 -1.564 -2.103 1.00 15.00 382 TYR A O 15
ATOM 10755 N N . TYR A 1 18 ? 0.196 0.350 -1.122 1.00 15.00 383 TYR A N 15
ATOM 10756 C CA . TYR A 1 18 ? 0.641 -0.297 0.098 1.00 15.00 383 TYR A CA 15
ATOM 10757 C C . TYR A 1 18 ? -0.200 0.190 1.283 1.00 15.00 383 TYR A C 15
ATOM 10758 O O . TYR A 1 18 ? -0.458 1.387 1.415 1.00 15.00 383 TYR A O 15
ATOM 10776 N N . VAL A 1 19 ? -0.611 -0.738 2.146 1.00 15.00 384 VAL A N 15
ATOM 10777 C CA . VAL A 1 19 ? -1.540 -0.430 3.238 1.00 15.00 384 VAL A CA 15
ATOM 10778 C C . VAL A 1 19 ? -0.860 -0.525 4.582 1.00 15.00 384 VAL A C 15
ATOM 10779 O O . VAL A 1 19 ? -0.524 -1.616 5.023 1.00 15.00 384 VAL A O 15
ATOM 10792 N N . ASN A 1 20 ? -0.697 0.583 5.264 1.00 15.00 385 ASN A N 15
ATOM 10793 C CA . ASN A 1 20 ? 0.009 0.564 6.528 1.00 15.00 385 ASN A CA 15
ATOM 10794 C C . ASN A 1 20 ? -0.943 0.317 7.696 1.00 15.00 385 ASN A C 15
ATOM 10795 O O . ASN A 1 20 ? -1.907 1.054 7.854 1.00 15.00 385 ASN A O 15
ATOM 10806 N N . HIS A 1 21 ? -0.660 -0.683 8.540 1.00 15.00 386 HIS A N 15
ATOM 10807 C CA . HIS A 1 21 ? -1.530 -0.978 9.680 1.00 15.00 386 HIS A CA 15
ATOM 10808 C C . HIS A 1 21 ? -1.107 -0.149 10.865 1.00 15.00 386 HIS A C 15
ATOM 10809 O O . HIS A 1 21 ? -1.833 -0.004 11.844 1.00 15.00 386 HIS A O 15
ATOM 10824 N N . ASN A 1 22 ? 0.081 0.392 10.739 1.00 15.00 387 ASN A N 15
ATOM 10825 C CA . ASN A 1 22 ? 0.769 1.036 11.822 1.00 15.00 387 ASN A CA 15
ATOM 10826 C C . ASN A 1 22 ? 0.302 2.484 11.969 1.00 15.00 387 ASN A C 15
ATOM 10827 O O . ASN A 1 22 ? 0.422 3.087 13.035 1.00 15.00 387 ASN A O 15
ATOM 10838 N N . ASN A 1 23 ? -0.198 3.042 10.874 1.00 15.00 388 ASN A N 15
ATOM 10839 C CA . ASN A 1 23 ? -0.811 4.369 10.890 1.00 15.00 388 ASN A CA 15
ATOM 10840 C C . ASN A 1 23 ? -2.267 4.290 10.432 1.00 15.00 388 ASN A C 15
ATOM 10841 O O . ASN A 1 23 ? -3.037 5.238 10.597 1.00 15.00 388 ASN A O 15
ATOM 10852 N N . ARG A 1 24 ? -2.621 3.151 9.825 1.00 15.00 389 ARG A N 15
ATOM 10853 C CA . ARG A 1 24 ? -3.942 2.944 9.220 1.00 15.00 389 ARG A CA 15
ATOM 10854 C C . ARG A 1 24 ? -4.077 3.781 7.950 1.00 15.00 389 ARG A C 15
ATOM 10855 O O . ARG A 1 24 ? -4.780 4.790 7.929 1.00 15.00 389 ARG A O 15
ATOM 10876 N N . THR A 1 25 ? -3.349 3.395 6.908 1.00 15.00 390 THR A N 15
ATOM 10877 C CA . THR A 1 25 ? -3.249 4.219 5.713 1.00 15.00 390 THR A CA 15
ATOM 10878 C C . THR A 1 25 ? -3.239 3.384 4.416 1.00 15.00 390 THR A C 15
ATOM 10879 O O . THR A 1 25 ? -2.785 2.241 4.419 1.00 15.00 390 THR A O 15
ATOM 10890 N N . THR A 1 26 ? -3.759 3.962 3.323 1.00 15.00 391 THR A N 15
ATOM 10891 C CA . THR A 1 26 ? -3.745 3.336 2.009 1.00 15.00 391 THR A CA 15
ATOM 10892 C C . THR A 1 26 ? -3.227 4.343 0.969 1.00 15.00 391 THR A C 15
ATOM 10893 O O . THR A 1 26 ? -3.828 5.406 0.788 1.00 15.00 391 THR A O 15
ATOM 10904 N N . THR A 1 27 ? -2.104 4.058 0.306 1.00 15.00 392 THR A N 15
ATOM 10905 C CA . THR A 1 27 ? -1.477 5.077 -0.522 1.00 15.00 392 THR A CA 15
ATOM 10906 C C . THR A 1 27 ? -0.709 4.502 -1.716 1.00 15.00 392 THR A C 15
ATOM 10907 O O . THR A 1 27 ? -0.221 3.370 -1.664 1.00 15.00 392 THR A O 15
ATOM 10918 N N . TRP A 1 28 ? -0.643 5.281 -2.805 1.00 15.00 393 TRP A N 15
ATOM 10919 C CA . TRP A 1 28 ? 0.207 4.933 -3.947 1.00 15.00 393 TRP A CA 15
ATOM 10920 C C . TRP A 1 28 ? 1.673 5.198 -3.612 1.00 15.00 393 TRP A C 15
ATOM 10921 O O . TRP A 1 28 ? 2.576 4.617 -4.219 1.00 15.00 393 TRP A O 15
ATOM 10942 N N . THR A 1 29 ? 1.904 6.109 -2.674 1.00 15.00 394 THR A N 15
ATOM 10943 C CA . THR A 1 29 ? 3.240 6.620 -2.417 1.00 15.00 394 THR A CA 15
ATOM 10944 C C . THR A 1 29 ? 4.121 5.565 -1.750 1.00 15.00 394 THR A C 15
ATOM 10945 O O . THR A 1 29 ? 3.629 4.682 -1.040 1.00 15.00 394 THR A O 15
ATOM 10956 N N . ARG A 1 30 ? 5.418 5.649 -2.010 1.00 15.00 395 ARG A N 15
ATOM 10957 C CA . ARG A 1 30 ? 6.369 4.704 -1.459 1.00 15.00 395 ARG A CA 15
ATOM 10958 C C . ARG A 1 30 ? 6.525 4.908 0.040 1.00 15.00 395 ARG A C 15
ATOM 10959 O O . ARG A 1 30 ? 6.738 6.023 0.515 1.00 15.00 395 ARG A O 15
ATOM 10980 N N . PRO A 1 31 ? 6.440 3.812 0.799 1.00 15.00 396 PRO A N 15
ATOM 10981 C CA . PRO A 1 31 ? 6.481 3.848 2.260 1.00 15.00 396 PRO A CA 15
ATOM 10982 C C . PRO A 1 31 ? 7.857 4.221 2.799 1.00 15.00 396 PRO A C 15
ATOM 10983 O O . PRO A 1 31 ? 8.870 3.643 2.408 1.00 15.00 396 PRO A O 15
ATOM 10994 N N . ILE A 1 32 ? 7.874 5.189 3.708 1.00 15.00 397 ILE A N 15
ATOM 10995 C CA . ILE A 1 32 ? 9.105 5.642 4.354 1.00 15.00 397 ILE A CA 15
ATOM 10996 C C . ILE A 1 32 ? 9.568 4.621 5.400 1.00 15.00 397 ILE A C 15
ATOM 10997 O O . ILE A 1 32 ? 10.690 4.680 5.904 1.00 15.00 397 ILE A O 15
ATOM 11013 N N . MET A 1 33 ? 8.700 3.645 5.683 1.00 15.00 398 MET A N 15
ATOM 11014 C CA . MET A 1 33 ? 8.952 2.624 6.720 1.00 15.00 398 MET A CA 15
ATOM 11015 C C . MET A 1 33 ? 10.031 1.676 6.380 1.00 15.00 398 MET A C 15
ATOM 11016 O O . MET A 1 33 ? 10.517 0.831 7.127 1.00 15.00 398 MET A O 15
ATOM 11030 N N . GLN A 1 34 ? 10.321 1.918 5.239 1.00 15.00 399 GLN A N 15
ATOM 11031 C CA . GLN A 1 34 ? 11.205 1.136 4.390 1.00 15.00 399 GLN A CA 15
ATOM 11032 C C . GLN A 1 34 ? 12.661 1.383 4.781 1.00 15.00 399 GLN A C 15
ATOM 11033 O O . GLN A 1 34 ? 13.551 0.624 4.399 1.00 15.00 399 GLN A O 15
ATOM 11047 N N . LEU A 1 35 ? 12.876 2.473 5.523 1.00 15.00 400 LEU A N 15
ATOM 11048 C CA . LEU A 1 35 ? 14.199 2.868 5.999 1.00 15.00 400 LEU A CA 15
ATOM 11049 C C . LEU A 1 35 ? 15.113 3.211 4.824 1.00 15.00 400 LEU A C 15
ATOM 11050 O O . LEU A 1 35 ? 16.043 2.429 4.525 1.00 15.00 400 LEU A O 15
ATOM 11067 N N . GLU B 2 1 ? -6.532 7.797 -13.031 1.00 15.00 178 GLU B N 15
ATOM 11068 C CA . GLU B 2 1 ? -6.349 6.788 -11.963 1.00 15.00 178 GLU B CA 15
ATOM 11069 C C . GLU B 2 1 ? -7.560 6.772 -11.044 1.00 15.00 178 GLU B C 15
ATOM 11070 O O . GLU B 2 1 ? -7.970 7.825 -10.551 1.00 15.00 178 GLU B O 15
ATOM 11101 N N . PRO B 2 3 ? -8.469 5.883 -7.421 1.00 15.00 180 PRO B N 15
ATOM 11102 C CA . PRO B 2 3 ? -7.780 5.668 -6.157 1.00 15.00 180 PRO B CA 15
ATOM 11103 C C . PRO B 2 3 ? -7.798 4.373 -5.401 1.00 15.00 180 PRO B C 15
ATOM 11104 O O . PRO B 2 3 ? -8.528 3.414 -5.664 1.00 15.00 180 PRO B O 15
ATOM 11115 N N . PRO B 2 4 ? -6.913 4.438 -4.388 1.00 15.00 181 PRO B N 15
ATOM 11116 C CA . PRO B 2 4 ? -6.577 3.356 -3.469 1.00 15.00 181 PRO B CA 15
ATOM 11117 C C . PRO B 2 4 ? -7.783 2.679 -2.824 1.00 15.00 181 PRO B C 15
ATOM 11118 O O . PRO B 2 4 ? -8.748 3.333 -2.410 1.00 15.00 181 PRO B O 15
ATOM 11129 N N . PRO B 2 5 ? -7.711 1.348 -2.724 1.00 15.00 182 PRO B N 15
ATOM 11130 C CA . PRO B 2 5 ? -8.637 0.540 -1.927 1.00 15.00 182 PRO B CA 15
ATOM 11131 C C . PRO B 2 5 ? -8.394 0.794 -0.438 1.00 15.00 182 PRO B C 15
ATOM 11132 O O . PRO B 2 5 ? -7.278 1.118 -0.051 1.00 15.00 182 PRO B O 15
ATOM 11143 N N . GLY B 2 6 ? -9.436 0.672 0.380 1.00 15.00 183 GLY B N 15
ATOM 11144 C CA . GLY B 2 6 ? -9.350 1.024 1.799 1.00 15.00 183 GLY B CA 15
ATOM 11145 C C . GLY B 2 6 ? -8.232 0.322 2.569 1.00 15.00 183 GLY B C 15
ATOM 11146 O O . GLY B 2 6 ? -7.529 -0.533 2.038 1.00 15.00 183 GLY B O 15
ATOM 11150 N N . TYR B 2 7 ? -8.121 0.649 3.854 1.00 15.00 184 TYR B N 15
ATOM 11151 C CA . TYR B 2 7 ? -7.021 0.168 4.683 1.00 15.00 184 TYR B CA 15
ATOM 11152 C C . TYR B 2 7 ? -7.330 -1.178 5.370 1.00 15.00 184 TYR B C 15
ATOM 11153 O O . TYR B 2 7 ? -8.394 -1.351 5.965 1.00 15.00 184 TYR B O 15
ATOM 11171 N N . LEU B 2 8 ? -6.354 -2.106 5.302 1.00 15.00 185 LEU B N 15
ATOM 11172 C CA . LEU B 2 8 ? -6.467 -3.452 5.852 1.00 15.00 185 LEU B CA 15
ATOM 11173 C C . LEU B 2 8 ? -7.712 -4.179 5.431 1.00 15.00 185 LEU B C 15
ATOM 11174 O O . LEU B 2 8 ? -8.598 -4.491 6.229 1.00 15.00 185 LEU B O 15
ATOM 11190 N N . SER B 2 9 ? -7.768 -4.388 4.149 1.00 15.00 186 SER B N 15
ATOM 11191 C CA . SER B 2 9 ? -8.600 -5.386 3.564 1.00 15.00 186 SER B CA 15
ATOM 11192 C C . SER B 2 9 ? -7.889 -5.815 2.302 1.00 15.00 186 SER B C 15
ATOM 11193 O O . SER B 2 9 ? -7.952 -5.138 1.278 1.00 15.00 186 SER B O 15
ATOM 11201 N N . GLU B 2 10 ? -7.186 -6.929 2.384 1.00 15.00 187 GLU B N 15
ATOM 11202 C CA . GLU B 2 10 ? -6.268 -7.305 1.327 1.00 15.00 187 GLU B CA 15
ATOM 11203 C C . GLU B 2 10 ? -6.639 -8.687 0.820 1.00 15.00 187 GLU B C 15
ATOM 11204 O O . GLU B 2 10 ? -6.336 -9.702 1.452 1.00 15.00 187 GLU B O 15
ATOM 11216 N N . ASP B 2 11 ? -7.344 -8.706 -0.301 1.00 15.00 188 ASP B N 15
ATOM 11217 C CA . ASP B 2 11 ? -7.941 -9.926 -0.822 1.00 15.00 188 ASP B CA 15
ATOM 11218 C C . ASP B 2 11 ? -7.106 -10.533 -1.934 1.00 15.00 188 ASP B C 15
ATOM 11219 O O . ASP B 2 11 ? -6.180 -9.907 -2.457 1.00 15.00 188 ASP B O 15
ATOM 11228 N N . GLY B 2 12 ? -7.455 -11.760 -2.283 1.00 15.00 189 GLY B N 15
ATOM 11229 C CA . GLY B 2 12 ? -6.755 -12.486 -3.316 1.00 15.00 189 GLY B CA 15
ATOM 11230 C C . GLY B 2 12 ? -6.920 -13.978 -3.137 1.00 15.00 189 GLY B C 15
ATOM 11231 O O . GLY B 2 12 ? -7.939 -14.395 -2.540 1.00 15.00 189 GLY B O 15
ATOM 11236 N N . GLY A 1 1 ? 11.138 -2.828 -3.133 1.00 15.00 366 GLY A N 16
ATOM 11237 C CA . GLY A 1 1 ? 11.284 -2.546 -1.723 1.00 15.00 366 GLY A CA 16
ATOM 11238 C C . GLY A 1 1 ? 9.953 -2.503 -1.009 1.00 15.00 366 GLY A C 16
ATOM 11239 O O . GLY A 1 1 ? 9.237 -1.503 -1.071 1.00 15.00 366 GLY A O 16
ATOM 11243 N N . LEU A 1 2 ? 9.611 -3.596 -0.349 1.00 15.00 367 LEU A N 16
ATOM 11244 C CA . LEU A 1 2 ? 8.382 -3.673 0.423 1.00 15.00 367 LEU A CA 16
ATOM 11245 C C . LEU A 1 2 ? 8.733 -3.754 1.904 1.00 15.00 367 LEU A C 16
ATOM 11246 O O . LEU A 1 2 ? 9.564 -4.572 2.302 1.00 15.00 367 LEU A O 16
ATOM 11262 N N . PRO A 1 3 ? 8.106 -2.921 2.743 1.00 15.00 368 PRO A N 16
ATOM 11263 C CA . PRO A 1 3 ? 8.413 -2.871 4.154 1.00 15.00 368 PRO A CA 16
ATOM 11264 C C . PRO A 1 3 ? 7.564 -3.845 4.959 1.00 15.00 368 PRO A C 16
ATOM 11265 O O . PRO A 1 3 ? 6.364 -4.021 4.715 1.00 15.00 368 PRO A O 16
ATOM 11276 N N . SER A 1 4 ? 8.198 -4.460 5.918 1.00 15.00 369 SER A N 16
ATOM 11277 C CA . SER A 1 4 ? 7.536 -5.392 6.809 1.00 15.00 369 SER A CA 16
ATOM 11278 C C . SER A 1 4 ? 6.580 -4.644 7.741 1.00 15.00 369 SER A C 16
ATOM 11279 O O . SER A 1 4 ? 7.021 -3.889 8.609 1.00 15.00 369 SER A O 16
ATOM 11287 N N . GLY A 1 5 ? 5.279 -4.811 7.537 1.00 15.00 370 GLY A N 16
ATOM 11288 C CA . GLY A 1 5 ? 4.325 -4.165 8.411 1.00 15.00 370 GLY A CA 16
ATOM 11289 C C . GLY A 1 5 ? 3.126 -3.652 7.657 1.00 15.00 370 GLY A C 16
ATOM 11290 O O . GLY A 1 5 ? 2.113 -3.299 8.252 1.00 15.00 370 GLY A O 16
ATOM 11294 N N . TRP A 1 6 ? 3.266 -3.518 6.347 1.00 15.00 371 TRP A N 16
ATOM 11295 C CA . TRP A 1 6 ? 2.147 -3.230 5.495 1.00 15.00 371 TRP A CA 16
ATOM 11296 C C . TRP A 1 6 ? 1.823 -4.434 4.624 1.00 15.00 371 TRP A C 16
ATOM 11297 O O . TRP A 1 6 ? 2.681 -5.285 4.395 1.00 15.00 371 TRP A O 16
ATOM 11318 N N . GLU A 1 7 ? 0.600 -4.483 4.118 1.00 15.00 372 GLU A N 16
ATOM 11319 C CA . GLU A 1 7 ? 0.244 -5.457 3.099 1.00 15.00 372 GLU A CA 16
ATOM 11320 C C . GLU A 1 7 ? 0.232 -4.753 1.751 1.00 15.00 372 GLU A C 16
ATOM 11321 O O . GLU A 1 7 ? -0.100 -3.563 1.684 1.00 15.00 372 GLU A O 16
ATOM 11333 N N . GLU A 1 8 ? 0.597 -5.457 0.687 1.00 15.00 373 GLU A N 16
ATOM 11334 C CA . GLU A 1 8 ? 0.546 -4.863 -0.638 1.00 15.00 373 GLU A CA 16
ATOM 11335 C C . GLU A 1 8 ? -0.344 -5.641 -1.574 1.00 15.00 373 GLU A C 16
ATOM 11336 O O . GLU A 1 8 ? -0.464 -6.869 -1.492 1.00 15.00 373 GLU A O 16
ATOM 11348 N N . ARG A 1 9 ? -0.910 -4.914 -2.504 1.00 15.00 374 ARG A N 16
ATOM 11349 C CA . ARG A 1 9 ? -1.760 -5.501 -3.518 1.00 15.00 374 ARG A CA 16
ATOM 11350 C C . ARG A 1 9 ? -1.464 -4.890 -4.880 1.00 15.00 374 ARG A C 16
ATOM 11351 O O . ARG A 1 9 ? -1.709 -3.703 -5.115 1.00 15.00 374 ARG A O 16
ATOM 11372 N N . LYS A 1 10 ? -0.894 -5.702 -5.755 1.00 15.00 375 LYS A N 16
ATOM 11373 C CA . LYS A 1 10 ? -0.596 -5.297 -7.108 1.00 15.00 375 LYS A CA 16
ATOM 11374 C C . LYS A 1 10 ? -1.788 -5.629 -7.992 1.00 15.00 375 LYS A C 16
ATOM 11375 O O . LYS A 1 10 ? -1.955 -6.776 -8.409 1.00 15.00 375 LYS A O 16
ATOM 11394 N N . ASP A 1 11 ? -2.650 -4.648 -8.228 1.00 15.00 376 ASP A N 16
ATOM 11395 C CA . ASP A 1 11 ? -3.915 -4.922 -8.897 1.00 15.00 376 ASP A CA 16
ATOM 11396 C C . ASP A 1 11 ? -3.847 -4.540 -10.376 1.00 15.00 376 ASP A C 16
ATOM 11397 O O . ASP A 1 11 ? -3.264 -3.506 -10.736 1.00 15.00 376 ASP A O 16
ATOM 11406 N N . ALA A 1 12 ? -4.500 -5.345 -11.218 1.00 15.00 377 ALA A N 16
ATOM 11407 C CA . ALA A 1 12 ? -4.447 -5.179 -12.666 1.00 15.00 377 ALA A CA 16
ATOM 11408 C C . ALA A 1 12 ? -5.250 -3.963 -13.130 1.00 15.00 377 ALA A C 16
ATOM 11409 O O . ALA A 1 12 ? -5.345 -3.691 -14.327 1.00 15.00 377 ALA A O 16
ATOM 11416 N N . LYS A 1 13 ? -5.828 -3.240 -12.177 1.00 15.00 378 LYS A N 16
ATOM 11417 C CA . LYS A 1 13 ? -6.485 -1.968 -12.460 1.00 15.00 378 LYS A CA 16
ATOM 11418 C C . LYS A 1 13 ? -5.453 -0.922 -12.882 1.00 15.00 378 LYS A C 16
ATOM 11419 O O . LYS A 1 13 ? -5.800 0.195 -13.255 1.00 15.00 378 LYS A O 16
ATOM 11438 N N . GLY A 1 14 ? -4.180 -1.302 -12.811 1.00 15.00 379 GLY A N 16
ATOM 11439 C CA . GLY A 1 14 ? -3.108 -0.418 -13.215 1.00 15.00 379 GLY A CA 16
ATOM 11440 C C . GLY A 1 14 ? -2.612 0.428 -12.068 1.00 15.00 379 GLY A C 16
ATOM 11441 O O . GLY A 1 14 ? -2.082 1.517 -12.274 1.00 15.00 379 GLY A O 16
ATOM 11445 N N . ARG A 1 15 ? -2.771 -0.084 -10.853 1.00 15.00 380 ARG A N 16
ATOM 11446 C CA . ARG A 1 15 ? -2.405 0.660 -9.655 1.00 15.00 380 ARG A CA 16
ATOM 11447 C C . ARG A 1 15 ? -2.041 -0.293 -8.509 1.00 15.00 380 ARG A C 16
ATOM 11448 O O . ARG A 1 15 ? -2.762 -1.251 -8.219 1.00 15.00 380 ARG A O 16
ATOM 11469 N N . THR A 1 16 ? -0.900 -0.033 -7.879 1.00 15.00 381 THR A N 16
ATOM 11470 C CA . THR A 1 16 ? -0.429 -0.831 -6.756 1.00 15.00 381 THR A CA 16
ATOM 11471 C C . THR A 1 16 ? -0.328 0.045 -5.514 1.00 15.00 381 THR A C 16
ATOM 11472 O O . THR A 1 16 ? 0.180 1.163 -5.585 1.00 15.00 381 THR A O 16
ATOM 11483 N N . TYR A 1 17 ? -0.811 -0.454 -4.386 1.00 15.00 382 TYR A N 16
ATOM 11484 C CA . TYR A 1 17 ? -0.896 0.359 -3.184 1.00 15.00 382 TYR A CA 16
ATOM 11485 C C . TYR A 1 17 ? -0.545 -0.452 -1.939 1.00 15.00 382 TYR A C 16
ATOM 11486 O O . TYR A 1 17 ? -0.745 -1.667 -1.901 1.00 15.00 382 TYR A O 16
ATOM 11504 N N . TYR A 1 18 ? -0.002 0.226 -0.938 1.00 15.00 383 TYR A N 16
ATOM 11505 C CA . TYR A 1 18 ? 0.415 -0.424 0.297 1.00 15.00 383 TYR A CA 16
ATOM 11506 C C . TYR A 1 18 ? -0.411 0.103 1.479 1.00 15.00 383 TYR A C 16
ATOM 11507 O O . TYR A 1 18 ? -0.580 1.318 1.625 1.00 15.00 383 TYR A O 16
ATOM 11525 N N . VAL A 1 19 ? -0.924 -0.799 2.324 1.00 15.00 384 VAL A N 16
ATOM 11526 C CA . VAL A 1 19 ? -1.697 -0.386 3.499 1.00 15.00 384 VAL A CA 16
ATOM 11527 C C . VAL A 1 19 ? -0.893 -0.543 4.792 1.00 15.00 384 VAL A C 16
ATOM 11528 O O . VAL A 1 19 ? -0.460 -1.642 5.135 1.00 15.00 384 VAL A O 16
ATOM 11541 N N . ASN A 1 20 ? -0.713 0.547 5.529 1.00 15.00 385 ASN A N 16
ATOM 11542 C CA . ASN A 1 20 ? 0.073 0.507 6.755 1.00 15.00 385 ASN A CA 16
ATOM 11543 C C . ASN A 1 20 ? -0.824 0.293 7.978 1.00 15.00 385 ASN A C 16
ATOM 11544 O O . ASN A 1 20 ? -1.680 1.127 8.254 1.00 15.00 385 ASN A O 16
ATOM 11555 N N . HIS A 1 21 ? -0.599 -0.784 8.744 1.00 15.00 386 HIS A N 16
ATOM 11556 C CA . HIS A 1 21 ? -1.465 -1.118 9.885 1.00 15.00 386 HIS A CA 16
ATOM 11557 C C . HIS A 1 21 ? -1.096 -0.240 11.049 1.00 15.00 386 HIS A C 16
ATOM 11558 O O . HIS A 1 21 ? -1.805 -0.131 12.047 1.00 15.00 386 HIS A O 16
ATOM 11573 N N . ASN A 1 22 ? 0.052 0.360 10.890 1.00 15.00 387 ASN A N 16
ATOM 11574 C CA . ASN A 1 22 ? 0.697 1.107 11.927 1.00 15.00 387 ASN A CA 16
ATOM 11575 C C . ASN A 1 22 ? 0.241 2.567 11.915 1.00 15.00 387 ASN A C 16
ATOM 11576 O O . ASN A 1 22 ? 0.297 3.255 12.933 1.00 15.00 387 ASN A O 16
ATOM 11587 N N . ASN A 1 23 ? -0.201 3.039 10.750 1.00 15.00 388 ASN A N 16
ATOM 11588 C CA . ASN A 1 23 ? -0.642 4.426 10.605 1.00 15.00 388 ASN A CA 16
ATOM 11589 C C . ASN A 1 23 ? -2.104 4.508 10.160 1.00 15.00 388 ASN A C 16
ATOM 11590 O O . ASN A 1 23 ? -2.718 5.569 10.241 1.00 15.00 388 ASN A O 16
ATOM 11601 N N . ARG A 1 24 ? -2.649 3.380 9.681 1.00 15.00 389 ARG A N 16
ATOM 11602 C CA . ARG A 1 24 ? -4.013 3.336 9.133 1.00 15.00 389 ARG A CA 16
ATOM 11603 C C . ARG A 1 24 ? -4.081 4.093 7.815 1.00 15.00 389 ARG A C 16
ATOM 11604 O O . ARG A 1 24 ? -4.637 5.190 7.744 1.00 15.00 389 ARG A O 16
ATOM 11625 N N . THR A 1 25 ? -3.463 3.536 6.778 1.00 15.00 390 THR A N 16
ATOM 11626 C CA . THR A 1 25 ? -3.303 4.273 5.538 1.00 15.00 390 THR A CA 16
ATOM 11627 C C . THR A 1 25 ? -3.398 3.382 4.278 1.00 15.00 390 THR A C 16
ATOM 11628 O O . THR A 1 25 ? -3.004 2.215 4.310 1.00 15.00 390 THR A O 16
ATOM 11639 N N . THR A 1 26 ? -3.927 3.952 3.178 1.00 15.00 391 THR A N 16
ATOM 11640 C CA . THR A 1 26 ? -3.989 3.296 1.883 1.00 15.00 391 THR A CA 16
ATOM 11641 C C . THR A 1 26 ? -3.428 4.257 0.818 1.00 15.00 391 THR A C 16
ATOM 11642 O O . THR A 1 26 ? -4.031 5.298 0.541 1.00 15.00 391 THR A O 16
ATOM 11653 N N . THR A 1 27 ? -2.257 3.961 0.252 1.00 15.00 392 THR A N 16
ATOM 11654 C CA . THR A 1 27 ? -1.573 4.963 -0.548 1.00 15.00 392 THR A CA 16
ATOM 11655 C C . THR A 1 27 ? -0.711 4.377 -1.670 1.00 15.00 392 THR A C 16
ATOM 11656 O O . THR A 1 27 ? -0.216 3.250 -1.568 1.00 15.00 392 THR A O 16
ATOM 11667 N N . TRP A 1 28 ? -0.574 5.148 -2.760 1.00 15.00 393 TRP A N 16
ATOM 11668 C CA . TRP A 1 28 ? 0.362 4.815 -3.838 1.00 15.00 393 TRP A CA 16
ATOM 11669 C C . TRP A 1 28 ? 1.797 5.079 -3.390 1.00 15.00 393 TRP A C 16
ATOM 11670 O O . TRP A 1 28 ? 2.750 4.620 -4.015 1.00 15.00 393 TRP A O 16
ATOM 11691 N N . THR A 1 29 ? 1.936 5.851 -2.319 1.00 15.00 394 THR A N 16
ATOM 11692 C CA . THR A 1 29 ? 3.231 6.374 -1.905 1.00 15.00 394 THR A CA 16
ATOM 11693 C C . THR A 1 29 ? 4.145 5.274 -1.365 1.00 15.00 394 THR A C 16
ATOM 11694 O O . THR A 1 29 ? 3.689 4.332 -0.715 1.00 15.00 394 THR A O 16
ATOM 11705 N N . ARG A 1 30 ? 5.438 5.410 -1.640 1.00 15.00 395 ARG A N 16
ATOM 11706 C CA . ARG A 1 30 ? 6.428 4.471 -1.143 1.00 15.00 395 ARG A CA 16
ATOM 11707 C C . ARG A 1 30 ? 6.596 4.620 0.363 1.00 15.00 395 ARG A C 16
ATOM 11708 O O . ARG A 1 30 ? 6.758 5.726 0.878 1.00 15.00 395 ARG A O 16
ATOM 11729 N N . PRO A 1 31 ? 6.574 3.496 1.082 1.00 15.00 396 PRO A N 16
ATOM 11730 C CA . PRO A 1 31 ? 6.622 3.484 2.543 1.00 15.00 396 PRO A CA 16
ATOM 11731 C C . PRO A 1 31 ? 7.977 3.907 3.098 1.00 15.00 396 PRO A C 16
ATOM 11732 O O . PRO A 1 31 ? 8.995 3.262 2.848 1.00 15.00 396 PRO A O 16
ATOM 11743 N N . ILE A 1 32 ? 7.971 4.996 3.859 1.00 15.00 397 ILE A N 16
ATOM 11744 C CA . ILE A 1 32 ? 9.176 5.521 4.498 1.00 15.00 397 ILE A CA 16
ATOM 11745 C C . ILE A 1 32 ? 9.603 4.646 5.676 1.00 15.00 397 ILE A C 16
ATOM 11746 O O . ILE A 1 32 ? 10.689 4.809 6.223 1.00 15.00 397 ILE A O 16
ATOM 11762 N N . MET A 1 33 ? 8.737 3.702 6.054 1.00 15.00 398 MET A N 16
ATOM 11763 C CA . MET A 1 33 ? 8.944 2.867 7.253 1.00 15.00 398 MET A CA 16
ATOM 11764 C C . MET A 1 33 ? 10.043 1.887 7.121 1.00 15.00 398 MET A C 16
ATOM 11765 O O . MET A 1 33 ? 10.505 1.188 8.021 1.00 15.00 398 MET A O 16
ATOM 11779 N N . GLN A 1 34 ? 10.385 1.942 5.968 1.00 15.00 399 GLN A N 16
ATOM 11780 C CA . GLN A 1 34 ? 11.290 1.024 5.288 1.00 15.00 399 GLN A CA 16
ATOM 11781 C C . GLN A 1 34 ? 12.747 1.396 5.574 1.00 15.00 399 GLN A C 16
ATOM 11782 O O . GLN A 1 34 ? 13.668 0.644 5.254 1.00 15.00 399 GLN A O 16
ATOM 11796 N N . LEU A 1 35 ? 12.941 2.566 6.170 1.00 15.00 400 LEU A N 16
ATOM 11797 C CA . LEU A 1 35 ? 14.272 3.058 6.491 1.00 15.00 400 LEU A CA 16
ATOM 11798 C C . LEU A 1 35 ? 14.730 2.478 7.827 1.00 15.00 400 LEU A C 16
ATOM 11799 O O . LEU A 1 35 ? 15.572 1.557 7.819 1.00 15.00 400 LEU A O 16
ATOM 11816 N N . GLU B 2 1 ? -5.794 8.421 -13.030 1.00 15.00 178 GLU B N 16
ATOM 11817 C CA . GLU B 2 1 ? -5.629 7.381 -11.988 1.00 15.00 178 GLU B CA 16
ATOM 11818 C C . GLU B 2 1 ? -6.860 7.337 -11.098 1.00 15.00 178 GLU B C 16
ATOM 11819 O O . GLU B 2 1 ? -7.200 8.341 -10.470 1.00 15.00 178 GLU B O 16
ATOM 11850 N N . PRO B 2 3 ? -8.058 6.246 -7.655 1.00 15.00 180 PRO B N 16
ATOM 11851 C CA . PRO B 2 3 ? -7.475 5.901 -6.362 1.00 15.00 180 PRO B CA 16
ATOM 11852 C C . PRO B 2 3 ? -7.627 4.563 -5.696 1.00 15.00 180 PRO B C 16
ATOM 11853 O O . PRO B 2 3 ? -8.400 3.677 -6.068 1.00 15.00 180 PRO B O 16
ATOM 11864 N N . PRO B 2 4 ? -6.813 4.505 -4.622 1.00 15.00 181 PRO B N 16
ATOM 11865 C CA . PRO B 2 4 ? -6.594 3.349 -3.759 1.00 15.00 181 PRO B CA 16
ATOM 11866 C C . PRO B 2 4 ? -7.865 2.667 -3.257 1.00 15.00 181 PRO B C 16
ATOM 11867 O O . PRO B 2 4 ? -8.865 3.313 -2.933 1.00 15.00 181 PRO B O 16
ATOM 11878 N N . PRO B 2 5 ? -7.800 1.332 -3.180 1.00 15.00 182 PRO B N 16
ATOM 11879 C CA . PRO B 2 5 ? -8.766 0.501 -2.456 1.00 15.00 182 PRO B CA 16
ATOM 11880 C C . PRO B 2 5 ? -8.612 0.716 -0.951 1.00 15.00 182 PRO B C 16
ATOM 11881 O O . PRO B 2 5 ? -7.528 1.063 -0.495 1.00 15.00 182 PRO B O 16
ATOM 11892 N N . GLY B 2 6 ? -9.698 0.557 -0.197 1.00 15.00 183 GLY B N 16
ATOM 11893 C CA . GLY B 2 6 ? -9.681 0.833 1.239 1.00 15.00 183 GLY B CA 16
ATOM 11894 C C . GLY B 2 6 ? -8.516 0.186 1.989 1.00 15.00 183 GLY B C 16
ATOM 11895 O O . GLY B 2 6 ? -7.866 -0.731 1.491 1.00 15.00 183 GLY B O 16
ATOM 11899 N N . TYR B 2 7 ? -8.302 0.621 3.225 1.00 15.00 184 TYR B N 16
ATOM 11900 C CA . TYR B 2 7 ? -7.110 0.248 3.982 1.00 15.00 184 TYR B CA 16
ATOM 11901 C C . TYR B 2 7 ? -7.290 -1.048 4.806 1.00 15.00 184 TYR B C 16
ATOM 11902 O O . TYR B 2 7 ? -8.287 -1.221 5.504 1.00 15.00 184 TYR B O 16
ATOM 11920 N N . LEU B 2 8 ? -6.276 -1.943 4.717 1.00 15.00 185 LEU B N 16
ATOM 11921 C CA . LEU B 2 8 ? -6.283 -3.257 5.366 1.00 15.00 185 LEU B CA 16
ATOM 11922 C C . LEU B 2 8 ? -7.422 -4.139 4.953 1.00 15.00 185 LEU B C 16
ATOM 11923 O O . LEU B 2 8 ? -7.860 -5.014 5.700 1.00 15.00 185 LEU B O 16
ATOM 11939 N N . SER B 2 9 ? -7.847 -3.949 3.741 1.00 15.00 186 SER B N 16
ATOM 11940 C CA . SER B 2 9 ? -8.534 -4.988 3.054 1.00 15.00 186 SER B CA 16
ATOM 11941 C C . SER B 2 9 ? -7.566 -5.524 2.013 1.00 15.00 186 SER B C 16
ATOM 11942 O O . SER B 2 9 ? -7.373 -4.916 0.966 1.00 15.00 186 SER B O 16
ATOM 11950 N N . GLU B 2 10 ? -6.920 -6.635 2.335 1.00 15.00 187 GLU B N 16
ATOM 11951 C CA . GLU B 2 10 ? -5.919 -7.218 1.457 1.00 15.00 187 GLU B CA 16
ATOM 11952 C C . GLU B 2 10 ? -6.210 -8.695 1.273 1.00 15.00 187 GLU B C 16
ATOM 11953 O O . GLU B 2 10 ? -5.919 -9.514 2.147 1.00 15.00 187 GLU B O 16
ATOM 11965 N N . ASP B 2 11 ? -6.827 -9.022 0.151 1.00 15.00 188 ASP B N 16
ATOM 11966 C CA . ASP B 2 11 ? -7.266 -10.383 -0.109 1.00 15.00 188 ASP B CA 16
ATOM 11967 C C . ASP B 2 11 ? -6.391 -11.028 -1.175 1.00 15.00 188 ASP B C 16
ATOM 11968 O O . ASP B 2 11 ? -6.366 -10.584 -2.326 1.00 15.00 188 ASP B O 16
ATOM 11977 N N . GLY B 2 12 ? -5.665 -12.061 -0.780 1.00 15.00 189 GLY B N 16
ATOM 11978 C CA . GLY B 2 12 ? -4.753 -12.725 -1.683 1.00 15.00 189 GLY B CA 16
ATOM 11979 C C . GLY B 2 12 ? -4.150 -13.955 -1.046 1.00 15.00 189 GLY B C 16
ATOM 11980 O O . GLY B 2 12 ? -4.078 -14.000 0.203 1.00 15.00 189 GLY B O 16
ATOM 11985 N N . GLY A 1 1 ? 11.654 -3.380 -2.099 1.00 15.00 366 GLY A N 17
ATOM 11986 C CA . GLY A 1 1 ? 11.717 -3.255 -0.657 1.00 15.00 366 GLY A CA 17
ATOM 11987 C C . GLY A 1 1 ? 10.349 -3.100 -0.027 1.00 15.00 366 GLY A C 17
ATOM 11988 O O . GLY A 1 1 ? 9.792 -2.002 -0.000 1.00 15.00 366 GLY A O 17
ATOM 11992 N N . LEU A 1 2 ? 9.799 -4.194 0.470 1.00 15.00 367 LEU A N 17
ATOM 11993 C CA . LEU A 1 2 ? 8.515 -4.150 1.152 1.00 15.00 367 LEU A CA 17
ATOM 11994 C C . LEU A 1 2 ? 8.746 -4.045 2.659 1.00 15.00 367 LEU A C 17
ATOM 11995 O O . LEU A 1 2 ? 9.546 -4.798 3.220 1.00 15.00 367 LEU A O 17
ATOM 12011 N N . PRO A 1 3 ? 8.050 -3.127 3.339 1.00 15.00 368 PRO A N 17
ATOM 12012 C CA . PRO A 1 3 ? 8.183 -2.953 4.767 1.00 15.00 368 PRO A CA 17
ATOM 12013 C C . PRO A 1 3 ? 7.206 -3.839 5.530 1.00 15.00 368 PRO A C 17
ATOM 12014 O O . PRO A 1 3 ? 6.004 -3.874 5.242 1.00 15.00 368 PRO A O 17
ATOM 12025 N N . SER A 1 4 ? 7.731 -4.540 6.498 1.00 15.00 369 SER A N 17
ATOM 12026 C CA . SER A 1 4 ? 6.945 -5.461 7.292 1.00 15.00 369 SER A CA 17
ATOM 12027 C C . SER A 1 4 ? 5.979 -4.681 8.184 1.00 15.00 369 SER A C 17
ATOM 12028 O O . SER A 1 4 ? 6.408 -3.938 9.068 1.00 15.00 369 SER A O 17
ATOM 12036 N N . GLY A 1 5 ? 4.681 -4.810 7.932 1.00 15.00 370 GLY A N 17
ATOM 12037 C CA . GLY A 1 5 ? 3.714 -4.078 8.712 1.00 15.00 370 GLY A CA 17
ATOM 12038 C C . GLY A 1 5 ? 2.602 -3.547 7.847 1.00 15.00 370 GLY A C 17
ATOM 12039 O O . GLY A 1 5 ? 1.580 -3.082 8.347 1.00 15.00 370 GLY A O 17
ATOM 12043 N N . TRP A 1 6 ? 2.846 -3.516 6.544 1.00 15.00 371 TRP A N 17
ATOM 12044 C CA . TRP A 1 6 ? 1.809 -3.270 5.578 1.00 15.00 371 TRP A CA 17
ATOM 12045 C C . TRP A 1 6 ? 1.536 -4.534 4.773 1.00 15.00 371 TRP A C 17
ATOM 12046 O O . TRP A 1 6 ? 2.410 -5.393 4.661 1.00 15.00 371 TRP A O 17
ATOM 12067 N N . GLU A 1 7 ? 0.349 -4.642 4.186 1.00 15.00 372 GLU A N 17
ATOM 12068 C CA . GLU A 1 7 ? 0.102 -5.714 3.239 1.00 15.00 372 GLU A CA 17
ATOM 12069 C C . GLU A 1 7 ? 0.221 -5.128 1.833 1.00 15.00 372 GLU A C 17
ATOM 12070 O O . GLU A 1 7 ? -0.110 -3.957 1.629 1.00 15.00 372 GLU A O 17
ATOM 12082 N N . GLU A 1 8 ? 0.724 -5.903 0.876 1.00 15.00 373 GLU A N 17
ATOM 12083 C CA . GLU A 1 8 ? 0.951 -5.373 -0.465 1.00 15.00 373 GLU A CA 17
ATOM 12084 C C . GLU A 1 8 ? -0.077 -5.862 -1.469 1.00 15.00 373 GLU A C 17
ATOM 12085 O O . GLU A 1 8 ? -0.512 -7.017 -1.433 1.00 15.00 373 GLU A O 17
ATOM 12097 N N . ARG A 1 9 ? -0.373 -4.999 -2.427 1.00 15.00 374 ARG A N 17
ATOM 12098 C CA . ARG A 1 9 ? -1.324 -5.313 -3.484 1.00 15.00 374 ARG A CA 17
ATOM 12099 C C . ARG A 1 9 ? -1.000 -4.584 -4.780 1.00 15.00 374 ARG A C 17
ATOM 12100 O O . ARG A 1 9 ? -0.904 -3.354 -4.815 1.00 15.00 374 ARG A O 17
ATOM 12121 N N . LYS A 1 10 ? -0.834 -5.349 -5.845 1.00 15.00 375 LYS A N 17
ATOM 12122 C CA . LYS A 1 10 ? -0.728 -4.793 -7.182 1.00 15.00 375 LYS A CA 17
ATOM 12123 C C . LYS A 1 10 ? -2.024 -5.073 -7.946 1.00 15.00 375 LYS A C 17
ATOM 12124 O O . LYS A 1 10 ? -2.289 -6.216 -8.322 1.00 15.00 375 LYS A O 17
ATOM 12143 N N . ASP A 1 11 ? -2.849 -4.044 -8.139 1.00 15.00 376 ASP A N 17
ATOM 12144 C CA . ASP A 1 11 ? -4.156 -4.233 -8.765 1.00 15.00 376 ASP A CA 17
ATOM 12145 C C . ASP A 1 11 ? -4.038 -4.071 -10.279 1.00 15.00 376 ASP A C 17
ATOM 12146 O O . ASP A 1 11 ? -3.356 -3.158 -10.762 1.00 15.00 376 ASP A O 17
ATOM 12155 N N . ALA A 1 12 ? -4.747 -4.923 -11.021 1.00 15.00 377 ALA A N 17
ATOM 12156 C CA . ALA A 1 12 ? -4.609 -5.003 -12.471 1.00 15.00 377 ALA A CA 17
ATOM 12157 C C . ALA A 1 12 ? -5.078 -3.732 -13.171 1.00 15.00 377 ALA A C 17
ATOM 12158 O O . ALA A 1 12 ? -4.872 -3.569 -14.375 1.00 15.00 377 ALA A O 17
ATOM 12165 N N . LYS A 1 13 ? -5.692 -2.826 -12.420 1.00 15.00 378 LYS A N 17
ATOM 12166 C CA . LYS A 1 13 ? -6.165 -1.570 -12.983 1.00 15.00 378 LYS A CA 17
ATOM 12167 C C . LYS A 1 13 ? -5.008 -0.592 -13.210 1.00 15.00 378 LYS A C 17
ATOM 12168 O O . LYS A 1 13 ? -5.219 0.542 -13.638 1.00 15.00 378 LYS A O 17
ATOM 12187 N N . GLY A 1 14 ? -3.787 -1.046 -12.936 1.00 15.00 379 GLY A N 17
ATOM 12188 C CA . GLY A 1 14 ? -2.610 -0.232 -13.189 1.00 15.00 379 GLY A CA 17
ATOM 12189 C C . GLY A 1 14 ? -2.233 0.624 -12.001 1.00 15.00 379 GLY A C 17
ATOM 12190 O O . GLY A 1 14 ? -1.559 1.644 -12.147 1.00 15.00 379 GLY A O 17
ATOM 12194 N N . ARG A 1 15 ? -2.654 0.195 -10.822 1.00 15.00 380 ARG A N 17
ATOM 12195 C CA . ARG A 1 15 ? -2.397 0.941 -9.600 1.00 15.00 380 ARG A CA 17
ATOM 12196 C C . ARG A 1 15 ? -2.067 -0.012 -8.448 1.00 15.00 380 ARG A C 17
ATOM 12197 O O . ARG A 1 15 ? -2.927 -0.765 -7.993 1.00 15.00 380 ARG A O 17
ATOM 12218 N N . THR A 1 16 ? -0.813 0.005 -8.004 1.00 15.00 381 THR A N 17
ATOM 12219 C CA . THR A 1 16 ? -0.374 -0.836 -6.894 1.00 15.00 381 THR A CA 17
ATOM 12220 C C . THR A 1 16 ? -0.215 0.015 -5.636 1.00 15.00 381 THR A C 17
ATOM 12221 O O . THR A 1 16 ? 0.230 1.159 -5.712 1.00 15.00 381 THR A O 17
ATOM 12232 N N . TYR A 1 17 ? -0.592 -0.535 -4.486 1.00 15.00 382 TYR A N 17
ATOM 12233 C CA . TYR A 1 17 ? -0.642 0.248 -3.260 1.00 15.00 382 TYR A CA 17
ATOM 12234 C C . TYR A 1 17 ? -0.244 -0.581 -2.044 1.00 15.00 382 TYR A C 17
ATOM 12235 O O . TYR A 1 17 ? -0.438 -1.797 -2.014 1.00 15.00 382 TYR A O 17
ATOM 12253 N N . TYR A 1 18 ? 0.323 0.088 -1.053 1.00 15.00 383 TYR A N 17
ATOM 12254 C CA . TYR A 1 18 ? 0.716 -0.560 0.189 1.00 15.00 383 TYR A CA 17
ATOM 12255 C C . TYR A 1 18 ? -0.174 -0.063 1.335 1.00 15.00 383 TYR A C 17
ATOM 12256 O O . TYR A 1 18 ? -0.416 1.141 1.461 1.00 15.00 383 TYR A O 17
ATOM 12274 N N . VAL A 1 19 ? -0.645 -0.982 2.177 1.00 15.00 384 VAL A N 17
ATOM 12275 C CA . VAL A 1 19 ? -1.596 -0.640 3.242 1.00 15.00 384 VAL A CA 17
ATOM 12276 C C . VAL A 1 19 ? -0.946 -0.681 4.611 1.00 15.00 384 VAL A C 17
ATOM 12277 O O . VAL A 1 19 ? -0.610 -1.753 5.098 1.00 15.00 384 VAL A O 17
ATOM 12290 N N . ASN A 1 20 ? -0.823 0.458 5.267 1.00 15.00 385 ASN A N 17
ATOM 12291 C CA . ASN A 1 20 ? -0.173 0.484 6.568 1.00 15.00 385 ASN A CA 17
ATOM 12292 C C . ASN A 1 20 ? -1.180 0.279 7.702 1.00 15.00 385 ASN A C 17
ATOM 12293 O O . ASN A 1 20 ? -2.150 1.023 7.790 1.00 15.00 385 ASN A O 17
ATOM 12304 N N . HIS A 1 21 ? -0.935 -0.689 8.599 1.00 15.00 386 HIS A N 17
ATOM 12305 C CA . HIS A 1 21 ? -1.865 -0.956 9.707 1.00 15.00 386 HIS A CA 17
ATOM 12306 C C . HIS A 1 21 ? -1.532 -0.068 10.872 1.00 15.00 386 HIS A C 17
ATOM 12307 O O . HIS A 1 21 ? -2.317 0.112 11.795 1.00 15.00 386 HIS A O 17
ATOM 12322 N N . ASN A 1 22 ? -0.355 0.493 10.780 1.00 15.00 387 ASN A N 17
ATOM 12323 C CA . ASN A 1 22 ? 0.277 1.176 11.871 1.00 15.00 387 ASN A CA 17
ATOM 12324 C C . ASN A 1 22 ? -0.265 2.593 12.023 1.00 15.00 387 ASN A C 17
ATOM 12325 O O . ASN A 1 22 ? -0.288 3.146 13.121 1.00 15.00 387 ASN A O 17
ATOM 12336 N N . ASN A 1 23 ? -0.672 3.183 10.909 1.00 15.00 388 ASN A N 17
ATOM 12337 C CA . ASN A 1 23 ? -1.281 4.506 10.921 1.00 15.00 388 ASN A CA 17
ATOM 12338 C C . ASN A 1 23 ? -2.699 4.453 10.345 1.00 15.00 388 ASN A C 17
ATOM 12339 O O . ASN A 1 23 ? -3.453 5.414 10.465 1.00 15.00 388 ASN A O 17
ATOM 12350 N N . ARG A 1 24 ? -3.020 3.334 9.672 1.00 15.00 389 ARG A N 17
ATOM 12351 C CA . ARG A 1 24 ? -4.319 3.135 9.005 1.00 15.00 389 ARG A CA 17
ATOM 12352 C C . ARG A 1 24 ? -4.361 3.874 7.680 1.00 15.00 389 ARG A C 17
ATOM 12353 O O . ARG A 1 24 ? -5.028 4.903 7.551 1.00 15.00 389 ARG A O 17
ATOM 12374 N N . THR A 1 25 ? -3.601 3.389 6.711 1.00 15.00 390 THR A N 17
ATOM 12375 C CA . THR A 1 25 ? -3.473 4.105 5.459 1.00 15.00 390 THR A CA 17
ATOM 12376 C C . THR A 1 25 ? -3.437 3.179 4.232 1.00 15.00 390 THR A C 17
ATOM 12377 O O . THR A 1 25 ? -2.974 2.042 4.320 1.00 15.00 390 THR A O 17
ATOM 12388 N N . THR A 1 26 ? -3.931 3.687 3.096 1.00 15.00 391 THR A N 17
ATOM 12389 C CA . THR A 1 26 ? -3.830 3.022 1.819 1.00 15.00 391 THR A CA 17
ATOM 12390 C C . THR A 1 26 ? -3.251 4.021 0.809 1.00 15.00 391 THR A C 17
ATOM 12391 O O . THR A 1 26 ? -3.826 5.091 0.598 1.00 15.00 391 THR A O 17
ATOM 12402 N N . THR A 1 27 ? -2.095 3.725 0.221 1.00 15.00 392 THR A N 17
ATOM 12403 C CA . THR A 1 27 ? -1.395 4.743 -0.541 1.00 15.00 392 THR A CA 17
ATOM 12404 C C . THR A 1 27 ? -0.558 4.171 -1.689 1.00 15.00 392 THR A C 17
ATOM 12405 O O . THR A 1 27 ? -0.081 3.036 -1.619 1.00 15.00 392 THR A O 17
ATOM 12416 N N . TRP A 1 28 ? -0.409 4.969 -2.751 1.00 15.00 393 TRP A N 17
ATOM 12417 C CA . TRP A 1 28 ? 0.466 4.618 -3.871 1.00 15.00 393 TRP A CA 17
ATOM 12418 C C . TRP A 1 28 ? 1.932 4.843 -3.501 1.00 15.00 393 TRP A C 17
ATOM 12419 O O . TRP A 1 28 ? 2.835 4.359 -4.181 1.00 15.00 393 TRP A O 17
ATOM 12440 N N . THR A 1 29 ? 2.161 5.612 -2.445 1.00 15.00 394 THR A N 17
ATOM 12441 C CA . THR A 1 29 ? 3.496 6.104 -2.134 1.00 15.00 394 THR A CA 17
ATOM 12442 C C . THR A 1 29 ? 4.381 5.025 -1.507 1.00 15.00 394 THR A C 17
ATOM 12443 O O . THR A 1 29 ? 3.901 4.108 -0.838 1.00 15.00 394 THR A O 17
ATOM 12454 N N . ARG A 1 30 ? 5.680 5.147 -1.750 1.00 15.00 395 ARG A N 17
ATOM 12455 C CA . ARG A 1 30 ? 6.667 4.240 -1.186 1.00 15.00 395 ARG A CA 17
ATOM 12456 C C . ARG A 1 30 ? 6.784 4.466 0.315 1.00 15.00 395 ARG A C 17
ATOM 12457 O O . ARG A 1 30 ? 6.913 5.604 0.769 1.00 15.00 395 ARG A O 17
ATOM 12478 N N . PRO A 1 31 ? 6.750 3.384 1.102 1.00 15.00 396 PRO A N 17
ATOM 12479 C CA . PRO A 1 31 ? 6.794 3.468 2.561 1.00 15.00 396 PRO A CA 17
ATOM 12480 C C . PRO A 1 31 ? 8.155 3.918 3.077 1.00 15.00 396 PRO A C 17
ATOM 12481 O O . PRO A 1 31 ? 9.184 3.292 2.812 1.00 15.00 396 PRO A O 17
ATOM 12492 N N . ILE A 1 32 ? 8.138 5.011 3.824 1.00 15.00 397 ILE A N 17
ATOM 12493 C CA . ILE A 1 32 ? 9.343 5.595 4.399 1.00 15.00 397 ILE A CA 17
ATOM 12494 C C . ILE A 1 32 ? 9.911 4.690 5.502 1.00 15.00 397 ILE A C 17
ATOM 12495 O O . ILE A 1 32 ? 11.044 4.855 5.943 1.00 15.00 397 ILE A O 17
ATOM 12511 N N . MET A 1 33 ? 9.134 3.675 5.887 1.00 15.00 398 MET A N 17
ATOM 12512 C CA . MET A 1 33 ? 9.501 2.789 7.003 1.00 15.00 398 MET A CA 17
ATOM 12513 C C . MET A 1 33 ? 10.575 1.833 6.670 1.00 15.00 398 MET A C 17
ATOM 12514 O O . MET A 1 33 ? 11.164 1.097 7.460 1.00 15.00 398 MET A O 17
ATOM 12528 N N . GLN A 1 34 ? 10.753 1.948 5.486 1.00 15.00 399 GLN A N 17
ATOM 12529 C CA . GLN A 1 34 ? 11.584 1.089 4.656 1.00 15.00 399 GLN A CA 17
ATOM 12530 C C . GLN A 1 34 ? 12.688 1.913 4.006 1.00 15.00 399 GLN A C 17
ATOM 12531 O O . GLN A 1 34 ? 13.870 1.644 4.222 1.00 15.00 399 GLN A O 17
ATOM 12545 N N . LEU A 1 35 ? 12.275 2.925 3.232 1.00 15.00 400 LEU A N 17
ATOM 12546 C CA . LEU A 1 35 ? 13.196 3.825 2.528 1.00 15.00 400 LEU A CA 17
ATOM 12547 C C . LEU A 1 35 ? 13.776 3.133 1.292 1.00 15.00 400 LEU A C 17
ATOM 12548 O O . LEU A 1 35 ? 14.727 2.339 1.433 1.00 15.00 400 LEU A O 17
ATOM 12565 N N . GLU B 2 1 ? -6.267 8.695 -12.547 1.00 15.00 178 GLU B N 17
ATOM 12566 C CA . GLU B 2 1 ? -6.132 7.558 -11.605 1.00 15.00 178 GLU B CA 17
ATOM 12567 C C . GLU B 2 1 ? -7.328 7.504 -10.666 1.00 15.00 178 GLU B C 17
ATOM 12568 O O . GLU B 2 1 ? -7.612 8.488 -9.981 1.00 15.00 178 GLU B O 17
ATOM 12599 N N . PRO B 2 3 ? -8.233 6.230 -7.214 1.00 15.00 180 PRO B N 17
ATOM 12600 C CA . PRO B 2 3 ? -7.512 5.820 -6.014 1.00 15.00 180 PRO B CA 17
ATOM 12601 C C . PRO B 2 3 ? -7.579 4.444 -5.421 1.00 15.00 180 PRO B C 17
ATOM 12602 O O . PRO B 2 3 ? -8.319 3.537 -5.821 1.00 15.00 180 PRO B O 17
ATOM 12613 N N . PRO B 2 4 ? -6.695 4.351 -4.409 1.00 15.00 181 PRO B N 17
ATOM 12614 C CA . PRO B 2 4 ? -6.411 3.156 -3.622 1.00 15.00 181 PRO B CA 17
ATOM 12615 C C . PRO B 2 4 ? -7.645 2.509 -2.999 1.00 15.00 181 PRO B C 17
ATOM 12616 O O . PRO B 2 4 ? -8.561 3.190 -2.529 1.00 15.00 181 PRO B O 17
ATOM 12627 N N . PRO B 2 5 ? -7.645 1.171 -2.978 1.00 15.00 182 PRO B N 17
ATOM 12628 C CA . PRO B 2 5 ? -8.620 0.366 -2.238 1.00 15.00 182 PRO B CA 17
ATOM 12629 C C . PRO B 2 5 ? -8.390 0.509 -0.736 1.00 15.00 182 PRO B C 17
ATOM 12630 O O . PRO B 2 5 ? -7.263 0.740 -0.313 1.00 15.00 182 PRO B O 17
ATOM 12641 N N . GLY B 2 6 ? -9.458 0.384 0.052 1.00 15.00 183 GLY B N 17
ATOM 12642 C CA . GLY B 2 6 ? -9.410 0.694 1.479 1.00 15.00 183 GLY B CA 17
ATOM 12643 C C . GLY B 2 6 ? -8.297 0.002 2.268 1.00 15.00 183 GLY B C 17
ATOM 12644 O O . GLY B 2 6 ? -7.579 -0.856 1.759 1.00 15.00 183 GLY B O 17
ATOM 12648 N N . TYR B 2 7 ? -8.223 0.330 3.552 1.00 15.00 184 TYR B N 17
ATOM 12649 C CA . TYR B 2 7 ? -7.125 -0.098 4.412 1.00 15.00 184 TYR B CA 17
ATOM 12650 C C . TYR B 2 7 ? -7.376 -1.457 5.108 1.00 15.00 184 TYR B C 17
ATOM 12651 O O . TYR B 2 7 ? -8.427 -1.675 5.715 1.00 15.00 184 TYR B O 17
ATOM 12669 N N . LEU B 2 8 ? -6.366 -2.366 5.010 1.00 15.00 185 LEU B N 17
ATOM 12670 C CA . LEU B 2 8 ? -6.430 -3.738 5.528 1.00 15.00 185 LEU B CA 17
ATOM 12671 C C . LEU B 2 8 ? -7.495 -4.563 4.856 1.00 15.00 185 LEU B C 17
ATOM 12672 O O . LEU B 2 8 ? -7.793 -5.683 5.270 1.00 15.00 185 LEU B O 17
ATOM 12688 N N . SER B 2 9 ? -8.021 -4.031 3.788 1.00 15.00 186 SER B N 17
ATOM 12689 C CA . SER B 2 9 ? -8.770 -4.821 2.864 1.00 15.00 186 SER B CA 17
ATOM 12690 C C . SER B 2 9 ? -7.779 -5.335 1.836 1.00 15.00 186 SER B C 17
ATOM 12691 O O . SER B 2 9 ? -7.364 -4.596 0.951 1.00 15.00 186 SER B O 17
ATOM 12699 N N . GLU B 2 10 ? -7.349 -6.577 1.994 1.00 15.00 187 GLU B N 17
ATOM 12700 C CA . GLU B 2 10 ? -6.268 -7.103 1.175 1.00 15.00 187 GLU B CA 17
ATOM 12701 C C . GLU B 2 10 ? -6.643 -8.441 0.562 1.00 15.00 187 GLU B C 17
ATOM 12702 O O . GLU B 2 10 ? -7.091 -9.361 1.249 1.00 15.00 187 GLU B O 17
ATOM 12714 N N . ASP B 2 11 ? -6.427 -8.533 -0.743 1.00 15.00 188 ASP B N 17
ATOM 12715 C CA . ASP B 2 11 ? -6.841 -9.685 -1.543 1.00 15.00 188 ASP B CA 17
ATOM 12716 C C . ASP B 2 11 ? -5.828 -10.826 -1.434 1.00 15.00 188 ASP B C 17
ATOM 12717 O O . ASP B 2 11 ? -5.938 -11.841 -2.122 1.00 15.00 188 ASP B O 17
ATOM 12726 N N . GLY B 2 12 ? -4.856 -10.656 -0.546 1.00 15.00 189 GLY B N 17
ATOM 12727 C CA . GLY B 2 12 ? -3.813 -11.650 -0.370 1.00 15.00 189 GLY B CA 17
ATOM 12728 C C . GLY B 2 12 ? -4.360 -12.998 0.066 1.00 15.00 189 GLY B C 17
ATOM 12729 O O . GLY B 2 12 ? -3.741 -14.031 -0.269 1.00 15.00 189 GLY B O 17
ATOM 12734 N N . GLY A 1 1 ? 11.211 -2.644 -3.040 1.00 15.00 366 GLY A N 18
ATOM 12735 C CA . GLY A 1 1 ? 11.398 -2.099 -1.711 1.00 15.00 366 GLY A CA 18
ATOM 12736 C C . GLY A 1 1 ? 10.115 -2.090 -0.909 1.00 15.00 366 GLY A C 18
ATOM 12737 O O . GLY A 1 1 ? 9.340 -1.130 -0.966 1.00 15.00 366 GLY A O 18
ATOM 12741 N N . LEU A 1 2 ? 9.888 -3.160 -0.165 1.00 15.00 367 LEU A N 18
ATOM 12742 C CA . LEU A 1 2 ? 8.689 -3.292 0.646 1.00 15.00 367 LEU A CA 18
ATOM 12743 C C . LEU A 1 2 ? 9.071 -3.370 2.122 1.00 15.00 367 LEU A C 18
ATOM 12744 O O . LEU A 1 2 ? 10.004 -4.089 2.480 1.00 15.00 367 LEU A O 18
ATOM 12760 N N . PRO A 1 3 ? 8.355 -2.651 3.002 1.00 15.00 368 PRO A N 18
ATOM 12761 C CA . PRO A 1 3 ? 8.584 -2.725 4.429 1.00 15.00 368 PRO A CA 18
ATOM 12762 C C . PRO A 1 3 ? 7.734 -3.818 5.065 1.00 15.00 368 PRO A C 18
ATOM 12763 O O . PRO A 1 3 ? 6.537 -3.951 4.789 1.00 15.00 368 PRO A O 18
ATOM 12774 N N . SER A 1 4 ? 8.361 -4.586 5.909 1.00 15.00 369 SER A N 18
ATOM 12775 C CA . SER A 1 4 ? 7.715 -5.701 6.571 1.00 15.00 369 SER A CA 18
ATOM 12776 C C . SER A 1 4 ? 6.688 -5.208 7.590 1.00 15.00 369 SER A C 18
ATOM 12777 O O . SER A 1 4 ? 7.053 -4.676 8.637 1.00 15.00 369 SER A O 18
ATOM 12785 N N . GLY A 1 5 ? 5.407 -5.336 7.265 1.00 15.00 370 GLY A N 18
ATOM 12786 C CA . GLY A 1 5 ? 4.380 -4.965 8.210 1.00 15.00 370 GLY A CA 18
ATOM 12787 C C . GLY A 1 5 ? 3.100 -4.566 7.523 1.00 15.00 370 GLY A C 18
ATOM 12788 O O . GLY A 1 5 ? 2.012 -4.778 8.051 1.00 15.00 370 GLY A O 18
ATOM 12792 N N . TRP A 1 6 ? 3.225 -3.955 6.357 1.00 15.00 371 TRP A N 18
ATOM 12793 C CA . TRP A 1 6 ? 2.071 -3.577 5.561 1.00 15.00 371 TRP A CA 18
ATOM 12794 C C . TRP A 1 6 ? 1.677 -4.730 4.656 1.00 15.00 371 TRP A C 18
ATOM 12795 O O . TRP A 1 6 ? 2.480 -5.629 4.414 1.00 15.00 371 TRP A O 18
ATOM 12816 N N . GLU A 1 7 ? 0.465 -4.694 4.122 1.00 15.00 372 GLU A N 18
ATOM 12817 C CA . GLU A 1 7 ? 0.113 -5.624 3.070 1.00 15.00 372 GLU A CA 18
ATOM 12818 C C . GLU A 1 7 ? 0.226 -4.883 1.747 1.00 15.00 372 GLU A C 18
ATOM 12819 O O . GLU A 1 7 ? -0.211 -3.742 1.644 1.00 15.00 372 GLU A O 18
ATOM 12831 N N . GLU A 1 8 ? 0.848 -5.482 0.750 1.00 15.00 373 GLU A N 18
ATOM 12832 C CA . GLU A 1 8 ? 0.942 -4.825 -0.541 1.00 15.00 373 GLU A CA 18
ATOM 12833 C C . GLU A 1 8 ? 0.054 -5.489 -1.565 1.00 15.00 373 GLU A C 18
ATOM 12834 O O . GLU A 1 8 ? -0.191 -6.696 -1.514 1.00 15.00 373 GLU A O 18
ATOM 12846 N N . ARG A 1 9 ? -0.407 -4.690 -2.500 1.00 15.00 374 ARG A N 18
ATOM 12847 C CA . ARG A 1 9 ? -1.277 -5.169 -3.557 1.00 15.00 374 ARG A CA 18
ATOM 12848 C C . ARG A 1 9 ? -1.086 -4.368 -4.831 1.00 15.00 374 ARG A C 18
ATOM 12849 O O . ARG A 1 9 ? -1.363 -3.168 -4.877 1.00 15.00 374 ARG A O 18
ATOM 12870 N N . LYS A 1 10 ? -0.589 -5.034 -5.856 1.00 15.00 375 LYS A N 18
ATOM 12871 C CA . LYS A 1 10 ? -0.568 -4.465 -7.186 1.00 15.00 375 LYS A CA 18
ATOM 12872 C C . LYS A 1 10 ? -1.866 -4.843 -7.889 1.00 15.00 375 LYS A C 18
ATOM 12873 O O . LYS A 1 10 ? -2.107 -6.023 -8.149 1.00 15.00 375 LYS A O 18
ATOM 12892 N N . ASP A 1 11 ? -2.714 -3.861 -8.169 1.00 15.00 376 ASP A N 18
ATOM 12893 C CA . ASP A 1 11 ? -4.001 -4.146 -8.779 1.00 15.00 376 ASP A CA 18
ATOM 12894 C C . ASP A 1 11 ? -3.854 -4.105 -10.296 1.00 15.00 376 ASP A C 18
ATOM 12895 O O . ASP A 1 11 ? -3.194 -3.210 -10.831 1.00 15.00 376 ASP A O 18
ATOM 12904 N N . ALA A 1 12 ? -4.499 -5.050 -10.982 1.00 15.00 377 ALA A N 18
ATOM 12905 C CA . ALA A 1 12 ? -4.347 -5.209 -12.425 1.00 15.00 377 ALA A CA 18
ATOM 12906 C C . ALA A 1 12 ? -4.828 -3.980 -13.192 1.00 15.00 377 ALA A C 18
ATOM 12907 O O . ALA A 1 12 ? -4.541 -3.834 -14.382 1.00 15.00 377 ALA A O 18
ATOM 12914 N N . LYS A 1 13 ? -5.546 -3.091 -12.511 1.00 15.00 378 LYS A N 18
ATOM 12915 C CA . LYS A 1 13 ? -6.028 -1.866 -13.134 1.00 15.00 378 LYS A CA 18
ATOM 12916 C C . LYS A 1 13 ? -4.880 -0.874 -13.347 1.00 15.00 378 LYS A C 18
ATOM 12917 O O . LYS A 1 13 ? -5.073 0.199 -13.907 1.00 15.00 378 LYS A O 18
ATOM 12936 N N . GLY A 1 14 ? -3.681 -1.259 -12.921 1.00 15.00 379 GLY A N 18
ATOM 12937 C CA . GLY A 1 14 ? -2.505 -0.444 -13.162 1.00 15.00 379 GLY A CA 18
ATOM 12938 C C . GLY A 1 14 ? -2.228 0.556 -12.057 1.00 15.00 379 GLY A C 18
ATOM 12939 O O . GLY A 1 14 ? -1.762 1.665 -12.315 1.00 15.00 379 GLY A O 18
ATOM 12943 N N . ARG A 1 15 ? -2.503 0.157 -10.824 1.00 15.00 380 ARG A N 18
ATOM 12944 C CA . ARG A 1 15 ? -2.209 0.985 -9.661 1.00 15.00 380 ARG A CA 18
ATOM 12945 C C . ARG A 1 15 ? -1.796 0.111 -8.470 1.00 15.00 380 ARG A C 18
ATOM 12946 O O . ARG A 1 15 ? -2.588 -0.694 -7.977 1.00 15.00 380 ARG A O 18
ATOM 12967 N N . THR A 1 16 ? -0.544 0.254 -8.038 1.00 15.00 381 THR A N 18
ATOM 12968 C CA . THR A 1 16 ? -0.014 -0.505 -6.913 1.00 15.00 381 THR A CA 18
ATOM 12969 C C . THR A 1 16 ? -0.099 0.325 -5.638 1.00 15.00 381 THR A C 18
ATOM 12970 O O . THR A 1 16 ? 0.304 1.489 -5.634 1.00 15.00 381 THR A O 18
ATOM 12981 N N . TYR A 1 17 ? -0.613 -0.255 -4.562 1.00 15.00 382 TYR A N 18
ATOM 12982 C CA . TYR A 1 17 ? -0.769 0.493 -3.327 1.00 15.00 382 TYR A CA 18
ATOM 12983 C C . TYR A 1 17 ? -0.341 -0.334 -2.121 1.00 15.00 382 TYR A C 18
ATOM 12984 O O . TYR A 1 17 ? -0.447 -1.565 -2.125 1.00 15.00 382 TYR A O 18
ATOM 13002 N N . TYR A 1 18 ? 0.146 0.350 -1.096 1.00 15.00 383 TYR A N 18
ATOM 13003 C CA . TYR A 1 18 ? 0.601 -0.308 0.118 1.00 15.00 383 TYR A CA 18
ATOM 13004 C C . TYR A 1 18 ? -0.270 0.128 1.303 1.00 15.00 383 TYR A C 18
ATOM 13005 O O . TYR A 1 18 ? -0.524 1.323 1.479 1.00 15.00 383 TYR A O 18
ATOM 13023 N N . VAL A 1 19 ? -0.715 -0.829 2.116 1.00 15.00 384 VAL A N 18
ATOM 13024 C CA . VAL A 1 19 ? -1.604 -0.530 3.242 1.00 15.00 384 VAL A CA 18
ATOM 13025 C C . VAL A 1 19 ? -0.877 -0.644 4.569 1.00 15.00 384 VAL A C 18
ATOM 13026 O O . VAL A 1 19 ? -0.504 -1.741 4.982 1.00 15.00 384 VAL A O 18
ATOM 13039 N N . ASN A 1 20 ? -0.712 0.467 5.262 1.00 15.00 385 ASN A N 18
ATOM 13040 C CA . ASN A 1 20 ? 0.023 0.459 6.511 1.00 15.00 385 ASN A CA 18
ATOM 13041 C C . ASN A 1 20 ? -0.920 0.307 7.706 1.00 15.00 385 ASN A C 18
ATOM 13042 O O . ASN A 1 20 ? -1.845 1.097 7.849 1.00 15.00 385 ASN A O 18
ATOM 13053 N N . HIS A 1 21 ? -0.670 -0.671 8.587 1.00 15.00 386 HIS A N 18
ATOM 13054 C CA . HIS A 1 21 ? -1.540 -0.892 9.748 1.00 15.00 386 HIS A CA 18
ATOM 13055 C C . HIS A 1 21 ? -1.091 -0.022 10.891 1.00 15.00 386 HIS A C 18
ATOM 13056 O O . HIS A 1 21 ? -1.787 0.172 11.886 1.00 15.00 386 HIS A O 18
ATOM 13071 N N . ASN A 1 22 ? 0.102 0.483 10.726 1.00 15.00 387 ASN A N 18
ATOM 13072 C CA . ASN A 1 22 ? 0.799 1.188 11.755 1.00 15.00 387 ASN A CA 18
ATOM 13073 C C . ASN A 1 22 ? 0.339 2.642 11.810 1.00 15.00 387 ASN A C 18
ATOM 13074 O O . ASN A 1 22 ? 0.427 3.301 12.845 1.00 15.00 387 ASN A O 18
ATOM 13085 N N . ASN A 1 23 ? -0.144 3.136 10.678 1.00 15.00 388 ASN A N 18
ATOM 13086 C CA . ASN A 1 23 ? -0.705 4.481 10.595 1.00 15.00 388 ASN A CA 18
ATOM 13087 C C . ASN A 1 23 ? -2.165 4.429 10.148 1.00 15.00 388 ASN A C 18
ATOM 13088 O O . ASN A 1 23 ? -2.885 5.423 10.246 1.00 15.00 388 ASN A O 18
ATOM 13099 N N . ARG A 1 24 ? -2.579 3.267 9.625 1.00 15.00 389 ARG A N 18
ATOM 13100 C CA . ARG A 1 24 ? -3.905 3.098 9.022 1.00 15.00 389 ARG A CA 18
ATOM 13101 C C . ARG A 1 24 ? -3.988 3.875 7.716 1.00 15.00 389 ARG A C 18
ATOM 13102 O O . ARG A 1 24 ? -4.621 4.926 7.647 1.00 15.00 389 ARG A O 18
ATOM 13123 N N . THR A 1 25 ? -3.279 3.404 6.701 1.00 15.00 390 THR A N 18
ATOM 13124 C CA . THR A 1 25 ? -3.145 4.172 5.479 1.00 15.00 390 THR A CA 18
ATOM 13125 C C . THR A 1 25 ? -3.205 3.295 4.214 1.00 15.00 390 THR A C 18
ATOM 13126 O O . THR A 1 25 ? -2.786 2.138 4.241 1.00 15.00 390 THR A O 18
ATOM 13137 N N . THR A 1 26 ? -3.734 3.857 3.116 1.00 15.00 391 THR A N 18
ATOM 13138 C CA . THR A 1 26 ? -3.755 3.211 1.816 1.00 15.00 391 THR A CA 18
ATOM 13139 C C . THR A 1 26 ? -3.215 4.206 0.771 1.00 15.00 391 THR A C 18
ATOM 13140 O O . THR A 1 26 ? -3.799 5.276 0.579 1.00 15.00 391 THR A O 18
ATOM 13151 N N . THR A 1 27 ? -2.089 3.901 0.129 1.00 15.00 392 THR A N 18
ATOM 13152 C CA . THR A 1 27 ? -1.403 4.915 -0.659 1.00 15.00 392 THR A CA 18
ATOM 13153 C C . THR A 1 27 ? -0.627 4.338 -1.846 1.00 15.00 392 THR A C 18
ATOM 13154 O O . THR A 1 27 ? -0.176 3.191 -1.803 1.00 15.00 392 THR A O 18
ATOM 13165 N N . TRP A 1 28 ? -0.505 5.136 -2.915 1.00 15.00 393 TRP A N 18
ATOM 13166 C CA . TRP A 1 28 ? 0.298 4.758 -4.081 1.00 15.00 393 TRP A CA 18
ATOM 13167 C C . TRP A 1 28 ? 1.790 4.903 -3.783 1.00 15.00 393 TRP A C 18
ATOM 13168 O O . TRP A 1 28 ? 2.631 4.364 -4.504 1.00 15.00 393 TRP A O 18
ATOM 13189 N N . THR A 1 29 ? 2.115 5.670 -2.751 1.00 15.00 394 THR A N 18
ATOM 13190 C CA . THR A 1 29 ? 3.497 6.050 -2.500 1.00 15.00 394 THR A CA 18
ATOM 13191 C C . THR A 1 29 ? 4.230 4.987 -1.684 1.00 15.00 394 THR A C 18
ATOM 13192 O O . THR A 1 29 ? 3.623 4.258 -0.895 1.00 15.00 394 THR A O 18
ATOM 13203 N N . ARG A 1 30 ? 5.534 4.889 -1.903 1.00 15.00 395 ARG A N 18
ATOM 13204 C CA . ARG A 1 30 ? 6.353 3.928 -1.189 1.00 15.00 395 ARG A CA 18
ATOM 13205 C C . ARG A 1 30 ? 6.501 4.311 0.277 1.00 15.00 395 ARG A C 18
ATOM 13206 O O . ARG A 1 30 ? 6.636 5.485 0.619 1.00 15.00 395 ARG A O 18
ATOM 13227 N N . PRO A 1 31 ? 6.520 3.302 1.148 1.00 15.00 396 PRO A N 18
ATOM 13228 C CA . PRO A 1 31 ? 6.598 3.489 2.599 1.00 15.00 396 PRO A CA 18
ATOM 13229 C C . PRO A 1 31 ? 7.948 4.018 3.066 1.00 15.00 396 PRO A C 18
ATOM 13230 O O . PRO A 1 31 ? 8.988 3.413 2.815 1.00 15.00 396 PRO A O 18
ATOM 13241 N N . ILE A 1 32 ? 7.911 5.149 3.760 1.00 15.00 397 ILE A N 18
ATOM 13242 C CA . ILE A 1 32 ? 9.112 5.751 4.334 1.00 15.00 397 ILE A CA 18
ATOM 13243 C C . ILE A 1 32 ? 9.573 4.975 5.565 1.00 15.00 397 ILE A C 18
ATOM 13244 O O . ILE A 1 32 ? 10.672 5.180 6.071 1.00 15.00 397 ILE A O 18
ATOM 13260 N N . MET A 1 33 ? 8.726 4.048 6.018 1.00 15.00 398 MET A N 18
ATOM 13261 C CA . MET A 1 33 ? 8.947 3.315 7.273 1.00 15.00 398 MET A CA 18
ATOM 13262 C C . MET A 1 33 ? 10.011 2.296 7.182 1.00 15.00 398 MET A C 18
ATOM 13263 O O . MET A 1 33 ? 10.485 1.651 8.117 1.00 15.00 398 MET A O 18
ATOM 13277 N N . GLN A 1 34 ? 10.311 2.251 6.017 1.00 15.00 399 GLN A N 18
ATOM 13278 C CA . GLN A 1 34 ? 11.160 1.251 5.384 1.00 15.00 399 GLN A CA 18
ATOM 13279 C C . GLN A 1 34 ? 12.635 1.573 5.623 1.00 15.00 399 GLN A C 18
ATOM 13280 O O . GLN A 1 34 ? 13.512 0.740 5.387 1.00 15.00 399 GLN A O 18
ATOM 13294 N N . LEU A 1 35 ? 12.903 2.785 6.086 1.00 15.00 400 LEU A N 18
ATOM 13295 C CA . LEU A 1 35 ? 14.263 3.205 6.372 1.00 15.00 400 LEU A CA 18
ATOM 13296 C C . LEU A 1 35 ? 14.553 3.063 7.861 1.00 15.00 400 LEU A C 18
ATOM 13297 O O . LEU A 1 35 ? 15.201 2.067 8.249 1.00 15.00 400 LEU A O 18
ATOM 13314 N N . GLU B 2 1 ? -6.453 7.859 -13.126 1.00 15.00 178 GLU B N 18
ATOM 13315 C CA . GLU B 2 1 ? -6.242 6.932 -11.990 1.00 15.00 178 GLU B CA 18
ATOM 13316 C C . GLU B 2 1 ? -7.445 6.946 -11.063 1.00 15.00 178 GLU B C 18
ATOM 13317 O O . GLU B 2 1 ? -7.799 7.995 -10.531 1.00 15.00 178 GLU B O 18
ATOM 13348 N N . PRO B 2 3 ? -8.292 6.092 -7.497 1.00 15.00 180 PRO B N 18
ATOM 13349 C CA . PRO B 2 3 ? -7.605 5.852 -6.242 1.00 15.00 180 PRO B CA 18
ATOM 13350 C C . PRO B 2 3 ? -7.683 4.553 -5.500 1.00 15.00 180 PRO B C 18
ATOM 13351 O O . PRO B 2 3 ? -8.422 3.613 -5.806 1.00 15.00 180 PRO B O 18
ATOM 13362 N N . PRO B 2 4 ? -6.813 4.569 -4.480 1.00 15.00 181 PRO B N 18
ATOM 13363 C CA . PRO B 2 4 ? -6.542 3.466 -3.567 1.00 15.00 181 PRO B CA 18
ATOM 13364 C C . PRO B 2 4 ? -7.793 2.835 -2.962 1.00 15.00 181 PRO B C 18
ATOM 13365 O O . PRO B 2 4 ? -8.726 3.525 -2.545 1.00 15.00 181 PRO B O 18
ATOM 13376 N N . PRO B 2 5 ? -7.794 1.496 -2.899 1.00 15.00 182 PRO B N 18
ATOM 13377 C CA . PRO B 2 5 ? -8.791 0.722 -2.156 1.00 15.00 182 PRO B CA 18
ATOM 13378 C C . PRO B 2 5 ? -8.604 0.914 -0.653 1.00 15.00 182 PRO B C 18
ATOM 13379 O O . PRO B 2 5 ? -7.491 1.173 -0.206 1.00 15.00 182 PRO B O 18
ATOM 13390 N N . GLY B 2 6 ? -9.697 0.816 0.104 1.00 15.00 183 GLY B N 18
ATOM 13391 C CA . GLY B 2 6 ? -9.666 1.057 1.547 1.00 15.00 183 GLY B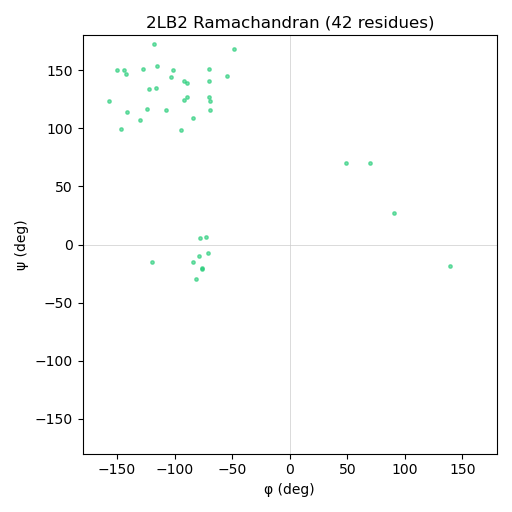 CA 18
ATOM 13392 C C . GLY B 2 6 ? -8.554 0.319 2.282 1.00 15.00 183 GLY B C 18
ATOM 13393 O O . GLY B 2 6 ? -7.936 -0.602 1.750 1.00 15.00 183 GLY B O 18
ATOM 13397 N N . TYR B 2 7 ? -8.330 0.698 3.531 1.00 15.00 184 TYR B N 18
ATOM 13398 C CA . TYR B 2 7 ? -7.193 0.201 4.287 1.00 15.00 184 TYR B CA 18
ATOM 13399 C C . TYR B 2 7 ? -7.514 -1.094 5.062 1.00 15.00 184 TYR B C 18
ATOM 13400 O O . TYR B 2 7 ? -8.558 -1.206 5.703 1.00 15.00 184 TYR B O 18
ATOM 13418 N N . LEU B 2 8 ? -6.556 -2.036 5.025 1.00 15.00 185 LEU B N 18
ATOM 13419 C CA . LEU B 2 8 ? -6.692 -3.380 5.576 1.00 15.00 185 LEU B CA 18
ATOM 13420 C C . LEU B 2 8 ? -7.945 -4.096 5.156 1.00 15.00 185 LEU B C 18
ATOM 13421 O O . LEU B 2 8 ? -8.869 -4.331 5.938 1.00 15.00 185 LEU B O 18
ATOM 13437 N N . SER B 2 9 ? -7.965 -4.374 3.883 1.00 15.00 186 SER B N 18
ATOM 13438 C CA . SER B 2 9 ? -8.760 -5.424 3.331 1.00 15.00 186 SER B CA 18
ATOM 13439 C C . SER B 2 9 ? -8.005 -5.906 2.111 1.00 15.00 186 SER B C 18
ATOM 13440 O O . SER B 2 9 ? -8.069 -5.293 1.041 1.00 15.00 186 SER B O 18
ATOM 13448 N N . GLU B 2 10 ? -7.277 -6.996 2.274 1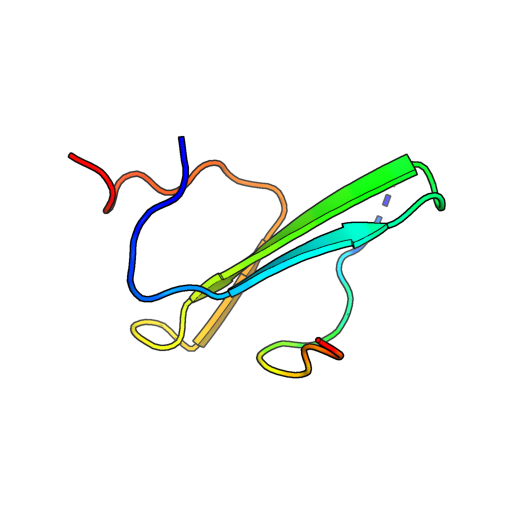.00 15.00 187 GLU B N 18
ATOM 13449 C CA . GLU B 2 10 ? -6.315 -7.408 1.270 1.00 15.00 187 GLU B CA 18
ATOM 13450 C C . GLU B 2 10 ? -6.582 -8.853 0.890 1.00 15.00 187 GLU B C 18
ATOM 13451 O O . GLU B 2 10 ? -6.322 -9.775 1.665 1.00 15.00 187 GLU B O 18
ATOM 13463 N N . ASP B 2 11 ? -7.145 -9.033 -0.295 1.00 15.00 188 ASP B N 18
ATOM 13464 C CA . ASP B 2 11 ? -7.689 -10.321 -0.703 1.00 15.00 188 ASP B CA 18
ATOM 13465 C C . ASP B 2 11 ? -6.599 -11.352 -0.963 1.00 15.00 188 ASP B C 18
ATOM 13466 O O . ASP B 2 11 ? -5.677 -11.123 -1.749 1.00 15.00 188 ASP B O 18
ATOM 13475 N N . GLY B 2 12 ? -6.728 -12.486 -0.296 1.00 15.00 189 GLY B N 18
ATOM 13476 C CA . GLY B 2 12 ? -5.826 -13.595 -0.495 1.00 15.00 189 GLY B CA 18
ATOM 13477 C C . GLY B 2 12 ? -6.296 -14.805 0.278 1.00 15.00 189 GLY B C 18
ATOM 13478 O O . GLY B 2 12 ? -6.073 -15.945 -0.175 1.00 15.00 189 GLY B O 18
ATOM 13483 N N . GLY A 1 1 ? 11.525 -1.216 -2.741 1.00 15.00 366 GLY A N 19
ATOM 13484 C CA . GLY A 1 1 ? 11.557 -1.927 -1.479 1.00 15.00 366 GLY A CA 19
ATOM 13485 C C . GLY A 1 1 ? 10.196 -2.002 -0.820 1.00 15.00 366 GLY A C 19
ATOM 13486 O O . GLY A 1 1 ? 9.468 -1.007 -0.761 1.00 15.00 366 GLY A O 19
ATOM 13490 N N . LEU A 1 2 ? 9.841 -3.185 -0.343 1.00 15.00 367 LEU A N 19
ATOM 13491 C CA . LEU A 1 2 ? 8.586 -3.384 0.365 1.00 15.00 367 LEU A CA 19
ATOM 13492 C C . LEU A 1 2 ? 8.867 -3.511 1.858 1.00 15.00 367 LEU A C 19
ATOM 13493 O O . LEU A 1 2 ? 9.653 -4.366 2.270 1.00 15.00 367 LEU A O 19
ATOM 13509 N N . PRO A 1 3 ? 8.235 -2.676 2.694 1.00 15.00 368 PRO A N 19
ATOM 13510 C CA . PRO A 1 3 ? 8.488 -2.660 4.117 1.00 15.00 368 PRO A CA 19
ATOM 13511 C C . PRO A 1 3 ? 7.582 -3.620 4.872 1.00 15.00 368 PRO A C 19
ATOM 13512 O O . PRO A 1 3 ? 6.393 -3.764 4.575 1.00 15.00 368 PRO A O 19
ATOM 13523 N N . SER A 1 4 ? 8.157 -4.247 5.857 1.00 15.00 369 SER A N 19
ATOM 13524 C CA . SER A 1 4 ? 7.451 -5.189 6.697 1.00 15.00 369 SER A CA 19
ATOM 13525 C C . SER A 1 4 ? 6.471 -4.473 7.628 1.00 15.00 369 SER A C 19
ATOM 13526 O O . SER A 1 4 ? 6.877 -3.604 8.406 1.00 15.00 369 SER A O 19
ATOM 13534 N N . GLY A 1 5 ? 5.188 -4.809 7.540 1.00 15.00 370 GLY A N 19
ATOM 13535 C CA . GLY A 1 5 ? 4.230 -4.275 8.484 1.00 15.00 370 GLY A CA 19
ATOM 13536 C C . GLY A 1 5 ? 2.954 -3.863 7.804 1.00 15.00 370 GLY A C 19
ATOM 13537 O O . GLY A 1 5 ? 1.922 -3.692 8.444 1.00 15.00 370 GLY A O 19
ATOM 13541 N N . TRP A 1 6 ? 3.045 -3.631 6.508 1.00 15.00 371 TRP A N 19
ATOM 13542 C CA . TRP A 1 6 ? 1.891 -3.370 5.696 1.00 15.00 371 TRP A CA 19
ATOM 13543 C C . TRP A 1 6 ? 1.533 -4.612 4.906 1.00 15.00 371 TRP A C 19
ATOM 13544 O O . TRP A 1 6 ? 2.321 -5.553 4.831 1.00 15.00 371 TRP A O 19
ATOM 13565 N N . GLU A 1 7 ? 0.356 -4.606 4.306 1.00 15.00 372 GLU A N 19
ATOM 13566 C CA . GLU A 1 7 ? 0.019 -5.636 3.345 1.00 15.00 372 GLU A CA 19
ATOM 13567 C C . GLU A 1 7 ? -0.034 -5.008 1.952 1.00 15.00 372 GLU A C 19
ATOM 13568 O O . GLU A 1 7 ? -0.811 -4.080 1.719 1.00 15.00 372 GLU A O 19
ATOM 13580 N N . GLU A 1 8 ? 0.807 -5.481 1.040 1.00 15.00 373 GLU A N 19
ATOM 13581 C CA . GLU A 1 8 ? 0.871 -4.915 -0.299 1.00 15.00 373 GLU A CA 19
ATOM 13582 C C . GLU A 1 8 ? -0.072 -5.582 -1.276 1.00 15.00 373 GLU A C 19
ATOM 13583 O O . GLU A 1 8 ? -0.373 -6.770 -1.178 1.00 15.00 373 GLU A O 19
ATOM 13595 N N . ARG A 1 9 ? -0.505 -4.795 -2.242 1.00 15.00 374 ARG A N 19
ATOM 13596 C CA . ARG A 1 9 ? -1.382 -5.279 -3.300 1.00 15.00 374 ARG A CA 19
ATOM 13597 C C . ARG A 1 9 ? -1.081 -4.563 -4.604 1.00 15.00 374 ARG A C 19
ATOM 13598 O O . ARG A 1 9 ? -1.292 -3.355 -4.726 1.00 15.00 374 ARG A O 19
ATOM 13619 N N . LYS A 1 10 ? -0.555 -5.302 -5.564 1.00 15.00 375 LYS A N 19
ATOM 13620 C CA . LYS A 1 10 ? -0.382 -4.787 -6.908 1.00 15.00 375 LYS A CA 19
ATOM 13621 C C . LYS A 1 10 ? -1.578 -5.223 -7.740 1.00 15.00 375 LYS A C 19
ATOM 13622 O O . LYS A 1 10 ? -1.618 -6.349 -8.239 1.00 15.00 375 LYS A O 19
ATOM 13641 N N . ASP A 1 11 ? -2.580 -4.357 -7.836 1.00 15.00 376 ASP A N 19
ATOM 13642 C CA . ASP A 1 11 ? -3.854 -4.748 -8.419 1.00 15.00 376 ASP A CA 19
ATOM 13643 C C . ASP A 1 11 ? -3.873 -4.499 -9.923 1.00 15.00 376 ASP A C 19
ATOM 13644 O O . ASP A 1 11 ? -3.283 -3.520 -10.415 1.00 15.00 376 ASP A O 19
ATOM 13653 N N . ALA A 1 12 ? -4.603 -5.363 -10.637 1.00 15.00 377 ALA A N 19
ATOM 13654 C CA . ALA A 1 12 ? -4.663 -5.346 -12.094 1.00 15.00 377 ALA A CA 19
ATOM 13655 C C . ALA A 1 12 ? -5.324 -4.082 -12.638 1.00 15.00 377 ALA A C 19
ATOM 13656 O O . ALA A 1 12 ? -5.384 -3.884 -13.853 1.00 15.00 377 ALA A O 19
ATOM 13663 N N . LYS A 1 13 ? -5.824 -3.234 -11.744 1.00 15.00 378 LYS A N 19
ATOM 13664 C CA . LYS A 1 13 ? -6.345 -1.928 -12.139 1.00 15.00 378 LYS A CA 19
ATOM 13665 C C . LYS A 1 13 ? -5.207 -1.023 -12.614 1.00 15.00 378 LYS A C 19
ATOM 13666 O O . LYS A 1 13 ? -5.438 0.074 -13.115 1.00 15.00 378 LYS A O 19
ATOM 13685 N N . GLY A 1 14 ? -3.977 -1.506 -12.462 1.00 15.00 379 GLY A N 19
ATOM 13686 C CA . GLY A 1 14 ? -2.817 -0.769 -12.921 1.00 15.00 379 GLY A CA 19
ATOM 13687 C C . GLY A 1 14 ? -2.267 0.151 -11.860 1.00 15.00 379 GLY A C 19
ATOM 13688 O O . GLY A 1 14 ? -1.578 1.124 -12.161 1.00 15.00 379 GLY A O 19
ATOM 13692 N N . ARG A 1 15 ? -2.550 -0.181 -10.611 1.00 15.00 380 ARG A N 19
ATOM 13693 C CA . ARG A 1 15 ? -2.113 0.626 -9.479 1.00 15.00 380 ARG A CA 19
ATOM 13694 C C . ARG A 1 15 ? -1.818 -0.258 -8.269 1.00 15.00 380 ARG A C 19
ATOM 13695 O O . ARG A 1 15 ? -2.696 -0.979 -7.792 1.00 15.00 380 ARG A O 19
ATOM 13716 N N . THR A 1 16 ? -0.579 -0.217 -7.792 1.00 15.00 381 THR A N 19
ATOM 13717 C CA . THR A 1 16 ? -0.185 -0.982 -6.620 1.00 15.00 381 THR A CA 19
ATOM 13718 C C . THR A 1 16 ? -0.258 -0.099 -5.381 1.00 15.00 381 THR A C 19
ATOM 13719 O O . THR A 1 16 ? 0.176 1.052 -5.410 1.00 15.00 381 THR A O 19
ATOM 13730 N N . TYR A 1 17 ? -0.822 -0.625 -4.303 1.00 15.00 382 TYR A N 19
ATOM 13731 C CA . TYR A 1 17 ? -1.001 0.169 -3.101 1.00 15.00 382 TYR A CA 19
ATOM 13732 C C . TYR A 1 17 ? -0.642 -0.647 -1.866 1.00 15.00 382 TYR A C 19
ATOM 13733 O O . TYR A 1 17 ? -0.761 -1.875 -1.862 1.00 15.00 382 TYR A O 19
ATOM 13751 N N . TYR A 1 18 ? -0.175 0.033 -0.833 1.00 15.00 383 TYR A N 19
ATOM 13752 C CA . TYR A 1 18 ? 0.231 -0.629 0.396 1.00 15.00 383 TYR A CA 19
ATOM 13753 C C . TYR A 1 18 ? -0.562 -0.060 1.577 1.00 15.00 383 TYR A C 19
ATOM 13754 O O . TYR A 1 18 ? -0.643 1.160 1.735 1.00 15.00 383 TYR A O 19
ATOM 13772 N N . VAL A 1 19 ? -1.159 -0.927 2.398 1.00 15.00 384 VAL A N 19
ATOM 13773 C CA . VAL A 1 19 ? -1.910 -0.463 3.563 1.00 15.00 384 VAL A CA 19
ATOM 13774 C C . VAL A 1 19 ? -1.082 -0.557 4.840 1.00 15.00 384 VAL A C 19
ATOM 13775 O O . VAL A 1 19 ? -0.689 -1.644 5.254 1.00 15.00 384 VAL A O 19
ATOM 13788 N N . ASN A 1 20 ? -0.835 0.573 5.483 1.00 15.00 385 ASN A N 19
ATOM 13789 C CA . ASN A 1 20 ? 0.002 0.590 6.670 1.00 15.00 385 ASN A CA 19
ATOM 13790 C C . ASN A 1 20 ? -0.846 0.437 7.931 1.00 15.00 385 ASN A C 19
ATOM 13791 O O . ASN A 1 20 ? -1.723 1.254 8.171 1.00 15.00 385 ASN A O 19
ATOM 13802 N N . HIS A 1 21 ? -0.569 -0.579 8.756 1.00 15.00 386 HIS A N 19
ATOM 13803 C CA . HIS A 1 21 ? -1.368 -0.810 9.965 1.00 15.00 386 HIS A CA 19
ATOM 13804 C C . HIS A 1 21 ? -0.873 0.102 11.057 1.00 15.00 386 HIS A C 19
ATOM 13805 O O . HIS A 1 21 ? -1.504 0.297 12.090 1.00 15.00 386 HIS A O 19
ATOM 13820 N N . ASN A 1 22 ? 0.292 0.635 10.797 1.00 15.00 387 ASN A N 19
ATOM 13821 C CA . ASN A 1 22 ? 1.026 1.425 11.741 1.00 15.00 387 ASN A CA 19
ATOM 13822 C C . ASN A 1 22 ? 0.555 2.882 11.711 1.00 15.00 387 ASN A C 19
ATOM 13823 O O . ASN A 1 22 ? 0.692 3.612 12.690 1.00 15.00 387 ASN A O 19
ATOM 13834 N N . ASN A 1 23 ? 0.007 3.293 10.569 1.00 15.00 388 ASN A N 19
ATOM 13835 C CA . ASN A 1 23 ? -0.527 4.649 10.402 1.00 15.00 388 ASN A CA 19
ATOM 13836 C C . ASN A 1 23 ? -2.010 4.633 10.057 1.00 15.00 388 ASN A C 19
ATOM 13837 O O . ASN A 1 23 ? -2.671 5.668 10.116 1.00 15.00 388 ASN A O 19
ATOM 13848 N N . ARG A 1 24 ? -2.517 3.460 9.665 1.00 15.00 389 ARG A N 19
ATOM 13849 C CA . ARG A 1 24 ? -3.892 3.323 9.171 1.00 15.00 389 ARG A CA 19
ATOM 13850 C C . ARG A 1 24 ? -4.049 4.084 7.861 1.00 15.00 389 ARG A C 19
ATOM 13851 O O . ARG A 1 24 ? -4.666 5.145 7.810 1.00 15.00 389 ARG A O 19
ATOM 13872 N N . THR A 1 25 ? -3.428 3.567 6.807 1.00 15.00 390 THR A N 19
ATOM 13873 C CA . THR A 1 25 ? -3.342 4.305 5.561 1.00 15.00 390 THR A CA 19
ATOM 13874 C C . THR A 1 25 ? -3.405 3.388 4.324 1.00 15.00 390 THR A C 19
ATOM 13875 O O . THR A 1 25 ? -2.934 2.254 4.372 1.00 15.00 390 THR A O 19
ATOM 13886 N N . THR A 1 26 ? -3.990 3.894 3.227 1.00 15.00 391 THR A N 19
ATOM 13887 C CA . THR A 1 26 ? -4.007 3.209 1.946 1.00 15.00 391 THR A CA 19
ATOM 13888 C C . THR A 1 26 ? -3.354 4.124 0.902 1.00 15.00 391 THR A C 19
ATOM 13889 O O . THR A 1 26 ? -3.814 5.250 0.697 1.00 15.00 391 THR A O 19
ATOM 13900 N N . THR A 1 27 ? -2.262 3.691 0.274 1.00 15.00 392 THR A N 19
ATOM 13901 C CA . THR A 1 27 ? -1.478 4.622 -0.516 1.00 15.00 392 THR A CA 19
ATOM 13902 C C . THR A 1 27 ? -0.757 3.967 -1.694 1.00 15.00 392 THR A C 19
ATOM 13903 O O . THR A 1 27 ? -0.406 2.786 -1.642 1.00 15.00 392 THR A O 19
ATOM 13914 N N . TRP A 1 28 ? -0.559 4.746 -2.762 1.00 15.00 393 TRP A N 19
ATOM 13915 C CA . TRP A 1 28 ? 0.258 4.318 -3.896 1.00 15.00 393 TRP A CA 19
ATOM 13916 C C . TRP A 1 28 ? 1.737 4.394 -3.541 1.00 15.00 393 TRP A C 19
ATOM 13917 O O . TRP A 1 28 ? 2.567 3.693 -4.119 1.00 15.00 393 TRP A O 19
ATOM 13938 N N . THR A 1 29 ? 2.054 5.285 -2.615 1.00 15.00 394 THR A N 19
ATOM 13939 C CA . THR A 1 29 ? 3.430 5.704 -2.392 1.00 15.00 394 THR A CA 19
ATOM 13940 C C . THR A 1 29 ? 4.278 4.621 -1.736 1.00 15.00 394 THR A C 19
ATOM 13941 O O . THR A 1 29 ? 3.791 3.828 -0.927 1.00 15.00 394 THR A O 19
ATOM 13952 N N . ARG A 1 30 ? 5.554 4.591 -2.107 1.00 15.00 395 ARG A N 19
ATOM 13953 C CA . ARG A 1 30 ? 6.510 3.682 -1.501 1.00 15.00 395 ARG A CA 19
ATOM 13954 C C . ARG A 1 30 ? 6.796 4.096 -0.066 1.00 15.00 395 ARG A C 19
ATOM 13955 O O . ARG A 1 30 ? 7.210 5.224 0.205 1.00 15.00 395 ARG A O 19
ATOM 13976 N N . PRO A 1 31 ? 6.594 3.167 0.866 1.00 15.00 396 PRO A N 19
ATOM 13977 C CA . PRO A 1 31 ? 6.671 3.437 2.302 1.00 15.00 396 PRO A CA 19
ATOM 13978 C C . PRO A 1 31 ? 8.083 3.725 2.797 1.00 15.00 396 PRO A C 19
ATOM 13979 O O . PRO A 1 31 ? 9.011 2.941 2.585 1.00 15.00 396 PRO A O 19
ATOM 13990 N N . ILE A 1 32 ? 8.215 4.850 3.488 1.00 15.00 397 ILE A N 19
ATOM 13991 C CA . ILE A 1 32 ? 9.471 5.249 4.115 1.00 15.00 397 ILE A CA 19
ATOM 13992 C C . ILE A 1 32 ? 9.757 4.401 5.354 1.00 15.00 397 ILE A C 19
ATOM 13993 O O . ILE A 1 32 ? 10.849 4.449 5.913 1.00 15.00 397 ILE A O 19
ATOM 14009 N N . MET A 1 33 ? 8.762 3.606 5.765 1.00 15.00 398 MET A N 19
ATOM 14010 C CA . MET A 1 33 ? 8.820 2.829 7.018 1.00 15.00 398 MET A CA 19
ATOM 14011 C C . MET A 1 33 ? 9.808 1.732 7.015 1.00 15.00 398 MET A C 19
ATOM 14012 O O . MET A 1 33 ? 10.128 1.048 7.986 1.00 15.00 398 MET A O 19
ATOM 14026 N N . GLN A 1 34 ? 10.219 1.666 5.886 1.00 15.00 399 GLN A N 19
ATOM 14027 C CA . GLN A 1 34 ? 11.070 0.615 5.341 1.00 15.00 399 GLN A CA 19
ATOM 14028 C C . GLN A 1 34 ? 12.421 0.607 6.054 1.00 15.00 399 GLN A C 19
ATOM 14029 O O . GLN A 1 34 ? 12.714 -0.296 6.836 1.00 15.00 399 GLN A O 19
ATOM 14043 N N . LEU A 1 35 ? 13.217 1.637 5.799 1.00 15.00 400 LEU A N 19
ATOM 14044 C CA . LEU A 1 35 ? 14.528 1.781 6.414 1.00 15.00 400 LEU A CA 19
ATOM 14045 C C . LEU A 1 35 ? 15.116 3.132 6.034 1.00 15.00 400 LEU A C 19
ATOM 14046 O O . LEU A 1 35 ? 14.987 4.084 6.829 1.00 15.00 400 LEU A O 19
ATOM 14063 N N . GLU B 2 1 ? -5.656 7.896 -13.132 1.00 15.00 178 GLU B N 19
ATOM 14064 C CA . GLU B 2 1 ? -5.600 6.918 -12.020 1.00 15.00 178 GLU B CA 19
ATOM 14065 C C . GLU B 2 1 ? -6.921 6.899 -11.268 1.00 15.00 178 GLU B C 19
ATOM 14066 O O . GLU B 2 1 ? -7.352 7.938 -10.777 1.00 15.00 178 GLU B O 19
ATOM 14097 N N . PRO B 2 3 ? -8.080 5.983 -7.821 1.00 15.00 180 PRO B N 19
ATOM 14098 C CA . PRO B 2 3 ? -7.500 5.721 -6.506 1.00 15.00 180 PRO B CA 19
ATOM 14099 C C . PRO B 2 3 ? -7.646 4.425 -5.764 1.00 15.00 180 PRO B C 19
ATOM 14100 O O . PRO B 2 3 ? -8.392 3.503 -6.102 1.00 15.00 180 PRO B O 19
ATOM 14111 N N . PRO B 2 4 ? -6.835 4.438 -4.684 1.00 15.00 181 PRO B N 19
ATOM 14112 C CA . PRO B 2 4 ? -6.614 3.338 -3.753 1.00 15.00 181 PRO B CA 19
ATOM 14113 C C . PRO B 2 4 ? -7.885 2.680 -3.221 1.00 15.00 181 PRO B C 19
ATOM 14114 O O . PRO B 2 4 ? -8.870 3.343 -2.892 1.00 15.00 181 PRO B O 19
ATOM 14125 N N . PRO B 2 5 ? -7.831 1.350 -3.108 1.00 15.00 182 PRO B N 19
ATOM 14126 C CA . PRO B 2 5 ? -8.828 0.550 -2.396 1.00 15.00 182 PRO B CA 19
ATOM 14127 C C . PRO B 2 5 ? -8.715 0.804 -0.893 1.00 15.00 182 PRO B C 19
ATOM 14128 O O . PRO B 2 5 ? -7.637 1.153 -0.416 1.00 15.00 182 PRO B O 19
ATOM 14139 N N . GLY B 2 6 ? -9.827 0.682 -0.168 1.00 15.00 183 GLY B N 19
ATOM 14140 C CA . GLY B 2 6 ? -9.838 0.972 1.265 1.00 15.00 183 GLY B CA 19
ATOM 14141 C C . GLY B 2 6 ? -8.704 0.307 2.038 1.00 15.00 183 GLY B C 19
ATOM 14142 O O . GLY B 2 6 ? -8.072 -0.634 1.559 1.00 15.00 183 GLY B O 19
ATOM 14146 N N . TYR B 2 7 ? -8.484 0.755 3.267 1.00 15.00 184 TYR B N 19
ATOM 14147 C CA . TYR B 2 7 ? -7.292 0.369 4.011 1.00 15.00 184 TYR B CA 19
ATOM 14148 C C . TYR B 2 7 ? -7.519 -0.912 4.831 1.00 15.00 184 TYR B C 19
ATOM 14149 O O . TYR B 2 7 ? -8.532 -1.050 5.519 1.00 15.00 184 TYR B O 19
ATOM 14167 N N . LEU B 2 8 ? -6.540 -1.831 4.757 1.00 15.00 185 LEU B N 19
ATOM 14168 C CA . LEU B 2 8 ? -6.607 -3.139 5.399 1.00 15.00 185 LEU B CA 19
ATOM 14169 C C . LEU B 2 8 ? -7.814 -3.943 4.987 1.00 15.00 185 LEU B C 19
ATOM 14170 O O . LEU B 2 8 ? -8.785 -4.103 5.729 1.00 15.00 185 LEU B O 19
ATOM 14186 N N . SER B 2 9 ? -7.754 -4.364 3.751 1.00 15.00 186 SER B N 19
ATOM 14187 C CA . SER B 2 9 ? -8.608 -5.389 3.232 1.00 15.00 186 SER B CA 19
ATOM 14188 C C . SER B 2 9 ? -7.819 -6.101 2.157 1.00 15.00 186 SER B C 19
ATOM 14189 O O . SER B 2 9 ? -7.714 -5.624 1.031 1.00 15.00 186 SER B O 19
ATOM 14197 N N . GLU B 2 10 ? -7.252 -7.234 2.520 1.00 15.00 187 GLU B N 19
ATOM 14198 C CA . GLU B 2 10 ? -6.308 -7.924 1.663 1.00 15.00 187 GLU B CA 19
ATOM 14199 C C . GLU B 2 10 ? -6.757 -9.348 1.406 1.00 15.00 187 GLU B C 19
ATOM 14200 O O . GLU B 2 10 ? -6.666 -10.217 2.274 1.00 15.00 187 GLU B O 19
ATOM 14212 N N . ASP B 2 11 ? -7.286 -9.561 0.213 1.00 15.00 188 ASP B N 19
ATOM 14213 C CA . ASP B 2 11 ? -7.828 -10.855 -0.170 1.00 15.00 188 ASP B CA 19
ATOM 14214 C C . ASP B 2 11 ? -7.147 -11.390 -1.425 1.00 15.00 188 ASP B C 19
ATOM 14215 O O . ASP B 2 11 ? -7.274 -12.570 -1.753 1.00 15.00 188 ASP B O 19
ATOM 14224 N N . GLY B 2 12 ? -6.439 -10.520 -2.133 1.00 15.00 189 GLY B N 19
ATOM 14225 C CA . GLY B 2 12 ? -5.800 -10.922 -3.368 1.00 15.00 189 GLY B CA 19
ATOM 14226 C C . GLY B 2 12 ? -5.286 -9.732 -4.149 1.00 15.00 189 GLY B C 19
ATOM 14227 O O . GLY B 2 12 ? -5.816 -8.621 -3.952 1.00 15.00 189 GLY B O 19
ATOM 14232 N N . GLY A 1 1 ? 10.273 -2.254 -3.301 1.00 15.00 366 GLY A N 20
ATOM 14233 C CA . GLY A 1 1 ? 10.649 -1.978 -1.931 1.00 15.00 366 GLY A CA 20
ATOM 14234 C C . GLY A 1 1 ? 9.471 -2.086 -0.992 1.00 15.00 366 GLY A C 20
ATOM 14235 O O . GLY A 1 1 ? 8.615 -1.201 -0.960 1.00 15.00 366 GLY A O 20
ATOM 14239 N N . LEU A 1 2 ? 9.411 -3.172 -0.231 1.00 15.00 367 LEU A N 20
ATOM 14240 C CA . LEU A 1 2 ? 8.310 -3.373 0.692 1.00 15.00 367 LEU A CA 20
ATOM 14241 C C . LEU A 1 2 ? 8.817 -3.508 2.124 1.00 15.00 367 LEU A C 20
ATOM 14242 O O . LEU A 1 2 ? 9.728 -4.295 2.395 1.00 15.00 367 LEU A O 20
ATOM 14258 N N . PRO A 1 3 ? 8.224 -2.756 3.061 1.00 15.00 368 PRO A N 20
ATOM 14259 C CA . PRO A 1 3 ? 8.548 -2.841 4.461 1.00 15.00 368 PRO A CA 20
ATOM 14260 C C . PRO A 1 3 ? 7.690 -3.875 5.166 1.00 15.00 368 PRO A C 20
ATOM 14261 O O . PRO A 1 3 ? 6.501 -4.042 4.873 1.00 15.00 368 PRO A O 20
ATOM 14272 N N . SER A 1 4 ? 8.298 -4.536 6.102 1.00 15.00 369 SER A N 20
ATOM 14273 C CA . SER A 1 4 ? 7.642 -5.572 6.870 1.00 15.00 369 SER A CA 20
ATOM 14274 C C . SER A 1 4 ? 6.595 -4.963 7.810 1.00 15.00 369 SER A C 20
ATOM 14275 O O . SER A 1 4 ? 6.946 -4.335 8.813 1.00 15.00 369 SER A O 20
ATOM 14283 N N . GLY A 1 5 ? 5.317 -5.102 7.464 1.00 15.00 370 GLY A N 20
ATOM 14284 C CA . GLY A 1 5 ? 4.266 -4.597 8.325 1.00 15.00 370 GLY A CA 20
ATOM 14285 C C . GLY A 1 5 ? 3.021 -4.208 7.558 1.00 15.00 370 GLY A C 20
ATOM 14286 O O . GLY A 1 5 ? 1.927 -4.204 8.105 1.00 15.00 370 GLY A O 20
ATOM 14290 N N . TRP A 1 6 ? 3.194 -3.825 6.303 1.00 15.00 371 TRP A N 20
ATOM 14291 C CA . TRP A 1 6 ? 2.080 -3.504 5.436 1.00 15.00 371 TRP A CA 20
ATOM 14292 C C . TRP A 1 6 ? 1.738 -4.705 4.574 1.00 15.00 371 TRP A C 20
ATOM 14293 O O . TRP A 1 6 ? 2.597 -5.555 4.336 1.00 15.00 371 TRP A O 20
ATOM 14314 N N . GLU A 1 7 ? 0.508 -4.774 4.073 1.00 15.00 372 GLU A N 20
ATOM 14315 C CA . GLU A 1 7 ? 0.199 -5.789 3.086 1.00 15.00 372 GLU A CA 20
ATOM 14316 C C . GLU A 1 7 ? 0.244 -5.146 1.714 1.00 15.00 372 GLU A C 20
ATOM 14317 O O . GLU A 1 7 ? -0.405 -4.131 1.489 1.00 15.00 372 GLU A O 20
ATOM 14329 N N . GLU A 1 8 ? 1.027 -5.697 0.803 1.00 15.00 373 GLU A N 20
ATOM 14330 C CA . GLU A 1 8 ? 1.112 -5.111 -0.520 1.00 15.00 373 GLU A CA 20
ATOM 14331 C C . GLU A 1 8 ? 0.101 -5.716 -1.463 1.00 15.00 373 GLU A C 20
ATOM 14332 O O . GLU A 1 8 ? -0.247 -6.894 -1.367 1.00 15.00 373 GLU A O 20
ATOM 14344 N N . ARG A 1 9 ? -0.318 -4.908 -2.407 1.00 15.00 374 ARG A N 20
ATOM 14345 C CA . ARG A 1 9 ? -1.275 -5.338 -3.410 1.00 15.00 374 ARG A CA 20
ATOM 14346 C C . ARG A 1 9 ? -1.040 -4.620 -4.730 1.00 15.00 374 ARG A C 20
ATOM 14347 O O . ARG A 1 9 ? -1.253 -3.410 -4.847 1.00 15.00 374 ARG A O 20
ATOM 14368 N N . LYS A 1 10 ? -0.562 -5.371 -5.707 1.00 15.00 375 LYS A N 20
ATOM 14369 C CA . LYS A 1 10 ? -0.431 -4.874 -7.061 1.00 15.00 375 LYS A CA 20
ATOM 14370 C C . LYS A 1 10 ? -1.688 -5.242 -7.838 1.00 15.00 375 LYS A C 20
ATOM 14371 O O . LYS A 1 10 ? -1.878 -6.404 -8.199 1.00 15.00 375 LYS A O 20
ATOM 14390 N N . ASP A 1 11 ? -2.570 -4.274 -8.059 1.00 15.00 376 ASP A N 20
ATOM 14391 C CA . ASP A 1 11 ? -3.846 -4.569 -8.685 1.00 15.00 376 ASP A CA 20
ATOM 14392 C C . ASP A 1 11 ? -3.723 -4.445 -10.199 1.00 15.00 376 ASP A C 20
ATOM 14393 O O . ASP A 1 11 ? -3.088 -3.509 -10.704 1.00 15.00 376 ASP A O 20
ATOM 14402 N N . ALA A 1 12 ? -4.375 -5.361 -10.917 1.00 15.00 377 ALA A N 20
ATOM 14403 C CA . ALA A 1 12 ? -4.234 -5.470 -12.360 1.00 15.00 377 ALA A CA 20
ATOM 14404 C C . ALA A 1 12 ? -4.843 -4.278 -13.090 1.00 15.00 377 ALA A C 20
ATOM 14405 O O . ALA A 1 12 ? -4.702 -4.149 -14.307 1.00 15.00 377 ALA A O 20
ATOM 14412 N N . LYS A 1 13 ? -5.516 -3.405 -12.350 1.00 15.00 378 LYS A N 20
ATOM 14413 C CA . LYS A 1 13 ? -6.064 -2.186 -12.931 1.00 15.00 378 LYS A CA 20
ATOM 14414 C C . LYS A 1 13 ? -4.958 -1.154 -13.174 1.00 15.00 378 LYS A C 20
ATOM 14415 O O . LYS A 1 13 ? -5.216 -0.055 -13.662 1.00 15.00 378 LYS A O 20
ATOM 14434 N N . GLY A 1 14 ? -3.723 -1.532 -12.850 1.00 15.00 379 GLY A N 20
ATOM 14435 C CA . GLY A 1 14 ? -2.579 -0.696 -13.156 1.00 15.00 379 GLY A CA 20
ATOM 14436 C C . GLY A 1 14 ? -2.238 0.276 -12.048 1.00 15.00 379 GLY A C 20
ATOM 14437 O O . GLY A 1 14 ? -1.727 1.363 -12.310 1.00 15.00 379 GLY A O 20
ATOM 14441 N N . ARG A 1 15 ? -2.503 -0.117 -10.810 1.00 15.00 380 ARG A N 20
ATOM 14442 C CA . ARG A 1 15 ? -2.208 0.734 -9.666 1.00 15.00 380 ARG A CA 20
ATOM 14443 C C . ARG A 1 15 ? -1.724 -0.100 -8.473 1.00 15.00 380 ARG A C 20
ATOM 14444 O O . ARG A 1 15 ? -2.439 -0.978 -7.985 1.00 15.00 380 ARG A O 20
ATOM 14465 N N . THR A 1 16 ? -0.497 0.167 -8.028 1.00 15.00 381 THR A N 20
ATOM 14466 C CA . THR A 1 16 ? 0.110 -0.548 -6.914 1.00 15.00 381 THR A CA 20
ATOM 14467 C C . THR A 1 16 ? 0.014 0.289 -5.643 1.00 15.00 381 THR A C 20
ATOM 14468 O O . THR A 1 16 ? 0.392 1.460 -5.654 1.00 15.00 381 THR A O 20
ATOM 14479 N N . TYR A 1 17 ? -0.481 -0.285 -4.553 1.00 15.00 382 TYR A N 20
ATOM 14480 C CA . TYR A 1 17 ? -0.620 0.486 -3.325 1.00 15.00 382 TYR A CA 20
ATOM 14481 C C . TYR A 1 17 ? -0.183 -0.327 -2.114 1.00 15.00 382 TYR A C 20
ATOM 14482 O O . TYR A 1 17 ? -0.292 -1.557 -2.100 1.00 15.00 382 TYR A O 20
ATOM 14500 N N . TYR A 1 18 ? 0.314 0.371 -1.104 1.00 15.00 383 TYR A N 20
ATOM 14501 C CA . TYR A 1 18 ? 0.742 -0.266 0.131 1.00 15.00 383 TYR A CA 20
ATOM 14502 C C . TYR A 1 18 ? -0.172 0.159 1.285 1.00 15.00 383 TYR A C 20
ATOM 14503 O O . TYR A 1 18 ? -0.490 1.342 1.428 1.00 15.00 383 TYR A O 20
ATOM 14521 N N . VAL A 1 19 ? -0.576 -0.797 2.115 1.00 15.00 384 VAL A N 20
ATOM 14522 C CA . VAL A 1 19 ? -1.493 -0.521 3.219 1.00 15.00 384 VAL A CA 20
ATOM 14523 C C . VAL A 1 19 ? -0.790 -0.650 4.550 1.00 15.00 384 VAL A C 20
ATOM 14524 O O . VAL A 1 19 ? -0.393 -1.745 4.935 1.00 15.00 384 VAL A O 20
ATOM 14537 N N . ASN A 1 20 ? -0.671 0.435 5.284 1.00 15.00 385 ASN A N 20
ATOM 14538 C CA . ASN A 1 20 ? 0.032 0.378 6.547 1.00 15.00 385 ASN A CA 20
ATOM 14539 C C . ASN A 1 20 ? -0.938 0.181 7.708 1.00 15.00 385 ASN A C 20
ATOM 14540 O O . ASN A 1 20 ? -1.846 0.987 7.880 1.00 15.00 385 ASN A O 20
ATOM 14551 N N . HIS A 1 21 ? -0.726 -0.847 8.538 1.00 15.00 386 HIS A N 20
ATOM 14552 C CA . HIS A 1 21 ? -1.634 -1.109 9.651 1.00 15.00 386 HIS A CA 20
ATOM 14553 C C . HIS A 1 21 ? -1.202 -0.304 10.852 1.00 15.00 386 HIS A C 20
ATOM 14554 O O . HIS A 1 21 ? -1.947 -0.110 11.804 1.00 15.00 386 HIS A O 20
ATOM 14569 N N . ASN A 1 22 ? 0.009 0.182 10.756 1.00 15.00 387 ASN A N 20
ATOM 14570 C CA . ASN A 1 22 ? 0.705 0.776 11.860 1.00 15.00 387 ASN A CA 20
ATOM 14571 C C . ASN A 1 22 ? 0.342 2.254 11.992 1.00 15.00 387 ASN A C 20
ATOM 14572 O O . ASN A 1 22 ? 0.464 2.844 13.061 1.00 15.00 387 ASN A O 20
ATOM 14583 N N . ASN A 1 23 ? -0.079 2.851 10.881 1.00 15.00 388 ASN A N 20
ATOM 14584 C CA . ASN A 1 23 ? -0.542 4.237 10.882 1.00 15.00 388 ASN A CA 20
ATOM 14585 C C . ASN A 1 23 ? -1.993 4.333 10.407 1.00 15.00 388 ASN A C 20
ATOM 14586 O O . ASN A 1 23 ? -2.632 5.369 10.571 1.00 15.00 388 ASN A O 20
ATOM 14597 N N . ARG A 1 24 ? -2.495 3.250 9.792 1.00 15.00 389 ARG A N 20
ATOM 14598 C CA . ARG A 1 24 ? -3.848 3.225 9.208 1.00 15.00 389 ARG A CA 20
ATOM 14599 C C . ARG A 1 24 ? -3.873 4.007 7.901 1.00 15.00 389 ARG A C 20
ATOM 14600 O O . ARG A 1 24 ? -4.400 5.116 7.845 1.00 15.00 389 ARG A O 20
ATOM 14621 N N . THR A 1 25 ? -3.235 3.470 6.864 1.00 15.00 390 THR A N 20
ATOM 14622 C CA . THR A 1 25 ? -3.060 4.232 5.638 1.00 15.00 390 THR A CA 20
ATOM 14623 C C . THR A 1 25 ? -3.080 3.355 4.367 1.00 15.00 390 THR A C 20
ATOM 14624 O O . THR A 1 25 ? -2.680 2.191 4.407 1.00 15.00 390 THR A O 20
ATOM 14635 N N . THR A 1 26 ? -3.556 3.933 3.251 1.00 15.00 391 THR A N 20
ATOM 14636 C CA . THR A 1 26 ? -3.529 3.297 1.946 1.00 15.00 391 THR A CA 20
ATOM 14637 C C . THR A 1 26 ? -2.985 4.302 0.917 1.00 15.00 391 THR A C 20
ATOM 14638 O O . THR A 1 26 ? -3.547 5.390 0.762 1.00 15.00 391 THR A O 20
ATOM 14649 N N . THR A 1 27 ? -1.873 3.989 0.249 1.00 15.00 392 THR A N 20
ATOM 14650 C CA . THR A 1 27 ? -1.229 4.989 -0.589 1.00 15.00 392 THR A CA 20
ATOM 14651 C C . THR A 1 27 ? -0.479 4.387 -1.784 1.00 15.00 392 THR A C 20
ATOM 14652 O O . THR A 1 27 ? -0.012 3.245 -1.724 1.00 15.00 392 THR A O 20
ATOM 14663 N N . TRP A 1 28 ? -0.401 5.155 -2.883 1.00 15.00 393 TRP A N 20
ATOM 14664 C CA . TRP A 1 28 ? 0.413 4.764 -4.040 1.00 15.00 393 TRP A CA 20
ATOM 14665 C C . TRP A 1 28 ? 1.896 4.887 -3.709 1.00 15.00 393 TRP A C 20
ATOM 14666 O O . TRP A 1 28 ? 2.727 4.153 -4.241 1.00 15.00 393 TRP A O 20
ATOM 14687 N N . THR A 1 29 ? 2.218 5.858 -2.863 1.00 15.00 394 THR A N 20
ATOM 14688 C CA . THR A 1 29 ? 3.602 6.203 -2.582 1.00 15.00 394 THR A CA 20
ATOM 14689 C C . THR A 1 29 ? 4.286 5.143 -1.726 1.00 15.00 394 THR A C 20
ATOM 14690 O O . THR A 1 29 ? 3.643 4.466 -0.919 1.00 15.00 394 THR A O 20
ATOM 14701 N N . ARG A 1 30 ? 5.590 4.998 -1.915 1.00 15.00 395 ARG A N 20
ATOM 14702 C CA . ARG A 1 30 ? 6.350 3.988 -1.202 1.00 15.00 395 ARG A CA 20
ATOM 14703 C C . ARG A 1 30 ? 6.481 4.320 0.277 1.00 15.00 395 ARG A C 20
ATOM 14704 O O . ARG A 1 30 ? 6.573 5.486 0.670 1.00 15.00 395 ARG A O 20
ATOM 14725 N N . PRO A 1 31 ? 6.534 3.269 1.103 1.00 15.00 396 PRO A N 20
ATOM 14726 C CA . PRO A 1 31 ? 6.525 3.377 2.566 1.00 15.00 396 PRO A CA 20
ATOM 14727 C C . PRO A 1 31 ? 7.803 3.970 3.147 1.00 15.00 396 PRO A C 20
ATOM 14728 O O . PRO A 1 31 ? 8.914 3.566 2.809 1.00 15.00 396 PRO A O 20
ATOM 14739 N N . ILE A 1 32 ? 7.614 4.913 4.060 1.00 15.00 397 ILE A N 20
ATOM 14740 C CA . ILE A 1 32 ? 8.712 5.561 4.768 1.00 15.00 397 ILE A CA 20
ATOM 14741 C C . ILE A 1 32 ? 9.216 4.666 5.903 1.00 15.00 397 ILE A C 20
ATOM 14742 O O . ILE A 1 32 ? 10.270 4.902 6.488 1.00 15.00 397 ILE A O 20
ATOM 14758 N N . MET A 1 33 ? 8.467 3.598 6.175 1.00 15.00 398 MET A N 20
ATOM 14759 C CA . MET A 1 33 ? 8.704 2.748 7.352 1.00 15.00 398 MET A CA 20
ATOM 14760 C C . MET A 1 33 ? 9.901 1.891 7.255 1.00 15.00 398 MET A C 20
ATOM 14761 O O . MET A 1 33 ? 10.382 1.210 8.159 1.00 15.00 398 MET A O 20
ATOM 14775 N N . GLN A 1 34 ? 10.299 2.014 6.128 1.00 15.00 399 GLN A N 20
ATOM 14776 C CA . GLN A 1 34 ? 11.350 1.221 5.509 1.00 15.00 399 GLN A CA 20
ATOM 14777 C C . GLN A 1 34 ? 12.663 2.010 5.464 1.00 15.00 399 GLN A C 20
ATOM 14778 O O . GLN A 1 34 ? 13.721 1.455 5.158 1.00 15.00 399 GLN A O 20
ATOM 14792 N N . LEU A 1 35 ? 12.573 3.303 5.790 1.00 15.00 400 LEU A N 20
ATOM 14793 C CA . LEU A 1 35 ? 13.719 4.217 5.761 1.00 15.00 400 LEU A CA 20
ATOM 14794 C C . LEU A 1 35 ? 14.196 4.433 4.328 1.00 15.00 400 LEU A C 20
ATOM 14795 O O . LEU A 1 35 ? 13.506 5.154 3.578 1.00 15.00 400 LEU A O 20
ATOM 14812 N N . GLU B 2 1 ? -6.162 7.566 -13.253 1.00 15.00 178 GLU B N 20
ATOM 14813 C CA . GLU B 2 1 ? -5.996 6.639 -12.110 1.00 15.00 178 GLU B CA 20
ATOM 14814 C C . GLU B 2 1 ? -7.203 6.732 -11.192 1.00 15.00 178 GLU B C 20
ATOM 14815 O O . GLU B 2 1 ? -7.516 7.819 -10.710 1.00 15.00 178 GLU B O 20
ATOM 14846 N N . PRO B 2 3 ? -8.137 6.061 -7.561 1.00 15.00 180 PRO B N 20
ATOM 14847 C CA . PRO B 2 3 ? -7.442 5.848 -6.301 1.00 15.00 180 PRO B CA 20
ATOM 14848 C C . PRO B 2 3 ? -7.529 4.580 -5.504 1.00 15.00 180 PRO B C 20
ATOM 14849 O O . PRO B 2 3 ? -8.308 3.653 -5.740 1.00 15.00 180 PRO B O 20
ATOM 14860 N N . PRO B 2 4 ? -6.634 4.625 -4.500 1.00 15.00 181 PRO B N 20
ATOM 14861 C CA . PRO B 2 4 ? -6.335 3.549 -3.564 1.00 15.00 181 PRO B CA 20
ATOM 14862 C C . PRO B 2 4 ? -7.567 2.922 -2.926 1.00 15.00 181 PRO B C 20
ATOM 14863 O O . PRO B 2 4 ? -8.504 3.615 -2.522 1.00 15.00 181 PRO B O 20
ATOM 14874 N N . PRO B 2 5 ? -7.556 1.590 -2.822 1.00 15.00 182 PRO B N 20
ATOM 14875 C CA . PRO B 2 5 ? -8.543 0.837 -2.050 1.00 15.00 182 PRO B CA 20
ATOM 14876 C C . PRO B 2 5 ? -8.332 1.088 -0.560 1.00 15.00 182 PRO B C 20
ATOM 14877 O O . PRO B 2 5 ? -7.207 1.346 -0.145 1.00 15.00 182 PRO B O 20
ATOM 14888 N N . GLY B 2 6 ? -9.405 1.026 0.226 1.00 15.00 183 GLY B N 20
ATOM 14889 C CA . GLY B 2 6 ? -9.336 1.356 1.649 1.00 15.00 183 GLY B CA 20
ATOM 14890 C C . GLY B 2 6 ? -8.244 0.618 2.422 1.00 15.00 183 GLY B C 20
ATOM 14891 O O . GLY B 2 6 ? -7.576 -0.270 1.895 1.00 15.00 183 GLY B O 20
ATOM 14895 N N . TYR B 2 7 ? -8.121 0.943 3.702 1.00 15.00 184 TYR B N 20
ATOM 14896 C CA . TYR B 2 7 ? -7.033 0.431 4.524 1.00 15.00 184 TYR B CA 20
ATOM 14897 C C . TYR B 2 7 ? -7.380 -0.909 5.214 1.00 15.00 184 TYR B C 20
ATOM 14898 O O . TYR B 2 7 ? -8.412 -1.029 5.877 1.00 15.00 184 TYR B O 20
ATOM 14916 N N . LEU B 2 8 ? -6.477 -1.901 5.056 1.00 15.00 185 LEU B N 20
ATOM 14917 C CA . LEU B 2 8 ? -6.628 -3.241 5.605 1.00 15.00 185 LEU B CA 20
ATOM 14918 C C . LEU B 2 8 ? -7.878 -3.948 5.166 1.00 15.00 185 LEU B C 20
ATOM 14919 O O . LEU B 2 8 ? -8.818 -4.175 5.929 1.00 15.00 185 LEU B O 20
ATOM 14935 N N . SER B 2 9 ? -7.871 -4.234 3.897 1.00 15.00 186 SER B N 20
ATOM 14936 C CA . SER B 2 9 ? -8.694 -5.246 3.325 1.00 15.00 186 SER B CA 20
ATOM 14937 C C . SER B 2 9 ? -7.921 -5.766 2.135 1.00 15.00 186 SER B C 20
ATOM 14938 O O . SER B 2 9 ? -7.922 -5.157 1.067 1.00 15.00 186 SER B O 20
ATOM 14946 N N . GLU B 2 10 ? -7.249 -6.890 2.319 1.00 15.00 187 GLU B N 20
ATOM 14947 C CA . GLU B 2 10 ? -6.270 -7.332 1.344 1.00 15.00 187 GLU B CA 20
ATOM 14948 C C . GLU B 2 10 ? -6.632 -8.724 0.859 1.00 15.00 187 GLU B C 20
ATOM 14949 O O . GLU B 2 10 ? -6.402 -9.722 1.545 1.00 15.00 187 GLU B O 20
ATOM 14961 N N . ASP B 2 11 ? -7.250 -8.765 -0.311 1.00 15.00 188 ASP B N 20
ATOM 14962 C CA . ASP B 2 11 ? -7.825 -9.989 -0.853 1.00 15.00 188 ASP B CA 20
ATOM 14963 C C . ASP B 2 11 ? -6.764 -10.885 -1.469 1.00 15.00 188 ASP B C 20
ATOM 14964 O O . ASP B 2 11 ? -5.945 -10.438 -2.274 1.00 15.00 188 ASP B O 20
ATOM 14973 N N . GLY B 2 12 ? -6.802 -12.156 -1.093 1.00 15.00 189 GLY B N 20
ATOM 14974 C CA . GLY B 2 12 ? -5.903 -13.136 -1.661 1.00 15.00 189 GLY B CA 20
ATOM 14975 C C . GLY B 2 12 ? -6.640 -14.404 -2.031 1.00 15.00 189 GLY B C 20
ATOM 14976 O O . GLY B 2 12 ? -7.637 -14.730 -1.350 1.00 15.00 189 GLY B O 20
ATOM 14981 N N . GLY A 1 1 ? 11.209 -3.025 -2.439 1.00 15.00 366 GLY A N 21
ATOM 14982 C CA . GLY A 1 1 ? 11.398 -3.095 -1.009 1.00 15.00 366 GLY A CA 21
ATOM 14983 C C . GLY A 1 1 ? 10.089 -2.957 -0.268 1.00 15.00 366 GLY A C 21
ATOM 14984 O O . GLY A 1 1 ? 9.432 -1.919 -0.357 1.00 15.00 366 GLY A O 21
ATOM 14988 N N . LEU A 1 2 ? 9.689 -4.005 0.434 1.00 15.00 367 LEU A N 21
ATOM 14989 C CA . LEU A 1 2 ? 8.467 -3.964 1.210 1.00 15.00 367 LEU A CA 21
ATOM 14990 C C . LEU A 1 2 ? 8.800 -3.915 2.692 1.00 15.00 367 LEU A C 21
ATOM 14991 O O . LEU A 1 2 ? 9.556 -4.750 3.188 1.00 15.00 367 LEU A O 21
ATOM 15007 N N . PRO A 1 3 ? 8.238 -2.946 3.422 1.00 15.00 368 PRO A N 21
ATOM 15008 C CA . PRO A 1 3 ? 8.474 -2.809 4.833 1.00 15.00 368 PRO A CA 21
ATOM 15009 C C . PRO A 1 3 ? 7.466 -3.612 5.638 1.00 15.00 368 PRO A C 21
ATOM 15010 O O . PRO A 1 3 ? 6.275 -3.665 5.315 1.00 15.00 368 PRO A O 21
ATOM 15021 N N . SER A 1 4 ? 7.949 -4.197 6.692 1.00 15.00 369 SER A N 21
ATOM 15022 C CA . SER A 1 4 ? 7.140 -5.044 7.548 1.00 15.00 369 SER A CA 21
ATOM 15023 C C . SER A 1 4 ? 6.122 -4.196 8.317 1.00 15.00 369 SER A C 21
ATOM 15024 O O . SER A 1 4 ? 6.504 -3.340 9.120 1.00 15.00 369 SER A O 21
ATOM 15032 N N . GLY A 1 5 ? 4.833 -4.399 8.046 1.00 15.00 370 GLY A N 21
ATOM 15033 C CA . GLY A 1 5 ? 3.818 -3.630 8.724 1.00 15.00 370 GLY A CA 21
ATOM 15034 C C . GLY A 1 5 ? 2.739 -3.184 7.770 1.00 15.00 370 GLY A C 21
ATOM 15035 O O . GLY A 1 5 ? 1.708 -2.658 8.184 1.00 15.00 370 GLY A O 21
ATOM 15039 N N . TRP A 1 6 ? 3.023 -3.292 6.479 1.00 15.00 371 TRP A N 21
ATOM 15040 C CA . TRP A 1 6 ? 2.030 -3.115 5.460 1.00 15.00 371 TRP A CA 21
ATOM 15041 C C . TRP A 1 6 ? 1.792 -4.415 4.706 1.00 15.00 371 TRP A C 21
ATOM 15042 O O . TRP A 1 6 ? 2.701 -5.233 4.582 1.00 15.00 371 TRP A O 21
ATOM 15063 N N . GLU A 1 7 ? 0.585 -4.594 4.183 1.00 15.00 372 GLU A N 21
ATOM 15064 C CA . GLU A 1 7 ? 0.347 -5.661 3.221 1.00 15.00 372 GLU A CA 21
ATOM 15065 C C . GLU A 1 7 ? 0.453 -5.046 1.833 1.00 15.00 372 GLU A C 21
ATOM 15066 O O . GLU A 1 7 ? 0.184 -3.851 1.670 1.00 15.00 372 GLU A O 21
ATOM 15078 N N . GLU A 1 8 ? 0.873 -5.819 0.842 1.00 15.00 373 GLU A N 21
ATOM 15079 C CA . GLU A 1 8 ? 1.004 -5.271 -0.497 1.00 15.00 373 GLU A CA 21
ATOM 15080 C C . GLU A 1 8 ? 0.029 -5.896 -1.465 1.00 15.00 373 GLU A C 21
ATOM 15081 O O . GLU A 1 8 ? -0.275 -7.089 -1.384 1.00 15.00 373 GLU A O 21
ATOM 15093 N N . ARG A 1 9 ? -0.393 -5.093 -2.421 1.00 15.00 374 ARG A N 21
ATOM 15094 C CA . ARG A 1 9 ? -1.277 -5.552 -3.478 1.00 15.00 374 ARG A CA 21
ATOM 15095 C C . ARG A 1 9 ? -1.043 -4.769 -4.759 1.00 15.00 374 ARG A C 21
ATOM 15096 O O . ARG A 1 9 ? -1.047 -3.533 -4.766 1.00 15.00 374 ARG A O 21
ATOM 15117 N N . LYS A 1 10 ? -0.841 -5.490 -5.840 1.00 15.00 375 LYS A N 21
ATOM 15118 C CA . LYS A 1 10 ? -0.719 -4.889 -7.144 1.00 15.00 375 LYS A CA 21
ATOM 15119 C C . LYS A 1 10 ? -2.030 -5.111 -7.892 1.00 15.00 375 LYS A C 21
ATOM 15120 O O . LYS A 1 10 ? -2.372 -6.245 -8.230 1.00 15.00 375 LYS A O 21
ATOM 15139 N N . ASP A 1 11 ? -2.797 -4.048 -8.106 1.00 15.00 376 ASP A N 21
ATOM 15140 C CA . ASP A 1 11 ? -4.095 -4.188 -8.743 1.00 15.00 376 ASP A CA 21
ATOM 15141 C C . ASP A 1 11 ? -3.948 -4.046 -10.257 1.00 15.00 376 ASP A C 21
ATOM 15142 O O . ASP A 1 11 ? -3.279 -3.122 -10.736 1.00 15.00 376 ASP A O 21
ATOM 15151 N N . ALA A 1 12 ? -4.606 -4.930 -11.012 1.00 15.00 377 ALA A N 21
ATOM 15152 C CA . ALA A 1 12 ? -4.434 -4.999 -12.459 1.00 15.00 377 ALA A CA 21
ATOM 15153 C C . ALA A 1 12 ? -5.128 -3.842 -13.174 1.00 15.00 377 ALA A C 21
ATOM 15154 O O . ALA A 1 12 ? -5.142 -3.783 -14.401 1.00 15.00 377 ALA A O 21
ATOM 15161 N N . LYS A 1 13 ? -5.706 -2.926 -12.405 1.00 15.00 378 LYS A N 21
ATOM 15162 C CA . LYS A 1 13 ? -6.302 -1.726 -12.973 1.00 15.00 378 LYS A CA 21
ATOM 15163 C C . LYS A 1 13 ? -5.232 -0.669 -13.244 1.00 15.00 378 LYS A C 21
ATOM 15164 O O . LYS A 1 13 ? -5.538 0.448 -13.658 1.00 15.00 378 LYS A O 21
ATOM 15183 N N . GLY A 1 14 ? -3.974 -1.038 -13.015 1.00 15.00 379 GLY A N 21
ATOM 15184 C CA . GLY A 1 14 ? -2.864 -0.161 -13.341 1.00 15.00 379 GLY A CA 21
ATOM 15185 C C . GLY A 1 14 ? -2.483 0.754 -12.198 1.00 15.00 379 GLY A C 21
ATOM 15186 O O . GLY A 1 14 ? -2.022 1.873 -12.419 1.00 15.00 379 GLY A O 21
ATOM 15190 N N . ARG A 1 15 ? -2.668 0.277 -10.974 1.00 15.00 380 ARG A N 21
ATOM 15191 C CA . ARG A 1 15 ? -2.345 1.055 -9.783 1.00 15.00 380 ARG A CA 21
ATOM 15192 C C . ARG A 1 15 ? -1.909 0.141 -8.632 1.00 15.00 380 ARG A C 21
ATOM 15193 O O . ARG A 1 15 ? -2.686 -0.687 -8.154 1.00 15.00 380 ARG A O 21
ATOM 15214 N N . THR A 1 16 ? -0.654 0.278 -8.210 1.00 15.00 381 THR A N 21
ATOM 15215 C CA . THR A 1 16 ? -0.102 -0.523 -7.125 1.00 15.00 381 THR A CA 21
ATOM 15216 C C . THR A 1 16 ? -0.146 0.264 -5.819 1.00 15.00 381 THR A C 21
ATOM 15217 O O . THR A 1 16 ? 0.218 1.440 -5.805 1.00 15.00 381 THR A O 21
ATOM 15228 N N . TYR A 1 17 ? -0.566 -0.370 -4.724 1.00 15.00 382 TYR A N 21
ATOM 15229 C CA . TYR A 1 17 ? -0.749 0.366 -3.479 1.00 15.00 382 TYR A CA 21
ATOM 15230 C C . TYR A 1 17 ? -0.357 -0.473 -2.262 1.00 15.00 382 TYR A C 21
ATOM 15231 O O . TYR A 1 17 ? -0.446 -1.702 -2.282 1.00 15.00 382 TYR A O 21
ATOM 15249 N N . TYR A 1 18 ? 0.099 0.208 -1.218 1.00 15.00 383 TYR A N 21
ATOM 15250 C CA . TYR A 1 18 ? 0.490 -0.444 0.025 1.00 15.00 383 TYR A CA 21
ATOM 15251 C C . TYR A 1 18 ? -0.410 0.026 1.176 1.00 15.00 383 TYR A C 21
ATOM 15252 O O . TYR A 1 18 ? -0.791 1.198 1.236 1.00 15.00 383 TYR A O 21
ATOM 15270 N N . VAL A 1 19 ? -0.723 -0.876 2.104 1.00 15.00 384 VAL A N 21
ATOM 15271 C CA . VAL A 1 19 ? -1.582 -0.543 3.243 1.00 15.00 384 VAL A CA 21
ATOM 15272 C C . VAL A 1 19 ? -0.838 -0.620 4.568 1.00 15.00 384 VAL A C 21
ATOM 15273 O O . VAL A 1 19 ? -0.392 -1.689 4.957 1.00 15.00 384 VAL A O 21
ATOM 15286 N N . ASN A 1 20 ? -0.759 0.489 5.293 1.00 15.00 385 ASN A N 21
ATOM 15287 C CA . ASN A 1 20 ? 0.002 0.528 6.538 1.00 15.00 385 ASN A CA 21
ATOM 15288 C C . ASN A 1 20 ? -0.900 0.303 7.755 1.00 15.00 385 ASN A C 21
ATOM 15289 O O . ASN A 1 20 ? -1.823 1.077 7.970 1.00 15.00 385 ASN A O 21
ATOM 15300 N N . HIS A 1 21 ? -0.612 -0.713 8.578 1.00 15.00 386 HIS A N 21
ATOM 15301 C CA . HIS A 1 21 ? -1.453 -1.014 9.748 1.00 15.00 386 HIS A CA 21
ATOM 15302 C C . HIS A 1 21 ? -1.020 -0.165 10.915 1.00 15.00 386 HIS A C 21
ATOM 15303 O O . HIS A 1 21 ? -1.706 -0.048 11.927 1.00 15.00 386 HIS A O 21
ATOM 15318 N N . ASN A 1 22 ? 0.150 0.397 10.749 1.00 15.00 387 ASN A N 21
ATOM 15319 C CA . ASN A 1 22 ? 0.823 1.146 11.772 1.00 15.00 387 ASN A CA 21
ATOM 15320 C C . ASN A 1 22 ? 0.236 2.556 11.871 1.00 15.00 387 ASN A C 21
ATOM 15321 O O . ASN A 1 22 ? 0.019 3.070 12.962 1.00 15.00 387 ASN A O 21
ATOM 15332 N N . ASN A 1 23 ? -0.002 3.179 10.723 1.00 15.00 388 ASN A N 21
ATOM 15333 C CA . ASN A 1 23 ? -0.591 4.515 10.678 1.00 15.00 388 ASN A CA 21
ATOM 15334 C C . ASN A 1 23 ? -2.056 4.453 10.261 1.00 15.00 388 ASN A C 21
ATOM 15335 O O . ASN A 1 23 ? -2.784 5.437 10.392 1.00 15.00 388 ASN A O 21
ATOM 15346 N N . ARG A 1 24 ? -2.470 3.296 9.728 1.00 15.00 389 ARG A N 21
ATOM 15347 C CA . ARG A 1 24 ? -3.837 3.097 9.236 1.00 15.00 389 ARG A CA 21
ATOM 15348 C C . ARG A 1 24 ? -4.036 3.847 7.926 1.00 15.00 389 ARG A C 21
ATOM 15349 O O . ARG A 1 24 ? -4.688 4.889 7.886 1.00 15.00 389 ARG A O 21
ATOM 15370 N N . THR A 1 25 ? -3.401 3.364 6.864 1.00 15.00 390 THR A N 21
ATOM 15371 C CA . THR A 1 25 ? -3.371 4.109 5.615 1.00 15.00 390 THR A CA 21
ATOM 15372 C C . THR A 1 25 ? -3.375 3.197 4.370 1.00 15.00 390 THR A C 21
ATOM 15373 O O . THR A 1 25 ? -2.890 2.072 4.423 1.00 15.00 390 THR A O 21
ATOM 15384 N N . THR A 1 26 ? -3.951 3.695 3.265 1.00 15.00 391 THR A N 21
ATOM 15385 C CA . THR A 1 26 ? -3.896 3.045 1.966 1.00 15.00 391 THR A CA 21
ATOM 15386 C C . THR A 1 26 ? -3.335 4.052 0.953 1.00 15.00 391 THR A C 21
ATOM 15387 O O . THR A 1 26 ? -3.894 5.139 0.800 1.00 15.00 391 THR A O 21
ATOM 15398 N N . THR A 1 27 ? -2.220 3.737 0.292 1.00 15.00 392 THR A N 21
ATOM 15399 C CA . THR A 1 27 ? -1.516 4.763 -0.460 1.00 15.00 392 THR A CA 21
ATOM 15400 C C . THR A 1 27 ? -0.763 4.226 -1.678 1.00 15.00 392 THR A C 21
ATOM 15401 O O . THR A 1 27 ? -0.329 3.071 -1.702 1.00 15.00 392 THR A O 21
ATOM 15412 N N . TRP A 1 28 ? -0.640 5.083 -2.699 1.00 15.00 393 TRP A N 21
ATOM 15413 C CA . TRP A 1 28 ? 0.158 4.773 -3.883 1.00 15.00 393 TRP A CA 21
ATOM 15414 C C . TRP A 1 28 ? 1.649 4.911 -3.586 1.00 15.00 393 TRP A C 21
ATOM 15415 O O . TRP A 1 28 ? 2.484 4.285 -4.241 1.00 15.00 393 TRP A O 21
ATOM 15436 N N . THR A 1 29 ? 1.978 5.777 -2.634 1.00 15.00 394 THR A N 21
ATOM 15437 C CA . THR A 1 29 ? 3.360 6.164 -2.403 1.00 15.00 394 THR A CA 21
ATOM 15438 C C . THR A 1 29 ? 4.151 5.074 -1.691 1.00 15.00 394 THR A C 21
ATOM 15439 O O . THR A 1 29 ? 3.598 4.293 -0.916 1.00 15.00 394 THR A O 21
ATOM 15450 N N . ARG A 1 30 ? 5.448 5.032 -1.973 1.00 15.00 395 ARG A N 21
ATOM 15451 C CA . ARG A 1 30 ? 6.334 4.061 -1.356 1.00 15.00 395 ARG A CA 21
ATOM 15452 C C . ARG A 1 30 ? 6.527 4.378 0.116 1.00 15.00 395 ARG A C 21
ATOM 15453 O O . ARG A 1 30 ? 6.737 5.531 0.495 1.00 15.00 395 ARG A O 21
ATOM 15474 N N . PRO A 1 31 ? 6.489 3.343 0.956 1.00 15.00 396 PRO A N 21
ATOM 15475 C CA . PRO A 1 31 ? 6.594 3.495 2.404 1.00 15.00 396 PRO A CA 21
ATOM 15476 C C . PRO A 1 31 ? 7.987 3.921 2.851 1.00 15.00 396 PRO A C 21
ATOM 15477 O O . PRO A 1 31 ? 8.983 3.266 2.542 1.00 15.00 396 PRO A O 21
ATOM 15488 N N . ILE A 1 32 ? 8.035 5.021 3.595 1.00 15.00 397 ILE A N 21
ATOM 15489 C CA . ILE A 1 32 ? 9.287 5.566 4.115 1.00 15.00 397 ILE A CA 21
ATOM 15490 C C . ILE A 1 32 ? 9.823 4.727 5.274 1.00 15.00 397 ILE A C 21
ATOM 15491 O O . ILE A 1 32 ? 10.957 4.907 5.706 1.00 15.00 397 ILE A O 21
ATOM 15507 N N . MET A 1 33 ? 9.001 3.790 5.753 1.00 15.00 398 MET A N 21
ATOM 15508 C CA . MET A 1 33 ? 9.321 2.991 6.950 1.00 15.00 398 MET A CA 21
ATOM 15509 C C . MET A 1 33 ? 10.401 2.005 6.750 1.00 15.00 398 MET A C 21
ATOM 15510 O O . MET A 1 33 ? 10.938 1.328 7.626 1.00 15.00 398 MET A O 21
ATOM 15524 N N . GLN A 1 34 ? 10.640 2.021 5.569 1.00 15.00 399 GLN A N 21
ATOM 15525 C CA . GLN A 1 34 ? 11.511 1.096 4.862 1.00 15.00 399 GLN A CA 21
ATOM 15526 C C . GLN A 1 34 ? 12.971 1.446 5.146 1.00 15.00 399 GLN A C 21
ATOM 15527 O O . GLN A 1 34 ? 13.848 0.589 5.057 1.00 15.00 399 GLN A O 21
ATOM 15541 N N . LEU A 1 35 ? 13.197 2.725 5.463 1.00 15.00 400 LEU A N 21
ATOM 15542 C CA . LEU A 1 35 ? 14.512 3.251 5.853 1.00 15.00 400 LEU A CA 21
ATOM 15543 C C . LEU A 1 35 ? 15.623 2.795 4.902 1.00 15.00 400 LEU A C 21
ATOM 15544 O O . LEU A 1 35 ? 16.409 1.895 5.277 1.00 15.00 400 LEU A O 21
ATOM 15561 N N . GLU B 2 1 ? -6.231 8.360 -12.830 1.00 15.00 178 GLU B N 21
ATOM 15562 C CA . GLU B 2 1 ? -6.055 7.378 -11.741 1.00 15.00 178 GLU B CA 21
ATOM 15563 C C . GLU B 2 1 ? -7.320 7.282 -10.905 1.00 15.00 178 GLU B C 21
ATOM 15564 O O . GLU B 2 1 ? -7.754 8.280 -10.333 1.00 15.00 178 GLU B O 21
ATOM 15595 N N . PRO B 2 3 ? -8.377 6.002 -7.452 1.00 15.00 180 PRO B N 21
ATOM 15596 C CA . PRO B 2 3 ? -7.723 5.643 -6.195 1.00 15.00 180 PRO B CA 21
ATOM 15597 C C . PRO B 2 3 ? -7.759 4.273 -5.578 1.00 15.00 180 PRO B C 21
ATOM 15598 O O . PRO B 2 3 ? -8.437 3.327 -5.994 1.00 15.00 180 PRO B O 21
ATOM 15609 N N . PRO B 2 4 ? -6.924 4.240 -4.518 1.00 15.00 181 PRO B N 21
ATOM 15610 C CA . PRO B 2 4 ? -6.624 3.076 -3.694 1.00 15.00 181 PRO B CA 21
ATOM 15611 C C . PRO B 2 4 ? -7.850 2.365 -3.133 1.00 15.00 181 PRO B C 21
ATOM 15612 O O . PRO B 2 4 ? -8.860 2.983 -2.792 1.00 15.00 181 PRO B O 21
ATOM 15623 N N . PRO B 2 5 ? -7.738 1.040 -3.031 1.00 15.00 182 PRO B N 21
ATOM 15624 C CA . PRO B 2 5 ? -8.672 0.195 -2.279 1.00 15.00 182 PRO B CA 21
ATOM 15625 C C . PRO B 2 5 ? -8.511 0.439 -0.779 1.00 15.00 182 PRO B C 21
ATOM 15626 O O . PRO B 2 5 ? -7.426 0.810 -0.334 1.00 15.00 182 PRO B O 21
ATOM 15637 N N . GLY B 2 6 ? -9.591 0.263 -0.020 1.00 15.00 183 GLY B N 21
ATOM 15638 C CA . GLY B 2 6 ? -9.584 0.547 1.415 1.00 15.00 183 GLY B CA 21
ATOM 15639 C C . GLY B 2 6 ? -8.408 -0.064 2.179 1.00 15.00 183 GLY B C 21
ATOM 15640 O O . GLY B 2 6 ? -7.690 -0.924 1.674 1.00 15.00 183 GLY B O 21
ATOM 15644 N N . TYR B 2 7 ? -8.266 0.330 3.439 1.00 15.00 184 TYR B N 21
ATOM 15645 C CA . TYR B 2 7 ? -7.089 -0.010 4.226 1.00 15.00 184 TYR B CA 21
ATOM 15646 C C . TYR B 2 7 ? -7.240 -1.347 4.987 1.00 15.00 184 TYR B C 21
ATOM 15647 O O . TYR B 2 7 ? -8.230 -1.561 5.689 1.00 15.00 184 TYR B O 21
ATOM 15665 N N . LEU B 2 8 ? -6.221 -2.233 4.838 1.00 15.00 185 LEU B N 21
ATOM 15666 C CA . LEU B 2 8 ? -6.219 -3.583 5.416 1.00 15.00 185 LEU B CA 21
ATOM 15667 C C . LEU B 2 8 ? -7.266 -4.480 4.816 1.00 15.00 185 LEU B C 21
ATOM 15668 O O . LEU B 2 8 ? -7.531 -5.572 5.320 1.00 15.00 185 LEU B O 21
ATOM 15684 N N . SER B 2 9 ? -7.821 -4.044 3.719 1.00 15.00 186 SER B N 21
ATOM 15685 C CA . SER B 2 9 ? -8.555 -4.934 2.878 1.00 15.00 186 SER B CA 21
ATOM 15686 C C . SER B 2 9 ? -7.590 -5.438 1.818 1.00 15.00 186 SER B C 21
ATOM 15687 O O . SER B 2 9 ? -7.290 -4.743 0.850 1.00 15.00 186 SER B O 21
ATOM 15695 N N . GLU B 2 10 ? -7.075 -6.637 2.032 1.00 15.00 187 GLU B N 21
ATOM 15696 C CA . GLU B 2 10 ? -6.063 -7.193 1.154 1.00 15.00 187 GLU B CA 21
ATOM 15697 C C . GLU B 2 10 ? -6.495 -8.570 0.685 1.00 15.00 187 GLU B C 21
ATOM 15698 O O . GLU B 2 10 ? -6.460 -9.544 1.440 1.00 15.00 187 GLU B O 21
ATOM 15710 N N . ASP B 2 11 ? -6.954 -8.629 -0.556 1.00 15.00 188 ASP B N 21
ATOM 15711 C CA . ASP B 2 11 ? -7.510 -9.854 -1.109 1.00 15.00 188 ASP B CA 21
ATOM 15712 C C . ASP B 2 11 ? -6.401 -10.782 -1.579 1.00 15.00 188 ASP B C 21
ATOM 15713 O O . ASP B 2 11 ? -5.706 -10.495 -2.556 1.00 15.00 188 ASP B O 21
ATOM 15722 N N . GLY B 2 12 ? -6.225 -11.874 -0.855 1.00 15.00 189 GLY B N 21
ATOM 15723 C CA . GLY B 2 12 ? -5.195 -12.836 -1.177 1.00 15.00 189 GLY B CA 21
ATOM 15724 C C . GLY B 2 12 ? -5.416 -14.137 -0.442 1.00 15.00 189 GLY B C 21
ATOM 15725 O O . GLY B 2 12 ? -6.044 -14.104 0.637 1.00 15.00 189 GLY B O 21
ATOM 15730 N N . GLY A 1 1 ? 11.138 -3.526 -3.377 1.00 15.00 366 GLY A N 22
ATOM 15731 C CA . GLY A 1 1 ? 11.329 -3.286 -1.960 1.00 15.00 366 GLY A CA 22
ATOM 15732 C C . GLY A 1 1 ? 10.018 -3.038 -1.241 1.00 15.00 366 GLY A C 22
ATOM 15733 O O . GLY A 1 1 ? 9.225 -2.195 -1.662 1.00 15.00 366 GLY A O 22
ATOM 15737 N N . LEU A 1 2 ? 9.787 -3.779 -0.172 1.00 15.00 367 LEU A N 22
ATOM 15738 C CA . LEU A 1 2 ? 8.566 -3.656 0.606 1.00 15.00 367 LEU A CA 22
ATOM 15739 C C . LEU A 1 2 ? 8.904 -3.514 2.087 1.00 15.00 367 LEU A C 22
ATOM 15740 O O . LEU A 1 2 ? 9.779 -4.223 2.592 1.00 15.00 367 LEU A O 22
ATOM 15756 N N . PRO A 1 3 ? 8.216 -2.615 2.813 1.00 15.00 368 PRO A N 22
ATOM 15757 C CA . PRO A 1 3 ? 8.415 -2.454 4.237 1.00 15.00 368 PRO A CA 22
ATOM 15758 C C . PRO A 1 3 ? 7.498 -3.374 5.031 1.00 15.00 368 PRO A C 22
ATOM 15759 O O . PRO A 1 3 ? 6.289 -3.438 4.798 1.00 15.00 368 PRO A O 22
ATOM 15770 N N . SER A 1 4 ? 8.087 -4.074 5.966 1.00 15.00 369 SER A N 22
ATOM 15771 C CA . SER A 1 4 ? 7.373 -5.041 6.773 1.00 15.00 369 SER A CA 22
ATOM 15772 C C . SER A 1 4 ? 6.405 -4.331 7.727 1.00 15.00 369 SER A C 22
ATOM 15773 O O . SER A 1 4 ? 6.835 -3.592 8.618 1.00 15.00 369 SER A O 22
ATOM 15781 N N . GLY A 1 5 ? 5.105 -4.520 7.519 1.00 15.00 370 GLY A N 22
ATOM 15782 C CA . GLY A 1 5 ? 4.131 -3.892 8.381 1.00 15.00 370 GLY A CA 22
ATOM 15783 C C . GLY A 1 5 ? 2.901 -3.470 7.617 1.00 15.00 370 GLY A C 22
ATOM 15784 O O . GLY A 1 5 ? 1.859 -3.194 8.207 1.00 15.00 370 GLY A O 22
ATOM 15788 N N . TRP A 1 6 ? 3.044 -3.323 6.306 1.00 15.00 371 TRP A N 22
ATOM 15789 C CA . TRP A 1 6 ? 1.921 -3.115 5.430 1.00 15.00 371 TRP A CA 22
ATOM 15790 C C . TRP A 1 6 ? 1.703 -4.353 4.572 1.00 15.00 371 TRP A C 22
ATOM 15791 O O . TRP A 1 6 ? 2.656 -5.084 4.296 1.00 15.00 371 TRP A O 22
ATOM 15812 N N . GLU A 1 7 ? 0.474 -4.589 4.123 1.00 15.00 372 GLU A N 22
ATOM 15813 C CA . GLU A 1 7 ? 0.259 -5.649 3.149 1.00 15.00 372 GLU A CA 22
ATOM 15814 C C . GLU A 1 7 ? 0.297 -5.025 1.764 1.00 15.00 372 GLU A C 22
ATOM 15815 O O . GLU A 1 7 ? -0.255 -3.945 1.562 1.00 15.00 372 GLU A O 22
ATOM 15827 N N . GLU A 1 8 ? 0.961 -5.667 0.814 1.00 15.00 373 GLU A N 22
ATOM 15828 C CA . GLU A 1 8 ? 1.047 -5.098 -0.523 1.00 15.00 373 GLU A CA 22
ATOM 15829 C C . GLU A 1 8 ? 0.060 -5.737 -1.471 1.00 15.00 373 GLU A C 22
ATOM 15830 O O . GLU A 1 8 ? -0.262 -6.923 -1.361 1.00 15.00 373 GLU A O 22
ATOM 15842 N N . ARG A 1 9 ? -0.367 -4.947 -2.431 1.00 15.00 374 ARG A N 22
ATOM 15843 C CA . ARG A 1 9 ? -1.283 -5.403 -3.463 1.00 15.00 374 ARG A CA 22
ATOM 15844 C C . ARG A 1 9 ? -1.053 -4.640 -4.756 1.00 15.00 374 ARG A C 22
ATOM 15845 O O . ARG A 1 9 ? -1.141 -3.407 -4.792 1.00 15.00 374 ARG A O 22
ATOM 15866 N N . LYS A 1 10 ? -0.750 -5.366 -5.813 1.00 15.00 375 LYS A N 22
ATOM 15867 C CA . LYS A 1 10 ? -0.612 -4.767 -7.123 1.00 15.00 375 LYS A CA 22
ATOM 15868 C C . LYS A 1 10 ? -1.855 -5.091 -7.946 1.00 15.00 375 LYS A C 22
ATOM 15869 O O . LYS A 1 10 ? -2.053 -6.239 -8.345 1.00 15.00 375 LYS A O 22
ATOM 15888 N N . ASP A 1 11 ? -2.709 -4.100 -8.170 1.00 15.00 376 ASP A N 22
ATOM 15889 C CA . ASP A 1 11 ? -3.962 -4.338 -8.862 1.00 15.00 376 ASP A CA 22
ATOM 15890 C C . ASP A 1 11 ? -3.762 -4.155 -10.364 1.00 15.00 376 ASP A C 22
ATOM 15891 O O . ASP A 1 11 ? -3.098 -3.199 -10.792 1.00 15.00 376 ASP A O 22
ATOM 15900 N N . ALA A 1 12 ? -4.373 -5.041 -11.161 1.00 15.00 377 ALA A N 22
ATOM 15901 C CA . ALA A 1 12 ? -4.198 -5.043 -12.610 1.00 15.00 377 ALA A CA 22
ATOM 15902 C C . ALA A 1 12 ? -4.780 -3.787 -13.249 1.00 15.00 377 ALA A C 22
ATOM 15903 O O . ALA A 1 12 ? -4.671 -3.591 -14.461 1.00 15.00 377 ALA A O 22
ATOM 15910 N N . LYS A 1 13 ? -5.394 -2.937 -12.430 1.00 15.00 378 LYS A N 22
ATOM 15911 C CA . LYS A 1 13 ? -5.886 -1.646 -12.890 1.00 15.00 378 LYS A CA 22
ATOM 15912 C C . LYS A 1 13 ? -4.722 -0.676 -13.124 1.00 15.00 378 LYS A C 22
ATOM 15913 O O . LYS A 1 13 ? -4.923 0.484 -13.484 1.00 15.00 378 LYS A O 22
ATOM 15932 N N . GLY A 1 14 ? -3.504 -1.170 -12.920 1.00 15.00 379 GLY A N 22
ATOM 15933 C CA . GLY A 1 14 ? -2.318 -0.376 -13.179 1.00 15.00 379 GLY A CA 22
ATOM 15934 C C . GLY A 1 14 ? -1.910 0.449 -11.981 1.00 15.00 379 GLY A C 22
ATOM 15935 O O . GLY A 1 14 ? -1.078 1.351 -12.087 1.00 15.00 379 GLY A O 22
ATOM 15939 N N . ARG A 1 15 ? -2.476 0.116 -10.832 1.00 15.00 380 ARG A N 22
ATOM 15940 C CA . ARG A 1 15 ? -2.249 0.886 -9.620 1.00 15.00 380 ARG A CA 22
ATOM 15941 C C . ARG A 1 15 ? -1.926 -0.038 -8.441 1.00 15.00 380 ARG A C 22
ATOM 15942 O O . ARG A 1 15 ? -2.769 -0.830 -8.015 1.00 15.00 380 ARG A O 22
ATOM 15963 N N . THR A 1 16 ? -0.699 0.049 -7.938 1.00 15.00 381 THR A N 22
ATOM 15964 C CA . THR A 1 16 ? -0.263 -0.769 -6.815 1.00 15.00 381 THR A CA 22
ATOM 15965 C C . THR A 1 16 ? -0.173 0.087 -5.556 1.00 15.00 381 THR A C 22
ATOM 15966 O O . THR A 1 16 ? 0.301 1.221 -5.605 1.00 15.00 381 THR A O 22
ATOM 15977 N N . TYR A 1 17 ? -0.638 -0.448 -4.432 1.00 15.00 382 TYR A N 22
ATOM 15978 C CA . TYR A 1 17 ? -0.749 0.346 -3.217 1.00 15.00 382 TYR A CA 22
ATOM 15979 C C . TYR A 1 17 ? -0.324 -0.456 -1.992 1.00 15.00 382 TYR A C 22
ATOM 15980 O O . TYR A 1 17 ? -0.461 -1.681 -1.958 1.00 15.00 382 TYR A O 22
ATOM 15998 N N . TYR A 1 18 ? 0.197 0.240 -0.993 1.00 15.00 383 TYR A N 22
ATOM 15999 C CA . TYR A 1 18 ? 0.627 -0.394 0.242 1.00 15.00 383 TYR A CA 22
ATOM 16000 C C . TYR A 1 18 ? -0.274 0.064 1.395 1.00 15.00 383 TYR A C 22
ATOM 16001 O O . TYR A 1 18 ? -0.545 1.261 1.537 1.00 15.00 383 TYR A O 22
ATOM 16019 N N . VAL A 1 19 ? -0.725 -0.878 2.220 1.00 15.00 384 VAL A N 22
ATOM 16020 C CA . VAL A 1 19 ? -1.685 -0.580 3.283 1.00 15.00 384 VAL A CA 22
ATOM 16021 C C . VAL A 1 19 ? -1.027 -0.631 4.640 1.00 15.00 384 VAL A C 22
ATOM 16022 O O . VAL A 1 19 ? -0.659 -1.701 5.104 1.00 15.00 384 VAL A O 22
ATOM 16035 N N . ASN A 1 20 ? -0.914 0.497 5.305 1.00 15.00 385 ASN A N 22
ATOM 16036 C CA . ASN A 1 20 ? -0.203 0.525 6.568 1.00 15.00 385 ASN A CA 22
ATOM 16037 C C . ASN A 1 20 ? -1.146 0.294 7.752 1.00 15.00 385 ASN A C 22
ATOM 16038 O O . ASN A 1 20 ? -2.106 1.037 7.913 1.00 15.00 385 ASN A O 22
ATOM 16049 N N . HIS A 1 21 ? -0.846 -0.688 8.615 1.00 15.00 386 HIS A N 22
ATOM 16050 C CA . HIS A 1 21 ? -1.710 -0.984 9.764 1.00 15.00 386 HIS A CA 22
ATOM 16051 C C . HIS A 1 21 ? -1.323 -0.100 10.928 1.00 15.00 386 HIS A C 22
ATOM 16052 O O . HIS A 1 21 ? -2.052 0.051 11.902 1.00 15.00 386 HIS A O 22
ATOM 16067 N N . ASN A 1 22 ? -0.156 0.483 10.782 1.00 15.00 387 ASN A N 22
ATOM 16068 C CA . ASN A 1 22 ? 0.511 1.200 11.838 1.00 15.00 387 ASN A CA 22
ATOM 16069 C C . ASN A 1 22 ? -0.034 2.618 11.962 1.00 15.00 387 ASN A C 22
ATOM 16070 O O . ASN A 1 22 ? -0.084 3.188 13.050 1.00 15.00 387 ASN A O 22
ATOM 16081 N N . ASN A 1 23 ? -0.431 3.182 10.831 1.00 15.00 388 ASN A N 22
ATOM 16082 C CA . ASN A 1 23 ? -1.054 4.498 10.794 1.00 15.00 388 ASN A CA 22
ATOM 16083 C C . ASN A 1 23 ? -2.501 4.391 10.331 1.00 15.00 388 ASN A C 22
ATOM 16084 O O . ASN A 1 23 ? -3.269 5.345 10.445 1.00 15.00 388 ASN A O 22
ATOM 16095 N N . ARG A 1 24 ? -2.845 3.229 9.765 1.00 15.00 389 ARG A N 22
ATOM 16096 C CA . ARG A 1 24 ? -4.171 2.992 9.192 1.00 15.00 389 ARG A CA 22
ATOM 16097 C C . ARG A 1 24 ? -4.336 3.796 7.909 1.00 15.00 389 ARG A C 22
ATOM 16098 O O . ARG A 1 24 ? -5.041 4.804 7.872 1.00 15.00 389 ARG A O 22
ATOM 16119 N N . THR A 1 25 ? -3.615 3.382 6.871 1.00 15.00 390 THR A N 22
ATOM 16120 C CA . THR A 1 25 ? -3.529 4.169 5.655 1.00 15.00 390 THR A CA 22
ATOM 16121 C C . THR A 1 25 ? -3.491 3.298 4.382 1.00 15.00 390 THR A C 22
ATOM 16122 O O . THR A 1 25 ? -2.969 2.183 4.411 1.00 15.00 390 THR A O 22
ATOM 16133 N N . THR A 1 26 ? -4.048 3.820 3.275 1.00 15.00 391 THR A N 22
ATOM 16134 C CA . THR A 1 26 ? -3.991 3.175 1.973 1.00 15.00 391 THR A CA 22
ATOM 16135 C C . THR A 1 26 ? -3.502 4.195 0.923 1.00 15.00 391 THR A C 22
ATOM 16136 O O . THR A 1 26 ? -4.204 5.168 0.631 1.00 15.00 391 THR A O 22
ATOM 16147 N N . THR A 1 27 ? -2.290 4.017 0.383 1.00 15.00 392 THR A N 22
ATOM 16148 C CA . THR A 1 27 ? -1.696 5.064 -0.443 1.00 15.00 392 THR A CA 22
ATOM 16149 C C . THR A 1 27 ? -0.748 4.518 -1.522 1.00 15.00 392 THR A C 22
ATOM 16150 O O . THR A 1 27 ? -0.152 3.452 -1.353 1.00 15.00 392 THR A O 22
ATOM 16161 N N . TRP A 1 28 ? -0.654 5.245 -2.650 1.00 15.00 393 TRP A N 22
ATOM 16162 C CA . TRP A 1 28 ? 0.305 4.918 -3.716 1.00 15.00 393 TRP A CA 22
ATOM 16163 C C . TRP A 1 28 ? 1.725 5.271 -3.292 1.00 15.00 393 TRP A C 22
ATOM 16164 O O . TRP A 1 28 ? 2.696 4.889 -3.948 1.00 15.00 393 TRP A O 22
ATOM 16185 N N . THR A 1 29 ? 1.833 6.037 -2.222 1.00 15.00 394 THR A N 22
ATOM 16186 C CA . THR A 1 29 ? 3.104 6.604 -1.808 1.00 15.00 394 THR A CA 22
ATOM 16187 C C . THR A 1 29 ? 4.053 5.531 -1.280 1.00 15.00 394 THR A C 22
ATOM 16188 O O . THR A 1 29 ? 3.648 4.632 -0.539 1.00 15.00 394 THR A O 22
ATOM 16199 N N . ARG A 1 30 ? 5.316 5.636 -1.673 1.00 15.00 395 ARG A N 22
ATOM 16200 C CA . ARG A 1 30 ? 6.345 4.721 -1.206 1.00 15.00 395 ARG A CA 22
ATOM 16201 C C . ARG A 1 30 ? 6.632 4.962 0.269 1.00 15.00 395 ARG A C 22
ATOM 16202 O O . ARG A 1 30 ? 6.915 6.086 0.686 1.00 15.00 395 ARG A O 22
ATOM 16223 N N . PRO A 1 31 ? 6.567 3.897 1.070 1.00 15.00 396 PRO A N 22
ATOM 16224 C CA . PRO A 1 31 ? 6.691 3.980 2.526 1.00 15.00 396 PRO A CA 22
ATOM 16225 C C . PRO A 1 31 ? 8.101 4.335 2.978 1.00 15.00 396 PRO A C 22
ATOM 16226 O O . PRO A 1 31 ? 9.079 3.722 2.555 1.00 15.00 396 PRO A O 22
ATOM 16237 N N . ILE A 1 32 ? 8.185 5.312 3.867 1.00 15.00 397 ILE A N 22
ATOM 16238 C CA . ILE A 1 32 ? 9.460 5.764 4.409 1.00 15.00 397 ILE A CA 22
ATOM 16239 C C . ILE A 1 32 ? 9.941 4.807 5.502 1.00 15.00 397 ILE A C 22
ATOM 16240 O O . ILE A 1 32 ? 11.089 4.855 5.937 1.00 15.00 397 ILE A O 22
ATOM 16256 N N . MET A 1 33 ? 9.054 3.892 5.898 1.00 15.00 398 MET A N 22
ATOM 16257 C CA . MET A 1 33 ? 9.302 2.988 7.035 1.00 15.00 398 MET A CA 22
ATOM 16258 C C . MET A 1 33 ? 10.313 1.948 6.760 1.00 15.00 398 MET A C 22
ATOM 16259 O O . MET A 1 33 ? 10.812 1.184 7.585 1.00 15.00 398 MET A O 22
ATOM 16273 N N . GLN A 1 34 ? 10.557 2.033 5.588 1.00 15.00 399 GLN A N 22
ATOM 16274 C CA . GLN A 1 34 ? 11.332 1.078 4.805 1.00 15.00 399 GLN A CA 22
ATOM 16275 C C . GLN A 1 34 ? 12.813 1.453 4.798 1.00 15.00 399 GLN A C 22
ATOM 16276 O O . GLN A 1 34 ? 13.663 0.622 4.475 1.00 15.00 399 GLN A O 22
ATOM 16290 N N . LEU A 1 35 ? 13.102 2.703 5.163 1.00 15.00 400 LEU A N 22
ATOM 16291 C CA . LEU A 1 35 ? 14.463 3.238 5.162 1.00 15.00 400 LEU A CA 22
ATOM 16292 C C . LEU A 1 35 ? 14.997 3.336 3.733 1.00 15.00 400 LEU A C 22
ATOM 16293 O O . LEU A 1 35 ? 14.685 4.338 3.059 1.00 15.00 400 LEU A O 22
ATOM 16310 N N . GLU B 2 1 ? -5.489 8.537 -12.597 1.00 15.00 178 GLU B N 22
ATOM 16311 C CA . GLU B 2 1 ? -5.402 7.385 -11.675 1.00 15.00 178 GLU B CA 22
ATOM 16312 C C . GLU B 2 1 ? -6.611 7.357 -10.751 1.00 15.00 178 GLU B C 22
ATOM 16313 O O . GLU B 2 1 ? -6.874 8.332 -10.046 1.00 15.00 178 GLU B O 22
ATOM 16344 N N . PRO B 2 3 ? -7.924 6.190 -7.387 1.00 15.00 180 PRO B N 22
ATOM 16345 C CA . PRO B 2 3 ? -7.326 5.803 -6.120 1.00 15.00 180 PRO B CA 22
ATOM 16346 C C . PRO B 2 3 ? -7.446 4.436 -5.516 1.00 15.00 180 PRO B C 22
ATOM 16347 O O . PRO B 2 3 ? -8.196 3.542 -5.929 1.00 15.00 180 PRO B O 22
ATOM 16358 N N . PRO B 2 4 ? -6.619 4.347 -4.457 1.00 15.00 181 PRO B N 22
ATOM 16359 C CA . PRO B 2 4 ? -6.382 3.158 -3.644 1.00 15.00 181 PRO B CA 22
ATOM 16360 C C . PRO B 2 4 ? -7.649 2.509 -3.099 1.00 15.00 181 PRO B C 22
ATOM 16361 O O . PRO B 2 4 ? -8.613 3.188 -2.738 1.00 15.00 181 PRO B O 22
ATOM 16372 N N . PRO B 2 5 ? -7.634 1.174 -3.030 1.00 15.00 182 PRO B N 22
ATOM 16373 C CA . PRO B 2 5 ? -8.657 0.389 -2.339 1.00 15.00 182 PRO B CA 22
ATOM 16374 C C . PRO B 2 5 ? -8.534 0.591 -0.827 1.00 15.00 182 PRO B C 22
ATOM 16375 O O . PRO B 2 5 ? -7.442 0.855 -0.337 1.00 15.00 182 PRO B O 22
ATOM 16386 N N . GLY B 2 6 ? -9.653 0.489 -0.105 1.00 15.00 183 GLY B N 22
ATOM 16387 C CA . GLY B 2 6 ? -9.677 0.782 1.331 1.00 15.00 183 GLY B CA 22
ATOM 16388 C C . GLY B 2 6 ? -8.573 0.107 2.149 1.00 15.00 183 GLY B C 22
ATOM 16389 O O . GLY B 2 6 ? -7.881 -0.788 1.671 1.00 15.00 183 GLY B O 22
ATOM 16393 N N . TYR B 2 7 ? -8.462 0.501 3.414 1.00 15.00 184 TYR B N 22
ATOM 16394 C CA . TYR B 2 7 ? -7.340 0.086 4.253 1.00 15.00 184 TYR B CA 22
ATOM 16395 C C . TYR B 2 7 ? -7.609 -1.234 5.008 1.00 15.00 184 TYR B C 22
ATOM 16396 O O . TYR B 2 7 ? -8.656 -1.399 5.636 1.00 15.00 184 TYR B O 22
ATOM 16414 N N . LEU B 2 8 ? -6.611 -2.144 4.965 1.00 15.00 185 LEU B N 22
ATOM 16415 C CA . LEU B 2 8 ? -6.684 -3.475 5.555 1.00 15.00 185 LEU B CA 22
ATOM 16416 C C . LEU B 2 8 ? -7.907 -4.249 5.160 1.00 15.00 185 LEU B C 22
ATOM 16417 O O . LEU B 2 8 ? -8.824 -4.494 5.944 1.00 15.00 185 LEU B O 22
ATOM 16433 N N . SER B 2 9 ? -7.910 -4.550 3.895 1.00 15.00 186 SER B N 22
ATOM 16434 C CA . SER B 2 9 ? -8.691 -5.606 3.344 1.00 15.00 186 SER B CA 22
ATOM 16435 C C . SER B 2 9 ? -7.912 -6.099 2.146 1.00 15.00 186 SER B C 22
ATOM 16436 O O . SER B 2 9 ? -7.952 -5.499 1.069 1.00 15.00 186 SER B O 22
ATOM 16444 N N . GLU B 2 10 ? -7.187 -7.183 2.338 1.00 15.00 187 GLU B N 22
ATOM 16445 C CA . GLU B 2 10 ? -6.198 -7.592 1.365 1.00 15.00 187 GLU B CA 22
ATOM 16446 C C . GLU B 2 10 ? -6.505 -9.006 0.915 1.00 15.00 187 GLU B C 22
ATOM 16447 O O . GLU B 2 10 ? -6.490 -9.945 1.715 1.00 15.00 187 GLU B O 22
ATOM 16459 N N . ASP B 2 11 ? -6.801 -9.142 -0.368 1.00 15.00 188 ASP B N 22
ATOM 16460 C CA . ASP B 2 11 ? -7.323 -10.389 -0.912 1.00 15.00 188 ASP B CA 22
ATOM 16461 C C . ASP B 2 11 ? -6.262 -11.474 -0.915 1.00 15.00 188 ASP B C 22
ATOM 16462 O O . ASP B 2 11 ? -5.197 -11.324 -1.513 1.00 15.00 188 ASP B O 22
ATOM 16471 N N . GLY B 2 12 ? -6.572 -12.568 -0.239 1.00 15.00 189 GLY B N 22
ATOM 16472 C CA . GLY B 2 12 ? -5.653 -13.675 -0.131 1.00 15.00 189 GLY B CA 22
ATOM 16473 C C . GLY B 2 12 ? -5.797 -14.375 1.200 1.00 15.00 189 GLY B C 22
ATOM 16474 O O . GLY B 2 12 ? -4.823 -14.999 1.660 1.00 15.00 189 GLY B O 22
ATOM 16479 N N . GLY A 1 1 ? 10.506 -3.586 -3.469 1.00 15.00 366 GLY A N 23
ATOM 16480 C CA . GLY A 1 1 ? 10.861 -3.618 -2.064 1.00 15.00 366 GLY A CA 23
ATOM 16481 C C . GLY A 1 1 ? 9.683 -3.274 -1.180 1.00 15.00 366 GLY A C 23
ATOM 16482 O O . GLY A 1 1 ? 8.933 -2.341 -1.478 1.00 15.00 366 GLY A O 23
ATOM 16486 N N . LEU A 1 2 ? 9.517 -4.022 -0.099 1.00 15.00 367 LEU A N 23
ATOM 16487 C CA . LEU A 1 2 ? 8.360 -3.861 0.768 1.00 15.00 367 LEU A CA 23
ATOM 16488 C C . LEU A 1 2 ? 8.801 -3.728 2.223 1.00 15.00 367 LEU A C 23
ATOM 16489 O O . LEU A 1 2 ? 9.677 -4.467 2.675 1.00 15.00 367 LEU A O 23
ATOM 16505 N N . PRO A 1 3 ? 8.201 -2.796 2.979 1.00 15.00 368 PRO A N 23
ATOM 16506 C CA . PRO A 1 3 ? 8.461 -2.669 4.394 1.00 15.00 368 PRO A CA 23
ATOM 16507 C C . PRO A 1 3 ? 7.506 -3.534 5.202 1.00 15.00 368 PRO A C 23
ATOM 16508 O O . PRO A 1 3 ? 6.302 -3.584 4.940 1.00 15.00 368 PRO A O 23
ATOM 16519 N N . SER A 1 4 ? 8.053 -4.195 6.183 1.00 15.00 369 SER A N 23
ATOM 16520 C CA . SER A 1 4 ? 7.292 -5.101 7.020 1.00 15.00 369 SER A CA 23
ATOM 16521 C C . SER A 1 4 ? 6.321 -4.318 7.910 1.00 15.00 369 SER A C 23
ATOM 16522 O O . SER A 1 4 ? 6.750 -3.554 8.779 1.00 15.00 369 SER A O 23
ATOM 16530 N N . GLY A 1 5 ? 5.023 -4.471 7.677 1.00 15.00 370 GLY A N 23
ATOM 16531 C CA . GLY A 1 5 ? 4.051 -3.768 8.481 1.00 15.00 370 GLY A CA 23
ATOM 16532 C C . GLY A 1 5 ? 2.885 -3.295 7.650 1.00 15.00 370 GLY A C 23
ATOM 16533 O O . GLY A 1 5 ? 1.848 -2.907 8.178 1.00 15.00 370 GLY A O 23
ATOM 16537 N N . TRP A 1 6 ? 3.089 -3.230 6.344 1.00 15.00 371 TRP A N 23
ATOM 16538 C CA . TRP A 1 6 ? 2.018 -2.995 5.423 1.00 15.00 371 TRP A CA 23
ATOM 16539 C C . TRP A 1 6 ? 1.782 -4.234 4.577 1.00 15.00 371 TRP A C 23
ATOM 16540 O O . TRP A 1 6 ? 2.727 -4.967 4.286 1.00 15.00 371 TRP A O 23
ATOM 16561 N N . GLU A 1 7 ? 0.545 -4.461 4.152 1.00 15.00 372 GLU A N 23
ATOM 16562 C CA . GLU A 1 7 ? 0.295 -5.540 3.214 1.00 15.00 372 GLU A CA 23
ATOM 16563 C C . GLU A 1 7 ? 0.344 -4.967 1.805 1.00 15.00 372 GLU A C 23
ATOM 16564 O O . GLU A 1 7 ? -0.169 -3.875 1.567 1.00 15.00 372 GLU A O 23
ATOM 16576 N N . GLU A 1 8 ? 0.965 -5.678 0.877 1.00 15.00 373 GLU A N 23
ATOM 16577 C CA . GLU A 1 8 ? 1.074 -5.179 -0.484 1.00 15.00 373 GLU A CA 23
ATOM 16578 C C . GLU A 1 8 ? -0.017 -5.733 -1.372 1.00 15.00 373 GLU A C 23
ATOM 16579 O O . GLU A 1 8 ? -0.470 -6.866 -1.195 1.00 15.00 373 GLU A O 23
ATOM 16591 N N . ARG A 1 9 ? -0.387 -4.942 -2.359 1.00 15.00 374 ARG A N 23
ATOM 16592 C CA . ARG A 1 9 ? -1.344 -5.367 -3.372 1.00 15.00 374 ARG A CA 23
ATOM 16593 C C . ARG A 1 9 ? -1.065 -4.671 -4.701 1.00 15.00 374 ARG A C 23
ATOM 16594 O O . ARG A 1 9 ? -1.114 -3.440 -4.800 1.00 15.00 374 ARG A O 23
ATOM 16615 N N . LYS A 1 10 ? -0.748 -5.464 -5.715 1.00 15.00 375 LYS A N 23
ATOM 16616 C CA . LYS A 1 10 ? -0.476 -4.952 -7.049 1.00 15.00 375 LYS A CA 23
ATOM 16617 C C . LYS A 1 10 ? -1.700 -5.206 -7.932 1.00 15.00 375 LYS A C 23
ATOM 16618 O O . LYS A 1 10 ? -1.968 -6.346 -8.307 1.00 15.00 375 LYS A O 23
ATOM 16637 N N . ASP A 1 11 ? -2.464 -4.160 -8.227 1.00 15.00 376 ASP A N 23
ATOM 16638 C CA . ASP A 1 11 ? -3.722 -4.332 -8.944 1.00 15.00 376 ASP A CA 23
ATOM 16639 C C . ASP A 1 11 ? -3.551 -4.008 -10.429 1.00 15.00 376 ASP A C 23
ATOM 16640 O O . ASP A 1 11 ? -2.855 -3.046 -10.790 1.00 15.00 376 ASP A O 23
ATOM 16649 N N . ALA A 1 12 ? -4.230 -4.782 -11.284 1.00 15.00 377 ALA A N 23
ATOM 16650 C CA . ALA A 1 12 ? -4.106 -4.650 -12.735 1.00 15.00 377 ALA A CA 23
ATOM 16651 C C . ALA A 1 12 ? -4.739 -3.355 -13.237 1.00 15.00 377 ALA A C 23
ATOM 16652 O O . ALA A 1 12 ? -4.738 -3.072 -14.436 1.00 15.00 377 ALA A O 23
ATOM 16659 N N . LYS A 1 13 ? -5.285 -2.577 -12.309 1.00 15.00 378 LYS A N 23
ATOM 16660 C CA . LYS A 1 13 ? -5.776 -1.234 -12.600 1.00 15.00 378 LYS A CA 23
ATOM 16661 C C . LYS A 1 13 ? -4.635 -0.319 -13.053 1.00 15.00 378 LYS A C 23
ATOM 16662 O O . LYS A 1 13 ? -4.867 0.810 -13.480 1.00 15.00 378 LYS A O 23
ATOM 16681 N N . GLY A 1 14 ? -3.407 -0.811 -12.948 1.00 15.00 379 GLY A N 23
ATOM 16682 C CA . GLY A 1 14 ? -2.250 0.005 -13.248 1.00 15.00 379 GLY A CA 23
ATOM 16683 C C . GLY A 1 14 ? -1.836 0.810 -12.039 1.00 15.00 379 GLY A C 23
ATOM 16684 O O . GLY A 1 14 ? -1.158 1.830 -12.154 1.00 15.00 379 GLY A O 23
ATOM 16688 N N . ARG A 1 15 ? -2.246 0.333 -10.873 1.00 15.00 380 ARG A N 23
ATOM 16689 C CA . ARG A 1 15 ? -2.011 1.034 -9.622 1.00 15.00 380 ARG A CA 23
ATOM 16690 C C . ARG A 1 15 ? -1.759 0.028 -8.502 1.00 15.00 380 ARG A C 23
ATOM 16691 O O . ARG A 1 15 ? -2.611 -0.814 -8.212 1.00 15.00 380 ARG A O 23
ATOM 16712 N N . THR A 1 16 ? -0.588 0.098 -7.891 1.00 15.00 381 THR A N 23
ATOM 16713 C CA . THR A 1 16 ? -0.274 -0.750 -6.751 1.00 15.00 381 THR A CA 23
ATOM 16714 C C . THR A 1 16 ? -0.191 0.106 -5.494 1.00 15.00 381 THR A C 23
ATOM 16715 O O . THR A 1 16 ? 0.283 1.241 -5.541 1.00 15.00 381 THR A O 23
ATOM 16726 N N . TYR A 1 17 ? -0.671 -0.421 -4.376 1.00 15.00 382 TYR A N 23
ATOM 16727 C CA . TYR A 1 17 ? -0.765 0.373 -3.163 1.00 15.00 382 TYR A CA 23
ATOM 16728 C C . TYR A 1 17 ? -0.300 -0.413 -1.947 1.00 15.00 382 TYR A C 23
ATOM 16729 O O . TYR A 1 17 ? -0.408 -1.645 -1.901 1.00 15.00 382 TYR A O 23
ATOM 16747 N N . TYR A 1 18 ? 0.232 0.313 -0.978 1.00 15.00 383 TYR A N 23
ATOM 16748 C CA . TYR A 1 18 ? 0.705 -0.277 0.261 1.00 15.00 383 TYR A CA 23
ATOM 16749 C C . TYR A 1 18 ? -0.190 0.180 1.420 1.00 15.00 383 TYR A C 23
ATOM 16750 O O . TYR A 1 18 ? -0.464 1.375 1.559 1.00 15.00 383 TYR A O 23
ATOM 16768 N N . VAL A 1 19 ? -0.636 -0.758 2.251 1.00 15.00 384 VAL A N 23
ATOM 16769 C CA . VAL A 1 19 ? -1.569 -0.446 3.334 1.00 15.00 384 VAL A CA 23
ATOM 16770 C C . VAL A 1 19 ? -0.876 -0.496 4.674 1.00 15.00 384 VAL A C 23
ATOM 16771 O O . VAL A 1 19 ? -0.498 -1.565 5.126 1.00 15.00 384 VAL A O 23
ATOM 16784 N N . ASN A 1 20 ? -0.748 0.631 5.336 1.00 15.00 385 ASN A N 23
ATOM 16785 C CA . ASN A 1 20 ? -0.039 0.650 6.597 1.00 15.00 385 ASN A CA 23
ATOM 16786 C C . ASN A 1 20 ? -0.985 0.426 7.777 1.00 15.00 385 ASN A C 23
ATOM 16787 O O . ASN A 1 20 ? -1.945 1.167 7.925 1.00 15.00 385 ASN A O 23
ATOM 16798 N N . HIS A 1 21 ? -0.702 -0.556 8.641 1.00 15.00 386 HIS A N 23
ATOM 16799 C CA . HIS A 1 21 ? -1.568 -0.825 9.797 1.00 15.00 386 HIS A CA 23
ATOM 16800 C C . HIS A 1 21 ? -1.135 0.038 10.958 1.00 15.00 386 HIS A C 23
ATOM 16801 O O . HIS A 1 21 ? -1.846 0.200 11.945 1.00 15.00 386 HIS A O 23
ATOM 16816 N N . ASN A 1 22 ? 0.051 0.578 10.807 1.00 15.00 387 ASN A N 23
ATOM 16817 C CA . ASN A 1 22 ? 0.734 1.285 11.856 1.00 15.00 387 ASN A CA 23
ATOM 16818 C C . ASN A 1 22 ? 0.220 2.718 11.970 1.00 15.00 387 ASN A C 23
ATOM 16819 O O . ASN A 1 22 ? 0.219 3.308 13.047 1.00 15.00 387 ASN A O 23
ATOM 16830 N N . ASN A 1 23 ? -0.194 3.273 10.840 1.00 15.00 388 ASN A N 23
ATOM 16831 C CA . ASN A 1 23 ? -0.804 4.599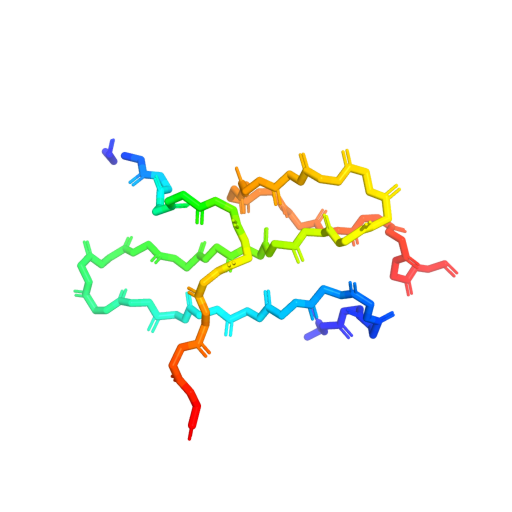 10.805 1.00 15.00 388 ASN A CA 23
ATOM 16832 C C . ASN A 1 23 ? -2.228 4.501 10.260 1.00 15.00 388 ASN A C 23
ATOM 16833 O O . ASN A 1 23 ? -3.025 5.430 10.394 1.00 15.00 388 ASN A O 23
ATOM 16844 N N . ARG A 1 24 ? -2.528 3.352 9.648 1.00 15.00 389 ARG A N 23
ATOM 16845 C CA . ARG A 1 24 ? -3.840 3.080 9.059 1.00 15.00 389 ARG A CA 23
ATOM 16846 C C . ARG A 1 24 ? -4.055 3.900 7.797 1.00 15.00 389 ARG A C 23
ATOM 16847 O O . ARG A 1 24 ? -4.814 4.867 7.780 1.00 15.00 389 ARG A O 23
ATOM 16868 N N . THR A 1 25 ? -3.324 3.537 6.756 1.00 15.00 390 THR A N 23
ATOM 16869 C CA . THR A 1 25 ? -3.312 4.312 5.533 1.00 15.00 390 THR A CA 23
ATOM 16870 C C . THR A 1 25 ? -3.311 3.412 4.281 1.00 15.00 390 THR A C 23
ATOM 16871 O O . THR A 1 25 ? -2.766 2.309 4.315 1.00 15.00 390 THR A O 23
ATOM 16882 N N . THR A 1 26 ? -3.934 3.889 3.192 1.00 15.00 391 THR A N 23
ATOM 16883 C CA . THR A 1 26 ? -3.897 3.230 1.900 1.00 15.00 391 THR A CA 23
ATOM 16884 C C . THR A 1 26 ? -3.369 4.235 0.863 1.00 15.00 391 THR A C 23
ATOM 16885 O O . THR A 1 26 ? -3.990 5.276 0.639 1.00 15.00 391 THR A O 23
ATOM 16896 N N . THR A 1 27 ? -2.212 3.970 0.257 1.00 15.00 392 THR A N 23
ATOM 16897 C CA . THR A 1 27 ? -1.539 5.010 -0.506 1.00 15.00 392 THR A CA 23
ATOM 16898 C C . THR A 1 27 ? -0.711 4.458 -1.668 1.00 15.00 392 THR A C 23
ATOM 16899 O O . THR A 1 27 ? -0.223 3.326 -1.615 1.00 15.00 392 THR A O 23
ATOM 16910 N N . TRP A 1 28 ? -0.585 5.264 -2.731 1.00 15.00 393 TRP A N 23
ATOM 16911 C CA . TRP A 1 28 ? 0.283 4.932 -3.859 1.00 15.00 393 TRP A CA 23
ATOM 16912 C C . TRP A 1 28 ? 1.746 5.184 -3.498 1.00 15.00 393 TRP A C 23
ATOM 16913 O O . TRP A 1 28 ? 2.657 4.667 -4.148 1.00 15.00 393 TRP A O 23
ATOM 16934 N N . THR A 1 29 ? 1.960 6.019 -2.487 1.00 15.00 394 THR A N 23
ATOM 16935 C CA . THR A 1 29 ? 3.296 6.509 -2.174 1.00 15.00 394 THR A CA 23
ATOM 16936 C C . THR A 1 29 ? 4.165 5.441 -1.518 1.00 15.00 394 THR A C 23
ATOM 16937 O O . THR A 1 29 ? 3.669 4.547 -0.829 1.00 15.00 394 THR A O 23
ATOM 16948 N N . ARG A 1 30 ? 5.467 5.541 -1.751 1.00 15.00 395 ARG A N 23
ATOM 16949 C CA . ARG A 1 30 ? 6.426 4.599 -1.203 1.00 15.00 395 ARG A CA 23
ATOM 16950 C C . ARG A 1 30 ? 6.561 4.783 0.304 1.00 15.00 395 ARG A C 23
ATOM 16951 O O . ARG A 1 30 ? 6.733 5.900 0.797 1.00 15.00 395 ARG A O 23
ATOM 16972 N N . PRO A 1 31 ? 6.494 3.676 1.048 1.00 15.00 396 PRO A N 23
ATOM 16973 C CA . PRO A 1 31 ? 6.532 3.691 2.510 1.00 15.00 396 PRO A CA 23
ATOM 16974 C C . PRO A 1 31 ? 7.901 4.076 3.060 1.00 15.00 396 PRO A C 23
ATOM 16975 O O . PRO A 1 31 ? 8.927 3.545 2.635 1.00 15.00 396 PRO A O 23
ATOM 16986 N N . ILE A 1 32 ? 7.896 4.983 4.029 1.00 15.00 397 ILE A N 23
ATOM 16987 C CA . ILE A 1 32 ? 9.120 5.441 4.682 1.00 15.00 397 ILE A CA 23
ATOM 16988 C C . ILE A 1 32 ? 9.565 4.418 5.734 1.00 15.00 397 ILE A C 23
ATOM 16989 O O . ILE A 1 32 ? 10.684 4.457 6.242 1.00 15.00 397 ILE A O 23
ATOM 17005 N N . MET A 1 33 ? 8.689 3.448 6.006 1.00 15.00 398 MET A N 23
ATOM 17006 C CA . MET A 1 33 ? 8.921 2.436 7.052 1.00 15.00 398 MET A CA 23
ATOM 17007 C C . MET A 1 33 ? 9.951 1.439 6.688 1.00 15.00 398 MET A C 23
ATOM 17008 O O . MET A 1 33 ? 10.426 0.575 7.424 1.00 15.00 398 MET A O 23
ATOM 17022 N N . GLN A 1 34 ? 10.209 1.661 5.531 1.00 15.00 399 GLN A N 23
ATOM 17023 C CA . GLN A 1 34 ? 11.035 0.846 4.652 1.00 15.00 399 GLN A CA 23
ATOM 17024 C C . GLN A 1 34 ? 12.514 1.142 4.899 1.00 15.00 399 GLN A C 23
ATOM 17025 O O . GLN A 1 34 ? 13.394 0.387 4.485 1.00 15.00 399 GLN A O 23
ATOM 17039 N N . LEU A 1 35 ? 12.771 2.269 5.553 1.00 15.00 400 LEU A N 23
ATOM 17040 C CA . LEU A 1 35 ? 14.126 2.695 5.849 1.00 15.00 400 LEU A CA 23
ATOM 17041 C C . LEU A 1 35 ? 14.280 2.901 7.348 1.00 15.00 400 LEU A C 23
ATOM 17042 O O . LEU A 1 35 ? 13.942 4.000 7.840 1.00 15.00 400 LEU A O 23
ATOM 17059 N N . GLU B 2 1 ? -6.284 8.285 -12.994 1.00 15.00 178 GLU B N 23
ATOM 17060 C CA . GLU B 2 1 ? -6.097 7.209 -11.996 1.00 15.00 178 GLU B CA 23
ATOM 17061 C C . GLU B 2 1 ? -7.335 7.078 -11.122 1.00 15.00 178 GLU B C 23
ATOM 17062 O O . GLU B 2 1 ? -7.777 8.063 -10.532 1.00 15.00 178 GLU B O 23
ATOM 17093 N N . PRO B 2 3 ? -8.349 5.910 -7.650 1.00 15.00 180 PRO B N 23
ATOM 17094 C CA . PRO B 2 3 ? -7.714 5.618 -6.375 1.00 15.00 180 PRO B CA 23
ATOM 17095 C C . PRO B 2 3 ? -7.733 4.269 -5.719 1.00 15.00 180 PRO B C 23
ATOM 17096 O O . PRO B 2 3 ? -8.443 3.325 -6.075 1.00 15.00 180 PRO B O 23
ATOM 17107 N N . PRO B 2 4 ? -6.900 4.277 -4.660 1.00 15.00 181 PRO B N 23
ATOM 17108 C CA . PRO B 2 4 ? -6.600 3.142 -3.794 1.00 15.00 181 PRO B CA 23
ATOM 17109 C C . PRO B 2 4 ? -7.833 2.467 -3.215 1.00 15.00 181 PRO B C 23
ATOM 17110 O O . PRO B 2 4 ? -8.817 3.122 -2.861 1.00 15.00 181 PRO B O 23
ATOM 17121 N N . PRO B 2 5 ? -7.770 1.139 -3.094 1.00 15.00 182 PRO B N 23
ATOM 17122 C CA . PRO B 2 5 ? -8.738 0.361 -2.324 1.00 15.00 182 PRO B CA 23
ATOM 17123 C C . PRO B 2 5 ? -8.563 0.642 -0.834 1.00 15.00 182 PRO B C 23
ATOM 17124 O O . PRO B 2 5 ? -7.460 0.968 -0.400 1.00 15.00 182 PRO B O 23
ATOM 17135 N N . GLY B 2 6 ? -9.653 0.542 -0.074 1.00 15.00 183 GLY B N 23
ATOM 17136 C CA . GLY B 2 6 ? -9.640 0.890 1.348 1.00 15.00 183 GLY B CA 23
ATOM 17137 C C . GLY B 2 6 ? -8.508 0.246 2.148 1.00 15.00 183 GLY B C 23
ATOM 17138 O O . GLY B 2 6 ? -7.809 -0.640 1.664 1.00 15.00 183 GLY B O 23
ATOM 17142 N N . TYR B 2 7 ? -8.373 0.652 3.405 1.00 15.00 184 TYR B N 23
ATOM 17143 C CA . TYR B 2 7 ? -7.247 0.227 4.225 1.00 15.00 184 TYR B CA 23
ATOM 17144 C C . TYR B 2 7 ? -7.533 -1.082 4.991 1.00 15.00 184 TYR B C 23
ATOM 17145 O O . TYR B 2 7 ? -8.579 -1.223 5.633 1.00 15.00 184 TYR B O 23
ATOM 17163 N N . LEU B 2 8 ? -6.565 -2.017 4.930 1.00 15.00 185 LEU B N 23
ATOM 17164 C CA . LEU B 2 8 ? -6.660 -3.338 5.530 1.00 15.00 185 LEU B CA 23
ATOM 17165 C C . LEU B 2 8 ? -7.884 -4.105 5.115 1.00 15.00 185 LEU B C 23
ATOM 17166 O O . LEU B 2 8 ? -8.827 -4.317 5.879 1.00 15.00 185 LEU B O 23
ATOM 17182 N N . SER B 2 9 ? -7.861 -4.435 3.858 1.00 15.00 186 SER B N 23
ATOM 17183 C CA . SER B 2 9 ? -8.648 -5.491 3.306 1.00 15.00 186 SER B CA 23
ATOM 17184 C C . SER B 2 9 ? -7.840 -6.020 2.138 1.00 15.00 186 SER B C 23
ATOM 17185 O O . SER B 2 9 ? -7.849 -5.438 1.057 1.00 15.00 186 SER B O 23
ATOM 17193 N N . GLU B 2 10 ? -7.133 -7.116 2.358 1.00 15.00 187 GLU B N 23
ATOM 17194 C CA . GLU B 2 10 ? -6.075 -7.509 1.439 1.00 15.00 187 GLU B CA 23
ATOM 17195 C C . GLU B 2 10 ? -6.233 -8.968 1.044 1.00 15.00 187 GLU B C 23
ATOM 17196 O O . GLU B 2 10 ? -6.035 -9.867 1.862 1.00 15.00 187 GLU B O 23
ATOM 17208 N N . ASP B 2 11 ? -6.617 -9.194 -0.205 1.00 15.00 188 ASP B N 23
ATOM 17209 C CA . ASP B 2 11 ? -6.828 -10.542 -0.707 1.00 15.00 188 ASP B CA 23
ATOM 17210 C C . ASP B 2 11 ? -5.498 -11.274 -0.841 1.00 15.00 188 ASP B C 23
ATOM 17211 O O . ASP B 2 11 ? -4.559 -10.790 -1.479 1.00 15.00 188 ASP B O 23
ATOM 17220 N N . GLY B 2 12 ? -5.416 -12.435 -0.215 1.00 15.00 189 GLY B N 23
ATOM 17221 C CA . GLY B 2 12 ? -4.200 -13.209 -0.256 1.00 15.00 189 GLY B CA 23
ATOM 17222 C C . GLY B 2 12 ? -4.481 -14.690 -0.244 1.00 15.00 189 GLY B C 23
ATOM 17223 O O . GLY B 2 12 ? -3.695 -15.450 -0.841 1.00 15.00 189 GLY B O 23
ATOM 17228 N N . GLY A 1 1 ? 11.918 -1.086 -1.805 1.00 15.00 366 GLY A N 24
ATOM 17229 C CA . GLY A 1 1 ? 11.733 -2.246 -0.961 1.00 15.00 366 GLY A CA 24
ATOM 17230 C C . GLY A 1 1 ? 10.362 -2.284 -0.323 1.00 15.00 366 GLY A C 24
ATOM 17231 O O . GLY A 1 1 ? 9.754 -1.238 -0.092 1.00 15.00 366 GLY A O 24
ATOM 17235 N N . LEU A 1 2 ? 9.862 -3.482 -0.065 1.00 15.00 367 LEU A N 24
ATOM 17236 C CA . LEU A 1 2 ? 8.587 -3.644 0.617 1.00 15.00 367 LEU A CA 24
ATOM 17237 C C . LEU A 1 2 ? 8.845 -3.852 2.108 1.00 15.00 367 LEU A C 24
ATOM 17238 O O . LEU A 1 2 ? 9.694 -4.660 2.488 1.00 15.00 367 LEU A O 24
ATOM 17254 N N . PRO A 1 3 ? 8.122 -3.128 2.974 1.00 15.00 368 PRO A N 24
ATOM 17255 C CA . PRO A 1 3 ? 8.257 -3.261 4.406 1.00 15.00 368 PRO A CA 24
ATOM 17256 C C . PRO A 1 3 ? 7.313 -4.326 4.956 1.00 15.00 368 PRO A C 24
ATOM 17257 O O . PRO A 1 3 ? 6.091 -4.236 4.824 1.00 15.00 368 PRO A O 24
ATOM 17268 N N . SER A 1 4 ? 7.891 -5.330 5.568 1.00 15.00 369 SER A N 24
ATOM 17269 C CA . SER A 1 4 ? 7.129 -6.440 6.100 1.00 15.00 369 SER A CA 24
ATOM 17270 C C . SER A 1 4 ? 6.304 -5.982 7.306 1.00 15.00 369 SER A C 24
ATOM 17271 O O . SER A 1 4 ? 6.858 -5.663 8.361 1.00 15.00 369 SER A O 24
ATOM 17279 N N . GLY A 1 5 ? 4.986 -5.915 7.140 1.00 15.00 370 GLY A N 24
ATOM 17280 C CA . GLY A 1 5 ? 4.134 -5.408 8.187 1.00 15.00 370 GLY A CA 24
ATOM 17281 C C . GLY A 1 5 ? 2.831 -4.909 7.616 1.00 15.00 370 GLY A C 24
ATOM 17282 O O . GLY A 1 5 ? 1.789 -4.984 8.258 1.00 15.00 370 GLY A O 24
ATOM 17286 N N . TRP A 1 6 ? 2.902 -4.367 6.408 1.00 15.00 371 TRP A N 24
ATOM 17287 C CA . TRP A 1 6 ? 1.714 -4.013 5.660 1.00 15.00 371 TRP A CA 24
ATOM 17288 C C . TRP A 1 6 ? 1.264 -5.219 4.865 1.00 15.00 371 TRP A C 24
ATOM 17289 O O . TRP A 1 6 ? 1.955 -6.240 4.822 1.00 15.00 371 TRP A O 24
ATOM 17310 N N . GLU A 1 7 ? 0.119 -5.102 4.229 1.00 15.00 372 GLU A N 24
ATOM 17311 C CA . GLU A 1 7 ? -0.244 -6.042 3.202 1.00 15.00 372 GLU A CA 24
ATOM 17312 C C . GLU A 1 7 ? -0.272 -5.252 1.913 1.00 15.00 372 GLU A C 24
ATOM 17313 O O . GLU A 1 7 ? -1.020 -4.291 1.807 1.00 15.00 372 GLU A O 24
ATOM 17325 N N . GLU A 1 8 ? 0.605 -5.568 0.978 1.00 15.00 373 GLU A N 24
ATOM 17326 C CA . GLU A 1 8 ? 0.653 -4.806 -0.247 1.00 15.00 373 GLU A CA 24
ATOM 17327 C C . GLU A 1 8 ? -0.036 -5.546 -1.363 1.00 15.00 373 GLU A C 24
ATOM 17328 O O . GLU A 1 8 ? -0.014 -6.778 -1.426 1.00 15.00 373 GLU A O 24
ATOM 17340 N N . ARG A 1 9 ? -0.584 -4.782 -2.276 1.00 15.00 374 ARG A N 24
ATOM 17341 C CA . ARG A 1 9 ? -1.374 -5.344 -3.364 1.00 15.00 374 ARG A CA 24
ATOM 17342 C C . ARG A 1 9 ? -1.158 -4.592 -4.665 1.00 15.00 374 ARG A C 24
ATOM 17343 O O . ARG A 1 9 ? -1.220 -3.361 -4.714 1.00 15.00 374 ARG A O 24
ATOM 17364 N N . LYS A 1 10 ? -0.914 -5.346 -5.720 1.00 15.00 375 LYS A N 24
ATOM 17365 C CA . LYS A 1 10 ? -0.841 -4.798 -7.057 1.00 15.00 375 LYS A CA 24
ATOM 17366 C C . LYS A 1 10 ? -2.143 -5.106 -7.791 1.00 15.00 375 LYS A C 24
ATOM 17367 O O . LYS A 1 10 ? -2.402 -6.259 -8.139 1.00 15.00 375 LYS A O 24
ATOM 17386 N N . ASP A 1 11 ? -2.976 -4.093 -8.002 1.00 15.00 376 ASP A N 24
ATOM 17387 C CA . ASP A 1 11 ? -4.285 -4.321 -8.589 1.00 15.00 376 ASP A CA 24
ATOM 17388 C C . ASP A 1 11 ? -4.203 -4.220 -10.112 1.00 15.00 376 ASP A C 24
ATOM 17389 O O . ASP A 1 11 ? -3.575 -3.297 -10.648 1.00 15.00 376 ASP A O 24
ATOM 17398 N N . ALA A 1 12 ? -4.884 -5.139 -10.805 1.00 15.00 377 ALA A N 24
ATOM 17399 C CA . ALA A 1 12 ? -4.788 -5.260 -12.253 1.00 15.00 377 ALA A CA 24
ATOM 17400 C C . ALA A 1 12 ? -5.443 -4.084 -12.971 1.00 15.00 377 ALA A C 24
ATOM 17401 O O . ALA A 1 12 ? -5.400 -3.997 -14.200 1.00 15.00 377 ALA A O 24
ATOM 17408 N N . LYS A 1 13 ? -6.047 -3.175 -12.213 1.00 15.00 378 LYS A N 24
ATOM 17409 C CA . LYS A 1 13 ? -6.637 -1.978 -12.799 1.00 15.00 378 LYS A CA 24
ATOM 17410 C C . LYS A 1 13 ? -5.558 -0.929 -13.076 1.00 15.00 378 LYS A C 24
ATOM 17411 O O . LYS A 1 13 ? -5.854 0.195 -13.470 1.00 15.00 378 LYS A O 24
ATOM 17430 N N . GLY A 1 14 ? -4.298 -1.329 -12.902 1.00 15.00 379 GLY A N 24
ATOM 17431 C CA . GLY A 1 14 ? -3.177 -0.487 -13.282 1.00 15.00 379 GLY A CA 24
ATOM 17432 C C . GLY A 1 14 ? -2.698 0.429 -12.175 1.00 15.00 379 GLY A C 24
ATOM 17433 O O . GLY A 1 14 ? -2.073 1.456 -12.440 1.00 15.00 379 GLY A O 24
ATOM 17437 N N . ARG A 1 15 ? -2.953 0.048 -10.933 1.00 15.00 380 ARG A N 24
ATOM 17438 C CA . ARG A 1 15 ? -2.515 0.837 -9.789 1.00 15.00 380 ARG A CA 24
ATOM 17439 C C . ARG A 1 15 ? -2.101 -0.051 -8.610 1.00 15.00 380 ARG A C 24
ATOM 17440 O O . ARG A 1 15 ? -2.918 -0.784 -8.054 1.00 15.00 380 ARG A O 24
ATOM 17461 N N . THR A 1 16 ? -0.816 0.009 -8.254 1.00 15.00 381 THR A N 24
ATOM 17462 C CA . THR A 1 16 ? -0.286 -0.723 -7.115 1.00 15.00 381 THR A CA 24
ATOM 17463 C C . THR A 1 16 ? -0.387 0.132 -5.863 1.00 15.00 381 THR A C 24
ATOM 17464 O O . THR A 1 16 ? -0.064 1.321 -5.909 1.00 15.00 381 THR A O 24
ATOM 17475 N N . TYR A 1 17 ? -0.818 -0.443 -4.747 1.00 15.00 382 TYR A N 24
ATOM 17476 C CA . TYR A 1 17 ? -0.930 0.344 -3.533 1.00 15.00 382 TYR A CA 24
ATOM 17477 C C . TYR A 1 17 ? -0.482 -0.457 -2.318 1.00 15.00 382 TYR A C 24
ATOM 17478 O O . TYR A 1 17 ? -0.609 -1.683 -2.279 1.00 15.00 382 TYR A O 24
ATOM 17496 N N . TYR A 1 18 ? 0.036 0.256 -1.334 1.00 15.00 383 TYR A N 24
ATOM 17497 C CA . TYR A 1 18 ? 0.576 -0.348 -0.126 1.00 15.00 383 TYR A CA 24
ATOM 17498 C C . TYR A 1 18 ? -0.282 0.053 1.079 1.00 15.00 383 TYR A C 24
ATOM 17499 O O . TYR A 1 18 ? -0.579 1.240 1.259 1.00 15.00 383 TYR A O 24
ATOM 17517 N N . VAL A 1 19 ? -0.693 -0.921 1.900 1.00 15.00 384 VAL A N 24
ATOM 17518 C CA . VAL A 1 19 ? -1.634 -0.638 2.990 1.00 15.00 384 VAL A CA 24
ATOM 17519 C C . VAL A 1 19 ? -0.988 -0.792 4.360 1.00 15.00 384 VAL A C 24
ATOM 17520 O O . VAL A 1 19 ? -0.816 -1.906 4.858 1.00 15.00 384 VAL A O 24
ATOM 17533 N N . ASN A 1 20 ? -0.686 0.321 5.004 1.00 15.00 385 ASN A N 24
ATOM 17534 C CA . ASN A 1 20 ? 0.087 0.279 6.226 1.00 15.00 385 ASN A CA 24
ATOM 17535 C C . ASN A 1 20 ? -0.795 0.150 7.467 1.00 15.00 385 ASN A C 24
ATOM 17536 O O . ASN A 1 20 ? -1.695 0.960 7.661 1.00 15.00 385 ASN A O 24
ATOM 17547 N N . HIS A 1 21 ? -0.509 -0.827 8.344 1.00 15.00 386 HIS A N 24
ATOM 17548 C CA . HIS A 1 21 ? -1.296 -0.991 9.567 1.00 15.00 386 HIS A CA 24
ATOM 17549 C C . HIS A 1 21 ? -0.713 -0.131 10.663 1.00 15.00 386 HIS A C 24
ATOM 17550 O O . HIS A 1 21 ? -1.339 0.122 11.681 1.00 15.00 386 HIS A O 24
ATOM 17565 N N . ASN A 1 22 ? 0.498 0.308 10.410 1.00 15.00 387 ASN A N 24
ATOM 17566 C CA . ASN A 1 22 ? 1.329 0.959 11.392 1.00 15.00 387 ASN A CA 24
ATOM 17567 C C . ASN A 1 22 ? 0.954 2.432 11.524 1.00 15.00 387 ASN A C 24
ATOM 17568 O O . ASN A 1 22 ? 1.174 3.056 12.559 1.00 15.00 387 ASN A O 24
ATOM 17579 N N . ASN A 1 23 ? 0.404 2.976 10.450 1.00 15.00 388 ASN A N 24
ATOM 17580 C CA . ASN A 1 23 ? -0.059 4.356 10.420 1.00 15.00 388 ASN A CA 24
ATOM 17581 C C . ASN A 1 23 ? -1.560 4.401 10.117 1.00 15.00 388 ASN A C 24
ATOM 17582 O O . ASN A 1 23 ? -2.207 5.436 10.280 1.00 15.00 388 ASN A O 24
ATOM 17593 N N . ARG A 1 24 ? -2.090 3.263 9.645 1.00 15.00 389 ARG A N 24
ATOM 17594 C CA . ARG A 1 24 ? -3.486 3.154 9.207 1.00 15.00 389 ARG A CA 24
ATOM 17595 C C . ARG A 1 24 ? -3.682 3.917 7.904 1.00 15.00 389 ARG A C 24
ATOM 17596 O O . ARG A 1 24 ? -4.288 4.990 7.881 1.00 15.00 389 ARG A O 24
ATOM 17617 N N . THR A 1 25 ? -3.111 3.389 6.824 1.00 15.00 390 THR A N 24
ATOM 17618 C CA . THR A 1 25 ? -3.003 4.148 5.590 1.00 15.00 390 THR A CA 24
ATOM 17619 C C . THR A 1 25 ? -3.113 3.270 4.323 1.00 15.00 390 THR A C 24
ATOM 17620 O O . THR A 1 25 ? -2.748 2.097 4.348 1.00 15.00 390 THR A O 24
ATOM 17631 N N . THR A 1 26 ? -3.636 3.855 3.232 1.00 15.00 391 THR A N 24
ATOM 17632 C CA . THR A 1 26 ? -3.647 3.236 1.915 1.00 15.00 391 THR A CA 24
ATOM 17633 C C . THR A 1 26 ? -3.040 4.227 0.910 1.00 15.00 391 THR A C 24
ATOM 17634 O O . THR A 1 26 ? -3.495 5.368 0.824 1.00 15.00 391 THR A O 24
ATOM 17645 N N . THR A 1 27 ? -1.993 3.836 0.184 1.00 15.00 392 THR A N 24
ATOM 17646 C CA . THR A 1 27 ? -1.249 4.815 -0.597 1.00 15.00 392 THR A CA 24
ATOM 17647 C C . THR A 1 27 ? -0.607 4.237 -1.863 1.00 15.00 392 THR A C 24
ATOM 17648 O O . THR A 1 27 ? -0.273 3.052 -1.923 1.00 15.00 392 THR A O 24
ATOM 17659 N N . TRP A 1 28 ? -0.467 5.090 -2.887 1.00 15.00 393 TRP A N 24
ATOM 17660 C CA . TRP A 1 28 ? 0.288 4.746 -4.093 1.00 15.00 393 TRP A CA 24
ATOM 17661 C C . TRP A 1 28 ? 1.790 4.750 -3.806 1.00 15.00 393 TRP A C 24
ATOM 17662 O O . TRP A 1 28 ? 2.564 4.049 -4.459 1.00 15.00 393 TRP A O 24
ATOM 17683 N N . THR A 1 29 ? 2.190 5.582 -2.850 1.00 15.00 394 THR A N 24
ATOM 17684 C CA . THR A 1 29 ? 3.600 5.896 -2.636 1.00 15.00 394 THR A CA 24
ATOM 17685 C C . THR A 1 29 ? 4.360 4.775 -1.932 1.00 15.00 394 THR A C 24
ATOM 17686 O O . THR A 1 29 ? 3.790 4.011 -1.150 1.00 15.00 394 THR A O 24
ATOM 17697 N N . ARG A 1 30 ? 5.651 4.686 -2.234 1.00 15.00 395 ARG A N 24
ATOM 17698 C CA . ARG A 1 30 ? 6.520 3.672 -1.656 1.00 15.00 395 ARG A CA 24
ATOM 17699 C C . ARG A 1 30 ? 6.749 3.937 -0.175 1.00 15.00 395 ARG A C 24
ATOM 17700 O O . ARG A 1 30 ? 6.976 5.075 0.237 1.00 15.00 395 ARG A O 24
ATOM 17721 N N . PRO A 1 31 ? 6.722 2.873 0.635 1.00 15.00 396 PRO A N 24
ATOM 17722 C CA . PRO A 1 31 ? 6.842 2.973 2.088 1.00 15.00 396 PRO A CA 24
ATOM 17723 C C . PRO A 1 31 ? 8.235 3.390 2.543 1.00 15.00 396 PRO A C 24
ATOM 17724 O O . PRO A 1 31 ? 9.211 2.659 2.373 1.00 15.00 396 PRO A O 24
ATOM 17735 N N . ILE A 1 32 ? 8.308 4.586 3.103 1.00 15.00 397 ILE A N 24
ATOM 17736 C CA . ILE A 1 32 ? 9.531 5.106 3.702 1.00 15.00 397 ILE A CA 24
ATOM 17737 C C . ILE A 1 32 ? 9.683 4.558 5.124 1.00 15.00 397 ILE A C 24
ATOM 17738 O O . ILE A 1 32 ? 10.730 4.685 5.753 1.00 15.00 397 ILE A O 24
ATOM 17754 N N . MET A 1 33 ? 8.619 3.905 5.605 1.00 15.00 398 MET A N 24
ATOM 17755 C CA . MET A 1 33 ? 8.492 3.473 7.013 1.00 15.00 398 MET A CA 24
ATOM 17756 C C . MET A 1 33 ? 9.467 2.446 7.440 1.00 15.00 398 MET A C 24
ATOM 17757 O O . MET A 1 33 ? 9.632 2.042 8.588 1.00 15.00 398 MET A O 24
ATOM 17771 N N . GLN A 1 34 ? 10.043 2.103 6.443 1.00 15.00 399 GLN A N 24
ATOM 17772 C CA . GLN A 1 34 ? 10.982 0.992 6.335 1.00 15.00 399 GLN A CA 24
ATOM 17773 C C . GLN A 1 34 ? 12.364 1.420 6.830 1.00 15.00 399 GLN A C 24
ATOM 17774 O O . GLN A 1 34 ? 13.203 0.588 7.179 1.00 15.00 399 GLN A O 24
ATOM 17788 N N . LEU A 1 35 ? 12.594 2.725 6.848 1.00 15.00 400 LEU A N 24
ATOM 17789 C CA . LEU A 1 35 ? 13.874 3.273 7.269 1.00 15.00 400 LEU A CA 24
ATOM 17790 C C . LEU A 1 35 ? 13.866 3.555 8.766 1.00 15.00 400 LEU A C 24
ATOM 17791 O O . LEU A 1 35 ? 13.281 4.579 9.177 1.00 15.00 400 LEU A O 24
ATOM 17808 N N . GLU B 2 1 ? -6.040 7.687 -13.372 1.00 15.00 178 GLU B N 24
ATOM 17809 C CA . GLU B 2 1 ? -5.927 6.715 -12.260 1.00 15.00 178 GLU B CA 24
ATOM 17810 C C . GLU B 2 1 ? -7.203 6.709 -11.426 1.00 15.00 178 GLU B C 24
ATOM 17811 O O . GLU B 2 1 ? -7.657 7.769 -10.995 1.00 15.00 178 GLU B O 24
ATOM 17842 N N . PRO B 2 3 ? -8.228 5.934 -7.849 1.00 15.00 180 PRO B N 24
ATOM 17843 C CA . PRO B 2 3 ? -7.614 5.764 -6.541 1.00 15.00 180 PRO B CA 24
ATOM 17844 C C . PRO B 2 3 ? -7.682 4.488 -5.749 1.00 15.00 180 PRO B C 24
ATOM 17845 O O . PRO B 2 3 ? -8.371 3.512 -6.054 1.00 15.00 180 PRO B O 24
ATOM 17856 N N . PRO B 2 4 ? -6.873 4.581 -4.679 1.00 15.00 181 PRO B N 24
ATOM 17857 C CA . PRO B 2 4 ? -6.614 3.532 -3.694 1.00 15.00 181 PRO B CA 24
ATOM 17858 C C . PRO B 2 4 ? -7.867 2.904 -3.087 1.00 15.00 181 PRO B C 24
ATOM 17859 O O . PRO B 2 4 ? -8.839 3.591 -2.764 1.00 15.00 181 PRO B O 24
ATOM 17870 N N . PRO B 2 5 ? -7.829 1.576 -2.921 1.00 15.00 182 PRO B N 24
ATOM 17871 C CA . PRO B 2 5 ? -8.784 0.830 -2.095 1.00 15.00 182 PRO B CA 24
ATOM 17872 C C . PRO B 2 5 ? -8.551 1.142 -0.616 1.00 15.00 182 PRO B C 24
ATOM 17873 O O . PRO B 2 5 ? -7.430 1.465 -0.232 1.00 15.00 182 PRO B O 24
ATOM 17884 N N . GLY B 2 6 ? -9.609 1.075 0.190 1.00 15.00 183 GLY B N 24
ATOM 17885 C CA . GLY B 2 6 ? -9.518 1.433 1.607 1.00 15.00 183 GLY B CA 24
ATOM 17886 C C . GLY B 2 6 ? -8.400 0.719 2.366 1.00 15.00 183 GLY B C 24
ATOM 17887 O O . GLY B 2 6 ? -7.727 -0.161 1.836 1.00 15.00 183 GLY B O 24
ATOM 17891 N N . TYR B 2 7 ? -8.245 1.058 3.642 1.00 15.00 184 TYR B N 24
ATOM 17892 C CA . TYR B 2 7 ? -7.119 0.568 4.430 1.00 15.00 184 TYR B CA 24
ATOM 17893 C C . TYR B 2 7 ? -7.434 -0.769 5.129 1.00 15.00 184 TYR B C 24
ATOM 17894 O O . TYR B 2 7 ? -8.464 -0.905 5.794 1.00 15.00 184 TYR B O 24
ATOM 17912 N N . LEU B 2 8 ? -6.503 -1.733 4.991 1.00 15.00 185 LEU B N 24
ATOM 17913 C CA . LEU B 2 8 ? -6.658 -3.091 5.487 1.00 15.00 185 LEU B CA 24
ATOM 17914 C C . LEU B 2 8 ? -7.933 -3.750 5.042 1.00 15.00 185 LEU B C 24
ATOM 17915 O O . LEU B 2 8 ? -8.886 -3.927 5.802 1.00 15.00 185 LEU B O 24
ATOM 17931 N N . SER B 2 9 ? -7.944 -4.031 3.767 1.00 15.00 186 SER B N 24
ATOM 17932 C CA . SER B 2 9 ? -8.876 -4.942 3.180 1.00 15.00 186 SER B CA 24
ATOM 17933 C C . SER B 2 9 ? -8.138 -5.629 2.052 1.00 15.00 186 SER B C 24
ATOM 17934 O O . SER B 2 9 ? -7.977 -5.070 0.971 1.00 15.00 186 SER B O 24
ATOM 17942 N N . GLU B 2 10 ? -7.665 -6.832 2.328 1.00 15.00 187 GLU B N 24
ATOM 17943 C CA . GLU B 2 10 ? -6.700 -7.483 1.462 1.00 15.00 187 GLU B CA 24
ATOM 17944 C C . GLU B 2 10 ? -7.162 -8.889 1.124 1.00 15.00 187 GLU B C 24
ATOM 17945 O O . GLU B 2 10 ? -7.349 -9.728 2.008 1.00 15.00 187 GLU B O 24
ATOM 17957 N N . ASP B 2 11 ? -7.346 -9.135 -0.164 1.00 15.00 188 ASP B N 24
ATOM 17958 C CA . ASP B 2 11 ? -7.906 -10.392 -0.645 1.00 15.00 188 ASP B CA 24
ATOM 17959 C C . ASP B 2 11 ? -6.872 -11.514 -0.630 1.00 15.00 188 ASP B C 24
ATOM 17960 O O . ASP B 2 11 ? -7.209 -12.680 -0.845 1.00 15.00 188 ASP B O 24
ATOM 17969 N N . GLY B 2 12 ? -5.619 -11.163 -0.387 1.00 15.00 189 GLY B N 24
ATOM 17970 C CA . GLY B 2 12 ? -4.561 -12.147 -0.409 1.00 15.00 189 GLY B CA 24
ATOM 17971 C C . GLY B 2 12 ? -3.323 -11.657 0.301 1.00 15.00 189 GLY B C 24
ATOM 17972 O O . GLY B 2 12 ? -3.464 -10.901 1.283 1.00 15.00 189 GLY B O 24
ATOM 17977 N N . GLY A 1 1 ? 12.143 -2.915 -1.904 1.00 15.00 366 GLY A N 25
ATOM 17978 C CA . GLY A 1 1 ? 11.974 -3.273 -0.514 1.00 15.00 366 GLY A CA 25
ATOM 17979 C C . GLY A 1 1 ? 10.574 -3.018 -0.004 1.00 15.00 366 GLY A C 25
ATOM 17980 O O . GLY A 1 1 ? 10.055 -1.906 -0.114 1.00 15.00 366 GLY A O 25
ATOM 17984 N N . LEU A 1 2 ? 9.955 -4.055 0.533 1.00 15.00 367 LEU A N 25
ATOM 17985 C CA . LEU A 1 2 ? 8.660 -3.926 1.174 1.00 15.00 367 LEU A CA 25
ATOM 17986 C C . LEU A 1 2 ? 8.870 -3.826 2.682 1.00 15.00 367 LEU A C 25
ATOM 17987 O O . LEU A 1 2 ? 9.683 -4.565 3.245 1.00 15.00 367 LEU A O 25
ATOM 18003 N N . PRO A 1 3 ? 8.156 -2.920 3.360 1.00 15.00 368 PRO A N 25
ATOM 18004 C CA . PRO A 1 3 ? 8.231 -2.799 4.795 1.00 15.00 368 PRO A CA 25
ATOM 18005 C C . PRO A 1 3 ? 7.210 -3.705 5.472 1.00 15.00 368 PRO A C 25
ATOM 18006 O O . PRO A 1 3 ? 6.005 -3.626 5.210 1.00 15.00 368 PRO A O 25
ATOM 18017 N N . SER A 1 4 ? 7.702 -4.568 6.322 1.00 15.00 369 SER A N 25
ATOM 18018 C CA . SER A 1 4 ? 6.869 -5.531 7.010 1.00 15.00 369 SER A CA 25
ATOM 18019 C C . SER A 1 4 ? 5.978 -4.815 8.028 1.00 15.00 369 SER A C 25
ATOM 18020 O O . SER A 1 4 ? 6.478 -4.175 8.956 1.00 15.00 369 SER A O 25
ATOM 18028 N N . GLY A 1 5 ? 4.665 -4.899 7.843 1.00 15.00 370 GLY A N 25
ATOM 18029 C CA . GLY A 1 5 ? 3.755 -4.182 8.704 1.00 15.00 370 GLY A CA 25
ATOM 18030 C C . GLY A 1 5 ? 2.572 -3.693 7.916 1.00 15.00 370 GLY A C 25
ATOM 18031 O O . GLY A 1 5 ? 1.526 -3.369 8.470 1.00 15.00 370 GLY A O 25
ATOM 18035 N N . TRP A 1 6 ? 2.772 -3.566 6.613 1.00 15.00 371 TRP A N 25
ATOM 18036 C CA . TRP A 1 6 ? 1.693 -3.348 5.690 1.00 15.00 371 TRP A CA 25
ATOM 18037 C C . TRP A 1 6 ? 1.466 -4.607 4.875 1.00 15.00 371 TRP A C 25
ATOM 18038 O O . TRP A 1 6 ? 2.379 -5.420 4.729 1.00 15.00 371 TRP A O 25
ATOM 18059 N N . GLU A 1 7 ? 0.274 -4.761 4.320 1.00 15.00 372 GLU A N 25
ATOM 18060 C CA . GLU A 1 7 ? 0.064 -5.781 3.315 1.00 15.00 372 GLU A CA 25
ATOM 18061 C C . GLU A 1 7 ? 0.115 -5.086 1.960 1.00 15.00 372 GLU A C 25
ATOM 18062 O O . GLU A 1 7 ? -0.313 -3.938 1.846 1.00 15.00 372 GLU A O 25
ATOM 18074 N N . GLU A 1 8 ? 0.670 -5.732 0.952 1.00 15.00 373 GLU A N 25
ATOM 18075 C CA . GLU A 1 8 ? 0.802 -5.082 -0.341 1.00 15.00 373 GLU A CA 25
ATOM 18076 C C . GLU A 1 8 ? -0.090 -5.708 -1.394 1.00 15.00 373 GLU A C 25
ATOM 18077 O O . GLU A 1 8 ? -0.343 -6.914 -1.386 1.00 15.00 373 GLU A O 25
ATOM 18089 N N . ARG A 1 9 ? -0.525 -4.879 -2.325 1.00 15.00 374 ARG A N 25
ATOM 18090 C CA . ARG A 1 9 ? -1.389 -5.324 -3.407 1.00 15.00 374 ARG A CA 25
ATOM 18091 C C . ARG A 1 9 ? -1.093 -4.576 -4.697 1.00 15.00 374 ARG A C 25
ATOM 18092 O O . ARG A 1 9 ? -1.176 -3.345 -4.757 1.00 15.00 374 ARG A O 25
ATOM 18113 N N . LYS A 1 10 ? -0.731 -5.324 -5.720 1.00 15.00 375 LYS A N 25
ATOM 18114 C CA . LYS A 1 10 ? -0.626 -4.785 -7.058 1.00 15.00 375 LYS A CA 25
ATOM 18115 C C . LYS A 1 10 ? -1.924 -5.074 -7.811 1.00 15.00 375 LYS A C 25
ATOM 18116 O O . LYS A 1 10 ? -2.174 -6.214 -8.204 1.00 15.00 375 LYS A O 25
ATOM 18135 N N . ASP A 1 11 ? -2.758 -4.058 -7.992 1.00 15.00 376 ASP A N 25
ATOM 18136 C CA . ASP A 1 11 ? -4.069 -4.264 -8.587 1.00 15.00 376 ASP A CA 25
ATOM 18137 C C . ASP A 1 11 ? -3.974 -4.116 -10.103 1.00 15.00 376 ASP A C 25
ATOM 18138 O O . ASP A 1 11 ? -3.322 -3.191 -10.603 1.00 15.00 376 ASP A O 25
ATOM 18147 N N . ALA A 1 12 ? -4.660 -4.999 -10.830 1.00 15.00 377 ALA A N 25
ATOM 18148 C CA . ALA A 1 12 ? -4.539 -5.074 -12.283 1.00 15.00 377 ALA A CA 25
ATOM 18149 C C . ALA A 1 12 ? -5.169 -3.870 -12.973 1.00 15.00 377 ALA A C 25
ATOM 18150 O O . ALA A 1 12 ? -5.118 -3.750 -14.199 1.00 15.00 377 ALA A O 25
ATOM 18157 N N . LYS A 1 13 ? -5.761 -2.975 -12.190 1.00 15.00 378 LYS A N 25
ATOM 18158 C CA . LYS A 1 13 ? -6.299 -1.735 -12.731 1.00 15.00 378 LYS A CA 25
ATOM 18159 C C . LYS A 1 13 ? -5.170 -0.739 -13.005 1.00 15.00 378 LYS A C 25
ATOM 18160 O O . LYS A 1 13 ? -5.406 0.395 -13.419 1.00 15.00 378 LYS A O 25
ATOM 18179 N N . GLY A 1 14 ? -3.934 -1.179 -12.783 1.00 15.00 379 GLY A N 25
ATOM 18180 C CA . GLY A 1 14 ? -2.781 -0.364 -13.102 1.00 15.00 379 GLY A CA 25
ATOM 18181 C C . GLY A 1 14 ? -2.370 0.520 -11.951 1.00 15.00 379 GLY A C 25
ATOM 18182 O O . GLY A 1 14 ? -1.674 1.516 -12.138 1.00 15.00 379 GLY A O 25
ATOM 18186 N N . ARG A 1 15 ? -2.789 0.147 -10.754 1.00 15.00 380 ARG A N 25
ATOM 18187 C CA . ARG A 1 15 ? -2.500 0.933 -9.567 1.00 15.00 380 ARG A CA 25
ATOM 18188 C C . ARG A 1 15 ? -2.175 0.018 -8.383 1.00 15.00 380 ARG A C 25
ATOM 18189 O O . ARG A 1 15 ? -3.033 -0.718 -7.903 1.00 15.00 380 ARG A O 25
ATOM 18210 N N . THR A 1 16 ? -0.920 0.041 -7.945 1.00 15.00 381 THR A N 25
ATOM 18211 C CA . THR A 1 16 ? -0.481 -0.783 -6.825 1.00 15.00 381 THR A CA 25
ATOM 18212 C C . THR A 1 16 ? -0.381 0.068 -5.564 1.00 15.00 381 THR A C 25
ATOM 18213 O O . THR A 1 16 ? 0.009 1.233 -5.631 1.00 15.00 381 THR A O 25
ATOM 18224 N N . TYR A 1 17 ? -0.739 -0.502 -4.421 1.00 15.00 382 TYR A N 25
ATOM 18225 C CA . TYR A 1 17 ? -0.811 0.272 -3.194 1.00 15.00 382 TYR A CA 25
ATOM 18226 C C . TYR A 1 17 ? -0.399 -0.560 -1.982 1.00 15.00 382 TYR A C 25
ATOM 18227 O O . TYR A 1 17 ? -0.559 -1.784 -1.970 1.00 15.00 382 TYR A O 25
ATOM 18245 N N . TYR A 1 18 ? 0.155 0.107 -0.980 1.00 15.00 383 TYR A N 25
ATOM 18246 C CA . TYR A 1 18 ? 0.549 -0.549 0.260 1.00 15.00 383 TYR A CA 25
ATOM 18247 C C . TYR A 1 18 ? -0.352 -0.070 1.405 1.00 15.00 383 TYR A C 25
ATOM 18248 O O . TYR A 1 18 ? -0.588 1.131 1.551 1.00 15.00 383 TYR A O 25
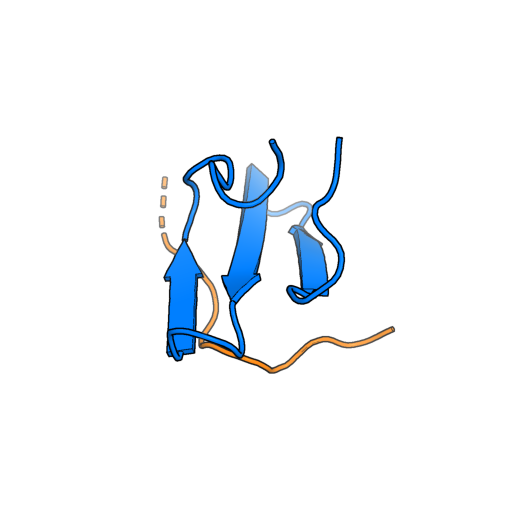ATOM 18266 N N . VAL A 1 19 ? -0.850 -0.999 2.218 1.00 15.00 384 VAL A N 25
ATOM 18267 C CA . VAL A 1 19 ? -1.786 -0.659 3.290 1.00 15.00 384 VAL A CA 25
ATOM 18268 C C . VAL A 1 19 ? -1.124 -0.721 4.652 1.00 15.00 384 VAL A C 25
ATOM 18269 O O . VAL A 1 19 ? -0.815 -1.803 5.138 1.00 15.00 384 VAL A O 25
ATOM 18282 N N . ASN A 1 20 ? -0.958 0.417 5.299 1.00 15.00 385 ASN A N 25
ATOM 18283 C CA . ASN A 1 20 ? -0.239 0.453 6.557 1.00 15.00 385 ASN A CA 25
ATOM 18284 C C . ASN A 1 20 ? -1.177 0.244 7.750 1.00 15.00 385 ASN A C 25
ATOM 18285 O O . ASN A 1 20 ? -2.138 0.989 7.905 1.00 15.00 385 ASN A O 25
ATOM 18296 N N . HIS A 1 21 ? -0.886 -0.739 8.616 1.00 15.00 386 HIS A N 25
ATOM 18297 C CA . HIS A 1 21 ? -1.737 -0.994 9.785 1.00 15.00 386 HIS A CA 25
ATOM 18298 C C . HIS A 1 21 ? -1.294 -0.113 10.930 1.00 15.00 386 HIS A C 25
ATOM 18299 O O . HIS A 1 21 ? -1.990 0.056 11.926 1.00 15.00 386 HIS A O 25
ATOM 18314 N N . ASN A 1 22 ? -0.114 0.436 10.754 1.00 15.00 387 ASN A N 25
ATOM 18315 C CA . ASN A 1 22 ? 0.568 1.192 11.771 1.00 15.00 387 ASN A CA 25
ATOM 18316 C C . ASN A 1 22 ? 0.017 2.618 11.844 1.00 15.00 387 ASN A C 25
ATOM 18317 O O . ASN A 1 22 ? 0.110 3.288 12.872 1.00 15.00 387 ASN A O 25
ATOM 18328 N N . ASN A 1 23 ? -0.545 3.072 10.731 1.00 15.00 388 ASN A N 25
ATOM 18329 C CA . ASN A 1 23 ? -1.194 4.378 10.661 1.00 15.00 388 ASN A CA 25
ATOM 18330 C C . ASN A 1 23 ? -2.662 4.235 10.281 1.00 15.00 388 ASN A C 25
ATOM 18331 O O . ASN A 1 23 ? -3.437 5.183 10.413 1.00 15.00 388 ASN A O 25
ATOM 18342 N N . ARG A 1 24 ? -3.027 3.048 9.786 1.00 15.00 389 ARG A N 25
ATOM 18343 C CA . ARG A 1 24 ? -4.351 2.808 9.207 1.00 15.00 389 ARG A CA 25
ATOM 18344 C C . ARG A 1 24 ? -4.488 3.592 7.911 1.00 15.00 389 ARG A C 25
ATOM 18345 O O . ARG A 1 24 ? -5.199 4.593 7.848 1.00 15.00 389 ARG A O 25
ATOM 18366 N N . THR A 1 25 ? -3.760 3.166 6.888 1.00 15.00 390 THR A N 25
ATOM 18367 C CA . THR A 1 25 ? -3.647 3.961 5.680 1.00 15.00 390 THR A CA 25
ATOM 18368 C C . THR A 1 25 ? -3.605 3.106 4.399 1.00 15.00 390 THR A C 25
ATOM 18369 O O . THR A 1 25 ? -3.106 1.981 4.422 1.00 15.00 390 THR A O 25
ATOM 18380 N N . THR A 1 26 ? -4.140 3.650 3.294 1.00 15.00 391 THR A N 25
ATOM 18381 C CA . THR A 1 26 ? -4.041 3.047 1.979 1.00 15.00 391 THR A CA 25
ATOM 18382 C C . THR A 1 26 ? -3.439 4.082 1.012 1.00 15.00 391 THR A C 25
ATOM 18383 O O . THR A 1 26 ? -4.004 5.163 0.831 1.00 15.00 391 THR A O 25
ATOM 18394 N N . THR A 1 27 ? -2.283 3.790 0.415 1.00 15.00 392 THR A N 25
ATOM 18395 C CA . THR A 1 27 ? -1.538 4.825 -0.286 1.00 15.00 392 THR A CA 25
ATOM 18396 C C . THR A 1 27 ? -0.713 4.280 -1.456 1.00 15.00 392 THR A C 25
ATOM 18397 O O . THR A 1 27 ? -0.287 3.121 -1.440 1.00 15.00 392 THR A O 25
ATOM 18408 N N . TRP A 1 28 ? -0.519 5.120 -2.478 1.00 15.00 393 TRP A N 25
ATOM 18409 C CA . TRP A 1 28 ? 0.355 4.782 -3.602 1.00 15.00 393 TRP A CA 25
ATOM 18410 C C . TRP A 1 28 ? 1.822 4.941 -3.208 1.00 15.00 393 TRP A C 25
ATOM 18411 O O . TRP A 1 28 ? 2.708 4.345 -3.821 1.00 15.00 393 TRP A O 25
ATOM 18432 N N . THR A 1 29 ? 2.070 5.783 -2.205 1.00 15.00 394 THR A N 25
ATOM 18433 C CA . THR A 1 29 ? 3.418 6.253 -1.913 1.00 15.00 394 THR A CA 25
ATOM 18434 C C . THR A 1 29 ? 4.310 5.151 -1.340 1.00 15.00 394 THR A C 25
ATOM 18435 O O . THR A 1 29 ? 3.851 4.246 -0.639 1.00 15.00 394 THR A O 25
ATOM 18446 N N . ARG A 1 30 ? 5.590 5.234 -1.672 1.00 15.00 395 ARG A N 25
ATOM 18447 C CA . ARG A 1 30 ? 6.590 4.326 -1.146 1.00 15.00 395 ARG A CA 25
ATOM 18448 C C . ARG A 1 30 ? 6.859 4.630 0.321 1.00 15.00 395 ARG A C 25
ATOM 18449 O O . ARG A 1 30 ? 7.117 5.780 0.687 1.00 15.00 395 ARG A O 25
ATOM 18470 N N . PRO A 1 31 ? 6.821 3.602 1.178 1.00 15.00 396 PRO A N 25
ATOM 18471 C CA . PRO A 1 31 ? 7.016 3.768 2.616 1.00 15.00 396 PRO A CA 25
ATOM 18472 C C . PRO A 1 31 ? 8.457 4.139 2.956 1.00 15.00 396 PRO A C 25
ATOM 18473 O O . PRO A 1 31 ? 9.393 3.372 2.711 1.00 15.00 396 PRO A O 25
ATOM 18484 N N . ILE A 1 32 ? 8.616 5.331 3.514 1.00 15.00 397 ILE A N 25
ATOM 18485 C CA . ILE A 1 32 ? 9.920 5.874 3.889 1.00 15.00 397 ILE A CA 25
ATOM 18486 C C . ILE A 1 32 ? 10.519 5.089 5.058 1.00 15.00 397 ILE A C 25
ATOM 18487 O O . ILE A 1 32 ? 11.685 5.239 5.401 1.00 15.00 397 ILE A O 25
ATOM 18503 N N . MET A 1 33 ? 9.708 4.217 5.651 1.00 15.00 398 MET A N 25
ATOM 18504 C CA . MET A 1 33 ? 10.116 3.480 6.851 1.00 15.00 398 MET A CA 25
ATOM 18505 C C . MET A 1 33 ? 11.083 2.394 6.576 1.00 15.00 398 MET A C 25
ATOM 18506 O O . MET A 1 33 ? 11.684 1.724 7.417 1.00 15.00 398 MET A O 25
ATOM 18520 N N . GLN A 1 34 ? 11.153 2.319 5.377 1.00 15.00 399 GLN A N 25
ATOM 18521 C CA . GLN A 1 34 ? 11.882 1.302 4.629 1.00 15.00 399 GLN A CA 25
ATOM 18522 C C . GLN A 1 34 ? 12.951 1.959 3.753 1.00 15.00 399 GLN A C 25
ATOM 18523 O O . GLN A 1 34 ? 14.135 1.655 3.888 1.00 15.00 399 GLN A O 25
ATOM 18537 N N . LEU A 1 35 ? 12.513 2.860 2.867 1.00 15.00 400 LEU A N 25
ATOM 18538 C CA . LEU A 1 35 ? 13.412 3.614 1.985 1.00 15.00 400 LEU A CA 25
ATOM 18539 C C . LEU A 1 35 ? 14.074 2.720 0.936 1.00 15.00 400 LEU A C 25
ATOM 18540 O O . LEU A 1 35 ? 13.539 2.633 -0.188 1.00 15.00 400 LEU A O 25
ATOM 18557 N N . GLU B 2 1 ? -5.206 8.603 -12.774 1.00 15.00 178 GLU B N 25
ATOM 18558 C CA . GLU B 2 1 ? -5.205 7.564 -11.719 1.00 15.00 178 GLU B CA 25
ATOM 18559 C C . GLU B 2 1 ? -6.482 7.633 -10.891 1.00 15.00 178 GLU B C 25
ATOM 18560 O O . GLU B 2 1 ? -6.814 8.688 -10.353 1.00 15.00 178 GLU B O 25
ATOM 18591 N N . PRO B 2 3 ? -7.888 6.524 -7.432 1.00 15.00 180 PRO B N 25
ATOM 18592 C CA . PRO B 2 3 ? -7.339 6.113 -6.142 1.00 15.00 180 PRO B CA 25
ATOM 18593 C C . PRO B 2 3 ? -7.537 4.754 -5.516 1.00 15.00 180 PRO B C 25
ATOM 18594 O O . PRO B 2 3 ? -8.304 3.880 -5.936 1.00 15.00 180 PRO B O 25
ATOM 18605 N N . PRO B 2 4 ? -6.737 4.647 -4.430 1.00 15.00 181 PRO B N 25
ATOM 18606 C CA . PRO B 2 4 ? -6.549 3.460 -3.597 1.00 15.00 181 PRO B CA 25
ATOM 18607 C C . PRO B 2 4 ? -7.833 2.796 -3.109 1.00 15.00 181 PRO B C 25
ATOM 18608 O O . PRO B 2 4 ? -8.824 3.457 -2.787 1.00 15.00 181 PRO B O 25
ATOM 18619 N N . PRO B 2 5 ? -7.789 1.459 -3.027 1.00 15.00 182 PRO B N 25
ATOM 18620 C CA . PRO B 2 5 ? -8.803 0.643 -2.357 1.00 15.00 182 PRO B CA 25
ATOM 18621 C C . PRO B 2 5 ? -8.730 0.851 -0.845 1.00 15.00 182 PRO B C 25
ATOM 18622 O O . PRO B 2 5 ? -7.663 1.165 -0.328 1.00 15.00 182 PRO B O 25
ATOM 18633 N N . GLY B 2 6 ? -9.863 0.712 -0.151 1.00 15.00 183 GLY B N 25
ATOM 18634 C CA . GLY B 2 6 ? -9.915 0.938 1.295 1.00 15.00 183 GLY B CA 25
ATOM 18635 C C . GLY B 2 6 ? -8.813 0.226 2.078 1.00 15.00 183 GLY B C 25
ATOM 18636 O O . GLY B 2 6 ? -8.121 -0.647 1.554 1.00 15.00 183 GLY B O 25
ATOM 18640 N N . TYR B 2 7 ? -8.693 0.553 3.358 1.00 15.00 184 TYR B N 25
ATOM 18641 C CA . TYR B 2 7 ? -7.544 0.123 4.143 1.00 15.00 184 TYR B CA 25
ATOM 18642 C C . TYR B 2 7 ? -7.776 -1.244 4.814 1.00 15.00 184 TYR B C 25
ATOM 18643 O O . TYR B 2 7 ? -8.837 -1.504 5.381 1.00 15.00 184 TYR B O 25
ATOM 18661 N N . LEU B 2 8 ? -6.729 -2.085 4.763 1.00 15.00 185 LEU B N 25
ATOM 18662 C CA . LEU B 2 8 ? -6.763 -3.470 5.202 1.00 15.00 185 LEU B CA 25
ATOM 18663 C C . LEU B 2 8 ? -7.950 -4.235 4.685 1.00 15.00 185 LEU B C 25
ATOM 18664 O O . LEU B 2 8 ? -8.901 -4.558 5.401 1.00 15.00 185 LEU B O 25
ATOM 18680 N N . SER B 2 9 ? -7.883 -4.441 3.398 1.00 15.00 186 SER B N 25
ATOM 18681 C CA . SER B 2 9 ? -8.653 -5.433 2.720 1.00 15.00 186 SER B CA 25
ATOM 18682 C C . SER B 2 9 ? -7.733 -6.021 1.675 1.00 15.00 186 SER B C 25
ATOM 18683 O O . SER B 2 9 ? -7.504 -5.420 0.628 1.00 15.00 186 SER B O 25
ATOM 18691 N N . GLU B 2 10 ? -7.164 -7.169 1.984 1.00 15.00 187 GLU B N 25
ATOM 18692 C CA . GLU B 2 10 ? -6.108 -7.722 1.164 1.00 15.00 187 GLU B CA 25
ATOM 18693 C C . GLU B 2 10 ? -6.479 -9.126 0.718 1.00 15.00 187 GLU B C 25
ATOM 18694 O O . GLU B 2 10 ? -6.573 -10.050 1.524 1.00 15.00 187 GLU B O 25
ATOM 18706 N N . ASP B 2 11 ? -6.715 -9.249 -0.578 1.00 15.00 188 ASP B N 25
ATOM 18707 C CA . ASP B 2 11 ? -7.266 -10.460 -1.172 1.00 15.00 188 ASP B CA 25
ATOM 18708 C C . ASP B 2 11 ? -6.265 -11.604 -1.137 1.00 15.00 188 ASP B C 25
ATOM 18709 O O . ASP B 2 11 ? -5.143 -11.477 -1.630 1.00 15.00 188 ASP B O 25
ATOM 18718 N N . GLY B 2 12 ? -6.684 -12.719 -0.559 1.00 15.00 189 GLY B N 25
ATOM 18719 C CA . GLY B 2 12 ? -5.830 -13.883 -0.454 1.00 15.00 189 GLY B CA 25
ATOM 18720 C C . GLY B 2 12 ? -6.404 -14.903 0.502 1.00 15.00 189 GLY B C 25
ATOM 18721 O O . GLY B 2 12 ? -5.623 -15.655 1.116 1.00 15.00 189 GLY B O 25
#

B-factor: mean 15.0, std 0.0, range [15.0, 15.0]

Solvent-accessible surface area: 3484 Å² total

Organism: Homo sapiens (NCBI:txid9606)